Protein AF-0000000075268525 (afdb_homodimer)

Radius of gyration: 34.3 Å; Cα contacts (8 Å, |Δi|>4): 1587; chains: 2; bounding box: 147×89×98 Å

Sequence (810 aa):
MKHLATNKRILLPAIILFTLVSLFFIYNLSTTSRDATTSNAPAVIRKKANIIEDTALVDQIQLTRQEWEACLEPGSTPSEYLSIVIVTRVDNYAGGQHHRLQNFIDSAYILAEKTQEKIELLIVEWNPPANHRRVIDAFRFRGSKYLKYRIITIPNSLHEIIQNRGKSPLHEFEGKNVGIRFARGEFVVCTNQDDIWSHNFHNAIKSRVFQKDVIYVQHQDHHNIHDNLPPSIVNLEPFPSDDVIYNSCKLGEQNWGNYTLPPPITVTSRNNPDIKDRTTTMNILEVADQAGDFTMAHRDTWKIPRGYREAGGVAWMDIEFICTAAWTKKIPVVYVKPGFTCHQEHANIWESNKEAINDNKDIDMSKIERGESVYMNKENEWALLNYNIYEEGLSCMEFQGGLAWMKHLATNKRILLPAIILFTLVSLFFIYNLSTTSRDATTSNAPAVIRKKANIIEDTALVDQIQLTRQEWEACLEPGSTPSEYLSIVIVTRVDNYAGGQHHRLQNFIDSAYILAEKTQEKIELLIVEWNPPANHRRVIDAFRFRGSKYLKYRIITIPNSLHEIIQNRGKSPLHEFEGKNVGIRFARGEFVVCTNQDDIWSHNFHNAIKSRVFQKDVIYVQHQDHHNIHDNLPPSIVNLEPFPSDDVIYNSCKLGEQNWGNYTLPPPITVTSRNNPDIKDRTTTMNILEVADQAGDFTMAHRDTWKIPRGYREAGGVAWMDIEFICTAAWTKKIPVVYVKPGFTCHQEHANIWESNKEAINDNKDIDMSKIERGESVYMNKENEWALLNYNIYEEGLSCMEFQGGLAW

Structure (mmCIF, N/CA/C/O backbone):
data_AF-0000000075268525-model_v1
#
loop_
_entity.id
_entity.type
_entity.pdbx_description
1 polymer 'Glycosyltransferase 2-like domain-containing protein'
#
loop_
_atom_site.group_PDB
_atom_site.id
_atom_site.type_symbol
_atom_site.label_atom_id
_atom_site.label_alt_id
_atom_site.label_comp_id
_atom_site.label_asym_id
_atom_site.label_entity_id
_atom_site.label_seq_id
_atom_site.pdbx_PDB_ins_code
_atom_site.Cartn_x
_atom_site.Cartn_y
_atom_site.Cartn_z
_atom_site.occupancy
_atom_site.B_iso_or_equiv
_atom_site.auth_seq_id
_atom_site.auth_comp_id
_atom_site.auth_asym_id
_atom_site.auth_atom_id
_atom_site.pdbx_PDB_model_num
ATOM 1 N N . MET A 1 1 ? -78.438 51.719 -7.871 1 20.11 1 MET A N 1
ATOM 2 C CA . MET A 1 1 ? -79.25 50.781 -7.105 1 20.11 1 MET A CA 1
ATOM 3 C C . MET A 1 1 ? -78.875 49.344 -7.457 1 20.11 1 MET A C 1
ATOM 5 O O . MET A 1 1 ? -78.812 48.469 -6.578 1 20.11 1 MET A O 1
ATOM 9 N N . LYS A 1 2 ? -79 48.938 -8.633 1 19.16 2 LYS A N 1
ATOM 10 C CA . LYS A 1 2 ? -80 47.969 -9.086 1 19.16 2 LYS A CA 1
ATOM 11 C C . LYS A 1 2 ? -79.375 46.562 -9.117 1 19.16 2 LYS A C 1
ATOM 13 O O . LYS A 1 2 ? -80 45.594 -8.664 1 19.16 2 LYS A O 1
ATOM 18 N N . HIS A 1 3 ? -78.375 46.25 -9.984 1 18.45 3 HIS A N 1
ATOM 19 C CA . HIS A 1 3 ? -78.5 45.125 -10.906 1 18.45 3 HIS A CA 1
ATOM 20 C C . HIS A 1 3 ? -77.812 43.875 -10.289 1 18.45 3 HIS A C 1
ATOM 22 O O . HIS A 1 3 ? -78.125 42.75 -10.75 1 18.45 3 HIS A O 1
ATOM 28 N N . LEU A 1 4 ? -76.688 44 -9.523 1 19.31 4 LEU A N 1
ATOM 29 C CA . LEU A 1 4 ? -75.625 43.062 -9.82 1 19.31 4 LEU A CA 1
ATOM 30 C C . LEU A 1 4 ? -75.875 41.719 -9.141 1 19.31 4 LEU A C 1
ATOM 32 O O . LEU A 1 4 ? -76 41.656 -7.918 1 19.31 4 LEU A O 1
ATOM 36 N N . ALA A 1 5 ? -76.438 40.781 -9.938 1 24.97 5 ALA A N 1
ATOM 37 C CA . ALA A 1 5 ? -76.938 39.375 -9.969 1 24.97 5 ALA A CA 1
ATOM 38 C C . ALA A 1 5 ? -75.938 38.469 -9.273 1 24.97 5 ALA A C 1
ATOM 40 O O . ALA A 1 5 ? -74.812 38.281 -9.742 1 24.97 5 ALA A O 1
ATOM 41 N N . THR A 1 6 ? -75.875 38.281 -7.836 1 21.28 6 THR A N 1
ATOM 42 C CA . THR A 1 6 ? -75.25 37.688 -6.656 1 21.28 6 THR A CA 1
ATOM 43 C C . THR A 1 6 ? -75.25 36.156 -6.727 1 21.28 6 THR A C 1
ATOM 45 O O . THR A 1 6 ? -75.062 35.5 -5.715 1 21.28 6 THR A O 1
ATOM 48 N N . ASN A 1 7 ? -75.25 35.594 -8.062 1 20.14 7 ASN A N 1
ATOM 49 C CA . ASN A 1 7 ? -75.75 34.219 -8.203 1 20.14 7 ASN A CA 1
ATOM 50 C C . ASN A 1 7 ? -74.812 33.219 -7.465 1 20.14 7 ASN A C 1
ATOM 52 O O . ASN A 1 7 ? -73.625 33.094 -7.812 1 20.14 7 ASN A O 1
ATOM 56 N N . LYS A 1 8 ? -75 32.906 -6.148 1 24.84 8 LYS A N 1
ATOM 57 C CA . LYS A 1 8 ? -74.5 32.156 -5.02 1 24.84 8 LYS A CA 1
ATOM 58 C C . LYS A 1 8 ? -74.438 30.656 -5.344 1 24.84 8 LYS A C 1
ATOM 60 O O . LYS A 1 8 ? -75.375 29.938 -5.242 1 24.84 8 LYS A O 1
ATOM 65 N N . ARG A 1 9 ? -73.688 30.328 -6.469 1 20.19 9 ARG A N 1
ATOM 66 C CA . ARG A 1 9 ? -73.75 29.047 -7.168 1 20.19 9 ARG A CA 1
ATOM 67 C C . ARG A 1 9 ? -73.562 27.891 -6.199 1 20.19 9 ARG A C 1
ATOM 69 O O . ARG A 1 9 ? -73.062 28.062 -5.09 1 20.19 9 ARG A O 1
ATOM 76 N N . ILE A 1 10 ? -73.438 26.609 -6.699 1 19.67 10 ILE A N 1
ATOM 77 C CA . ILE A 1 10 ? -74.062 25.281 -6.75 1 19.67 10 ILE A CA 1
ATOM 78 C C . ILE A 1 10 ? -73.25 24.328 -5.836 1 19.67 10 ILE A C 1
ATOM 80 O O . ILE A 1 10 ? -73.875 23.5 -5.137 1 19.67 10 ILE A O 1
ATOM 84 N N . LEU A 1 11 ? -71.812 24.359 -5.793 1 21.44 11 LEU A N 1
ATOM 85 C CA . LEU A 1 11 ? -71.25 23.062 -6.086 1 21.44 11 LEU A CA 1
ATOM 86 C C . LEU A 1 11 ? -71.125 22.219 -4.82 1 21.44 11 LEU A C 1
ATOM 88 O O . LEU A 1 11 ? -70.25 22.469 -3.982 1 21.44 11 LEU A O 1
ATOM 92 N N . LEU A 1 12 ? -72.125 21.875 -4.031 1 21.66 12 LEU A N 1
ATOM 93 C CA . LEU A 1 12 ? -72.188 21.391 -2.654 1 21.66 12 LEU A CA 1
ATOM 94 C C . LEU A 1 12 ? -71.625 19.969 -2.568 1 21.66 12 LEU A C 1
ATOM 96 O O . LEU A 1 12 ? -71.125 19.562 -1.52 1 21.66 12 LEU A O 1
ATOM 100 N N . PRO A 1 13 ? -71.812 19.156 -3.73 1 20.98 13 PRO A N 1
ATOM 101 C CA . PRO A 1 13 ? -72.312 17.875 -3.275 1 20.98 13 PRO A CA 1
ATOM 102 C C . PRO A 1 13 ? -71.312 17.109 -2.396 1 20.98 13 PRO A C 1
ATOM 104 O O . PRO A 1 13 ? -71.75 16.531 -1.381 1 20.98 13 PRO A O 1
ATOM 107 N N . ALA A 1 14 ? -70.25 16.531 -3.051 1 22.72 14 ALA A N 1
ATOM 108 C CA . ALA A 1 14 ? -70 15.094 -3.189 1 22.72 14 ALA A CA 1
ATOM 109 C C . ALA A 1 14 ? -69.188 14.578 -2.033 1 22.72 14 ALA A C 1
ATOM 111 O O . ALA A 1 14 ? -67.938 14.547 -2.121 1 22.72 14 ALA A O 1
ATOM 112 N N . ILE A 1 15 ? -69.188 15.172 -0.832 1 21.45 15 ILE A N 1
ATOM 113 C CA . ILE A 1 15 ? -68.062 15.031 0.095 1 21.45 15 ILE A CA 1
ATOM 114 C C . ILE A 1 15 ? -67.938 13.586 0.582 1 21.45 15 ILE A C 1
ATOM 116 O O . ILE A 1 15 ? -66.875 13.094 0.87 1 21.45 15 ILE A O 1
ATOM 120 N N . ILE A 1 16 ? -69.188 12.914 0.808 1 21.34 16 ILE A N 1
ATOM 121 C CA . ILE A 1 16 ? -69.25 12.297 2.127 1 21.34 16 ILE A CA 1
ATOM 122 C C . ILE A 1 16 ? -68.438 11 2.15 1 21.34 16 ILE A C 1
ATOM 124 O O . ILE A 1 16 ? -67.812 10.695 3.139 1 21.34 16 ILE A O 1
ATOM 128 N N . LEU A 1 17 ? -68.75 10.148 1.131 1 21.67 17 LEU A N 1
ATOM 129 C CA . LEU A 1 17 ? -69.125 8.789 1.511 1 21.67 17 LEU A CA 1
ATOM 130 C C . LEU A 1 17 ? -67.875 8.008 1.966 1 21.67 17 LEU A C 1
ATOM 132 O O . LEU A 1 17 ? -68 7.016 2.68 1 21.67 17 LEU A O 1
ATOM 136 N N . PHE A 1 18 ? -66.688 8.273 1.335 1 24.02 18 PHE A N 1
ATOM 137 C CA . PHE A 1 18 ? -65.875 7.102 1.06 1 24.02 18 PHE A CA 1
ATOM 138 C C . PHE A 1 18 ? -65.25 6.574 2.34 1 24.02 18 PHE A C 1
ATOM 140 O O . PHE A 1 18 ? -64.062 6.75 2.561 1 24.02 18 PHE A O 1
ATOM 147 N N . THR A 1 19 ? -65.875 6.867 3.537 1 21.95 19 THR A N 1
ATOM 148 C CA . THR A 1 19 ? -65.125 6.73 4.781 1 21.95 19 THR A CA 1
ATOM 149 C C . THR A 1 19 ? -64.75 5.273 5.027 1 21.95 19 THR A C 1
ATOM 151 O O . THR A 1 19 ? -63.75 4.988 5.727 1 21.95 19 THR A O 1
ATOM 154 N N . LEU A 1 20 ? -65.75 4.402 4.746 1 23.23 20 LEU A N 1
ATOM 155 C CA . LEU A 1 20 ? -65.938 3.361 5.746 1 23.23 20 LEU A CA 1
ATOM 156 C C . LEU A 1 20 ? -64.812 2.354 5.734 1 23.23 20 LEU A C 1
ATOM 158 O O . LEU A 1 20 ? -64.5 1.748 6.762 1 23.23 20 LEU A O 1
ATOM 162 N N . VAL A 1 21 ? -64.625 1.783 4.566 1 25.09 21 VAL A N 1
ATOM 163 C CA . VAL A 1 21 ? -64.375 0.345 4.488 1 25.09 21 VAL A CA 1
ATOM 164 C C . VAL A 1 21 ? -63 0.009 5.086 1 25.09 21 VAL A C 1
ATOM 166 O O . VAL A 1 21 ? -62.625 -1.158 5.129 1 25.09 21 VAL A O 1
ATOM 169 N N . SER A 1 22 ? -62.219 1.003 5.348 1 22.47 22 SER A N 1
ATOM 170 C CA . SER A 1 22 ? -60.812 0.639 5.25 1 22.47 22 SER A CA 1
ATOM 171 C C . SER A 1 22 ? -60.375 -0.216 6.438 1 22.47 22 SER A C 1
ATOM 173 O O . SER A 1 22 ? -59.188 -0.396 6.68 1 22.47 22 SER A O 1
ATOM 175 N N . LEU A 1 23 ? -61.312 -0.509 7.348 1 24.22 23 LEU A N 1
ATOM 176 C CA . LEU A 1 23 ? -60.812 -0.885 8.656 1 24.22 23 LEU A CA 1
ATOM 177 C C . LEU A 1 23 ? -60.125 -2.256 8.609 1 24.22 23 LEU A C 1
ATOM 179 O O . LEU A 1 23 ? -59.375 -2.617 9.516 1 24.22 23 LEU A O 1
ATOM 183 N N . PHE A 1 24 ? -60.844 -3.117 7.871 1 24.95 24 PHE A N 1
ATOM 184 C CA . PHE A 1 24 ? -60.812 -4.496 8.344 1 24.95 24 PHE A CA 1
ATOM 185 C C . PHE A 1 24 ? -59.375 -5.055 8.297 1 24.95 24 PHE A C 1
ATOM 187 O O . PHE A 1 24 ? -59.062 -6 9.016 1 24.95 24 PHE A O 1
ATOM 194 N N . PHE A 1 25 ? -58.781 -4.93 7.141 1 26.62 25 PHE A N 1
ATOM 195 C CA . PHE A 1 25 ? -57.812 -5.957 6.789 1 26.62 25 PHE A CA 1
ATOM 196 C C . PHE A 1 25 ? -56.625 -5.91 7.727 1 26.62 25 PHE A C 1
ATOM 198 O O . PHE A 1 25 ? -55.5 -5.637 7.297 1 26.62 25 PHE A O 1
ATOM 205 N N . ILE A 1 26 ? -56.688 -5.203 8.805 1 26.11 26 ILE A N 1
ATOM 206 C CA . ILE A 1 26 ? -55.469 -4.922 9.523 1 26.11 26 ILE A CA 1
ATOM 207 C C . ILE A 1 26 ? -54.938 -6.191 10.195 1 26.11 26 ILE A C 1
ATOM 209 O O . ILE A 1 26 ? -53.844 -6.227 10.711 1 26.11 26 ILE A O 1
ATOM 213 N N . TYR A 1 27 ? -55.906 -7.062 10.453 1 25.5 27 TYR A N 1
ATOM 214 C CA . TYR A 1 27 ? -55.531 -7.828 11.648 1 25.5 27 TYR A CA 1
ATOM 215 C C . TYR A 1 27 ? -54.344 -8.719 11.383 1 25.5 27 TYR A C 1
ATOM 217 O O . TYR A 1 27 ? -53.531 -8.977 12.289 1 25.5 27 TYR A O 1
ATOM 225 N N . ASN A 1 28 ? -54.562 -9.539 10.375 1 25.48 28 ASN A N 1
ATOM 226 C CA . ASN A 1 28 ? -53.938 -10.852 10.523 1 25.48 28 ASN A CA 1
ATOM 227 C C . ASN A 1 28 ? -52.438 -10.758 10.414 1 25.48 28 ASN A C 1
ATOM 229 O O . ASN A 1 28 ? -51.75 -11.781 10.344 1 25.48 28 ASN A O 1
ATOM 233 N N . LEU A 1 29 ? -51.938 -9.734 9.867 1 26.58 29 LEU A N 1
ATOM 234 C CA . LEU A 1 29 ? -50.625 -10 9.352 1 26.58 29 LEU A CA 1
ATOM 235 C C . LEU A 1 29 ? -49.625 -10.234 10.484 1 26.58 29 LEU A C 1
ATOM 237 O O . LEU A 1 29 ? -48.406 -10.281 10.258 1 26.58 29 LEU A O 1
ATOM 241 N N . SER A 1 30 ? -50.094 -10.18 11.688 1 25.05 30 SER A N 1
ATOM 242 C CA . SER A 1 30 ? -49.031 -9.859 12.664 1 25.05 30 SER A CA 1
ATOM 243 C C . SER A 1 30 ? -48.062 -11.016 12.82 1 25.05 30 SER A C 1
ATOM 245 O O . SER A 1 30 ? -47 -10.852 13.406 1 25.05 30 SER A O 1
ATOM 247 N N . THR A 1 31 ? -48.531 -12.18 12.727 1 28.72 31 THR A N 1
ATOM 248 C CA . THR A 1 31 ? -47.781 -13.078 13.594 1 28.72 31 THR A CA 1
ATOM 249 C C . THR A 1 31 ? -46.438 -13.398 12.984 1 28.72 31 THR A C 1
ATOM 251 O O . THR A 1 31 ? -45.781 -14.367 13.391 1 28.72 31 THR A O 1
ATOM 254 N N . THR A 1 32 ? -45.938 -12.688 12.031 1 28.3 32 THR A N 1
ATOM 255 C CA . THR A 1 32 ? -44.75 -13.352 11.492 1 28.3 32 THR A CA 1
ATOM 256 C C . THR A 1 32 ? -43.75 -13.648 12.602 1 28.3 32 THR A C 1
ATOM 258 O O . THR A 1 32 ? -43.469 -12.797 13.445 1 28.3 32 THR A O 1
ATOM 261 N N . SER A 1 33 ? -43.469 -14.898 12.883 1 27.02 33 SER A N 1
ATOM 262 C CA . SER A 1 33 ? -42.469 -15.438 13.797 1 27.02 33 SER A CA 1
ATOM 263 C C . SER A 1 33 ? -41.125 -14.719 13.641 1 27.02 33 SER A C 1
ATOM 265 O O . SER A 1 33 ? -40.656 -14.531 12.523 1 27.02 33 SER A O 1
ATOM 267 N N . ARG A 1 34 ? -40.844 -13.781 14.539 1 28.67 34 ARG A N 1
ATOM 268 C CA . ARG A 1 34 ? -39.5 -13.219 14.711 1 28.67 34 ARG A CA 1
ATOM 269 C C . ARG A 1 34 ? -38.438 -14.305 14.656 1 28.67 34 ARG A C 1
ATOM 271 O O . ARG A 1 34 ? -38.312 -15.117 15.578 1 28.67 34 ARG A O 1
ATOM 278 N N . ASP A 1 35 ? -38.281 -14.898 13.5 1 28.34 35 ASP A N 1
ATOM 279 C CA . ASP A 1 35 ? -37.062 -15.703 13.484 1 28.34 35 ASP A CA 1
ATOM 280 C C . ASP A 1 35 ? -35.906 -14.938 14.102 1 28.34 35 ASP A C 1
ATOM 282 O O . ASP A 1 35 ? -35.656 -13.781 13.758 1 28.34 35 ASP A O 1
ATOM 286 N N . ALA A 1 36 ? -35.531 -15.305 15.352 1 30.69 36 ALA A N 1
ATOM 287 C CA . ALA A 1 36 ? -34.344 -14.891 16.094 1 30.69 36 ALA A CA 1
ATOM 288 C C . ALA A 1 36 ? -33.125 -14.797 15.18 1 30.69 36 ALA A C 1
ATOM 290 O O . ALA A 1 36 ? -32.5 -15.812 14.836 1 30.69 36 ALA A O 1
ATOM 291 N N . THR A 1 37 ? -33.312 -14.023 14.086 1 29.78 37 THR A N 1
ATOM 292 C CA . THR A 1 37 ? -31.984 -13.797 13.5 1 29.78 37 THR A CA 1
ATOM 293 C C . THR A 1 37 ? -31 -13.32 14.562 1 29.78 37 THR A C 1
ATOM 295 O O . THR A 1 37 ? -31.156 -12.227 15.102 1 29.78 37 THR A O 1
ATOM 298 N N . THR A 1 38 ? -30.562 -14.273 15.414 1 31.25 38 THR A N 1
ATOM 299 C CA . THR A 1 38 ? -29.406 -13.977 16.25 1 31.25 38 THR A CA 1
ATOM 300 C C . THR A 1 38 ? -28.422 -13.078 15.5 1 31.25 38 THR A C 1
ATOM 302 O O . THR A 1 38 ? -27.891 -13.461 14.453 1 31.25 38 THR A O 1
ATOM 305 N N . SER A 1 39 ? -28.797 -11.859 15.43 1 30.78 39 SER A N 1
ATOM 306 C CA . SER A 1 39 ? -27.766 -10.914 15 1 30.78 39 SER A CA 1
ATOM 307 C C . SER A 1 39 ? -26.406 -11.281 15.562 1 30.78 39 SER A C 1
ATOM 309 O O . SER A 1 39 ? -26.203 -11.227 16.781 1 30.78 39 SER A O 1
ATOM 311 N N . ASN A 1 40 ? -25.891 -12.398 15.195 1 31 40 ASN A N 1
ATOM 312 C CA . ASN A 1 40 ? -24.484 -12.586 15.586 1 31 40 ASN A CA 1
ATOM 313 C C . ASN A 1 40 ? -23.703 -11.289 15.477 1 31 40 ASN A C 1
ATOM 315 O O . ASN A 1 40 ? -23.312 -10.891 14.375 1 31 40 ASN A O 1
ATOM 319 N N . ALA A 1 41 ? -24.062 -10.344 16.328 1 34.94 41 ALA A N 1
ATOM 320 C CA . ALA A 1 41 ? -23.141 -9.219 16.453 1 34.94 41 ALA A CA 1
ATOM 321 C C . ALA A 1 41 ? -21.703 -9.68 16.266 1 34.94 41 ALA A C 1
ATOM 323 O O . ALA A 1 41 ? -21.281 -10.703 16.812 1 34.94 41 ALA A O 1
ATOM 324 N N . PRO A 1 42 ? -21.141 -9.234 15.242 1 37.53 42 PRO A N 1
ATOM 325 C CA . PRO A 1 42 ? -19.766 -9.711 15.102 1 37.53 42 PRO A CA 1
ATOM 326 C C . PRO A 1 42 ? -19 -9.688 16.422 1 37.53 42 PRO A C 1
ATOM 328 O O . PRO A 1 42 ? -19.281 -8.859 17.297 1 37.53 42 PRO A O 1
ATOM 331 N N . ALA A 1 43 ? -18.469 -10.828 16.875 1 37.28 43 ALA A N 1
ATOM 332 C CA . ALA A 1 43 ? -17.625 -10.992 18.047 1 37.28 43 ALA A CA 1
ATOM 333 C C . ALA A 1 43 ? -16.75 -9.766 18.266 1 37.28 43 ALA A C 1
ATOM 335 O O . ALA A 1 43 ? -16.109 -9.281 17.344 1 37.28 43 ALA A O 1
ATOM 336 N N . VAL A 1 44 ? -17.094 -8.938 19.328 1 37.44 44 VAL A N 1
ATOM 337 C CA . VAL A 1 44 ? -16.219 -7.875 19.797 1 37.44 44 VAL A CA 1
ATOM 338 C C . VAL A 1 44 ? -14.789 -8.406 19.938 1 37.44 44 VAL A C 1
ATOM 340 O O . VAL A 1 44 ? -14.547 -9.359 20.672 1 37.44 44 VAL A O 1
ATOM 343 N N . ILE A 1 45 ? -13.984 -8.391 19 1 41.09 45 ILE A N 1
ATOM 344 C CA . ILE A 1 45 ? -12.578 -8.758 19.109 1 41.09 45 ILE A CA 1
ATOM 345 C C . ILE A 1 45 ? -11.914 -7.941 20.219 1 41.09 45 ILE A C 1
ATOM 347 O O . ILE A 1 45 ? -11.836 -6.715 20.125 1 41.09 45 ILE A O 1
ATOM 351 N N . ARG A 1 46 ? -12.023 -8.484 21.484 1 39.75 46 ARG A N 1
ATOM 352 C CA . ARG A 1 46 ? -11.273 -7.902 22.594 1 39.75 46 ARG A CA 1
ATOM 353 C C . ARG A 1 46 ? -9.773 -7.926 22.312 1 39.75 46 ARG A C 1
ATOM 355 O O . ARG A 1 46 ? -9.289 -8.781 21.578 1 39.75 46 ARG A O 1
ATOM 362 N N . LYS A 1 47 ? -9.016 -6.945 22.812 1 46.59 47 LYS A N 1
ATOM 363 C CA . LYS A 1 47 ? -7.586 -6.656 22.703 1 46.59 47 LYS A CA 1
ATOM 364 C C . LYS A 1 47 ? -6.75 -7.824 23.219 1 46.59 47 LYS A C 1
ATOM 366 O O . LYS A 1 47 ? -6.199 -7.762 24.328 1 46.59 47 LYS A O 1
ATOM 371 N N . LYS A 1 48 ? -7.211 -8.977 23.312 1 45.12 48 LYS A N 1
ATOM 372 C CA . LYS A 1 48 ? -6.266 -9.844 24 1 45.12 48 LYS A CA 1
ATOM 373 C C . LYS A 1 48 ? -4.867 -9.727 23.406 1 45.12 48 LYS A C 1
ATOM 375 O O . LYS A 1 48 ? -3.869 -9.781 24.125 1 45.12 48 LYS A O 1
ATOM 380 N N . ALA A 1 49 ? -4.602 -9.844 22.062 1 60.06 49 ALA A N 1
ATOM 381 C CA . ALA A 1 49 ? -3.279 -10 21.469 1 60.06 49 ALA A CA 1
ATOM 382 C C . ALA A 1 49 ? -2.781 -8.68 20.891 1 60.06 49 ALA A C 1
ATOM 384 O O . ALA A 1 49 ? -3.582 -7.816 20.516 1 60.06 49 ALA A O 1
ATOM 385 N N . ASN A 1 50 ? -1.522 -8.125 21.219 1 81.75 50 ASN A N 1
ATOM 386 C CA . ASN A 1 50 ? -0.807 -6.922 20.812 1 81.75 50 ASN A CA 1
ATOM 387 C C . ASN A 1 50 ? -0.732 -6.809 19.281 1 81.75 50 ASN A C 1
ATOM 389 O O . ASN A 1 50 ? 0.219 -6.238 18.75 1 81.75 50 ASN A O 1
ATOM 393 N N . ILE A 1 51 ? -1.801 -7.543 18.609 1 89 51 ILE A N 1
ATOM 394 C CA . ILE A 1 51 ? -1.784 -7.516 17.141 1 89 51 ILE A CA 1
ATOM 395 C C . ILE A 1 51 ? -3.199 -7.297 16.625 1 89 51 ILE A C 1
ATOM 397 O O . ILE A 1 51 ? -4.148 -7.941 17.078 1 89 51 ILE A O 1
ATOM 401 N N . ILE A 1 52 ? -3.4 -6.363 15.781 1 92.31 52 ILE A N 1
ATOM 402 C CA . ILE A 1 52 ? -4.602 -6.281 14.961 1 92.31 52 ILE A CA 1
ATOM 403 C C . ILE A 1 52 ? -4.445 -7.172 13.727 1 92.31 52 ILE A C 1
ATOM 405 O O . ILE A 1 52 ? -3.789 -6.789 12.758 1 92.31 52 ILE A O 1
ATOM 409 N N . GLU A 1 53 ? -5.031 -8.312 13.75 1 92.94 53 GLU A N 1
ATOM 410 C CA . GLU A 1 53 ? -4.852 -9.266 12.664 1 92.94 53 GLU A CA 1
ATOM 411 C C . GLU A 1 53 ? -5.496 -8.766 11.375 1 92.94 53 GLU A C 1
ATOM 413 O O . GLU A 1 53 ? -4.852 -8.734 10.32 1 92.94 53 GLU A O 1
ATOM 418 N N . ASP A 1 54 ? -6.766 -8.375 11.469 1 95 54 ASP A N 1
ATOM 419 C CA . ASP A 1 54 ? -7.52 -7.895 10.312 1 95 54 ASP A CA 1
ATOM 420 C C . ASP A 1 54 ? -7.867 -6.414 10.453 1 95 54 ASP A C 1
ATOM 422 O O . ASP A 1 54 ? -8.875 -6.066 11.07 1 95 54 ASP A O 1
ATOM 426 N N . THR A 1 55 ? -7.125 -5.578 9.805 1 94.88 55 THR A N 1
ATOM 427 C CA . THR A 1 55 ? -7.289 -4.133 9.922 1 94.88 55 THR A CA 1
ATOM 428 C C . THR A 1 55 ? -8.57 -3.678 9.227 1 94.88 55 THR A C 1
ATOM 430 O O . THR A 1 55 ? -9.047 -2.566 9.461 1 94.88 55 THR A O 1
ATOM 433 N N . ALA A 1 56 ? -9.133 -4.473 8.344 1 94.12 56 ALA A N 1
ATOM 434 C CA . ALA A 1 56 ? -10.383 -4.117 7.676 1 94.12 56 ALA A CA 1
ATOM 435 C C . ALA A 1 56 ? -11.547 -4.074 8.672 1 94.12 56 ALA A C 1
ATOM 437 O O . ALA A 1 56 ? -12.594 -3.494 8.383 1 94.12 56 ALA A O 1
ATOM 438 N N . LEU A 1 57 ? -11.352 -4.691 9.836 1 90.5 57 LEU A N 1
ATOM 439 C CA . LEU A 1 57 ? -12.422 -4.793 10.82 1 90.5 57 LEU A CA 1
ATOM 440 C C . LEU A 1 57 ? -12.203 -3.807 11.961 1 90.5 57 LEU A C 1
ATOM 442 O O . LEU A 1 57 ? -12.727 -4 13.062 1 90.5 57 LEU A O 1
ATOM 446 N N . VAL A 1 58 ? -11.492 -2.811 11.703 1 88 58 VAL A N 1
ATOM 447 C CA . VAL A 1 58 ? -11.117 -1.849 12.734 1 88 58 VAL A CA 1
ATOM 448 C C . VAL A 1 58 ? -12.367 -1.24 13.359 1 88 58 VAL A C 1
ATOM 450 O O . VAL A 1 58 ? -12.398 -0.953 14.555 1 88 58 VAL A O 1
ATOM 453 N N . ASP A 1 59 ? -13.367 -1.061 12.547 1 87.19 59 ASP A N 1
ATOM 454 C CA . ASP A 1 59 ? -14.602 -0.455 13.039 1 87.19 59 ASP A CA 1
ATOM 455 C C . ASP A 1 59 ? -15.32 -1.381 14.016 1 87.19 59 ASP A C 1
ATOM 457 O O . ASP A 1 59 ? -16.219 -0.952 14.734 1 87.19 59 ASP A O 1
ATOM 461 N N . GLN A 1 60 ? -14.898 -2.631 14.016 1 86.88 60 GLN A N 1
ATOM 462 C CA . GLN A 1 60 ? -15.539 -3.605 14.891 1 86.88 60 GLN A CA 1
ATOM 463 C C . GLN A 1 60 ? -14.797 -3.721 16.219 1 86.88 60 GLN A C 1
ATOM 465 O O . GLN A 1 60 ? -15.266 -4.391 17.141 1 86.88 60 GLN A O 1
ATOM 470 N N . ILE A 1 61 ? -13.719 -3.059 16.281 1 85.44 61 ILE A N 1
ATOM 471 C CA . ILE A 1 61 ? -12.992 -3.037 17.531 1 85.44 61 ILE A CA 1
ATOM 472 C C . ILE A 1 61 ? -13.695 -2.117 18.531 1 85.44 61 ILE A C 1
ATOM 474 O O . ILE A 1 61 ? -13.852 -0.92 18.281 1 85.44 61 ILE A O 1
ATOM 478 N N . GLN A 1 62 ? -14.211 -2.639 19.562 1 84.25 62 GLN A N 1
ATOM 479 C CA . GLN A 1 62 ? -14.938 -1.862 20.562 1 84.25 62 GLN A CA 1
ATOM 480 C C . GLN A 1 62 ? -14.031 -1.452 21.719 1 84.25 62 GLN A C 1
ATOM 482 O O . GLN A 1 62 ? -13.477 -2.307 22.422 1 84.25 62 GLN A O 1
ATOM 487 N N . LEU A 1 63 ? -13.93 -0.172 21.828 1 89.62 63 LEU A N 1
ATOM 488 C CA . LEU A 1 63 ? -13.219 0.392 22.969 1 89.62 63 LEU A CA 1
ATOM 489 C C . LEU A 1 63 ? -14.188 0.744 24.094 1 89.62 63 LEU A C 1
ATOM 491 O O . LEU A 1 63 ? -15.312 1.172 23.828 1 89.62 63 LEU A O 1
ATOM 495 N N . THR A 1 64 ? -13.734 0.504 25.328 1 93.94 64 THR A N 1
ATOM 496 C CA . THR A 1 64 ? -14.484 1.095 26.422 1 93.94 64 THR A CA 1
ATOM 497 C C . THR A 1 64 ? -14.43 2.619 26.359 1 93.94 64 THR A C 1
ATOM 499 O O . THR A 1 64 ? -13.586 3.186 25.672 1 93.94 64 THR A O 1
ATOM 502 N N . ARG A 1 65 ? -15.367 3.211 27.031 1 95.56 65 ARG A N 1
ATOM 503 C CA . ARG A 1 65 ? -15.352 4.668 27.078 1 95.56 65 ARG A CA 1
ATOM 504 C C . ARG A 1 65 ? -14.016 5.184 27.609 1 95.56 65 ARG A C 1
ATOM 506 O O . ARG A 1 65 ? -13.477 6.168 27.094 1 95.56 65 ARG A O 1
ATOM 513 N N . GLN A 1 66 ? -13.516 4.465 28.562 1 96.44 66 GLN A N 1
ATOM 514 C CA . GLN A 1 66 ? -12.242 4.863 29.156 1 96.44 66 GLN A CA 1
ATOM 515 C C . GLN A 1 66 ? -11.102 4.746 28.141 1 96.44 66 GLN A C 1
ATOM 517 O O . GLN A 1 66 ? -10.25 5.633 28.062 1 96.44 66 GLN A O 1
ATOM 522 N N . GLU A 1 67 ? -11.078 3.666 27.391 1 95.25 67 GLU A N 1
ATOM 523 C CA . GLU A 1 67 ? -10.055 3.457 26.375 1 95.25 67 GLU A CA 1
ATOM 524 C C . GLU A 1 67 ? -10.164 4.496 25.25 1 95.25 67 GLU A C 1
ATOM 526 O O . GLU A 1 67 ? -9.156 4.984 24.75 1 95.25 67 GLU A O 1
ATOM 531 N N . TRP A 1 68 ? -11.391 4.742 24.922 1 96.88 68 TRP A N 1
ATOM 532 C CA . TRP A 1 68 ? -11.664 5.746 23.906 1 96.88 68 TRP A CA 1
ATOM 533 C C . TRP A 1 68 ? -11.18 7.121 24.344 1 96.88 68 TRP A C 1
ATOM 535 O O . TRP A 1 68 ? -10.5 7.82 23.594 1 96.88 68 TRP A O 1
ATOM 545 N N . GLU A 1 69 ? -11.445 7.492 25.578 1 97.75 69 GLU A N 1
ATOM 546 C CA . GLU A 1 69 ? -11.008 8.773 26.125 1 97.75 69 GLU A CA 1
ATOM 547 C C . GLU A 1 69 ? -9.484 8.836 26.219 1 97.75 69 GLU A C 1
ATOM 549 O O . GLU A 1 69 ? -8.883 9.867 25.922 1 97.75 69 GLU A O 1
ATOM 554 N N . ALA A 1 70 ? -8.93 7.738 26.609 1 97.25 70 ALA A N 1
ATOM 555 C CA . ALA A 1 70 ? -7.477 7.676 26.703 1 97.25 70 ALA A CA 1
ATOM 556 C C . ALA A 1 70 ? -6.832 7.836 25.328 1 97.25 70 ALA A C 1
ATOM 558 O O . ALA A 1 70 ? -5.781 8.469 25.188 1 97.25 70 ALA A O 1
ATOM 559 N N . CYS A 1 71 ? -7.461 7.254 24.328 1 97.31 71 CYS A N 1
ATOM 560 C CA . CYS A 1 71 ? -6.961 7.352 22.969 1 97.31 71 CYS A CA 1
ATOM 561 C C . CYS A 1 71 ? -6.965 8.797 22.484 1 97.31 71 CYS A C 1
ATOM 563 O O . CYS A 1 71 ? -6.039 9.227 21.797 1 97.31 71 CYS A O 1
ATOM 565 N N . LEU A 1 72 ? -7.918 9.539 22.844 1 98.44 72 LEU A N 1
ATOM 566 C CA . LEU A 1 72 ? -8.086 10.898 22.344 1 98.44 72 LEU A CA 1
ATOM 567 C C . LEU A 1 72 ? -7.297 11.891 23.203 1 98.44 72 LEU A C 1
ATOM 569 O O . LEU A 1 72 ? -7.012 13.008 22.766 1 98.44 72 LEU A O 1
ATOM 573 N N . GLU A 1 73 ? -6.879 11.523 24.375 1 97.56 73 GLU A N 1
ATOM 574 C CA . GLU A 1 73 ? -6.332 12.438 25.375 1 97.56 73 GLU A CA 1
ATOM 575 C C . GLU A 1 73 ? -4.98 12.992 24.938 1 97.56 73 GLU A C 1
ATOM 577 O O . GLU A 1 73 ? -4.035 12.234 24.719 1 97.56 73 GLU A O 1
ATOM 582 N N . PRO A 1 74 ? -4.875 14.312 24.828 1 97.38 74 PRO A N 1
ATOM 583 C CA . PRO A 1 74 ? -3.586 14.898 24.469 1 97.38 74 PRO A CA 1
ATOM 584 C C . PRO A 1 74 ? -2.588 14.914 25.625 1 97.38 74 PRO A C 1
ATOM 586 O O . PRO A 1 74 ? -1.38 15.016 25.406 1 97.38 74 PRO A O 1
ATOM 589 N N . GLY A 1 75 ? -3.107 14.867 26.875 1 95.81 75 GLY A N 1
ATOM 590 C CA . GLY A 1 75 ? -2.264 14.961 28.047 1 95.81 75 GLY A CA 1
ATOM 591 C C . GLY A 1 75 ? -1.964 16.391 28.453 1 95.81 75 GLY A C 1
ATOM 592 O O . GLY A 1 75 ? -1.936 17.281 27.609 1 95.81 75 GLY A O 1
ATOM 593 N N . SER A 1 76 ? -1.689 16.641 29.797 1 95.62 76 SER A N 1
ATOM 594 C CA . SER A 1 76 ? -1.328 17.953 30.297 1 95.62 76 SER A CA 1
ATOM 595 C C . SER A 1 76 ? 0.102 18.312 29.922 1 95.62 76 SER A C 1
ATOM 597 O O . SER A 1 76 ? 0.43 19.5 29.766 1 95.62 76 SER A O 1
ATOM 599 N N . THR A 1 77 ? 0.896 17.328 29.828 1 97.38 77 THR A N 1
ATOM 600 C CA . THR A 1 77 ? 2.26 17.484 29.328 1 97.38 77 THR A CA 1
ATOM 601 C C . THR A 1 77 ? 2.455 16.703 28.031 1 97.38 77 THR A C 1
ATOM 603 O O . THR A 1 77 ? 1.905 15.609 27.875 1 97.38 77 THR A O 1
ATOM 606 N N . PRO A 1 78 ? 3.227 17.281 27.141 1 97.88 78 PRO A N 1
ATOM 607 C CA . PRO A 1 78 ? 3.443 16.547 25.891 1 97.88 78 PRO A CA 1
ATOM 608 C C . PRO A 1 78 ? 4.207 15.234 26.109 1 97.88 78 PRO A C 1
ATOM 610 O O . PRO A 1 78 ? 5.156 15.195 26.891 1 97.88 78 PRO A O 1
ATOM 613 N N . SER A 1 79 ? 3.775 14.219 25.469 1 97.88 79 SER A N 1
ATOM 614 C CA . SER A 1 79 ? 4.473 12.938 25.5 1 97.88 79 SER A CA 1
ATOM 615 C C . SER A 1 79 ? 5.41 12.773 24.312 1 97.88 79 SER A C 1
ATOM 617 O O . SER A 1 79 ? 6.301 11.922 24.328 1 97.88 79 SER A O 1
ATOM 619 N N . GLU A 1 80 ? 5.168 13.555 23.266 1 98.62 80 GLU A N 1
ATOM 620 C CA . GLU A 1 80 ? 6 13.562 22.062 1 98.62 80 GLU A CA 1
ATOM 621 C C . GLU A 1 80 ? 6.574 14.953 21.797 1 98.62 80 GLU A C 1
ATOM 623 O O . GLU A 1 80 ? 6.07 15.945 22.328 1 98.62 80 GLU A O 1
ATOM 628 N N . TYR A 1 81 ? 7.629 14.977 21.062 1 98.81 81 TYR A N 1
ATOM 629 C CA . TYR A 1 81 ? 8.18 16.266 20.672 1 98.81 81 TYR A CA 1
ATOM 630 C C . TYR A 1 81 ? 7.355 16.906 19.562 1 98.81 81 TYR A C 1
ATOM 632 O O . TYR A 1 81 ? 7.133 18.125 19.562 1 98.81 81 TYR A O 1
ATOM 640 N N . LEU A 1 82 ? 6.898 16.031 18.656 1 98.94 82 LEU A N 1
ATOM 641 C CA . LEU A 1 82 ? 6.207 16.531 17.484 1 98.94 82 LEU A CA 1
ATOM 642 C C . LEU A 1 82 ? 4.988 15.68 17.156 1 98.94 82 LEU A C 1
ATOM 644 O O . LEU A 1 82 ? 5.066 14.445 17.172 1 98.94 82 LEU A O 1
ATOM 648 N N . SER A 1 83 ? 3.875 16.344 16.969 1 98.94 83 SER A N 1
ATOM 649 C CA . SER A 1 83 ? 2.742 15.719 16.297 1 98.94 83 SER A CA 1
ATOM 650 C C . SER A 1 83 ? 2.635 16.188 14.844 1 98.94 83 SER A C 1
ATOM 652 O O . SER A 1 83 ? 2.57 17.391 14.578 1 98.94 83 SER A O 1
ATOM 654 N N . ILE A 1 84 ? 2.635 15.242 13.945 1 98.94 84 ILE A N 1
ATOM 655 C CA . ILE A 1 84 ? 2.336 15.508 12.539 1 98.94 84 ILE A CA 1
ATOM 656 C C . ILE A 1 84 ? 0.853 15.258 12.273 1 98.94 84 ILE A C 1
ATOM 658 O O . ILE A 1 84 ? 0.362 14.141 12.445 1 98.94 84 ILE A O 1
ATOM 662 N N . VAL A 1 85 ? 0.149 16.281 11.828 1 98.94 85 VAL A N 1
ATOM 663 C CA . VAL A 1 85 ? -1.293 16.188 11.633 1 98.94 85 VAL A CA 1
ATOM 664 C C . VAL A 1 85 ? -1.618 16.281 10.141 1 98.94 85 VAL A C 1
ATOM 666 O O . VAL A 1 85 ? -1.22 17.234 9.469 1 98.94 85 VAL A O 1
ATOM 669 N N . ILE A 1 86 ? -2.318 15.289 9.68 1 98.75 86 ILE A N 1
ATOM 670 C CA . ILE A 1 86 ? -2.883 15.352 8.336 1 98.75 86 ILE A CA 1
ATOM 671 C C . ILE A 1 86 ? -4.359 14.969 8.367 1 98.75 86 ILE A C 1
ATOM 673 O O . ILE A 1 86 ? -4.809 14.305 9.305 1 98.75 86 ILE A O 1
ATOM 677 N N . VAL A 1 87 ? -5.062 15.461 7.406 1 97.69 87 VAL A N 1
ATOM 678 C CA . VAL A 1 87 ? -6.449 15.078 7.16 1 97.69 87 VAL A CA 1
ATOM 679 C C . VAL A 1 87 ? -6.559 14.375 5.812 1 97.69 87 VAL A C 1
ATOM 681 O O . VAL A 1 87 ? -6.039 14.859 4.805 1 97.69 87 VAL A O 1
ATOM 684 N N . THR A 1 88 ? -7.172 13.211 5.848 1 97.31 88 THR A N 1
ATOM 685 C CA . THR A 1 88 ? -7.266 12.484 4.59 1 97.31 88 THR A CA 1
ATOM 686 C C . THR A 1 88 ? -8.516 11.602 4.562 1 97.31 88 THR A C 1
ATOM 688 O O . THR A 1 88 ? -9.266 11.555 5.543 1 97.31 88 THR A O 1
ATOM 691 N N . ARG A 1 89 ? -8.781 11.172 3.457 1 94.62 89 ARG A N 1
ATOM 692 C CA . ARG A 1 89 ? -9.805 10.188 3.158 1 94.62 89 ARG A CA 1
ATOM 693 C C . ARG A 1 89 ? -9.414 9.328 1.957 1 94.62 89 ARG A C 1
ATOM 695 O O . ARG A 1 89 ? -8.828 9.836 0.996 1 94.62 89 ARG A O 1
ATOM 702 N N . VAL A 1 90 ? -9.508 8.07 1.932 1 94.56 90 VAL A N 1
ATOM 703 C CA . VAL A 1 90 ? -9.023 7.156 0.9 1 94.56 90 VAL A CA 1
ATOM 704 C C . VAL A 1 90 ? -10 7.141 -0.277 1 94.56 90 VAL A C 1
ATOM 706 O O . VAL A 1 90 ? -10.617 6.113 -0.564 1 94.56 90 VAL A O 1
ATOM 709 N N . ASP A 1 91 ? -10.031 8.273 -1.023 1 92.81 91 ASP A N 1
ATOM 710 C CA . ASP A 1 91 ? -10.945 8.383 -2.156 1 92.81 91 ASP A CA 1
ATOM 711 C C . ASP A 1 91 ? -10.18 8.648 -3.453 1 92.81 91 ASP A C 1
ATOM 713 O O . ASP A 1 91 ? -10.742 9.172 -4.414 1 92.81 91 ASP A O 1
ATOM 717 N N . ASN A 1 92 ? -8.914 8.32 -3.473 1 93.5 92 ASN A N 1
ATOM 718 C CA . ASN A 1 92 ? -8.016 8.461 -4.613 1 93.5 92 ASN A CA 1
ATOM 719 C C . ASN A 1 92 ? -7.918 9.906 -5.082 1 93.5 92 ASN A C 1
ATOM 721 O O . ASN A 1 92 ? -7.902 10.18 -6.285 1 93.5 92 ASN A O 1
ATOM 725 N N . TYR A 1 93 ? -7.855 10.75 -4.078 1 86 93 TYR A N 1
ATOM 726 C CA . TYR A 1 93 ? -7.738 12.188 -4.32 1 86 93 TYR A CA 1
ATOM 727 C C . TYR A 1 93 ? -6.629 12.477 -5.32 1 86 93 TYR A C 1
ATOM 729 O O . TYR A 1 93 ? -5.496 12.016 -5.156 1 86 93 TYR A O 1
ATOM 737 N N . ALA A 1 94 ? -6.977 13.227 -6.488 1 86.94 94 ALA A N 1
ATOM 738 C CA . ALA A 1 94 ? -6.078 13.742 -7.512 1 86.94 94 ALA A CA 1
ATOM 739 C C . ALA A 1 94 ? -5.309 12.617 -8.188 1 86.94 94 ALA A C 1
ATOM 741 O O . ALA A 1 94 ? -4.258 12.844 -8.797 1 86.94 94 ALA A O 1
ATOM 742 N N . GLY A 1 95 ? -5.809 11.359 -8.062 1 90.31 95 GLY A N 1
ATOM 743 C CA . GLY A 1 95 ? -5.113 10.234 -8.672 1 90.31 95 GLY A CA 1
ATOM 744 C C . GLY A 1 95 ? -3.791 9.922 -7.992 1 90.31 95 GLY A C 1
ATOM 745 O O . GLY A 1 95 ? -3.064 10.828 -7.582 1 90.31 95 GLY A O 1
ATOM 746 N N . GLY A 1 96 ? -3.451 8.68 -7.75 1 93.75 96 GLY A N 1
ATOM 747 C CA . GLY A 1 96 ? -2.168 8.289 -7.188 1 93.75 96 GLY A CA 1
ATOM 748 C C . GLY A 1 96 ? -2.066 8.555 -5.699 1 93.75 96 GLY A C 1
ATOM 749 O O . GLY A 1 96 ? -0.967 8.711 -5.164 1 93.75 96 GLY A O 1
ATOM 750 N N . GLN A 1 97 ? -3.174 8.625 -5.074 1 95.88 97 GLN A N 1
ATOM 751 C CA . GLN A 1 97 ? -3.182 8.953 -3.654 1 95.88 97 GLN A CA 1
ATOM 752 C C . GLN A 1 97 ? -2.383 7.93 -2.852 1 95.88 97 GLN A C 1
ATOM 754 O O . GLN A 1 97 ? -1.674 8.289 -1.909 1 95.88 97 GLN A O 1
ATOM 759 N N . HIS A 1 98 ? -2.543 6.641 -3.242 1 97.06 98 HIS A N 1
ATOM 760 C CA . HIS A 1 98 ? -1.826 5.617 -2.492 1 97.06 98 HIS A CA 1
ATOM 761 C C . HIS A 1 98 ? -0.324 5.879 -2.498 1 97.06 98 HIS A C 1
ATOM 763 O O . HIS A 1 98 ? 0.326 5.816 -1.453 1 97.06 98 HIS A O 1
ATOM 769 N N . HIS A 1 99 ? 0.171 6.176 -3.656 1 96.88 99 HIS A N 1
ATOM 770 C CA . HIS A 1 99 ? 1.598 6.426 -3.822 1 96.88 99 HIS A CA 1
ATOM 771 C C . HIS A 1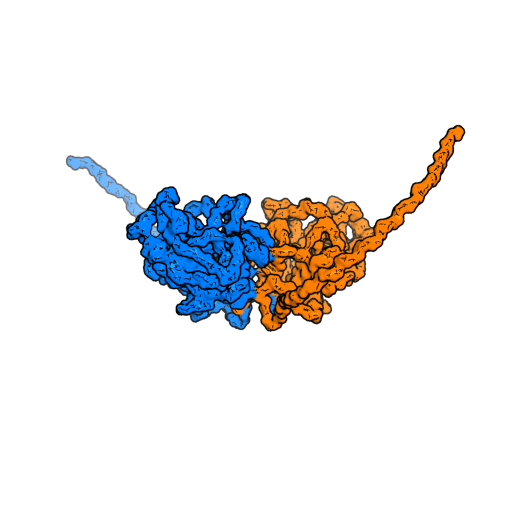 99 ? 2.057 7.59 -2.953 1 96.88 99 HIS A C 1
ATOM 773 O O . HIS A 1 99 ? 3.01 7.457 -2.182 1 96.88 99 HIS A O 1
ATOM 779 N N . ARG A 1 100 ? 1.416 8.68 -2.971 1 97.56 100 ARG A N 1
ATOM 780 C CA . ARG A 1 100 ? 1.827 9.898 -2.279 1 97.56 100 ARG A CA 1
ATOM 781 C C . ARG A 1 100 ? 1.667 9.75 -0.77 1 97.56 100 ARG A C 1
ATOM 783 O O . ARG A 1 100 ? 2.564 10.109 -0.007 1 97.56 100 ARG A O 1
ATOM 790 N N . LEU A 1 101 ? 0.558 9.203 -0.339 1 98.5 101 LEU A N 1
ATOM 791 C CA . LEU A 1 101 ? 0.307 9.094 1.094 1 98.5 101 LEU A CA 1
ATOM 792 C C . LEU A 1 101 ? 1.207 8.031 1.72 1 98.5 101 LEU A C 1
ATOM 794 O O . LEU A 1 101 ? 1.657 8.188 2.857 1 98.5 101 LEU A O 1
ATOM 798 N N . GLN A 1 102 ? 1.476 6.93 1.015 1 98.69 102 GLN A N 1
ATOM 799 C CA . GLN A 1 102 ? 2.436 5.965 1.544 1 98.69 102 GLN A CA 1
ATOM 800 C C . GLN A 1 102 ? 3.82 6.594 1.69 1 98.69 102 GLN A C 1
ATOM 802 O O . GLN A 1 102 ? 4.508 6.367 2.688 1 98.69 102 GLN A O 1
ATOM 807 N N . ASN A 1 103 ? 4.234 7.355 0.63 1 98.75 103 ASN A N 1
ATOM 808 C CA . ASN A 1 103 ? 5.5 8.07 0.738 1 98.75 103 ASN A CA 1
ATOM 809 C C . ASN A 1 103 ? 5.516 9 1.949 1 98.75 103 ASN A C 1
ATOM 811 O O . ASN A 1 103 ? 6.527 9.109 2.643 1 98.75 103 ASN A O 1
ATOM 815 N N 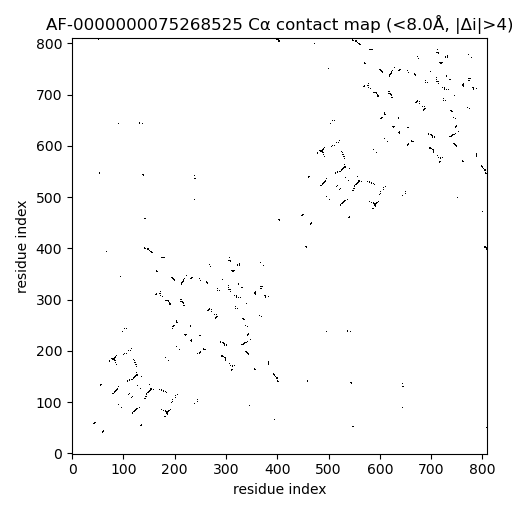. PHE A 1 104 ? 4.418 9.648 2.146 1 98.88 104 PHE A N 1
ATOM 816 C CA . PHE A 1 104 ? 4.301 10.555 3.281 1 98.88 104 PHE A CA 1
ATOM 817 C C . PHE A 1 104 ? 4.469 9.805 4.598 1 98.88 104 PHE A C 1
ATOM 819 O O . PHE A 1 104 ? 5.23 10.227 5.469 1 98.88 104 PHE A O 1
ATOM 826 N N . ILE A 1 105 ? 3.746 8.688 4.781 1 98.88 105 ILE A N 1
ATOM 827 C CA . ILE A 1 105 ? 3.832 7.859 5.984 1 98.88 105 ILE A CA 1
ATOM 828 C C . ILE A 1 105 ? 5.27 7.387 6.18 1 98.88 105 ILE A C 1
ATOM 830 O O . ILE A 1 105 ? 5.805 7.453 7.289 1 98.88 105 ILE A O 1
ATOM 834 N N . ASP A 1 106 ? 5.926 6.957 5.113 1 98.81 106 ASP A N 1
ATOM 835 C CA . ASP A 1 106 ? 7.32 6.523 5.18 1 98.81 106 ASP A CA 1
ATOM 836 C C . ASP A 1 106 ? 8.242 7.684 5.543 1 98.81 106 ASP A C 1
ATOM 838 O O . ASP A 1 106 ? 9.219 7.5 6.27 1 98.81 106 ASP A O 1
ATOM 842 N N . SER A 1 107 ? 7.949 8.844 4.992 1 98.88 107 SER A N 1
ATOM 843 C CA . SER A 1 107 ? 8.758 10.023 5.305 1 98.88 107 SER A CA 1
ATOM 844 C C . SER A 1 107 ? 8.68 10.367 6.789 1 98.88 107 SER A C 1
ATOM 846 O O . SER A 1 107 ? 9.672 10.789 7.387 1 98.88 107 SER A O 1
ATOM 848 N N . ALA A 1 108 ? 7.473 10.25 7.379 1 98.94 108 ALA A N 1
ATOM 849 C CA . ALA A 1 108 ? 7.324 10.453 8.82 1 98.94 108 ALA A CA 1
ATOM 850 C C . ALA A 1 108 ? 8.156 9.438 9.602 1 98.94 108 ALA A C 1
ATOM 852 O O . ALA A 1 108 ? 8.789 9.781 10.602 1 98.94 108 ALA A O 1
ATOM 853 N N . TYR A 1 109 ? 8.102 8.203 9.172 1 98.81 109 TYR A N 1
ATOM 854 C CA . TYR A 1 109 ? 8.914 7.148 9.773 1 98.81 109 TYR A CA 1
ATOM 855 C C . TYR A 1 109 ? 10.398 7.496 9.703 1 98.81 109 TYR A C 1
ATOM 857 O O . TYR A 1 109 ? 11.109 7.406 10.703 1 98.81 109 TYR A O 1
ATOM 865 N N . ILE A 1 110 ? 10.867 7.898 8.562 1 98.81 110 ILE A N 1
ATOM 866 C CA . ILE A 1 110 ? 12.266 8.25 8.344 1 98.81 110 ILE A CA 1
ATOM 867 C C . ILE A 1 110 ? 12.656 9.422 9.242 1 98.81 110 ILE A C 1
ATOM 869 O O . ILE A 1 110 ? 13.727 9.414 9.844 1 98.81 110 ILE A O 1
ATOM 873 N N . LEU A 1 111 ? 11.758 10.391 9.305 1 98.88 111 LEU A N 1
ATOM 874 C CA . LEU A 1 111 ? 12 11.539 10.172 1 98.88 111 LEU A CA 1
ATOM 875 C C . LEU A 1 111 ? 12.234 11.094 11.617 1 98.88 111 LEU A C 1
ATOM 877 O O . LEU A 1 111 ? 13.195 11.523 12.258 1 98.88 111 LEU A O 1
ATOM 881 N N . ALA A 1 112 ? 11.359 10.266 12.102 1 98.81 112 ALA A N 1
ATOM 882 C CA . ALA A 1 112 ? 11.461 9.781 13.477 1 98.81 112 ALA A CA 1
ATOM 883 C C . ALA A 1 112 ? 12.758 9 13.688 1 98.81 112 ALA A C 1
ATOM 885 O O . ALA A 1 112 ? 13.477 9.219 14.664 1 98.81 112 ALA A O 1
ATOM 886 N N . GLU A 1 113 ? 13.039 8.117 12.805 1 98.44 113 GLU A N 1
ATOM 887 C CA . GLU A 1 113 ? 14.203 7.246 12.938 1 98.44 113 GLU A CA 1
ATOM 888 C C . GLU A 1 113 ? 15.5 8.039 12.859 1 98.44 113 GLU A C 1
ATOM 890 O O . GLU A 1 113 ? 16.422 7.816 13.648 1 98.44 113 GLU A O 1
ATOM 895 N N . LYS A 1 114 ? 15.555 8.961 11.984 1 98.12 114 LYS A N 1
ATOM 896 C CA . LYS A 1 114 ? 16.812 9.68 11.758 1 98.12 114 LYS A CA 1
ATOM 897 C C . LYS A 1 114 ? 17.047 10.734 12.844 1 98.12 114 LYS A C 1
ATOM 899 O O . LYS A 1 114 ? 18.188 11 13.211 1 98.12 114 LYS A O 1
ATOM 904 N N . THR A 1 115 ? 16.031 11.344 13.289 1 98.56 115 THR A N 1
ATOM 905 C CA . THR A 1 115 ? 16.188 12.375 14.305 1 98.56 115 THR A CA 1
ATOM 906 C C . THR A 1 115 ? 16.234 11.758 15.695 1 98.56 115 THR A C 1
ATOM 908 O O . THR A 1 115 ? 16.719 12.391 16.641 1 98.56 115 THR A O 1
ATOM 911 N N . GLN A 1 116 ? 15.609 10.602 15.875 1 98.12 116 GLN A N 1
ATOM 912 C CA . GLN A 1 116 ? 15.477 9.898 17.141 1 98.12 116 GLN A CA 1
ATOM 913 C C . GLN A 1 116 ? 14.695 10.727 18.156 1 98.12 116 GLN A C 1
ATOM 915 O O . GLN A 1 116 ? 14.977 10.672 19.359 1 98.12 116 GLN A O 1
ATOM 920 N N . GLU A 1 117 ? 13.867 11.57 17.656 1 98.56 117 GLU A N 1
ATOM 921 C CA . GLU A 1 117 ? 12.898 12.281 18.5 1 98.56 117 GLU A CA 1
ATOM 922 C C . GLU A 1 117 ? 11.562 11.539 18.547 1 98.56 117 GLU A C 1
ATOM 924 O O . GLU A 1 117 ? 11.203 10.836 17.594 1 98.56 117 GLU A O 1
ATOM 929 N N . LYS A 1 118 ? 10.859 11.672 19.609 1 98.69 118 LYS A N 1
ATOM 930 C CA . LYS A 1 118 ? 9.539 11.062 19.719 1 98.69 118 LYS A CA 1
ATOM 931 C C . LYS A 1 118 ? 8.508 11.836 18.891 1 98.69 118 LYS A C 1
ATOM 933 O O . LYS A 1 118 ? 8.289 13.031 19.125 1 98.69 118 LYS A O 1
ATOM 938 N N . ILE A 1 119 ? 7.891 11.148 17.984 1 98.81 119 ILE A N 1
ATOM 939 C CA . ILE A 1 119 ? 6.961 11.773 17.062 1 98.81 119 ILE A CA 1
ATOM 940 C C . ILE A 1 119 ? 5.66 10.977 17 1 98.81 119 ILE A C 1
ATOM 942 O O . ILE A 1 119 ? 5.672 9.758 17.172 1 98.81 119 ILE A O 1
ATOM 946 N N . GLU A 1 120 ? 4.605 11.711 16.844 1 98.5 120 GLU A N 1
ATOM 947 C CA . GLU A 1 120 ? 3.324 11.078 16.547 1 98.5 120 GLU A CA 1
ATOM 948 C C . GLU A 1 120 ? 2.814 11.492 15.172 1 98.5 120 GLU A C 1
ATOM 950 O O . GLU A 1 120 ? 2.891 12.664 14.797 1 98.5 120 GLU A O 1
ATOM 955 N N . LEU A 1 121 ? 2.498 10.5 14.398 1 98.94 121 LEU A N 1
ATOM 956 C CA . LEU A 1 121 ? 1.713 10.766 13.195 1 98.94 121 LEU A CA 1
ATOM 957 C C . LEU A 1 121 ? 0.221 10.633 13.484 1 98.94 121 LEU A C 1
ATOM 959 O O . LEU A 1 121 ? -0.276 9.523 13.695 1 98.94 121 LEU A O 1
ATOM 963 N N . LEU A 1 122 ? -0.457 11.734 13.547 1 98.94 122 LEU A N 1
ATOM 964 C CA . LEU A 1 122 ? -1.889 11.805 13.82 1 98.94 122 LEU A CA 1
ATOM 965 C C . LEU A 1 122 ? -2.676 12.023 12.531 1 98.94 122 LEU A C 1
ATOM 967 O O . LEU A 1 122 ? -2.68 13.133 11.992 1 98.94 122 LEU A O 1
ATOM 971 N N . ILE A 1 123 ? -3.34 10.984 12.109 1 98.94 123 ILE A N 1
ATOM 972 C CA . ILE A 1 123 ? -4.133 11.039 10.891 1 98.94 123 ILE A CA 1
ATOM 973 C C . ILE A 1 123 ? -5.609 11.219 11.234 1 98.94 123 ILE A C 1
ATOM 975 O O . ILE A 1 123 ? -6.188 10.398 11.953 1 98.94 123 ILE A O 1
ATOM 979 N N . VAL A 1 124 ? -6.156 12.289 10.812 1 98.88 124 VAL A N 1
ATOM 980 C CA . VAL A 1 124 ? -7.602 12.484 10.891 1 98.88 124 VAL A CA 1
ATOM 981 C C . VAL A 1 124 ? -8.266 11.961 9.625 1 98.88 124 VAL A C 1
ATOM 983 O O . VAL A 1 124 ? -8.141 12.562 8.555 1 98.88 124 VAL A O 1
ATOM 986 N N . GLU A 1 125 ? -8.859 10.844 9.703 1 98.5 125 GLU A N 1
ATOM 987 C CA . GLU A 1 125 ? -9.625 10.266 8.609 1 98.5 125 GLU A CA 1
ATOM 988 C C . GLU A 1 125 ? -11.047 10.82 8.562 1 98.5 125 GLU A C 1
ATOM 990 O O . GLU A 1 125 ? -11.859 10.531 9.438 1 98.5 125 GLU A O 1
ATOM 995 N N . TRP A 1 126 ? -11.328 11.602 7.52 1 97.12 126 TRP A N 1
ATOM 996 C CA . TRP A 1 126 ? -12.57 12.359 7.465 1 97.12 126 TRP A CA 1
ATOM 997 C C . TRP A 1 126 ? -13.586 11.672 6.562 1 97.12 126 TRP A C 1
ATOM 999 O O . TRP A 1 126 ? -13.328 11.461 5.375 1 97.12 126 TRP A O 1
ATOM 1009 N N . ASN A 1 127 ? -14.727 11.266 7.105 1 96.88 127 ASN A N 1
ATOM 1010 C CA . ASN A 1 127 ? -15.875 10.797 6.34 1 96.88 127 ASN A CA 1
ATOM 1011 C C . ASN A 1 127 ? -15.477 9.703 5.355 1 96.88 127 ASN A C 1
ATOM 1013 O O . ASN A 1 127 ? -15.68 9.844 4.148 1 96.88 127 ASN A O 1
ATOM 1017 N N . PRO A 1 128 ? -14.898 8.625 5.887 1 96.56 128 PRO A N 1
ATOM 1018 C CA . PRO A 1 128 ? -14.477 7.559 4.984 1 96.56 128 PRO A CA 1
ATOM 1019 C C . PRO A 1 128 ? -15.586 7.098 4.047 1 96.56 128 PRO A C 1
ATOM 1021 O O . PRO A 1 128 ? -16.734 6.961 4.469 1 96.56 128 PRO A O 1
ATOM 1024 N N . PRO A 1 129 ? -15.266 6.984 2.732 1 94.88 129 PRO A N 1
ATOM 1025 C CA . PRO A 1 129 ? -16.297 6.523 1.796 1 94.88 129 PRO A CA 1
ATOM 1026 C C . PRO A 1 129 ? -16.719 5.074 2.043 1 94.88 129 PRO A C 1
ATOM 1028 O O . PRO A 1 129 ? -15.906 4.262 2.49 1 94.88 129 PRO A O 1
ATOM 1031 N N . ALA A 1 130 ? -17.891 4.883 1.545 1 90.5 130 ALA A N 1
ATOM 1032 C CA . ALA A 1 130 ? -18.391 3.516 1.625 1 90.5 130 ALA A CA 1
ATOM 1033 C C . ALA A 1 130 ? -17.688 2.607 0.629 1 90.5 130 ALA A C 1
ATOM 1035 O O . ALA A 1 130 ? -17.219 3.066 -0.418 1 90.5 130 ALA A O 1
ATOM 1036 N N . ASN A 1 131 ? -17.484 1.407 0.846 1 92.44 131 ASN A N 1
ATOM 1037 C CA . ASN A 1 131 ? -16.969 0.368 -0.046 1 92.44 131 ASN A CA 1
ATOM 1038 C C . ASN A 1 131 ? -15.477 0.511 -0.281 1 92.44 131 ASN A C 1
ATOM 1040 O O . ASN A 1 131 ? -14.906 -0.164 -1.144 1 92.44 131 ASN A O 1
ATOM 1044 N N . HIS A 1 132 ? -14.789 1.544 0.388 1 95.81 132 HIS A N 1
ATOM 1045 C CA . HIS A 1 132 ? -13.336 1.684 0.346 1 95.81 132 HIS A CA 1
ATOM 1046 C C . HIS A 1 132 ? -12.703 1.197 1.644 1 95.81 132 HIS A C 1
ATOM 1048 O O . HIS A 1 132 ? -13.367 1.111 2.676 1 95.81 132 HIS A O 1
ATOM 1054 N N . ARG A 1 133 ? -11.539 0.884 1.551 1 97.06 133 ARG A N 1
ATOM 1055 C CA . ARG A 1 133 ? -10.758 0.56 2.74 1 97.06 133 ARG A CA 1
ATOM 1056 C C . ARG A 1 133 ? -10.555 1.792 3.615 1 97.06 133 ARG A C 1
ATOM 1058 O O . ARG A 1 133 ? -10.523 2.918 3.113 1 97.06 133 ARG A O 1
ATOM 1065 N N . ARG A 1 134 ? -10.469 1.527 4.926 1 97.19 134 ARG A N 1
ATOM 1066 C CA . ARG A 1 134 ? -10.055 2.576 5.848 1 97.19 134 ARG A CA 1
ATOM 1067 C C . ARG A 1 134 ? -8.562 2.867 5.715 1 97.19 134 ARG A C 1
ATOM 1069 O O . ARG A 1 134 ? -7.812 2.053 5.176 1 97.19 134 ARG A O 1
ATOM 1076 N N . VAL A 1 135 ? -8.094 3.986 6.219 1 98.19 135 VAL A N 1
ATOM 1077 C CA . VAL A 1 135 ? -6.691 4.379 6.133 1 98.19 135 VAL A CA 1
ATOM 1078 C C . VAL A 1 135 ? -5.812 3.289 6.742 1 98.19 135 VAL A C 1
ATOM 1080 O O . VAL A 1 135 ? -4.82 2.873 6.137 1 98.19 135 VAL A O 1
ATOM 1083 N N . ILE A 1 136 ? -6.164 2.734 7.883 1 97.69 136 ILE A N 1
ATOM 1084 C CA . ILE A 1 136 ? -5.348 1.774 8.617 1 97.69 136 ILE A CA 1
ATOM 1085 C C . ILE A 1 136 ? -5.207 0.488 7.805 1 97.69 136 ILE A C 1
ATOM 1087 O O . ILE A 1 136 ? -4.254 -0.271 7.992 1 97.69 136 ILE A O 1
ATOM 1091 N N . ASP A 1 137 ? -6.145 0.243 6.859 1 97.5 137 ASP A N 1
ATOM 1092 C CA . ASP A 1 137 ? -6.188 -0.989 6.078 1 97.5 137 ASP A CA 1
ATOM 1093 C C . ASP A 1 137 ? -5.707 -0.751 4.648 1 97.5 137 ASP A C 1
ATOM 1095 O O . ASP A 1 137 ? -5.629 -1.688 3.852 1 97.5 137 ASP A O 1
ATOM 1099 N N . ALA A 1 138 ? -5.449 0.483 4.328 1 97.81 138 ALA A N 1
ATOM 1100 C CA . ALA A 1 138 ? -5.035 0.816 2.965 1 97.81 138 ALA A CA 1
ATOM 1101 C C . ALA A 1 138 ? -3.521 0.97 2.873 1 97.81 138 ALA A C 1
ATOM 1103 O O . ALA A 1 138 ? -2.943 0.845 1.791 1 97.81 138 ALA A O 1
ATOM 1104 N N . PHE A 1 139 ? -2.846 1.208 3.998 1 98 139 PHE A N 1
ATOM 1105 C CA . PHE A 1 139 ? -1.435 1.572 3.965 1 98 139 PHE A CA 1
ATOM 1106 C C . PHE A 1 139 ? -0.625 0.684 4.898 1 98 139 PHE A C 1
ATOM 1108 O O . PHE A 1 139 ? -1.18 0.058 5.805 1 98 139 PHE A O 1
ATOM 1115 N N . ARG A 1 140 ? 0.632 0.567 4.594 1 97.12 140 ARG A N 1
ATOM 1116 C CA . ARG A 1 140 ? 1.595 -0.121 5.449 1 97.12 140 ARG A CA 1
ATOM 1117 C C . ARG A 1 140 ? 2.201 0.834 6.473 1 97.12 140 ARG A C 1
ATOM 1119 O O . ARG A 1 140 ? 2.555 1.967 6.137 1 97.12 140 ARG A O 1
ATOM 1126 N N . PHE A 1 141 ? 2.238 0.432 7.738 1 98.06 141 PHE A N 1
ATOM 1127 C CA . PHE A 1 141 ? 2.82 1.193 8.836 1 98.06 141 PHE A CA 1
ATOM 1128 C C . PHE A 1 141 ? 3.941 0.406 9.508 1 98.06 141 PHE A C 1
ATOM 1130 O O . PHE A 1 141 ? 3.703 -0.658 10.078 1 98.06 141 PHE A O 1
ATOM 1137 N N . ARG A 1 142 ? 5.129 0.899 9.484 1 97.69 142 ARG A N 1
ATOM 1138 C CA . ARG A 1 142 ? 6.258 0.235 10.125 1 97.69 142 ARG A CA 1
ATOM 1139 C C . ARG A 1 142 ? 6.348 0.62 11.602 1 97.69 142 ARG A C 1
ATOM 1141 O O . ARG A 1 142 ? 5.859 1.677 12 1 97.69 142 ARG A O 1
ATOM 1148 N N . GLY A 1 143 ? 6.949 -0.245 12.344 1 96.19 143 GLY A N 1
ATOM 1149 C CA . GLY A 1 143 ? 7.133 0.024 13.766 1 96.19 143 GLY A CA 1
ATOM 1150 C C . GLY A 1 143 ? 8.422 0.767 14.07 1 96.19 143 GLY A C 1
ATOM 1151 O O . GLY A 1 143 ? 9.438 0.548 13.414 1 96.19 143 GLY A O 1
ATOM 1152 N N . SER A 1 144 ? 8.336 1.64 15.016 1 96.75 144 SER A N 1
ATOM 1153 C CA . SER A 1 144 ? 9.484 2.422 15.477 1 96.75 144 SER A CA 1
ATOM 1154 C C . SER A 1 144 ? 9.344 2.787 16.953 1 96.75 144 SER A C 1
ATOM 1156 O O . SER A 1 144 ? 8.242 3.07 17.422 1 96.75 144 SER A O 1
ATOM 1158 N N . LYS A 1 145 ? 10.422 2.795 17.625 1 96 145 LYS A N 1
ATOM 1159 C CA . LYS A 1 145 ? 10.391 3.254 19.016 1 96 145 LYS A CA 1
ATOM 1160 C C . LYS A 1 145 ? 10.203 4.766 19.078 1 96 145 LYS A C 1
ATOM 1162 O O . LYS A 1 145 ? 9.898 5.309 20.141 1 96 145 LYS A O 1
ATOM 1167 N N . TYR A 1 146 ? 10.344 5.461 17.938 1 98.25 146 TYR A N 1
ATOM 1168 C CA . TYR A 1 146 ? 10.312 6.918 17.938 1 98.25 146 TYR A CA 1
ATOM 1169 C C . TYR A 1 146 ? 9.039 7.43 17.281 1 98.25 146 TYR A C 1
ATOM 1171 O O . TYR A 1 146 ? 8.805 8.641 17.219 1 98.25 146 TYR A O 1
ATOM 1179 N N . LEU A 1 147 ? 8.203 6.5 16.766 1 98.5 147 LEU A N 1
ATOM 1180 C CA . LEU A 1 147 ? 7.012 6.934 16.047 1 98.5 147 LEU A CA 1
ATOM 1181 C C . LEU A 1 147 ? 5.777 6.188 16.547 1 98.5 147 LEU A C 1
ATOM 1183 O O . LEU A 1 147 ? 5.754 4.957 16.547 1 98.5 147 LEU A O 1
ATOM 1187 N N . LYS A 1 148 ? 4.793 6.922 16.922 1 97.94 148 LYS A N 1
ATOM 1188 C CA . LYS A 1 148 ? 3.479 6.379 17.25 1 97.94 148 LYS A CA 1
ATOM 1189 C C . LYS A 1 148 ? 2.436 6.805 16.219 1 97.94 148 LYS A C 1
ATOM 1191 O O . LYS A 1 148 ? 2.455 7.938 15.742 1 97.94 148 LYS A O 1
ATOM 1196 N N . TYR A 1 149 ? 1.593 5.875 15.938 1 98.56 149 TYR A N 1
ATOM 1197 C CA . TYR A 1 149 ? 0.516 6.168 14.992 1 98.56 149 TYR A CA 1
ATOM 1198 C C . TYR A 1 149 ? -0.819 6.297 15.719 1 98.56 149 TYR A C 1
ATOM 1200 O O . TYR A 1 149 ? -1.122 5.512 16.625 1 98.56 149 TYR A O 1
ATOM 1208 N N . ARG A 1 150 ? -1.557 7.258 15.344 1 98.56 150 ARG A N 1
ATOM 1209 C CA . ARG A 1 150 ? -2.928 7.414 15.82 1 98.56 150 ARG A CA 1
ATOM 1210 C C . ARG A 1 150 ? -3.84 7.906 14.695 1 98.56 150 ARG A C 1
ATOM 1212 O O . ARG A 1 150 ? -3.465 8.797 13.93 1 98.56 150 ARG A O 1
ATOM 1219 N N . ILE A 1 151 ? -5 7.316 14.578 1 98.62 151 ILE A N 1
ATOM 1220 C CA . ILE A 1 151 ? -6 7.723 13.594 1 98.62 151 ILE A CA 1
ATOM 1221 C C . ILE A 1 151 ? -7.293 8.109 14.312 1 98.62 151 ILE A C 1
ATOM 1223 O O . ILE A 1 151 ? -7.82 7.336 15.109 1 98.62 151 ILE A O 1
ATOM 1227 N N . ILE A 1 152 ? -7.734 9.273 14.109 1 98.75 152 ILE A N 1
ATOM 1228 C CA . ILE A 1 152 ? -9.055 9.727 14.547 1 98.75 152 ILE A CA 1
ATOM 1229 C C . ILE A 1 152 ? -10 9.781 13.344 1 98.75 152 ILE A C 1
ATOM 1231 O O . ILE A 1 152 ? -9.727 10.469 12.359 1 98.75 152 ILE A O 1
ATOM 1235 N N . THR A 1 153 ? -11.078 9.102 13.438 1 98.31 153 THR A N 1
ATOM 1236 C CA . THR A 1 153 ? -12 9.016 12.312 1 98.31 153 THR A CA 1
ATOM 1237 C C . THR A 1 153 ? -13.25 9.852 12.57 1 98.31 153 THR A C 1
ATOM 1239 O O . THR A 1 153 ? -13.945 9.648 13.57 1 98.31 153 THR A O 1
ATOM 1242 N N . ILE A 1 154 ? -13.461 10.797 11.734 1 98.25 154 ILE A N 1
ATOM 1243 C CA . ILE A 1 154 ? -14.711 11.562 11.719 1 98.25 154 ILE A CA 1
ATOM 1244 C C . ILE A 1 154 ? -15.758 10.82 10.883 1 98.25 154 ILE A C 1
ATOM 1246 O O . ILE A 1 154 ? -15.648 10.75 9.656 1 98.25 154 ILE A O 1
ATOM 1250 N N . PRO A 1 155 ? -16.734 10.289 11.484 1 97.12 155 PRO A N 1
ATOM 1251 C CA . PRO A 1 155 ? -17.734 9.5 10.742 1 97.12 155 PRO A CA 1
ATOM 1252 C C . PRO A 1 155 ? -18.656 10.367 9.898 1 97.12 155 PRO A C 1
ATOM 1254 O O . PRO A 1 155 ? -18.656 11.594 10.039 1 97.12 155 PRO A O 1
ATOM 1257 N N . ASN A 1 156 ? -19.422 9.695 9.039 1 96.19 156 ASN A N 1
ATOM 1258 C CA . ASN A 1 156 ? -20.391 10.383 8.203 1 96.19 156 ASN A CA 1
ATOM 1259 C C . ASN A 1 156 ? -21.391 11.172 9.047 1 96.19 156 ASN A C 1
ATOM 1261 O O . ASN A 1 156 ? -21.828 12.258 8.648 1 96.19 156 ASN A O 1
ATOM 1265 N N . SER A 1 157 ? -21.766 10.703 10.211 1 96.12 157 SER A N 1
ATOM 1266 C CA . SER A 1 157 ? -22.734 11.359 11.078 1 96.12 157 SER A CA 1
ATOM 1267 C C . SER A 1 157 ? -22.266 12.758 11.484 1 96.12 157 SER A C 1
ATOM 1269 O O . SER A 1 157 ? -23.031 13.711 11.453 1 96.12 157 SER A O 1
ATOM 1271 N N . LEU A 1 158 ? -21 12.875 11.797 1 96.19 158 LEU A N 1
ATOM 1272 C CA . LEU A 1 158 ? -20.438 14.172 12.148 1 96.19 158 LEU A CA 1
ATOM 1273 C C . LEU A 1 158 ? -20.281 15.047 10.906 1 96.19 158 LEU A C 1
ATOM 1275 O O . LEU A 1 158 ? -20.594 16.25 10.945 1 96.19 158 LEU A O 1
ATOM 1279 N N . HIS A 1 159 ? -19.844 14.445 9.828 1 95.44 159 HIS A N 1
ATOM 1280 C CA . HIS A 1 159 ? -19.688 15.18 8.578 1 95.44 159 HIS A CA 1
ATOM 1281 C C . HIS A 1 159 ? -21 15.859 8.164 1 95.44 159 HIS A C 1
ATOM 1283 O O . HIS A 1 159 ? -20.984 17 7.703 1 95.44 159 HIS A O 1
ATOM 1289 N N . GLU A 1 160 ? -22.094 15.219 8.406 1 94.25 160 GLU A N 1
ATOM 1290 C CA . GLU A 1 160 ? -23.391 15.68 7.941 1 94.25 160 GLU A CA 1
ATOM 1291 C C . GLU A 1 160 ? -23.891 16.859 8.766 1 94.25 160 GLU A C 1
ATOM 1293 O O . GLU A 1 160 ? -24.672 17.672 8.281 1 94.25 160 GLU A O 1
ATOM 1298 N N . ILE A 1 161 ? -23.438 16.969 9.984 1 93.94 161 ILE A N 1
ATOM 1299 C CA . ILE A 1 161 ? -23.984 18 10.844 1 93.94 161 ILE A CA 1
ATOM 1300 C C . ILE A 1 161 ? -23.016 19.172 10.938 1 93.94 161 ILE A C 1
ATOM 1302 O O . ILE A 1 161 ? -23.344 20.219 11.492 1 93.94 161 ILE A O 1
ATOM 1306 N N . ILE A 1 162 ? -21.797 19.016 10.438 1 92.62 162 ILE A N 1
ATOM 1307 C CA . ILE A 1 162 ? -20.828 20.109 10.359 1 92.62 162 ILE A CA 1
ATOM 1308 C C . ILE A 1 162 ? -21.062 20.938 9.102 1 92.62 162 ILE A C 1
ATOM 1310 O O . ILE A 1 162 ? -21.391 20.375 8.047 1 92.62 162 ILE A O 1
ATOM 1314 N N . GLN A 1 163 ? -20.938 22.219 9.266 1 86.56 163 GLN A N 1
ATOM 1315 C CA . GLN A 1 163 ? -21.141 23.109 8.125 1 86.56 163 GLN A CA 1
ATOM 1316 C C . GLN A 1 163 ? -20.234 22.703 6.953 1 86.56 163 GLN A C 1
ATOM 1318 O O . GLN A 1 163 ? -19.047 22.453 7.137 1 86.56 163 GLN A O 1
ATOM 1323 N N . ASN A 1 164 ? -20.828 22.547 5.758 1 84.5 164 ASN A N 1
ATOM 1324 C CA . ASN A 1 164 ? -20.125 22.109 4.562 1 84.5 164 ASN A CA 1
ATOM 1325 C C . ASN A 1 164 ? -20.344 23.062 3.393 1 84.5 164 ASN A C 1
ATOM 1327 O O . ASN A 1 164 ? -21.484 23.234 2.93 1 84.5 164 ASN A O 1
ATOM 1331 N N . ARG A 1 165 ? -19.359 23.672 3.043 1 77.5 165 ARG A N 1
ATOM 1332 C CA . ARG A 1 165 ? -19.422 24.516 1.854 1 77.5 165 ARG A CA 1
ATOM 1333 C C . ARG A 1 165 ? -19.094 23.719 0.596 1 77.5 165 ARG A C 1
ATOM 1335 O O . ARG A 1 165 ? -18.109 22.984 0.565 1 77.5 165 ARG A O 1
ATOM 1342 N N . GLY A 1 166 ? -19.938 23.781 -0.476 1 73.69 166 GLY A N 1
ATOM 1343 C CA . GLY A 1 166 ? -19.656 23.203 -1.783 1 73.69 166 GLY A CA 1
ATOM 1344 C C . GLY A 1 166 ? -19.703 21.688 -1.792 1 73.69 166 GLY A C 1
ATOM 1345 O O . GLY A 1 166 ? -19.062 21.047 -2.625 1 73.69 166 GLY A O 1
ATOM 1346 N N . LYS A 1 167 ? -20.25 21.094 -0.828 1 81.25 167 LYS A N 1
ATOM 1347 C CA . LYS A 1 167 ? -20.406 19.656 -0.738 1 81.25 167 LYS A CA 1
ATOM 1348 C C . LYS A 1 167 ? -19.047 18.953 -0.764 1 81.25 167 LYS A C 1
ATOM 1350 O O . LYS A 1 167 ? -18.875 17.969 -1.475 1 81.25 167 LYS A O 1
ATOM 1355 N N . SER A 1 168 ? -18.109 19.547 -0.078 1 85.38 168 SER A N 1
ATOM 1356 C CA . SER A 1 168 ? -16.781 18.938 0.013 1 85.38 168 SER A CA 1
ATOM 1357 C C . SER A 1 168 ? -16.844 17.594 0.75 1 85.38 168 SER A C 1
ATOM 1359 O O . SER A 1 168 ? -17.5 17.484 1.781 1 85.38 168 SER A O 1
ATOM 1361 N N . PRO A 1 169 ? -16.219 16.594 0.194 1 89.62 169 PRO A N 1
ATOM 1362 C CA . PRO A 1 169 ? -16.25 15.297 0.871 1 89.62 169 PRO A CA 1
ATOM 1363 C C . PRO A 1 169 ? -15.406 15.266 2.145 1 89.62 169 PRO A C 1
ATOM 1365 O O . PRO A 1 169 ? -15.539 14.352 2.957 1 89.62 169 PRO A O 1
ATOM 1368 N N . LEU A 1 170 ? -14.586 16.234 2.273 1 91.31 170 LEU A N 1
ATOM 1369 C CA . LEU A 1 170 ? -13.703 16.344 3.428 1 91.31 170 LEU A CA 1
ATOM 1370 C C . LEU A 1 170 ? -13.516 17.812 3.824 1 91.31 170 LEU A C 1
ATOM 1372 O O . LEU A 1 170 ? -13.469 18.688 2.963 1 91.31 170 LEU A O 1
ATOM 1376 N N . HIS A 1 171 ? -13.438 18.078 5.098 1 92.44 171 HIS A N 1
ATOM 1377 C CA . HIS A 1 171 ? -13.141 19.406 5.629 1 92.44 171 HIS A CA 1
ATOM 1378 C C . HIS A 1 171 ? -11.719 19.484 6.16 1 92.44 171 HIS A C 1
ATOM 1380 O O . HIS A 1 171 ? -11.469 19.156 7.328 1 92.44 171 HIS A O 1
ATOM 1386 N N . GLU A 1 172 ? -10.898 20.016 5.363 1 92.38 172 GLU A N 1
ATOM 1387 C CA . GLU A 1 172 ? -9.469 19.953 5.645 1 92.38 172 GLU A CA 1
ATOM 1388 C C . GLU A 1 172 ? -9.117 20.703 6.926 1 92.38 172 GLU A C 1
ATOM 1390 O O . GLU A 1 172 ? -8.469 20.156 7.82 1 92.38 172 GLU A O 1
ATOM 1395 N N . PHE A 1 173 ? -9.602 21.891 7.051 1 95.25 173 PHE A N 1
ATOM 1396 C CA . PHE A 1 173 ? -9.141 22.75 8.141 1 95.25 173 PHE A CA 1
ATOM 1397 C C . PHE A 1 173 ? -9.859 22.406 9.438 1 95.25 173 PHE A C 1
ATOM 1399 O O . PHE A 1 173 ? -9.273 22.5 10.523 1 95.25 173 PHE A O 1
ATOM 1406 N N . GLU A 1 174 ? -11.141 22.016 9.375 1 96.31 174 GLU A N 1
ATOM 1407 C CA . GLU A 1 174 ? -11.805 21.484 10.555 1 96.31 174 GLU A CA 1
ATOM 1408 C C . GLU A 1 174 ? -11.102 20.219 11.055 1 96.31 174 GLU A C 1
ATOM 1410 O O . GLU A 1 174 ? -10.953 20.031 12.266 1 96.31 174 GLU A O 1
ATOM 1415 N N . GLY A 1 175 ? -10.703 19.391 10.086 1 97.5 175 GLY A N 1
ATOM 1416 C CA . GLY A 1 175 ? -9.953 18.203 10.453 1 97.5 175 GLY A CA 1
ATOM 1417 C C . GLY A 1 175 ? -8.617 18.516 11.102 1 97.5 175 GLY A C 1
ATOM 1418 O O . GLY A 1 175 ? -8.227 17.859 12.07 1 97.5 175 GLY A O 1
ATOM 1419 N N . LYS A 1 176 ? -7.898 19.453 10.562 1 98.5 176 LYS A N 1
ATOM 1420 C CA . LYS A 1 176 ? -6.637 19.875 11.164 1 98.5 176 LYS A CA 1
ATOM 1421 C C . LYS A 1 176 ? -6.852 20.406 12.586 1 98.5 176 LYS A C 1
ATOM 1423 O O . LYS A 1 176 ? -6.062 20.109 13.484 1 98.5 176 LYS A O 1
ATOM 1428 N N . ASN A 1 177 ? -7.945 21.156 12.789 1 98.5 177 ASN A N 1
ATOM 1429 C CA . ASN A 1 177 ? -8.266 21.625 14.125 1 98.5 177 ASN A CA 1
ATOM 1430 C C . ASN A 1 177 ? -8.484 20.469 15.094 1 98.5 177 ASN A C 1
ATOM 1432 O O . ASN A 1 177 ? -8.078 20.531 16.25 1 98.5 177 ASN A O 1
ATOM 1436 N N . VAL A 1 178 ? -9.133 19.391 14.617 1 98.75 178 VAL A N 1
ATOM 1437 C CA . VAL A 1 178 ? -9.312 18.203 15.438 1 98.75 178 VAL A CA 1
ATOM 1438 C C . VAL A 1 178 ? -7.945 17.625 15.812 1 98.75 178 VAL A C 1
ATOM 1440 O O . VAL A 1 178 ? -7.715 17.266 16.969 1 98.75 178 VAL A O 1
ATOM 1443 N N . GLY A 1 179 ? -7.055 17.547 14.828 1 98.88 179 GLY A N 1
ATOM 1444 C CA . GLY A 1 179 ? -5.695 17.109 15.102 1 98.88 179 GLY A CA 1
ATOM 1445 C C . GLY A 1 179 ? -4.988 17.969 16.141 1 98.88 179 GLY A C 1
ATOM 1446 O O . GLY A 1 179 ? -4.336 17.438 17.047 1 98.88 179 GLY A O 1
ATOM 1447 N N . ILE A 1 180 ? -5.121 19.25 16.016 1 98.88 180 ILE A N 1
ATOM 1448 C CA . ILE A 1 180 ? -4.504 20.188 16.953 1 98.88 180 ILE A CA 1
ATOM 1449 C C . ILE A 1 180 ? -5.043 19.938 18.359 1 98.88 180 ILE A C 1
ATOM 1451 O O . ILE A 1 180 ? -4.273 19.859 19.312 1 98.88 180 ILE A O 1
ATOM 1455 N N . ARG A 1 181 ? -6.312 19.734 18.453 1 98.69 181 ARG A N 1
ATOM 1456 C CA . ARG A 1 181 ? -6.969 19.516 19.75 1 98.69 181 ARG A CA 1
ATOM 1457 C C . ARG A 1 181 ? -6.406 18.297 20.453 1 98.69 181 ARG A C 1
ATOM 1459 O O . ARG A 1 181 ? -6.184 18.328 21.672 1 98.69 181 ARG A O 1
ATOM 1466 N N . PHE A 1 182 ? -6.156 17.266 19.719 1 98.81 182 PHE A N 1
ATOM 1467 C CA . PHE A 1 182 ? -5.875 15.977 20.359 1 98.81 182 PHE A CA 1
ATOM 1468 C C . PHE A 1 182 ? -4.395 15.633 20.25 1 98.81 182 PHE A C 1
ATOM 1470 O O . PHE A 1 182 ? -3.969 14.562 20.688 1 98.81 182 PHE A O 1
ATOM 1477 N N . ALA A 1 183 ? -3.578 16.547 19.672 1 98.81 183 ALA A N 1
ATOM 1478 C CA . ALA A 1 183 ? -2.154 16.281 19.484 1 98.81 183 ALA A CA 1
ATOM 1479 C C . ALA A 1 183 ? -1.444 16.094 20.828 1 98.81 183 ALA A C 1
ATOM 1481 O O . ALA A 1 183 ? -1.739 16.812 21.797 1 98.81 183 ALA A O 1
ATOM 1482 N N . ARG A 1 184 ? -0.504 15.227 20.859 1 98.81 184 ARG A N 1
ATOM 1483 C CA . ARG A 1 184 ? 0.247 14.914 22.078 1 98.81 184 ARG A CA 1
ATOM 1484 C C . ARG A 1 184 ? 1.652 15.508 22.016 1 98.81 184 ARG A C 1
ATOM 1486 O O . ARG A 1 184 ? 2.41 15.422 22.984 1 98.81 184 ARG A O 1
ATOM 1493 N N . GLY A 1 185 ? 2.029 16.094 20.875 1 98.88 185 GLY A N 1
ATOM 1494 C CA . GLY A 1 185 ? 3.344 16.672 20.688 1 98.88 185 GLY A CA 1
ATOM 1495 C C . GLY A 1 185 ? 3.49 18.031 21.344 1 98.88 185 GLY A C 1
ATOM 1496 O O . GLY A 1 185 ? 2.518 18.797 21.453 1 98.88 185 GLY A O 1
ATOM 1497 N N . GLU A 1 186 ? 4.703 18.328 21.75 1 98.88 186 GLU A N 1
ATOM 1498 C CA . GLU A 1 186 ? 5.027 19.672 22.188 1 98.88 186 GLU A CA 1
ATOM 1499 C C . GLU A 1 186 ? 4.781 20.688 21.078 1 98.88 186 GLU A C 1
ATOM 1501 O O . GLU A 1 186 ? 4.246 21.766 21.312 1 98.88 186 GLU A O 1
ATOM 1506 N N . PHE A 1 187 ? 5.172 20.281 19.953 1 98.94 187 PHE A N 1
ATOM 1507 C CA . PHE A 1 187 ? 4.883 21.031 18.734 1 98.94 187 PHE A CA 1
ATOM 1508 C C . PHE A 1 187 ? 3.936 20.266 17.828 1 98.94 187 PHE A C 1
ATOM 1510 O O . PHE A 1 187 ? 3.924 19.031 17.844 1 98.94 187 PHE A O 1
ATOM 1517 N N . VAL A 1 188 ? 3.123 21 17.094 1 98.94 188 VAL A N 1
ATOM 1518 C CA . VAL A 1 188 ? 2.174 20.422 16.156 1 98.94 188 VAL A CA 1
ATOM 1519 C C . VAL A 1 188 ? 2.381 21.016 14.766 1 98.94 188 VAL A C 1
ATOM 1521 O O . VAL A 1 188 ? 2.377 22.234 14.602 1 98.94 188 VAL A O 1
ATOM 1524 N N . VAL A 1 189 ? 2.645 20.188 13.82 1 98.94 189 VAL A N 1
ATOM 1525 C CA . VAL A 1 189 ? 2.711 20.641 12.438 1 98.94 189 VAL A CA 1
ATOM 1526 C C . VAL A 1 189 ? 1.496 20.125 11.664 1 98.94 189 VAL A C 1
ATOM 1528 O O . VAL A 1 189 ? 1.174 18.938 11.727 1 98.94 189 VAL A O 1
ATOM 1531 N N . CYS A 1 190 ? 0.762 21.031 11.055 1 98.81 190 CYS A N 1
ATOM 1532 C CA . CYS A 1 190 ? -0.306 20.703 10.117 1 98.81 190 CYS A CA 1
ATOM 1533 C C . CYS A 1 190 ? 0.206 20.719 8.68 1 98.81 190 CYS A C 1
ATOM 1535 O O . CYS A 1 190 ? 0.784 21.703 8.234 1 98.81 190 CYS A O 1
ATOM 1537 N N . THR A 1 191 ? 0.027 19.594 8.016 1 98.44 191 THR A N 1
ATOM 1538 C CA . THR A 1 191 ? 0.521 19.422 6.652 1 98.44 191 THR A CA 1
ATOM 1539 C C . THR A 1 191 ? -0.456 18.609 5.816 1 98.44 191 THR A C 1
ATOM 1541 O O . THR A 1 191 ? -1.626 18.469 6.18 1 98.44 191 THR A O 1
ATOM 1544 N N . ASN A 1 192 ? -0.025 18.297 4.578 1 96.38 192 ASN A N 1
ATOM 1545 C CA . ASN A 1 192 ? -0.854 17.516 3.67 1 96.38 192 ASN A CA 1
ATOM 1546 C C . ASN A 1 192 ? -0.18 16.203 3.293 1 96.38 192 ASN A C 1
ATOM 1548 O O . ASN A 1 192 ? 1.038 16.062 3.416 1 96.38 192 ASN A O 1
ATOM 1552 N N . GLN A 1 193 ? -0.966 15.266 2.857 1 96.56 193 GLN A N 1
ATOM 1553 C CA . GLN A 1 193 ? -0.534 13.898 2.564 1 96.56 193 GLN A CA 1
ATOM 1554 C C . GLN A 1 193 ? 0.414 13.867 1.368 1 96.56 193 GLN A C 1
ATOM 1556 O O . GLN A 1 193 ? 1.066 12.852 1.112 1 96.56 193 GLN A O 1
ATOM 1561 N N . ASP A 1 194 ? 0.507 14.953 0.628 1 96.06 194 ASP A N 1
ATOM 1562 C CA . ASP A 1 194 ? 1.343 14.977 -0.568 1 96.06 194 ASP A CA 1
ATOM 1563 C C . ASP A 1 194 ? 2.656 15.711 -0.307 1 96.06 194 ASP A C 1
ATOM 1565 O O . ASP A 1 194 ? 3.41 16 -1.239 1 96.06 194 ASP A O 1
ATOM 1569 N N . ASP A 1 195 ? 2.99 16 0.95 1 98 195 ASP A N 1
ATOM 1570 C CA . ASP A 1 195 ? 4.238 16.656 1.314 1 98 195 ASP A CA 1
ATOM 1571 C C . ASP A 1 195 ? 5.16 15.711 2.076 1 98 195 ASP A C 1
ATOM 1573 O O . ASP A 1 195 ? 4.73 15.039 3.016 1 98 195 ASP A O 1
ATOM 1577 N N . ILE A 1 196 ? 6.41 15.648 1.683 1 98.69 196 ILE A N 1
ATOM 1578 C CA . ILE A 1 196 ? 7.398 14.867 2.418 1 98.69 196 ILE A CA 1
ATOM 1579 C C . ILE A 1 196 ? 8.438 15.797 3.041 1 98.69 196 ILE A C 1
ATOM 1581 O O . ILE A 1 196 ? 8.555 16.953 2.646 1 98.69 196 ILE A O 1
ATOM 1585 N N . TRP A 1 197 ? 9.227 15.375 3.986 1 98.88 197 TRP A N 1
ATOM 1586 C CA . TRP A 1 197 ? 10.047 16.219 4.84 1 98.88 197 TRP A CA 1
ATOM 1587 C C . TRP A 1 197 ? 11.422 16.453 4.215 1 98.88 197 TRP A C 1
ATOM 1589 O O . TRP A 1 197 ? 12.023 15.531 3.658 1 98.88 197 TRP A O 1
ATOM 1599 N N . SER A 1 198 ? 11.945 17.625 4.355 1 98.75 198 SER A N 1
ATOM 1600 C CA . SER A 1 198 ? 13.258 18 3.818 1 98.75 198 SER A CA 1
ATOM 1601 C C . SER A 1 198 ? 14.367 17.719 4.824 1 98.75 198 SER A C 1
ATOM 1603 O O . SER A 1 198 ? 14.102 17.516 6.012 1 98.75 198 SER A O 1
ATOM 1605 N N . HIS A 1 199 ? 15.594 17.797 4.32 1 98.69 199 HIS A N 1
ATOM 1606 C CA . HIS A 1 199 ? 16.75 17.719 5.211 1 98.69 199 HIS A CA 1
ATOM 1607 C C . HIS A 1 199 ? 16.719 18.859 6.23 1 98.69 199 HIS A C 1
ATOM 1609 O O . HIS A 1 199 ? 17.156 18.688 7.371 1 98.69 199 HIS A O 1
ATOM 1615 N N . ASN A 1 200 ? 16.234 20 5.797 1 98.62 200 ASN A N 1
ATOM 1616 C CA . ASN A 1 200 ? 16.125 21.141 6.715 1 98.62 200 ASN A CA 1
ATOM 1617 C C . ASN A 1 200 ? 15.242 20.812 7.914 1 98.62 200 ASN A C 1
ATOM 1619 O O . ASN A 1 200 ? 15.586 21.125 9.055 1 98.62 200 ASN A O 1
ATOM 1623 N N . PHE A 1 201 ? 14.125 20.188 7.684 1 98.81 201 PHE A N 1
ATOM 1624 C CA . PHE A 1 201 ? 13.219 19.859 8.781 1 98.81 201 PHE A CA 1
ATOM 1625 C C . PHE A 1 201 ? 13.836 18.797 9.68 1 98.81 201 PHE A C 1
ATOM 1627 O O . PHE A 1 201 ? 13.742 18.891 10.906 1 98.81 201 PHE A O 1
ATOM 1634 N N . HIS A 1 202 ? 14.375 17.75 9.07 1 98.88 202 HIS A N 1
ATOM 1635 C CA . HIS A 1 202 ? 15.109 16.766 9.852 1 98.88 202 HIS A CA 1
ATOM 1636 C C . HIS A 1 202 ? 16.094 17.438 10.805 1 98.88 202 HIS A C 1
ATOM 1638 O O . HIS A 1 202 ? 16.125 17.125 11.992 1 98.88 202 HIS A O 1
ATOM 1644 N N . ASN A 1 203 ? 16.844 18.344 10.258 1 98.75 203 ASN A N 1
ATOM 1645 C CA . ASN A 1 203 ? 17.875 19.016 11.047 1 98.75 203 ASN A CA 1
ATOM 1646 C C . ASN A 1 203 ? 17.25 19.922 12.117 1 98.75 203 ASN A C 1
ATOM 1648 O O . ASN A 1 203 ? 17.75 19.969 13.242 1 98.75 203 ASN A O 1
ATOM 1652 N N . ALA A 1 204 ? 16.266 20.594 11.773 1 98.75 204 ALA A N 1
ATOM 1653 C CA . ALA A 1 204 ? 15.586 21.484 12.727 1 98.75 204 ALA A CA 1
ATOM 1654 C C . ALA A 1 204 ? 15.016 20.688 13.898 1 98.75 204 ALA A C 1
ATOM 1656 O O . ALA A 1 204 ? 15.117 21.109 15.047 1 98.75 204 ALA A O 1
ATOM 1657 N N . ILE A 1 205 ? 14.383 19.547 13.586 1 98.81 205 ILE A N 1
ATOM 1658 C CA . ILE A 1 205 ? 13.836 18.672 14.617 1 98.81 205 ILE A CA 1
ATOM 1659 C C . ILE A 1 205 ? 14.961 18.141 15.5 1 98.81 205 ILE A C 1
ATOM 1661 O O . ILE A 1 205 ? 14.875 18.203 16.734 1 98.81 205 ILE A O 1
ATOM 1665 N N . LYS A 1 206 ? 15.969 17.688 14.875 1 97.94 206 LYS A N 1
ATOM 1666 C CA . LYS A 1 206 ? 17.109 17.156 15.609 1 97.94 206 LYS A CA 1
ATOM 1667 C C . LYS A 1 206 ? 17.734 18.219 16.516 1 97.94 206 LYS A C 1
ATOM 1669 O O . LYS A 1 206 ? 18.156 17.906 17.625 1 97.94 206 LYS A O 1
ATOM 1674 N N . SER A 1 207 ? 17.766 19.453 16.047 1 98.25 207 SER A N 1
ATOM 1675 C CA . SER A 1 207 ? 18.406 20.562 16.766 1 98.25 207 SER A CA 1
ATOM 1676 C C . SER A 1 207 ? 17.453 21.172 17.797 1 98.25 207 SER A C 1
ATOM 1678 O O . SER A 1 207 ? 17.875 22.016 18.594 1 98.25 207 SER A O 1
ATOM 1680 N N . ARG A 1 208 ? 16.203 20.797 17.75 1 97.94 208 ARG A N 1
ATOM 1681 C CA . ARG A 1 208 ? 15.188 21.297 18.656 1 97.94 208 ARG A CA 1
ATOM 1682 C C . ARG A 1 208 ? 15.203 22.828 18.719 1 97.94 208 ARG A C 1
ATOM 1684 O O . ARG A 1 208 ? 15.273 23.422 19.797 1 97.94 208 ARG A O 1
ATOM 1691 N N . VAL A 1 209 ? 14.984 23.422 17.609 1 98.5 209 VAL A N 1
ATOM 1692 C CA . VAL A 1 209 ? 15.234 24.844 17.484 1 98.5 209 VAL A CA 1
ATOM 1693 C C . VAL A 1 209 ? 13.922 25.609 17.656 1 98.5 209 VAL A C 1
ATOM 1695 O O . VAL A 1 209 ? 13.922 26.844 17.75 1 98.5 209 VAL A O 1
ATOM 1698 N N . PHE A 1 210 ? 12.836 24.922 17.734 1 98.69 210 PHE A N 1
ATOM 1699 C CA . PHE A 1 210 ? 11.539 25.594 17.719 1 98.69 210 PHE A CA 1
ATOM 1700 C C . PHE A 1 210 ? 11.195 26.141 19.109 1 98.69 210 PHE A C 1
ATOM 1702 O O . PHE A 1 210 ? 11.625 25.578 20.125 1 98.69 210 PHE A O 1
ATOM 1709 N N . GLN A 1 211 ? 10.383 27.219 19.078 1 98.5 211 GLN A N 1
ATOM 1710 C CA . GLN A 1 211 ? 10.047 27.891 20.328 1 98.5 211 GLN A CA 1
ATOM 1711 C C . GLN A 1 211 ? 8.539 28.094 20.469 1 98.5 211 GLN A C 1
ATOM 1713 O O . GLN A 1 211 ? 7.828 28.188 19.469 1 98.5 211 GLN A O 1
ATOM 1718 N N . LYS A 1 212 ? 8.109 28.109 21.688 1 98.5 212 LYS A N 1
ATOM 1719 C CA . LYS A 1 212 ? 6.723 28.469 21.984 1 98.5 212 LYS A CA 1
ATOM 1720 C C . LYS A 1 212 ? 6.441 29.922 21.609 1 98.5 212 LYS A C 1
ATOM 1722 O O . LYS A 1 212 ? 7.355 30.75 21.594 1 98.5 212 LYS A O 1
ATOM 1727 N N . ASP A 1 213 ? 5.145 30.219 21.188 1 98.62 213 ASP A N 1
ATOM 1728 C CA . ASP A 1 213 ? 4.645 31.547 20.891 1 98.62 213 ASP A CA 1
ATOM 1729 C C . ASP A 1 213 ? 5.215 32.062 19.562 1 98.62 213 ASP A C 1
ATOM 1731 O O . ASP A 1 213 ? 5.5 33.25 19.422 1 98.62 213 ASP A O 1
ATOM 1735 N N . VAL A 1 214 ? 5.52 31.203 18.703 1 98.81 214 VAL A N 1
ATOM 1736 C CA . VAL A 1 214 ? 5.949 31.5 17.344 1 98.81 214 VAL A CA 1
ATOM 1737 C C . VAL A 1 214 ? 5.176 30.625 16.359 1 98.81 214 VAL A C 1
ATOM 1739 O O . VAL A 1 214 ? 4.895 29.453 16.641 1 98.81 214 VAL A O 1
ATOM 1742 N N . ILE A 1 215 ? 4.801 31.203 15.211 1 98.75 215 ILE A N 1
ATOM 1743 C CA . ILE A 1 215 ? 4.254 30.438 14.094 1 98.75 215 ILE A CA 1
ATOM 1744 C C . ILE A 1 215 ? 5.336 30.234 13.031 1 98.75 215 ILE A C 1
ATOM 1746 O O . ILE A 1 215 ? 6.027 31.188 12.648 1 98.75 215 ILE A O 1
ATOM 1750 N N . TYR A 1 216 ? 5.496 29.016 12.609 1 98.69 216 TYR A N 1
ATOM 1751 C CA . TYR A 1 216 ? 6.477 28.688 11.578 1 98.69 216 TYR A CA 1
ATOM 1752 C C . TYR A 1 216 ? 5.789 28.328 10.266 1 98.69 216 TYR A C 1
ATOM 1754 O O . TYR A 1 216 ? 4.895 27.484 10.234 1 98.69 216 TYR A O 1
ATOM 1762 N N . VAL A 1 217 ? 6.16 29.016 9.195 1 98.38 217 VAL A N 1
ATOM 1763 C CA . VAL A 1 217 ? 5.738 28.719 7.828 1 98.38 217 VAL A CA 1
ATOM 1764 C C . VAL A 1 217 ? 6.961 28.594 6.922 1 98.38 217 VAL A C 1
ATOM 1766 O O . VAL A 1 217 ? 8.094 28.781 7.371 1 98.38 217 VAL A O 1
ATOM 1769 N N . GLN A 1 218 ? 6.691 28.156 5.664 1 97.25 218 GLN A N 1
ATOM 1770 C CA . GLN A 1 218 ? 7.812 27.875 4.777 1 97.25 218 GLN A CA 1
ATOM 1771 C C . GLN A 1 218 ? 7.543 28.391 3.367 1 97.25 218 GLN A C 1
ATOM 1773 O O . GLN A 1 218 ? 6.402 28.719 3.031 1 97.25 218 GLN A O 1
ATOM 1778 N N . HIS A 1 219 ? 8.633 28.438 2.689 1 94.12 219 HIS A N 1
ATOM 1779 C CA . HIS A 1 219 ? 8.516 28.578 1.243 1 94.12 219 HIS A CA 1
ATOM 1780 C C . HIS A 1 219 ? 8.281 27.219 0.583 1 94.12 219 HIS A C 1
ATOM 1782 O O . HIS A 1 219 ? 8.898 26.219 0.963 1 94.12 219 HIS A O 1
ATOM 1788 N N . GLN A 1 220 ? 7.492 27.172 -0.381 1 92.31 220 GLN A N 1
ATOM 1789 C CA . GLN A 1 220 ? 7.312 26.078 -1.316 1 92.31 220 GLN A CA 1
ATOM 1790 C C . GLN A 1 220 ? 6.852 26.578 -2.68 1 92.31 220 GLN A C 1
ATOM 1792 O O . GLN A 1 220 ? 6.012 27.469 -2.764 1 92.31 220 GLN A O 1
ATOM 1797 N N . ASP A 1 221 ? 7.387 26 -3.693 1 91.25 221 ASP A N 1
ATOM 1798 C CA . ASP A 1 221 ? 7.027 26.438 -5.039 1 91.25 221 ASP A CA 1
ATOM 1799 C C . ASP A 1 221 ? 5.582 26.062 -5.367 1 91.25 221 ASP A C 1
ATOM 1801 O O . ASP A 1 221 ? 5.012 25.156 -4.75 1 91.25 221 ASP A O 1
ATOM 1805 N N . HIS A 1 222 ? 5.141 26.781 -6.328 1 86.5 222 HIS A N 1
ATOM 1806 C CA . HIS A 1 222 ? 3.752 26.562 -6.719 1 86.5 222 HIS A CA 1
ATOM 1807 C C . HIS A 1 222 ? 3.561 25.172 -7.324 1 86.5 222 HIS A C 1
ATOM 1809 O O . HIS A 1 222 ? 4.418 24.688 -8.07 1 86.5 222 HIS A O 1
ATOM 1815 N N . HIS A 1 223 ? 2.396 24.625 -7.086 1 83 223 HIS A N 1
ATOM 1816 C CA . HIS A 1 223 ? 2.117 23.234 -7.438 1 83 223 HIS A CA 1
ATOM 1817 C C . HIS A 1 223 ? 1.726 23.109 -8.906 1 83 223 HIS A C 1
ATOM 1819 O O . HIS A 1 223 ? 1.569 22 -9.414 1 83 223 HIS A O 1
ATOM 1825 N N . ASN A 1 224 ? 1.564 24.172 -9.602 1 79.81 224 ASN A N 1
ATOM 1826 C CA . ASN A 1 224 ? 1.1 24.125 -10.984 1 79.81 224 ASN A CA 1
ATOM 1827 C C . ASN A 1 224 ? 2.264 24.016 -11.961 1 79.81 224 ASN A C 1
ATOM 1829 O O . ASN A 1 224 ? 2.074 24.125 -13.172 1 79.81 224 ASN A O 1
ATOM 1833 N N . ILE A 1 225 ? 3.428 23.797 -11.445 1 80.31 225 ILE A N 1
ATOM 1834 C CA . ILE A 1 225 ? 4.605 23.547 -12.273 1 80.31 225 ILE A CA 1
ATOM 1835 C C . ILE A 1 225 ? 4.77 22.047 -12.492 1 80.31 225 ILE A C 1
ATOM 1837 O O . ILE A 1 225 ? 5.012 21.297 -11.547 1 80.31 225 ILE A O 1
ATOM 1841 N N . HIS A 1 226 ? 4.664 21.656 -13.75 1 83.06 226 HIS A N 1
ATOM 1842 C CA . HIS A 1 226 ? 4.633 20.219 -13.992 1 83.06 226 HIS A CA 1
ATOM 1843 C C . HIS A 1 226 ? 5.84 19.781 -14.82 1 83.06 226 HIS A C 1
ATOM 1845 O O . HIS A 1 226 ? 6.035 18.578 -15.039 1 83.06 226 HIS A O 1
ATOM 1851 N N . ASP A 1 227 ? 6.574 20.75 -15.211 1 85.94 227 ASP A N 1
ATOM 1852 C CA . ASP A 1 227 ? 7.809 20.469 -15.938 1 85.94 227 ASP A CA 1
ATOM 1853 C C . ASP A 1 227 ? 8.984 21.25 -15.352 1 85.94 227 ASP A C 1
ATOM 1855 O O . ASP A 1 227 ? 8.805 22.359 -14.828 1 85.94 227 ASP A O 1
ATOM 1859 N N . ASN A 1 228 ? 10.195 20.656 -15.492 1 90.75 228 ASN A N 1
ATOM 1860 C CA . ASN A 1 228 ? 11.352 21.297 -14.898 1 90.75 228 ASN A CA 1
ATOM 1861 C C . ASN A 1 228 ? 11.086 21.703 -13.453 1 90.75 228 ASN A C 1
ATOM 1863 O O . ASN A 1 228 ? 11.195 22.891 -13.102 1 90.75 228 ASN A O 1
ATOM 1867 N N . LEU A 1 229 ? 10.82 20.734 -12.719 1 93.38 229 LEU A N 1
ATOM 1868 C CA . LEU A 1 229 ? 10.312 20.938 -11.367 1 93.38 229 LEU A CA 1
ATOM 1869 C C . LEU A 1 229 ? 11.328 21.688 -10.516 1 93.38 229 LEU A C 1
ATOM 1871 O O . LEU A 1 229 ? 12.508 21.344 -10.508 1 93.38 229 LEU A O 1
ATOM 1875 N N . PRO A 1 230 ? 10.836 22.688 -9.898 1 94.38 230 PRO A N 1
ATOM 1876 C CA . PRO A 1 230 ? 11.719 23.359 -8.93 1 94.38 230 PRO A CA 1
ATOM 1877 C C . PRO A 1 230 ? 12.094 22.453 -7.758 1 94.38 230 PRO A C 1
ATOM 1879 O O . PRO A 1 230 ? 11.5 21.375 -7.586 1 94.38 230 PRO A O 1
ATOM 1882 N N . PRO A 1 231 ? 13.016 22.828 -6.941 1 93.69 231 PRO A N 1
ATOM 1883 C CA . PRO A 1 231 ? 13.578 21.953 -5.914 1 93.69 231 PRO A CA 1
ATOM 1884 C C . PRO A 1 231 ? 12.547 21.5 -4.887 1 93.69 231 PRO A C 1
ATOM 1886 O O . PRO A 1 231 ? 12.656 20.406 -4.328 1 93.69 231 PRO A O 1
ATOM 1889 N N . SER A 1 232 ? 11.562 22.312 -4.621 1 96.38 232 SER A N 1
ATOM 1890 C CA . SER A 1 232 ? 10.625 21.984 -3.555 1 96.38 232 SER A CA 1
ATOM 1891 C C . SER A 1 232 ? 9.469 21.141 -4.078 1 96.38 232 SER A C 1
ATOM 1893 O O . SER A 1 232 ? 8.516 20.844 -3.346 1 96.38 232 SER A O 1
ATOM 1895 N N . ILE A 1 233 ? 9.469 20.797 -5.367 1 96.56 233 ILE A N 1
ATOM 1896 C CA . ILE A 1 233 ? 8.516 19.875 -5.977 1 96.56 233 ILE A CA 1
ATOM 1897 C C . ILE A 1 233 ? 9.242 18.609 -6.438 1 96.56 233 ILE A C 1
ATOM 1899 O O . ILE A 1 233 ? 10.211 18.688 -7.195 1 96.56 233 ILE A O 1
ATOM 1903 N N . VAL A 1 234 ? 8.742 17.469 -6.02 1 97.44 234 VAL A N 1
ATOM 1904 C CA . VAL A 1 234 ? 9.461 16.234 -6.328 1 97.44 234 VAL A CA 1
ATOM 1905 C C . VAL A 1 234 ? 8.523 15.258 -7.039 1 97.44 234 VAL A C 1
ATOM 1907 O O . VAL A 1 234 ? 7.305 15.32 -6.863 1 97.44 234 VAL A O 1
ATOM 1910 N N . ASN A 1 235 ? 9.023 14.445 -7.84 1 96.25 235 ASN A N 1
ATOM 1911 C CA . ASN A 1 235 ? 8.352 13.344 -8.523 1 96.25 235 ASN A CA 1
ATOM 1912 C C . ASN A 1 235 ? 9.07 12.016 -8.281 1 96.25 235 ASN A C 1
ATOM 1914 O O . ASN A 1 235 ? 10.07 11.719 -8.93 1 96.25 235 ASN A O 1
ATOM 1918 N N . LEU A 1 236 ? 8.523 11.227 -7.387 1 96.5 236 LEU A N 1
ATOM 1919 C CA . LEU A 1 236 ? 9.133 9.953 -7.02 1 96.5 236 LEU A CA 1
ATOM 1920 C C . LEU A 1 236 ? 8.547 8.812 -7.84 1 96.5 236 LEU A C 1
ATOM 1922 O O . LEU A 1 236 ? 7.336 8.758 -8.055 1 96.5 236 LEU A O 1
ATOM 1926 N N . GLU A 1 237 ? 9.391 7.93 -8.281 1 95 237 GLU A N 1
ATOM 1927 C CA . GLU A 1 237 ? 8.914 6.703 -8.906 1 95 237 GLU A CA 1
ATOM 1928 C C . GLU A 1 237 ? 8.242 5.789 -7.887 1 95 237 GLU A C 1
ATOM 1930 O O . GLU A 1 237 ? 8.484 5.906 -6.684 1 95 237 GLU A O 1
ATOM 1935 N N . PRO A 1 238 ? 7.422 4.887 -8.422 1 95.56 238 PRO A N 1
ATOM 1936 C CA . PRO A 1 238 ? 6.77 3.949 -7.504 1 95.56 238 PRO A CA 1
ATOM 1937 C C . PRO A 1 238 ? 7.77 3.104 -6.719 1 95.56 238 PRO A C 1
ATOM 1939 O O . PRO A 1 238 ? 8.844 2.787 -7.227 1 95.56 238 PRO A O 1
ATOM 1942 N N . PHE A 1 239 ? 7.488 2.848 -5.453 1 97.44 239 PHE A N 1
ATOM 1943 C CA . PHE A 1 239 ? 8.188 1.958 -4.531 1 97.44 239 PHE A CA 1
ATOM 1944 C C . PHE A 1 239 ? 9.547 2.529 -4.152 1 97.44 239 PHE A C 1
ATOM 1946 O O . PHE A 1 239 ? 10.539 1.803 -4.105 1 97.44 239 PHE A O 1
ATOM 1953 N N . PRO A 1 240 ? 9.648 3.789 -3.934 1 97.94 240 PRO A N 1
ATOM 1954 C CA . PRO A 1 240 ? 10.961 4.32 -3.551 1 97.94 240 PRO A CA 1
ATOM 1955 C C . PRO A 1 240 ? 11.453 3.766 -2.217 1 97.94 240 PRO A C 1
ATOM 1957 O O . PRO A 1 240 ? 10.664 3.582 -1.289 1 97.94 240 PRO A O 1
ATOM 1960 N N . SER A 1 241 ? 12.695 3.469 -2.086 1 97.44 241 SER A N 1
ATOM 1961 C CA . SER A 1 241 ? 13.312 3.105 -0.813 1 97.44 241 SER A CA 1
ATOM 1962 C C . SER A 1 241 ? 13.367 4.301 0.133 1 97.44 241 SER A C 1
ATOM 1964 O O . SER A 1 241 ? 13.094 5.434 -0.271 1 97.44 241 SER A O 1
ATOM 1966 N N . ASP A 1 242 ? 13.734 4.047 1.392 1 98.12 242 ASP A N 1
ATOM 1967 C CA . ASP A 1 242 ? 13.875 5.117 2.373 1 98.12 242 ASP A CA 1
ATOM 1968 C C . ASP A 1 242 ? 14.93 6.133 1.932 1 98.12 242 ASP A C 1
ATOM 1970 O O . ASP A 1 242 ? 14.734 7.34 2.076 1 98.12 242 ASP A O 1
ATOM 1974 N N . ASP A 1 243 ? 16.016 5.645 1.374 1 97.88 243 ASP A N 1
ATOM 1975 C CA . ASP A 1 243 ? 17.094 6.523 0.927 1 97.88 243 ASP A CA 1
ATOM 1976 C C . ASP A 1 243 ? 16.625 7.434 -0.207 1 97.88 243 ASP A C 1
ATOM 1978 O O . ASP A 1 243 ? 16.984 8.609 -0.248 1 97.88 243 ASP A O 1
ATOM 1982 N N . VAL A 1 244 ? 15.875 6.855 -1.103 1 98.31 244 VAL A N 1
ATOM 1983 C CA . VAL A 1 244 ? 15.367 7.637 -2.227 1 98.31 244 VAL A CA 1
ATOM 1984 C C . VAL A 1 244 ? 14.438 8.734 -1.716 1 98.31 244 VAL A C 1
ATOM 1986 O O . VAL A 1 244 ? 14.555 9.891 -2.115 1 98.31 244 VAL A O 1
ATOM 1989 N N . ILE A 1 245 ? 13.516 8.406 -0.778 1 98.62 245 ILE A N 1
ATOM 1990 C CA . ILE A 1 245 ? 12.586 9.383 -0.224 1 98.62 245 ILE A CA 1
ATOM 1991 C C . ILE A 1 245 ? 13.359 10.477 0.517 1 98.62 245 ILE A C 1
ATOM 1993 O O . ILE A 1 245 ? 13.148 11.664 0.272 1 98.62 245 ILE A O 1
ATOM 1997 N N . TYR A 1 246 ? 14.273 10.078 1.368 1 98.56 246 TYR A N 1
ATOM 1998 C CA . TYR A 1 246 ? 15.039 10.992 2.209 1 98.56 246 TYR A CA 1
ATOM 1999 C C . TYR A 1 246 ? 15.844 11.969 1.362 1 98.56 246 TYR A C 1
ATOM 2001 O O . TYR A 1 246 ? 15.867 13.172 1.644 1 98.56 246 TYR A O 1
ATOM 2009 N N . ASN A 1 247 ? 16.391 11.508 0.273 1 98.25 247 ASN A N 1
ATOM 2010 C CA . ASN A 1 247 ? 17.312 12.32 -0.513 1 98.25 247 ASN A CA 1
ATOM 2011 C C . ASN A 1 247 ? 16.578 13.078 -1.623 1 98.25 247 ASN A C 1
ATOM 2013 O O . ASN A 1 247 ? 17.188 13.898 -2.312 1 98.25 247 ASN A O 1
ATOM 2017 N N . SER A 1 248 ? 15.344 12.797 -1.795 1 98 248 SER A N 1
ATOM 2018 C CA . SER A 1 248 ? 14.594 13.484 -2.842 1 98 248 SER A CA 1
ATOM 2019 C C . SER A 1 248 ? 14.281 14.922 -2.445 1 98 248 SER A C 1
ATOM 2021 O O . SER A 1 248 ? 13.992 15.766 -3.303 1 98 248 SER A O 1
ATOM 2023 N N . CYS A 1 249 ? 14.289 15.227 -1.132 1 98 249 CYS A N 1
ATOM 2024 C CA . CYS A 1 249 ? 13.953 16.547 -0.617 1 98 249 CYS A CA 1
ATOM 2025 C C . CYS A 1 249 ? 15.094 17.109 0.218 1 98 249 CYS A C 1
ATOM 2027 O O . CYS A 1 249 ? 14.977 17.234 1.438 1 98 249 CYS A O 1
ATOM 2029 N N . LYS A 1 250 ? 16.141 17.547 -0.356 1 97.31 250 LYS A N 1
ATOM 2030 C CA . LYS A 1 250 ? 17.328 18.016 0.353 1 97.31 250 LYS A CA 1
ATOM 2031 C C . LYS A 1 250 ? 17.203 19.5 0.698 1 97.31 250 LYS A C 1
ATOM 2033 O O . LYS A 1 250 ? 17.344 19.891 1.86 1 97.31 250 LYS A O 1
ATOM 2038 N N . LEU A 1 251 ? 16.859 20.344 -0.191 1 96.62 251 LEU A N 1
ATOM 2039 C CA . LEU A 1 251 ? 16.641 21.781 -0.132 1 96.62 251 LEU A CA 1
ATOM 2040 C C . LEU A 1 251 ? 17.812 22.5 0.527 1 96.62 251 LEU A C 1
ATOM 2042 O O . LEU A 1 251 ? 17.625 23.297 1.44 1 96.62 251 LEU A O 1
ATOM 2046 N N . GLY A 1 252 ? 19.062 22.109 0.224 1 94.88 252 GLY A N 1
ATOM 2047 C CA . GLY A 1 252 ? 20.25 22.812 0.662 1 94.88 252 GLY A CA 1
ATOM 2048 C C . GLY A 1 252 ? 21.188 21.938 1.473 1 94.88 252 GLY A C 1
ATOM 2049 O O . GLY A 1 252 ? 20.844 20.812 1.829 1 94.88 252 GLY A O 1
ATOM 2050 N N . GLU A 1 253 ? 22.328 22.469 1.768 1 95.56 253 GLU A N 1
ATOM 2051 C CA . GLU A 1 253 ? 23.312 21.781 2.58 1 95.56 253 GLU A CA 1
ATOM 2052 C C . GLU A 1 253 ? 23 21.891 4.066 1 95.56 253 GLU A C 1
ATOM 2054 O O . GLU A 1 253 ? 22.312 22.828 4.484 1 95.56 253 GLU A O 1
ATOM 2059 N N . GLN A 1 254 ? 23.531 20.938 4.848 1 96.81 254 GLN A N 1
ATOM 2060 C CA . GLN A 1 254 ? 23.172 20.906 6.262 1 96.81 254 GLN A CA 1
ATOM 2061 C C . GLN A 1 254 ? 24.422 20.969 7.141 1 96.81 254 GLN A C 1
ATOM 2063 O O . GLN A 1 254 ? 25.453 20.359 6.82 1 96.81 254 GLN A O 1
ATOM 2068 N N . ASN A 1 255 ? 24.359 21.797 8.141 1 96.44 255 ASN A N 1
ATOM 2069 C CA . ASN A 1 255 ? 25.203 21.656 9.328 1 96.44 255 ASN A CA 1
ATOM 2070 C C . ASN A 1 255 ? 24.484 20.891 10.438 1 96.44 255 ASN A C 1
ATOM 2072 O O . ASN A 1 255 ? 23.969 21.484 11.383 1 96.44 255 ASN A O 1
ATOM 2076 N N . TRP A 1 256 ? 24.484 19.578 10.328 1 96.12 256 TRP A N 1
ATOM 2077 C CA . TRP A 1 256 ? 23.625 18.703 11.117 1 96.12 256 TRP A CA 1
ATOM 2078 C C . TRP A 1 256 ? 23.844 18.938 12.609 1 96.12 256 TRP A C 1
ATOM 2080 O O . TRP A 1 256 ? 24.969 18.984 13.086 1 96.12 256 TRP A O 1
ATOM 2090 N N . GLY A 1 257 ? 22.781 19.109 13.242 1 95.44 257 GLY A N 1
ATOM 2091 C CA . GLY A 1 257 ? 22.797 19.312 14.68 1 95.44 257 GLY A CA 1
ATOM 2092 C C . GLY A 1 257 ? 22.891 20.781 15.078 1 95.44 257 GLY A C 1
ATOM 2093 O O . GLY A 1 257 ? 22.812 21.109 16.266 1 95.44 257 GLY A O 1
ATOM 2094 N N . ASN A 1 258 ? 22.984 21.656 14.125 1 97.12 258 ASN A N 1
ATOM 2095 C CA . ASN A 1 258 ? 23.141 23.078 14.383 1 97.12 258 ASN A CA 1
ATOM 2096 C C . ASN A 1 258 ? 22.266 23.922 13.461 1 97.12 258 ASN A C 1
ATOM 2098 O O . ASN A 1 258 ? 22.75 24.875 12.844 1 97.12 258 ASN A O 1
ATOM 2102 N N . TYR A 1 259 ? 21.062 23.484 13.352 1 97.56 259 TYR A N 1
ATOM 2103 C CA . TYR A 1 259 ? 20.156 24.234 12.484 1 97.56 259 TYR A CA 1
ATOM 2104 C C . TYR A 1 259 ? 19.844 25.594 13.078 1 97.56 259 TYR A C 1
ATOM 2106 O O . TYR A 1 259 ? 19.641 25.719 14.281 1 97.56 259 TYR A O 1
ATOM 2114 N N . THR A 1 260 ? 19.797 26.609 12.234 1 96.81 260 THR A N 1
ATOM 2115 C CA . THR A 1 260 ? 19.453 27.953 12.68 1 96.81 260 THR A CA 1
ATOM 2116 C C . THR A 1 260 ? 18.219 28.469 11.945 1 96.81 260 THR A C 1
ATOM 2118 O O . THR A 1 260 ? 18.156 28.422 10.719 1 96.81 260 THR A O 1
ATOM 2121 N N . LEU A 1 261 ? 17.297 28.953 12.734 1 97.38 261 LEU A N 1
ATOM 2122 C CA . LEU A 1 261 ? 16.109 29.578 12.18 1 97.38 261 LEU A CA 1
ATOM 2123 C C . LEU A 1 261 ? 16.359 31.047 11.875 1 97.38 261 LEU A C 1
ATOM 2125 O O . LEU A 1 261 ? 17.094 31.719 12.594 1 97.38 261 LEU A O 1
ATOM 2129 N N . PRO A 1 262 ? 15.742 31.547 10.812 1 96.75 262 PRO A N 1
ATOM 2130 C CA . PRO A 1 262 ? 15.758 33 10.625 1 96.75 262 PRO A CA 1
ATOM 2131 C C . PRO A 1 262 ? 14.93 33.75 11.672 1 96.75 262 PRO A C 1
ATOM 2133 O O . PRO A 1 262 ? 14.117 33.125 12.367 1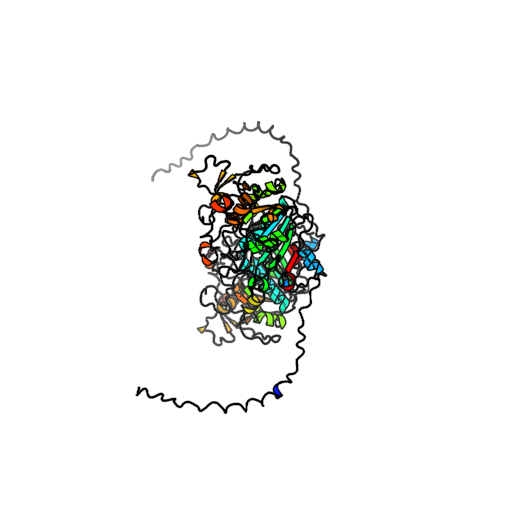 96.75 262 PRO A O 1
ATOM 2136 N N . PRO A 1 263 ? 15.219 35 11.844 1 96.88 263 PRO A N 1
ATOM 2137 C CA . PRO A 1 263 ? 14.375 35.781 12.766 1 96.88 263 PRO A CA 1
ATOM 2138 C C . PRO A 1 263 ? 12.938 35.938 12.258 1 96.88 263 PRO A C 1
ATOM 2140 O O . PRO A 1 263 ? 12.688 35.781 11.055 1 96.88 263 PRO A O 1
ATOM 2143 N N . PRO A 1 264 ? 11.977 36.219 13.18 1 98 264 PRO A N 1
ATOM 2144 C CA . PRO A 1 264 ? 10.617 36.5 12.719 1 98 264 PRO A CA 1
ATOM 2145 C C . PRO A 1 264 ? 10.555 37.656 11.719 1 98 264 PRO A C 1
ATOM 2147 O O . PRO A 1 264 ? 11.367 38.562 11.781 1 98 264 PRO A O 1
ATOM 2150 N N . ILE A 1 265 ? 9.617 37.594 10.906 1 97.62 265 ILE A N 1
ATOM 2151 C CA . ILE A 1 265 ? 9.422 38.656 9.906 1 97.62 265 ILE A CA 1
ATOM 2152 C C . ILE A 1 265 ? 8.211 39.5 10.289 1 97.62 265 ILE A C 1
ATOM 2154 O O . ILE A 1 265 ? 7.383 39.094 11.102 1 97.62 265 ILE A O 1
ATOM 2158 N N . THR A 1 266 ? 8.234 40.688 9.656 1 97.12 266 THR A N 1
ATOM 2159 C CA . THR A 1 266 ? 7.02 41.5 9.672 1 97.12 266 THR A CA 1
ATOM 2160 C C . THR A 1 266 ? 6.113 41.156 8.5 1 97.12 266 THR A C 1
ATOM 2162 O O . THR A 1 266 ? 6.527 41.219 7.34 1 97.12 266 THR A O 1
ATOM 2165 N N . VAL A 1 267 ? 4.906 40.75 8.82 1 97.5 267 VAL A N 1
ATOM 2166 C CA . VAL A 1 267 ? 3.928 40.406 7.793 1 97.5 267 VAL A CA 1
ATOM 2167 C C . VAL A 1 267 ? 3.074 41.656 7.469 1 97.5 267 VAL A C 1
ATOM 2169 O O . VAL A 1 267 ? 2.609 42.344 8.375 1 97.5 267 VAL A O 1
ATOM 2172 N N . THR A 1 268 ? 2.896 41.875 6.156 1 97.12 268 THR A N 1
ATOM 2173 C CA . THR A 1 268 ? 2.121 43.062 5.789 1 97.12 268 THR A CA 1
ATOM 2174 C C . THR A 1 268 ? 1.163 42.719 4.645 1 97.12 268 THR A C 1
ATOM 2176 O O . THR A 1 268 ? 1.344 41.75 3.934 1 97.12 268 THR A O 1
ATOM 2179 N N . SER A 1 269 ? 0.083 43.5 4.582 1 95.19 269 SER A N 1
ATOM 2180 C CA . SER A 1 269 ? -0.857 43.406 3.469 1 95.19 269 SER A CA 1
ATOM 2181 C C . SER A 1 269 ? -0.409 44.25 2.283 1 95.19 269 SER A C 1
ATOM 2183 O O . SER A 1 269 ? -1.009 44.188 1.209 1 95.19 269 SER A O 1
ATOM 2185 N N . ARG A 1 270 ? 0.608 45 2.475 1 91.56 270 ARG A N 1
ATOM 2186 C CA . ARG A 1 270 ? 1.1 45.875 1.426 1 91.56 270 ARG A CA 1
ATOM 2187 C C . ARG A 1 270 ? 1.687 45.062 0.265 1 91.56 270 ARG A C 1
ATOM 2189 O O . ARG A 1 270 ? 2.273 44 0.47 1 91.56 270 ARG A O 1
ATOM 2196 N N . ASN A 1 271 ? 1.631 45.812 -0.904 1 91.44 271 ASN A N 1
ATOM 2197 C CA . ASN A 1 271 ? 2.234 45.188 -2.084 1 91.44 271 ASN A CA 1
ATOM 2198 C C . ASN A 1 271 ? 3.756 45.312 -2.059 1 91.44 271 ASN A C 1
ATOM 2200 O O . ASN A 1 271 ? 4.301 46.25 -1.479 1 91.44 271 ASN A O 1
ATOM 2204 N N . ASN A 1 272 ? 4.316 44.406 -2.729 1 88.38 272 ASN A N 1
ATOM 2205 C CA . ASN A 1 272 ? 5.77 44.25 -2.684 1 88.38 272 ASN A CA 1
ATOM 2206 C C . ASN A 1 272 ? 6.465 45.562 -3.053 1 88.38 272 ASN A C 1
ATOM 2208 O O . ASN A 1 272 ? 7.406 45.969 -2.375 1 88.38 272 ASN A O 1
ATOM 2212 N N . PRO A 1 273 ? 6.008 46.219 -4.094 1 90.94 273 PRO A N 1
ATOM 2213 C CA . PRO A 1 273 ? 6.691 47.469 -4.445 1 90.94 273 PRO A CA 1
ATOM 2214 C C . PRO A 1 273 ? 6.633 48.531 -3.33 1 90.94 273 PRO A C 1
ATOM 2216 O O . PRO A 1 273 ? 7.453 49.438 -3.295 1 90.94 273 PRO A O 1
ATOM 2219 N N . ASP A 1 274 ? 5.719 48.406 -2.471 1 92.19 274 ASP A N 1
ATOM 2220 C CA . ASP A 1 274 ? 5.512 49.375 -1.413 1 92.19 274 ASP A CA 1
ATOM 2221 C C . ASP A 1 274 ? 6.277 49 -0.148 1 92.19 274 ASP A C 1
ATOM 2223 O O . ASP A 1 274 ? 6.285 49.75 0.83 1 92.19 274 ASP A O 1
ATOM 2227 N N . ILE A 1 275 ? 6.883 47.844 -0.121 1 93.19 275 ILE A N 1
ATOM 2228 C CA . ILE A 1 275 ? 7.633 47.406 1.041 1 93.19 275 ILE A CA 1
ATOM 2229 C C . ILE A 1 275 ? 9.07 47.906 0.966 1 93.19 275 ILE A C 1
ATOM 2231 O O . ILE A 1 275 ? 9.805 47.562 0.032 1 93.19 275 ILE A O 1
ATOM 2235 N N . LYS A 1 276 ? 9.477 48.594 1.897 1 91 276 LYS A N 1
ATOM 2236 C CA . LYS A 1 276 ? 10.781 49.25 1.902 1 91 276 LYS A CA 1
ATOM 2237 C C . LYS A 1 276 ? 11.906 48.25 2.084 1 91 276 LYS A C 1
ATOM 2239 O O . LYS A 1 276 ? 12.898 48.281 1.353 1 91 276 LYS A O 1
ATOM 2244 N N . ASP A 1 277 ? 11.805 47.375 3.104 1 92 277 ASP A N 1
ATOM 2245 C CA . ASP A 1 277 ? 12.797 46.344 3.381 1 92 277 ASP A CA 1
ATOM 2246 C C . ASP A 1 277 ? 12.195 44.938 3.256 1 92 277 ASP A C 1
ATOM 2248 O O . ASP A 1 277 ? 11.633 44.406 4.219 1 92 277 ASP A O 1
ATOM 2252 N N . ARG A 1 278 ? 12.484 44.312 2.24 1 89.56 278 ARG A N 1
ATOM 2253 C CA . ARG A 1 278 ? 11.875 43.031 1.943 1 89.56 278 ARG A CA 1
ATOM 2254 C C . ARG A 1 278 ? 12.625 41.906 2.631 1 89.56 278 ARG A C 1
ATOM 2256 O O . ARG A 1 278 ? 12.227 40.719 2.541 1 89.56 278 ARG A O 1
ATOM 2263 N N . THR A 1 279 ? 13.672 42.281 3.27 1 87.38 279 THR A N 1
ATOM 2264 C CA . THR A 1 279 ? 14.414 41.25 3.99 1 87.38 279 THR A CA 1
ATOM 2265 C C . THR A 1 279 ? 13.766 40.938 5.34 1 87.38 279 THR A C 1
ATOM 2267 O O . THR A 1 279 ? 13.93 39.875 5.891 1 87.38 279 THR A O 1
ATOM 2270 N N . THR A 1 280 ? 13.031 41.875 5.812 1 93.12 280 THR A N 1
ATOM 2271 C CA . THR A 1 280 ? 12.445 41.719 7.141 1 93.12 280 THR A CA 1
ATOM 2272 C C . THR A 1 280 ? 10.922 41.75 7.07 1 93.12 280 THR A C 1
ATOM 2274 O O . THR A 1 280 ? 10.242 41.375 8.023 1 93.12 280 THR A O 1
ATOM 2277 N N . THR A 1 281 ? 10.453 42.312 5.984 1 96.5 281 THR A N 1
ATOM 2278 C CA . THR A 1 281 ? 9.016 42.469 5.809 1 96.5 281 THR A CA 1
ATOM 2279 C C . THR A 1 281 ? 8.547 41.75 4.539 1 96.5 281 THR A C 1
ATOM 2281 O O . THR A 1 281 ? 9.156 41.906 3.48 1 96.5 281 THR A O 1
ATOM 2284 N N . MET A 1 282 ? 7.496 41 4.727 1 96.69 282 MET A N 1
ATOM 2285 C CA . MET A 1 282 ? 6.984 40.25 3.584 1 96.69 282 MET A CA 1
ATOM 2286 C C . MET A 1 282 ? 5.473 40.375 3.473 1 96.69 282 MET A C 1
ATOM 2288 O O . MET A 1 282 ? 4.781 40.5 4.484 1 96.69 282 MET A O 1
ATOM 2292 N N . ASN A 1 283 ? 5.031 40.312 2.215 1 96.31 283 ASN A N 1
ATOM 2293 C CA . ASN A 1 283 ? 3.598 40.312 1.946 1 96.31 283 ASN A CA 1
ATOM 2294 C C . ASN A 1 283 ? 2.924 39.031 2.434 1 96.31 283 ASN A C 1
ATOM 2296 O O . ASN A 1 283 ? 3.465 37.938 2.264 1 96.31 283 ASN A O 1
ATOM 2300 N N . ILE A 1 284 ? 1.695 39.188 2.926 1 96.38 284 ILE A N 1
ATOM 2301 C CA . ILE A 1 284 ? 0.94 38.094 3.531 1 96.38 284 ILE A CA 1
ATOM 2302 C C . ILE A 1 284 ? 0.681 37.031 2.49 1 96.38 284 ILE A C 1
ATOM 2304 O O . ILE A 1 284 ? 0.697 35.844 2.812 1 96.38 284 ILE A O 1
ATOM 2308 N N . LEU A 1 285 ? 0.454 37.312 1.286 1 93.25 285 LEU A N 1
ATOM 2309 C CA . LEU A 1 285 ? 0.131 36.344 0.245 1 93.25 285 LEU A CA 1
ATOM 2310 C C . LEU A 1 285 ? 1.36 35.531 -0.139 1 93.25 285 LEU A C 1
ATOM 2312 O O . LEU A 1 285 ? 1.236 34.406 -0.633 1 93.25 285 LEU A O 1
ATOM 2316 N N . GLU A 1 286 ? 2.496 36.062 0.056 1 93.94 286 GLU A N 1
ATOM 2317 C CA . GLU A 1 286 ? 3.74 35.344 -0.137 1 93.94 286 GLU A CA 1
ATOM 2318 C C . GLU A 1 286 ? 4.031 34.406 1.052 1 93.94 286 GLU A C 1
ATOM 2320 O O . GLU A 1 286 ? 4.363 33.25 0.874 1 93.94 286 GLU A O 1
ATOM 2325 N N . VAL A 1 287 ? 3.822 34.938 2.174 1 95.31 287 VAL A N 1
ATOM 2326 C CA . VAL A 1 287 ? 4.145 34.25 3.418 1 95.31 287 VAL A CA 1
ATOM 2327 C C . VAL A 1 287 ? 3.225 33.062 3.594 1 95.31 287 VAL A C 1
ATOM 2329 O O . VAL A 1 287 ? 3.666 31.984 4.016 1 95.31 287 VAL A O 1
ATOM 2332 N N . ALA A 1 288 ? 1.97 33.25 3.205 1 94.94 288 ALA A N 1
ATOM 2333 C CA . ALA A 1 288 ? 0.958 32.25 3.525 1 94.94 288 ALA A CA 1
ATOM 2334 C C . ALA A 1 288 ? 0.562 31.469 2.285 1 94.94 288 ALA A C 1
ATOM 2336 O O . ALA A 1 288 ? -0.421 30.719 2.303 1 94.94 288 ALA A O 1
ATOM 2337 N N . ASP A 1 289 ? 1.253 31.594 1.196 1 90.38 289 ASP A N 1
ATOM 2338 C CA . ASP A 1 289 ? 0.901 30.969 -0.075 1 90.38 289 ASP A CA 1
ATOM 2339 C C . ASP A 1 289 ? 0.757 29.453 0.08 1 90.38 289 ASP A C 1
ATOM 2341 O O . ASP A 1 289 ? -0.154 28.844 -0.491 1 90.38 289 ASP A O 1
ATOM 2345 N N . GLN A 1 290 ? 1.604 28.797 0.795 1 90.12 290 GLN A N 1
ATOM 2346 C CA . GLN A 1 290 ? 1.564 27.359 0.987 1 90.12 290 GLN A CA 1
ATOM 2347 C C . GLN A 1 290 ? 1.418 27 2.465 1 90.12 290 GLN A C 1
ATOM 2349 O O . GLN A 1 290 ? 1.994 26.016 2.932 1 90.12 290 GLN A O 1
ATOM 2354 N N . ALA A 1 291 ? 0.642 27.812 3.129 1 89.75 291 ALA A N 1
ATOM 2355 C CA . ALA A 1 291 ? 0.477 27.609 4.566 1 89.75 291 ALA A CA 1
ATOM 2356 C C . ALA A 1 291 ? -0.39 26.391 4.855 1 89.75 291 ALA A C 1
ATOM 2358 O O . ALA A 1 291 ? -0.382 25.875 5.973 1 89.75 291 ALA A O 1
ATOM 2359 N N . GLY A 1 292 ? -1.136 25.953 3.887 1 92.06 292 GLY A N 1
ATOM 2360 C CA . GLY A 1 292 ? -1.873 24.703 4.031 1 92.06 292 GLY A CA 1
ATOM 2361 C C . GLY A 1 292 ? -0.979 23.484 4.023 1 92.06 292 GLY A C 1
ATOM 2362 O O . GLY A 1 292 ? -1.312 22.469 4.633 1 92.06 292 GLY A O 1
ATOM 2363 N N . ASP A 1 293 ? 0.138 23.641 3.418 1 95 293 ASP A N 1
ATOM 2364 C CA . ASP A 1 293 ? 1.078 22.531 3.27 1 95 293 ASP A CA 1
ATOM 2365 C C . ASP A 1 293 ? 1.999 22.438 4.484 1 95 293 ASP A C 1
ATOM 2367 O O . ASP A 1 293 ? 2.539 21.359 4.77 1 95 293 ASP A O 1
ATOM 2371 N N . PHE A 1 294 ? 2.146 23.578 5.09 1 98.06 294 PHE A N 1
ATOM 2372 C CA . PHE A 1 294 ? 2.994 23.531 6.277 1 98.06 294 PHE A CA 1
ATOM 2373 C C . PHE A 1 294 ? 2.709 24.719 7.191 1 98.06 294 PHE A C 1
ATOM 2375 O O . PHE A 1 294 ? 2.939 25.875 6.812 1 98.06 294 PHE A O 1
ATOM 2382 N N . THR A 1 295 ? 2.295 24.531 8.336 1 98.75 295 THR A N 1
ATOM 2383 C CA . THR A 1 295 ? 2.213 25.453 9.461 1 98.75 295 THR A CA 1
ATOM 2384 C C . THR A 1 295 ? 2.49 24.734 10.773 1 98.75 295 THR A C 1
ATOM 2386 O O . THR A 1 295 ? 1.929 23.672 11.039 1 98.75 295 THR A O 1
ATOM 2389 N N . MET A 1 296 ? 3.387 25.25 11.516 1 98.88 296 MET A N 1
ATOM 2390 C CA . MET A 1 296 ? 3.76 24.594 12.766 1 98.88 296 MET A CA 1
ATOM 2391 C C . MET A 1 296 ? 3.799 25.609 13.914 1 98.88 296 MET A C 1
ATOM 2393 O O . MET A 1 296 ? 4.129 26.766 13.703 1 98.88 296 MET A O 1
ATOM 2397 N N . ALA A 1 297 ? 3.48 25.156 15.078 1 98.94 297 ALA A N 1
ATOM 2398 C CA . ALA A 1 297 ? 3.564 25.922 16.312 1 98.94 297 ALA A CA 1
ATOM 2399 C C . ALA A 1 297 ? 3.535 25.016 17.531 1 98.94 297 ALA A C 1
ATOM 2401 O O . ALA A 1 297 ? 3.236 23.828 17.422 1 98.94 297 ALA A O 1
ATOM 2402 N N . HIS A 1 298 ? 3.904 25.578 18.609 1 98.88 298 HIS A N 1
ATOM 2403 C CA . HIS A 1 298 ? 3.678 24.891 19.859 1 98.88 298 HIS A CA 1
ATOM 2404 C C . HIS A 1 298 ? 2.197 24.578 20.062 1 98.88 298 HIS A C 1
ATOM 2406 O O . HIS A 1 298 ? 1.336 25.375 19.672 1 98.88 298 HIS A O 1
ATOM 2412 N N . ARG A 1 299 ? 1.919 23.469 20.719 1 98.69 299 ARG A N 1
ATOM 2413 C CA . ARG A 1 299 ? 0.543 23.016 20.891 1 98.69 299 ARG A CA 1
ATOM 2414 C C . ARG A 1 299 ? -0.309 24.078 21.578 1 98.69 299 ARG A C 1
ATOM 2416 O O . ARG A 1 299 ? -1.49 24.234 21.266 1 98.69 299 ARG A O 1
ATOM 2423 N N . ASP A 1 300 ? 0.212 24.828 22.531 1 98.44 300 ASP A N 1
ATOM 2424 C CA . ASP A 1 300 ? -0.524 25.891 23.234 1 98.44 300 ASP A CA 1
ATOM 2425 C C . ASP A 1 300 ? -0.67 27.125 22.359 1 98.44 300 ASP A C 1
ATOM 2427 O O . ASP A 1 300 ? -1.667 27.844 22.453 1 98.44 300 ASP A O 1
ATOM 2431 N N . THR A 1 301 ? 0.361 27.406 21.531 1 98.81 301 THR A N 1
ATOM 2432 C CA . THR A 1 301 ? 0.319 28.562 20.641 1 98.81 301 THR A CA 1
ATOM 2433 C C . THR A 1 301 ? -0.811 28.422 19.625 1 98.81 301 THR A C 1
ATOM 2435 O O . THR A 1 301 ? -1.466 29.406 19.281 1 98.81 301 THR A O 1
ATOM 2438 N N . TRP A 1 302 ? -1.115 27.219 19.141 1 98.69 302 TRP A N 1
ATOM 2439 C CA . TRP A 1 302 ? -2.205 26.953 18.203 1 98.69 302 TRP A CA 1
ATOM 2440 C C . TRP A 1 302 ? -3.541 27.406 18.781 1 98.69 302 TRP A C 1
ATOM 2442 O O . TRP A 1 302 ? -4.445 27.797 18.047 1 98.69 302 TRP A O 1
ATOM 2452 N N . LYS A 1 303 ? -3.627 27.375 20.047 1 97.56 303 LYS A N 1
ATOM 2453 C CA . LYS A 1 303 ? -4.906 27.594 20.719 1 97.56 303 LYS A CA 1
ATOM 2454 C C . LYS A 1 303 ? -5.203 29.094 20.859 1 97.56 303 LYS A C 1
ATOM 2456 O O . LYS A 1 303 ? -6.352 29.484 21.062 1 97.56 303 LYS A O 1
ATOM 2461 N N . ILE A 1 304 ? -4.195 29.891 20.797 1 98.12 304 ILE A N 1
ATOM 2462 C CA . ILE A 1 304 ? -4.359 31.328 20.969 1 98.12 304 ILE A CA 1
ATOM 2463 C C . ILE A 1 304 ? -5.27 31.875 19.875 1 98.12 304 ILE A C 1
ATOM 2465 O O . ILE A 1 304 ? -6.301 32.469 20.156 1 98.12 304 ILE A O 1
ATOM 2469 N N . PRO A 1 305 ? -4.988 31.578 18.609 1 97.81 305 PRO A N 1
ATOM 2470 C CA . PRO A 1 305 ? -5.934 31.984 17.578 1 97.81 305 PRO A CA 1
ATOM 2471 C C . PRO A 1 305 ? -7.113 31.016 17.438 1 97.81 305 PRO A C 1
ATOM 2473 O O . PRO A 1 305 ? -7.965 31.203 16.562 1 97.81 305 PRO A O 1
ATOM 2476 N N . ARG A 1 306 ? -7.102 29.938 18.156 1 97.94 306 ARG A N 1
ATOM 2477 C CA . ARG A 1 306 ? -8.156 28.938 18.203 1 97.94 306 ARG A CA 1
ATOM 2478 C C . ARG A 1 306 ? -8.219 28.156 16.891 1 97.94 306 ARG A C 1
ATOM 2480 O O . ARG A 1 306 ? -9.305 27.969 16.328 1 97.94 306 ARG A O 1
ATOM 2487 N N . GLY A 1 307 ? -7.098 27.812 16.359 1 97.69 307 GLY A N 1
ATOM 2488 C CA . GLY A 1 307 ? -6.988 27.031 15.141 1 97.69 307 GLY A CA 1
ATOM 2489 C C . GLY A 1 307 ? -7.449 27.781 13.906 1 97.69 307 GLY A C 1
ATOM 2490 O O . GLY A 1 307 ? -7.5 29 13.898 1 97.69 307 GLY A O 1
ATOM 2491 N N . TYR A 1 308 ? -7.645 27.016 12.82 1 96.81 308 TYR A N 1
ATOM 2492 C CA . TYR A 1 308 ? -8.203 27.562 11.586 1 96.81 308 TYR A CA 1
ATOM 2493 C C . TYR A 1 308 ? -9.68 27.891 11.758 1 96.81 308 TYR A C 1
ATOM 2495 O O . TYR A 1 308 ? -10.422 27.141 12.398 1 96.81 308 TYR A O 1
ATOM 2503 N N . ARG A 1 309 ? -10.047 28.984 11.148 1 94.25 309 ARG A N 1
ATOM 2504 C CA . ARG A 1 309 ? -11.469 29.281 11.203 1 94.25 309 ARG A CA 1
ATOM 2505 C C . ARG A 1 309 ? -12.289 28.203 10.484 1 94.25 309 ARG A C 1
ATOM 2507 O O . ARG A 1 309 ? -11.961 27.812 9.359 1 94.25 309 ARG A O 1
ATOM 2514 N N . GLU A 1 310 ? -13.25 27.734 11.133 1 93.31 310 GLU A N 1
ATOM 2515 C CA . GLU A 1 310 ? -14.086 26.656 10.586 1 93.31 310 GLU A CA 1
ATOM 2516 C C . GLU A 1 310 ? -15.281 27.234 9.836 1 93.31 310 GLU A C 1
ATOM 2518 O O . GLU A 1 310 ? -16.188 27.828 10.438 1 93.31 310 GLU A O 1
ATOM 2523 N N . ALA A 1 311 ? -15.234 27.203 8.555 1 85.12 311 ALA A N 1
ATOM 2524 C CA . ALA A 1 311 ? -16.281 27.781 7.711 1 85.12 311 ALA A CA 1
ATOM 2525 C C . ALA A 1 311 ? -16.688 26.812 6.598 1 85.12 311 ALA A C 1
ATOM 2527 O O . ALA A 1 311 ? -17.359 27.203 5.648 1 85.12 311 ALA A O 1
ATOM 2528 N N . GLY A 1 312 ? -16.203 25.562 6.68 1 77.69 312 GLY A N 1
ATOM 2529 C CA . GLY A 1 312 ? -16.672 24.469 5.832 1 77.69 312 GLY A CA 1
ATOM 2530 C C . GLY A 1 312 ? -15.977 24.422 4.488 1 77.69 312 GLY A C 1
ATOM 2531 O O . GLY A 1 312 ? -16.312 23.578 3.643 1 77.69 312 GLY A O 1
ATOM 2532 N N . GLY A 1 313 ? -15.008 25.312 4.199 1 71.44 313 GLY A N 1
ATOM 2533 C CA . GLY A 1 313 ? -14.344 25.312 2.906 1 71.44 313 GLY A CA 1
ATOM 2534 C C . GLY A 1 313 ? -12.977 24.656 2.941 1 71.44 313 GLY A C 1
ATOM 2535 O O . GLY A 1 313 ? -12.578 24.078 3.961 1 71.44 313 GLY A O 1
ATOM 2536 N N . VAL A 1 314 ? -12.289 24.625 1.653 1 66.44 314 VAL A N 1
ATOM 2537 C CA . VAL A 1 314 ? -11.07 23.844 1.533 1 66.44 314 VAL A CA 1
ATOM 2538 C C . VAL A 1 314 ? -9.891 24.75 1.222 1 66.44 314 VAL A C 1
ATOM 2540 O O . VAL A 1 314 ? -8.75 24.297 1.098 1 66.44 314 VAL A O 1
ATOM 2543 N N . ALA A 1 315 ? -10.195 26.031 1.109 1 73.5 315 ALA A N 1
ATOM 2544 C CA . ALA A 1 315 ? -9.078 26.906 0.738 1 73.5 315 ALA A CA 1
ATOM 2545 C C . ALA A 1 315 ? -9.195 28.266 1.425 1 73.5 315 ALA A C 1
ATOM 2547 O O . ALA A 1 315 ? -10.25 28.609 1.968 1 73.5 315 ALA A O 1
ATOM 2548 N N . TRP A 1 316 ? -8.094 28.922 1.557 1 85.38 316 TRP A N 1
ATOM 2549 C CA . TRP A 1 316 ? -8.031 30.297 2.041 1 85.38 316 TRP A CA 1
ATOM 2550 C C . TRP A 1 316 ? -7.902 30.344 3.561 1 85.38 316 TRP A C 1
ATOM 2552 O O . TRP A 1 316 ? -7.383 31.297 4.125 1 85.38 316 TRP A O 1
ATOM 2562 N N . MET A 1 317 ? -8.359 29.281 4.211 1 90.62 317 MET A N 1
ATOM 2563 C CA . MET A 1 317 ? -8.406 29.312 5.668 1 90.62 317 MET A CA 1
ATOM 2564 C C . MET A 1 317 ? -7.004 29.328 6.266 1 90.62 317 MET A C 1
ATOM 2566 O O . MET A 1 317 ? -6.801 29.859 7.359 1 90.62 317 MET A O 1
ATOM 2570 N N . ASP A 1 318 ? -6.125 28.797 5.484 1 93.31 318 ASP A N 1
ATOM 2571 C CA . ASP A 1 318 ? -4.738 28.812 5.938 1 93.31 318 ASP A CA 1
ATOM 2572 C C . ASP A 1 318 ? -4.184 30.234 5.938 1 93.31 318 ASP A C 1
ATOM 2574 O O . ASP A 1 318 ? -3.51 30.641 6.887 1 93.31 318 ASP A O 1
ATOM 2578 N N . ILE A 1 319 ? -4.5 31.016 4.922 1 93.69 319 ILE A N 1
ATOM 2579 C CA . ILE A 1 319 ? -4.07 32.406 4.852 1 93.69 319 ILE A CA 1
ATOM 2580 C C . ILE A 1 319 ? -4.734 33.219 5.969 1 93.69 319 ILE A C 1
ATOM 2582 O O . ILE A 1 319 ? -4.074 34 6.652 1 93.69 319 ILE A O 1
ATOM 2586 N N . GLU A 1 320 ? -5.98 32.969 6.156 1 93.19 320 GLU A N 1
ATOM 2587 C CA . GLU A 1 320 ? -6.719 33.656 7.219 1 93.19 320 GLU A CA 1
ATOM 2588 C C . GLU A 1 320 ? -6.109 33.375 8.586 1 93.19 320 GLU A C 1
ATOM 2590 O O . GLU A 1 320 ? -6.031 34.25 9.438 1 93.19 320 GLU A O 1
ATOM 2595 N N . PHE A 1 321 ? -5.734 32.156 8.789 1 96.06 321 PHE A N 1
ATOM 2596 C CA . PHE A 1 321 ? -5.117 31.797 10.055 1 96.06 321 PHE A CA 1
ATOM 2597 C C . PHE A 1 321 ? -3.865 32.625 10.312 1 96.06 321 PHE A C 1
ATOM 2599 O O . PHE A 1 321 ? -3.656 33.125 11.422 1 96.06 321 PHE A O 1
ATOM 2606 N N . ILE A 1 322 ? -3.014 32.719 9.289 1 97.19 322 ILE A N 1
ATOM 2607 C CA . ILE A 1 322 ? -1.774 33.469 9.453 1 97.19 322 ILE A CA 1
ATOM 2608 C C . ILE A 1 322 ? -2.094 34.938 9.727 1 97.19 322 ILE A C 1
ATOM 2610 O O . ILE A 1 322 ? -1.434 35.594 10.555 1 97.19 322 ILE A O 1
ATOM 2614 N N . CYS A 1 323 ? -3.098 35.531 9.078 1 95.94 323 CYS A N 1
ATOM 2615 C CA . CYS A 1 323 ? -3.539 36.906 9.367 1 95.94 323 CYS A CA 1
ATOM 2616 C C . CYS A 1 323 ? -3.932 37.031 10.836 1 95.94 323 CYS A C 1
ATOM 2618 O O . CYS A 1 323 ? -3.475 37.969 11.516 1 95.94 323 CYS A O 1
ATOM 2620 N N . THR A 1 324 ? -4.746 36.125 11.242 1 95.88 324 THR A N 1
ATOM 2621 C CA . THR A 1 324 ? -5.23 36.188 12.617 1 95.88 324 THR A CA 1
ATOM 2622 C C . THR A 1 324 ? -4.074 36.062 13.602 1 95.88 324 THR A C 1
ATOM 2624 O O . THR A 1 324 ? -3.986 36.844 14.562 1 95.88 324 THR A O 1
ATOM 2627 N N . ALA A 1 325 ? -3.215 35.156 13.352 1 97.38 325 ALA A N 1
ATOM 2628 C CA . ALA A 1 325 ? -2.078 34.938 14.242 1 97.38 325 ALA A CA 1
ATOM 2629 C C . ALA A 1 325 ? -1.16 36.156 14.281 1 97.38 325 ALA A C 1
ATOM 2631 O O . ALA A 1 325 ? -0.844 36.656 15.359 1 97.38 325 ALA A O 1
ATOM 2632 N N . ALA A 1 326 ? -0.783 36.625 13.164 1 97.62 326 ALA A N 1
ATOM 2633 C CA . ALA A 1 326 ? 0.208 37.719 13.047 1 97.62 326 ALA A CA 1
ATOM 2634 C C . ALA A 1 326 ? -0.381 39.062 13.477 1 97.62 326 ALA A C 1
ATOM 2636 O O . ALA A 1 326 ? 0.267 39.812 14.188 1 97.62 326 ALA A O 1
ATOM 2637 N N . TRP A 1 327 ? -1.588 39.312 13.039 1 97.81 327 TRP A N 1
ATOM 2638 C CA . TRP A 1 327 ? -2.105 40.688 13.164 1 97.81 327 TRP A CA 1
ATOM 2639 C C . TRP A 1 327 ? -3.043 40.812 14.359 1 97.81 327 TRP A C 1
ATOM 2641 O O . TRP A 1 327 ? -2.955 41.781 15.125 1 97.81 327 TRP A O 1
ATOM 2651 N N . THR A 1 328 ? -3.934 39.875 14.5 1 96.88 328 THR A N 1
ATOM 2652 C CA . THR A 1 328 ? -4.918 39.938 15.57 1 96.88 328 THR A CA 1
ATOM 2653 C C . THR A 1 328 ? -4.289 39.562 16.906 1 96.88 328 THR A C 1
ATOM 2655 O O . THR A 1 328 ? -4.527 40.188 17.922 1 96.88 328 THR A O 1
ATOM 2658 N N . LYS A 1 329 ? -3.531 38.5 16.938 1 97.75 329 LYS A N 1
ATOM 2659 C CA . LYS A 1 329 ? -3.002 37.969 18.188 1 97.75 329 LYS A CA 1
ATOM 2660 C C . LYS A 1 329 ? -1.524 38.312 18.359 1 97.75 329 LYS A C 1
ATOM 2662 O O . LYS A 1 329 ? -0.917 38 19.375 1 97.75 329 LYS A O 1
ATOM 2667 N N . LYS A 1 330 ? -0.883 38.938 17.375 1 97.75 330 LYS A N 1
ATOM 2668 C CA . LYS A 1 330 ? 0.472 39.469 17.422 1 97.75 330 LYS A CA 1
ATOM 2669 C C . LYS A 1 330 ? 1.491 38.375 17.734 1 97.75 330 LYS A C 1
ATOM 2671 O O . LYS A 1 330 ? 2.406 38.594 18.531 1 97.75 330 LYS A O 1
ATOM 2676 N N . ILE A 1 331 ? 1.267 37.219 17.234 1 98.62 331 ILE A N 1
ATOM 2677 C CA . ILE A 1 331 ? 2.236 36.156 17.359 1 98.62 331 ILE A CA 1
ATOM 2678 C C . ILE A 1 331 ? 3.305 36.281 16.266 1 98.62 331 ILE A C 1
ATOM 2680 O O . ILE A 1 331 ? 2.984 36.406 15.086 1 98.62 331 ILE A O 1
ATOM 2684 N N . PRO A 1 332 ? 4.582 36.281 16.641 1 98.62 332 PRO A N 1
ATOM 2685 C CA . PRO A 1 332 ? 5.648 36.312 15.633 1 98.62 332 PRO A CA 1
ATOM 2686 C C . PRO A 1 332 ? 5.562 35.188 14.625 1 98.62 332 PRO A C 1
ATOM 2688 O O . PRO A 1 332 ? 5.215 34.062 14.992 1 98.62 332 PRO A O 1
ATOM 2691 N N . VAL A 1 333 ? 5.902 35.5 13.344 1 98.56 333 VAL A N 1
ATOM 2692 C CA . VAL A 1 333 ? 5.902 34.531 12.266 1 98.56 333 VAL A CA 1
ATOM 2693 C C . VAL A 1 333 ? 7.32 34.344 11.734 1 98.56 333 VAL A C 1
ATOM 2695 O O . VAL A 1 333 ? 8 35.344 11.406 1 98.56 333 VAL A O 1
ATOM 2698 N N . VAL A 1 334 ? 7.773 33.125 11.75 1 98.38 334 VAL A N 1
ATOM 2699 C CA . VAL A 1 334 ? 9.055 32.781 11.141 1 98.38 334 VAL A CA 1
ATOM 2700 C C . VAL A 1 334 ? 8.82 32.125 9.781 1 98.38 334 VAL A C 1
ATOM 2702 O O . VAL A 1 334 ? 8.062 31.172 9.672 1 98.38 334 VAL A O 1
ATOM 2705 N N . TYR A 1 335 ? 9.391 32.688 8.766 1 97.69 335 TYR A N 1
ATOM 2706 C CA . TYR A 1 335 ? 9.297 32.188 7.395 1 97.69 335 TYR A CA 1
ATOM 2707 C C . TYR A 1 335 ? 10.602 31.531 6.965 1 97.69 335 TYR A C 1
ATOM 2709 O O . TYR A 1 335 ? 11.641 32.188 6.867 1 97.69 335 TYR A O 1
ATOM 2717 N N . VAL A 1 336 ? 10.531 30.266 6.688 1 96.25 336 VAL A N 1
ATOM 2718 C CA . VAL A 1 336 ? 11.734 29.5 6.332 1 96.25 336 VAL A CA 1
ATOM 2719 C C . VAL A 1 336 ? 11.82 29.359 4.816 1 96.25 336 VAL A C 1
ATOM 2721 O O . VAL A 1 336 ? 11.055 28.594 4.215 1 96.25 336 VAL A O 1
ATOM 2724 N N . LYS A 1 337 ? 12.797 29.891 4.148 1 92 337 LYS A N 1
ATOM 2725 C CA . LYS A 1 337 ? 12.883 30.016 2.695 1 92 337 LYS A CA 1
ATOM 2726 C C . LYS A 1 337 ? 13.383 28.719 2.07 1 92 337 LYS A C 1
ATOM 2728 O O . LYS A 1 337 ? 12.891 28.297 1.019 1 92 337 LYS A O 1
ATOM 2733 N N . PRO A 1 338 ? 14.406 28.016 2.646 1 91.12 338 PRO A N 1
ATOM 2734 C CA . PRO A 1 338 ? 14.781 26.766 1.979 1 91.12 338 PRO A CA 1
ATOM 2735 C C . PRO A 1 338 ? 13.641 25.75 1.958 1 91.12 338 PRO A C 1
ATOM 2737 O O . PRO A 1 338 ? 13.555 24.938 1.04 1 91.12 338 PRO A O 1
ATOM 2740 N N . GLY A 1 339 ? 12.812 25.859 3.02 1 96.19 339 GLY A N 1
ATOM 2741 C CA . GLY A 1 339 ? 11.633 25.016 3.078 1 96.19 339 GLY A CA 1
ATOM 2742 C C . GLY A 1 339 ? 11.82 23.781 3.941 1 96.19 339 GLY A C 1
ATOM 2743 O O . GLY A 1 339 ? 12.922 23.234 4.039 1 96.19 339 GLY A O 1
ATOM 2744 N N . PHE A 1 340 ? 10.75 23.312 4.5 1 98.5 340 PHE A N 1
ATOM 2745 C CA . PHE A 1 340 ? 10.758 22.172 5.41 1 98.5 340 PHE A CA 1
ATOM 2746 C C . PHE A 1 340 ? 10.117 20.953 4.754 1 98.5 340 PHE A C 1
ATOM 2748 O O . PHE A 1 340 ? 10.242 19.844 5.258 1 98.5 340 PHE A O 1
ATOM 2755 N N . THR A 1 341 ? 9.43 21.141 3.633 1 98.38 341 THR A N 1
ATOM 2756 C CA . THR A 1 341 ? 8.781 20.031 2.938 1 98.38 341 THR A CA 1
ATOM 2757 C C . THR A 1 341 ? 8.938 20.188 1.426 1 98.38 341 THR A C 1
ATOM 2759 O O . THR A 1 341 ? 9.227 21.281 0.928 1 98.38 341 THR A O 1
ATOM 2762 N N . CYS A 1 342 ? 8.852 19.141 0.744 1 98.06 342 CYS A N 1
ATOM 2763 C CA . CYS A 1 342 ? 8.688 19.094 -0.705 1 98.06 342 CYS A CA 1
ATOM 2764 C C . CYS A 1 342 ? 7.34 18.5 -1.086 1 98.06 342 CYS A C 1
ATOM 2766 O O . CYS A 1 342 ? 6.898 17.516 -0.49 1 98.06 342 CYS A O 1
ATOM 2768 N N . HIS A 1 343 ? 6.719 19.156 -1.99 1 97.25 343 HIS A N 1
ATOM 2769 C CA . HIS A 1 343 ? 5.434 18.703 -2.504 1 97.25 343 HIS A CA 1
ATOM 2770 C C . HIS A 1 343 ? 5.621 17.625 -3.576 1 97.25 343 HIS A C 1
ATOM 2772 O O . HIS A 1 343 ? 6.422 17.797 -4.5 1 97.25 343 HIS A O 1
ATOM 2778 N N . GLN A 1 344 ? 4.93 16.5 -3.453 1 97.19 344 GLN A N 1
ATOM 2779 C CA . GLN A 1 344 ? 4.953 15.477 -4.488 1 97.19 344 GLN A CA 1
ATOM 2780 C C . GLN A 1 344 ? 4.078 15.867 -5.676 1 97.19 344 GLN A C 1
ATOM 2782 O O . GLN A 1 344 ? 2.889 16.141 -5.512 1 97.19 344 GLN A O 1
ATOM 2787 N N . GLU A 1 345 ? 4.645 15.859 -6.781 1 94.38 345 GLU A N 1
ATOM 2788 C CA . GLU A 1 345 ? 3.99 16.297 -8.008 1 94.38 345 GLU A CA 1
ATOM 2789 C C . GLU A 1 345 ? 2.756 15.461 -8.312 1 94.38 345 GLU A C 1
ATOM 2791 O O . GLU A 1 345 ? 2.791 14.234 -8.188 1 94.38 345 GLU A O 1
ATOM 2796 N N . HIS A 1 346 ? 1.688 16.047 -8.68 1 91.44 346 HIS A N 1
ATOM 2797 C CA . HIS A 1 346 ? 0.468 15.398 -9.156 1 91.44 346 HIS A CA 1
ATOM 2798 C C . HIS A 1 346 ? -0.449 16.391 -9.852 1 91.44 346 HIS A C 1
ATOM 2800 O O . HIS A 1 346 ? -0.189 17.594 -9.836 1 91.44 346 HIS A O 1
ATOM 2806 N N . ALA A 1 347 ? -1.439 15.867 -10.484 1 82.94 347 ALA A N 1
ATOM 2807 C CA . ALA A 1 347 ? -2.412 16.734 -11.141 1 82.94 347 ALA A CA 1
ATOM 2808 C C . ALA A 1 347 ? -3.129 17.625 -10.125 1 82.94 347 ALA A C 1
ATOM 2810 O O . ALA A 1 347 ? -3.428 17.188 -9.008 1 82.94 347 ALA A O 1
ATOM 2811 N N . ASN A 1 348 ? -3.281 18.844 -10.445 1 73 348 ASN A N 1
ATOM 2812 C CA . ASN A 1 348 ? -3.963 19.797 -9.57 1 73 348 ASN A CA 1
ATOM 2813 C C . ASN A 1 348 ? -5.477 19.766 -9.773 1 73 348 ASN A C 1
ATOM 2815 O O . ASN A 1 348 ? -5.98 20.281 -10.773 1 73 348 ASN A O 1
ATOM 2819 N N . ILE A 1 349 ? -6.176 19.125 -8.914 1 67.06 349 ILE A N 1
ATOM 2820 C CA . ILE A 1 349 ? -7.609 18.938 -9.125 1 67.06 349 ILE A CA 1
ATOM 2821 C C . ILE A 1 349 ? -8.375 20.109 -8.539 1 67.06 349 ILE A C 1
ATOM 2823 O O . ILE A 1 349 ? -9.477 20.438 -8.984 1 67.06 349 ILE A O 1
ATOM 2827 N N . TRP A 1 350 ? -7.852 20.734 -7.559 1 59.94 350 TRP A N 1
ATOM 2828 C CA . TRP A 1 350 ? -8.578 21.828 -6.914 1 59.94 350 TRP A CA 1
ATOM 2829 C C . TRP A 1 350 ? -8.875 22.938 -7.91 1 59.94 350 TRP A C 1
ATOM 2831 O O . TRP A 1 350 ? -9.898 23.625 -7.797 1 59.94 350 TRP A O 1
ATOM 2841 N N . GLU A 1 351 ? -8.031 22.938 -8.836 1 59.81 351 GLU A N 1
ATOM 2842 C CA . GLU A 1 351 ? -8.219 24 -9.828 1 59.81 351 GLU A CA 1
ATOM 2843 C C . GLU A 1 351 ? -9.5 23.781 -10.633 1 59.81 351 GLU A C 1
ATOM 2845 O O . GLU A 1 351 ? -10.078 24.734 -11.156 1 59.81 351 GLU A O 1
ATOM 2850 N N . SER A 1 352 ? -9.836 22.469 -10.453 1 61.84 352 SER A N 1
ATOM 2851 C CA . SER A 1 352 ? -11.008 22.172 -11.266 1 61.84 352 SER A CA 1
ATOM 2852 C C . SER A 1 352 ? -12.289 22.25 -10.445 1 61.84 352 SER A C 1
ATOM 2854 O O . SER A 1 352 ? -13.383 22.344 -11 1 61.84 352 SER A O 1
ATOM 2856 N N . ASN A 1 353 ? -12.133 22.234 -9.078 1 64.75 353 ASN A N 1
ATOM 2857 C CA . ASN A 1 353 ? -13.328 22.312 -8.234 1 64.75 353 ASN A CA 1
ATOM 2858 C C . ASN A 1 353 ? -13.445 23.672 -7.551 1 64.75 353 ASN A C 1
ATOM 2860 O O . ASN A 1 353 ? -13.336 23.766 -6.328 1 64.75 353 ASN A O 1
ATOM 2864 N N . LYS A 1 354 ? -13.867 24.656 -8.188 1 66 354 LYS A N 1
ATOM 2865 C CA . LYS A 1 354 ? -13.914 26.031 -7.715 1 66 354 LYS A CA 1
ATOM 2866 C C . LYS A 1 354 ? -15 26.219 -6.664 1 66 354 LYS A C 1
ATOM 2868 O O . LYS A 1 354 ? -14.867 27.047 -5.762 1 66 354 LYS A O 1
ATOM 2873 N N . GLU A 1 355 ? -15.969 25.391 -6.648 1 66.5 355 GLU A N 1
ATOM 2874 C CA . GLU A 1 355 ? -17.094 25.531 -5.738 1 66.5 355 GLU A CA 1
ATOM 2875 C C . GLU A 1 355 ? -16.719 25.141 -4.316 1 66.5 355 GLU A C 1
ATOM 2877 O O . GLU A 1 355 ? -17.359 25.562 -3.354 1 66.5 355 GLU A O 1
ATOM 2882 N N . ALA A 1 356 ? -15.664 24.438 -4.176 1 63.53 356 ALA A N 1
ATOM 2883 C CA . ALA A 1 356 ? -15.242 23.969 -2.857 1 63.53 356 ALA A CA 1
ATOM 2884 C C . ALA A 1 356 ? -14.305 24.969 -2.188 1 63.53 356 ALA A C 1
ATOM 2886 O O . ALA A 1 356 ? -13.977 24.828 -1.007 1 63.53 356 ALA A O 1
ATOM 2887 N N . ILE A 1 357 ? -14.031 25.984 -2.875 1 66.44 357 ILE A N 1
ATOM 2888 C CA . ILE A 1 357 ? -13.117 26.984 -2.346 1 66.44 357 ILE A CA 1
ATOM 2889 C C . ILE A 1 357 ? -13.898 28 -1.506 1 66.44 357 ILE A C 1
ATOM 2891 O O . ILE A 1 357 ? -14.984 28.438 -1.895 1 66.44 357 ILE A O 1
ATOM 2895 N N . ASN A 1 358 ? -13.367 28.266 -0.344 1 70.75 358 ASN A N 1
ATOM 2896 C CA . ASN A 1 358 ? -14.016 29.266 0.497 1 70.75 358 ASN A CA 1
ATOM 2897 C C . ASN A 1 358 ? -14.094 30.625 -0.203 1 70.75 358 ASN A C 1
ATOM 2899 O O . ASN A 1 358 ? -13.18 31 -0.938 1 70.75 358 ASN A O 1
ATOM 2903 N N . ASP A 1 359 ? -15.289 31.156 0.039 1 66.06 359 ASP A N 1
ATOM 2904 C CA . ASP A 1 359 ? -15.547 32.469 -0.526 1 66.06 359 ASP A CA 1
ATOM 2905 C C . ASP A 1 359 ? -14.758 33.562 0.22 1 66.06 359 ASP A C 1
ATOM 2907 O O . ASP A 1 359 ? -14.984 33.781 1.412 1 66.06 359 ASP A O 1
ATOM 2911 N N . ASN A 1 360 ? -13.766 34.062 -0.455 1 68.5 360 ASN A N 1
ATOM 2912 C CA . ASN A 1 360 ? -12.977 35.125 0.181 1 68.5 360 ASN A CA 1
ATOM 2913 C C . ASN A 1 360 ? -13.18 36.469 -0.504 1 68.5 360 ASN A C 1
ATOM 2915 O O . ASN A 1 360 ? -12.375 37.375 -0.337 1 68.5 360 ASN A O 1
ATOM 2919 N N . LYS A 1 361 ? -14.266 36.562 -1.218 1 74.38 361 LYS A N 1
ATOM 2920 C CA . LYS A 1 361 ? -14.477 37.781 -2.008 1 74.38 361 LYS A CA 1
ATOM 2921 C C . LYS A 1 361 ? -14.688 39 -1.107 1 74.38 361 LYS A C 1
ATOM 2923 O O . LYS A 1 361 ? -14.305 40.125 -1.463 1 74.38 361 LYS A O 1
ATOM 2928 N N . ASP A 1 362 ? -15.141 38.75 0.04 1 76.19 362 ASP A N 1
ATOM 2929 C CA . ASP A 1 362 ? -15.469 39.875 0.902 1 76.19 362 ASP A CA 1
ATOM 2930 C C . ASP A 1 362 ? -14.422 40.031 1.999 1 76.19 362 ASP A C 1
ATOM 2932 O O . ASP A 1 362 ? -14.617 40.812 2.938 1 76.19 362 ASP A O 1
ATOM 2936 N N . ILE A 1 363 ? -13.375 39.375 1.88 1 80.38 363 ILE A N 1
ATOM 2937 C CA . ILE A 1 363 ? -12.344 39.469 2.914 1 80.38 363 ILE A CA 1
ATOM 2938 C C . ILE A 1 363 ? -11.297 40.5 2.498 1 80.38 363 ILE A C 1
ATOM 2940 O O . ILE A 1 363 ? -10.656 40.344 1.455 1 80.38 363 ILE A O 1
ATOM 2944 N N . ASP A 1 364 ? -11.203 41.562 3.289 1 86.44 364 ASP A N 1
ATOM 2945 C CA . ASP A 1 364 ? -10.18 42.625 3.117 1 86.44 364 ASP A CA 1
ATOM 2946 C C . ASP A 1 364 ? -9.047 42.438 4.125 1 86.44 364 ASP A C 1
ATOM 2948 O O . ASP A 1 364 ? -9.188 42.812 5.293 1 86.44 364 ASP A O 1
ATOM 2952 N N . MET A 1 365 ? -7.961 42.062 3.703 1 90.25 365 MET A N 1
ATOM 2953 C CA . MET A 1 365 ? -6.84 41.75 4.578 1 90.25 365 MET A CA 1
ATOM 2954 C C . MET A 1 365 ? -6.293 43 5.262 1 90.25 365 MET A C 1
ATOM 2956 O O . MET A 1 365 ? -5.82 42.906 6.398 1 90.25 365 MET A O 1
ATOM 2960 N N . SER A 1 366 ? -6.379 44.094 4.562 1 92.5 366 SER A N 1
ATOM 2961 C CA . SER A 1 366 ? -5.891 45.312 5.164 1 92.5 366 SER A CA 1
ATOM 2962 C C . SER A 1 366 ? -6.703 45.688 6.402 1 92.5 366 SER A C 1
ATOM 2964 O O . SER A 1 366 ? -6.172 46.25 7.352 1 92.5 366 SER A O 1
ATOM 2966 N N . LYS A 1 367 ? -7.898 45.375 6.41 1 93.75 367 LYS A N 1
ATOM 2967 C CA . LYS A 1 367 ? -8.75 45.656 7.57 1 93.75 367 LYS A CA 1
ATOM 2968 C C . LYS A 1 367 ? -8.383 44.75 8.734 1 93.75 367 LYS A C 1
ATOM 2970 O O . LYS A 1 367 ? -8.484 45.156 9.898 1 93.75 367 LYS A O 1
ATOM 2975 N N . ILE A 1 368 ? -8 43.531 8.43 1 93.12 368 ILE A N 1
ATOM 2976 C CA . ILE A 1 368 ? -7.547 42.625 9.469 1 93.12 368 ILE A CA 1
ATOM 2977 C C . ILE A 1 368 ? -6.254 43.156 10.086 1 93.12 368 ILE A C 1
ATOM 2979 O O . ILE A 1 368 ? -6.117 43.219 11.312 1 93.12 368 ILE A O 1
ATOM 2983 N N . GLU A 1 369 ? -5.391 43.562 9.219 1 95.81 369 GLU A N 1
ATOM 2984 C CA . GLU A 1 369 ? -4.094 44.062 9.656 1 95.81 369 GLU A CA 1
ATOM 2985 C C . GLU A 1 369 ? -4.262 45.281 10.57 1 95.81 369 GLU A C 1
ATOM 2987 O O . GLU A 1 369 ? -3.52 45.438 11.539 1 95.81 369 GLU A O 1
ATOM 2992 N N . ARG A 1 370 ? -5.238 46.125 10.258 1 94.81 370 ARG A N 1
ATOM 2993 C CA . ARG A 1 370 ? -5.469 47.312 11.039 1 94.81 370 ARG A CA 1
ATOM 2994 C C . ARG A 1 370 ? -6.312 47.031 12.273 1 94.81 370 ARG A C 1
ATOM 2996 O O . ARG A 1 370 ? -6.617 47.938 13.047 1 94.81 370 ARG A O 1
ATOM 3003 N N . GLY A 1 371 ? -6.746 45.812 12.375 1 92.81 371 GLY A N 1
ATOM 3004 C CA . GLY A 1 371 ? -7.516 45.406 13.555 1 92.81 371 GLY A CA 1
ATOM 3005 C C . GLY A 1 371 ? -8.992 45.75 13.438 1 92.81 371 GLY A C 1
ATOM 3006 O O . GLY A 1 371 ? -9.719 45.719 14.438 1 92.81 371 GLY A O 1
ATOM 3007 N N . GLU A 1 372 ? -9.492 46 12.266 1 93.69 372 GLU A N 1
ATOM 3008 C CA . GLU A 1 372 ? -10.875 46.406 12.039 1 93.69 372 GLU A CA 1
ATOM 3009 C C . GLU A 1 372 ? -11.773 45.188 11.852 1 93.69 372 GLU A C 1
ATOM 3011 O O . GLU A 1 372 ? -12.984 45.25 12.055 1 93.69 372 GLU A O 1
ATOM 3016 N N . SER A 1 373 ? -11.172 44.125 11.391 1 92.31 373 SER A N 1
ATOM 3017 C CA . SER A 1 373 ? -11.883 42.875 11.195 1 92.31 373 SER A CA 1
ATOM 3018 C C . SER A 1 373 ? -11.164 41.719 11.883 1 92.31 373 SER A C 1
ATOM 3020 O O . SER A 1 373 ? -9.938 41.656 11.875 1 92.31 373 SER A O 1
ATOM 3022 N N . VAL A 1 374 ? -11.984 40.875 12.523 1 91.5 374 VAL A N 1
ATOM 3023 C CA . VAL A 1 374 ? -11.445 39.688 13.219 1 91.5 374 VAL A CA 1
ATOM 3024 C C . VAL A 1 374 ? -12.148 38.438 12.727 1 91.5 374 VAL A C 1
ATOM 3026 O O . VAL A 1 374 ? -13.383 38.375 12.695 1 91.5 374 VAL A O 1
ATOM 3029 N N . TYR A 1 375 ? -11.383 37.531 12.266 1 89.12 375 TYR A N 1
ATOM 3030 C CA . TYR A 1 375 ? -11.898 36.219 11.82 1 89.12 375 TYR A CA 1
ATOM 3031 C C . TYR A 1 375 ? -11.352 35.094 12.688 1 89.12 375 TYR A C 1
ATOM 3033 O O . TYR A 1 375 ? -10.234 34.625 12.461 1 89.12 375 TYR A O 1
ATOM 3041 N N . MET A 1 376 ? -12.102 34.719 13.664 1 92.88 376 MET A N 1
ATOM 3042 C CA . MET A 1 376 ? -11.703 33.656 14.594 1 92.88 376 MET A CA 1
ATOM 3043 C C . MET A 1 376 ? -12.898 32.812 15.023 1 92.88 376 MET A C 1
ATOM 3045 O O . MET A 1 376 ? -14.023 33.312 15.062 1 92.88 376 MET A O 1
ATOM 3049 N N . ASN A 1 377 ? -12.617 31.625 15.344 1 95.94 377 ASN A N 1
ATOM 3050 C CA . ASN A 1 377 ? -13.656 30.781 15.938 1 95.94 377 ASN A CA 1
ATOM 3051 C C . ASN A 1 377 ? -14.094 31.312 17.297 1 95.94 377 ASN A C 1
ATOM 3053 O O . ASN A 1 377 ? -13.312 31.938 18 1 95.94 377 ASN A O 1
ATOM 3057 N N . LYS A 1 378 ? -15.367 31.047 17.656 1 95.62 378 LYS A N 1
ATOM 3058 C CA . LYS A 1 378 ? -15.828 31.312 19.016 1 95.62 378 LYS A CA 1
ATOM 3059 C C . LYS A 1 378 ? -15.18 30.359 20.016 1 95.62 378 LYS A C 1
ATOM 3061 O O . LYS A 1 378 ? -14.797 29.25 19.656 1 95.62 378 LYS A O 1
ATOM 3066 N N . GLU A 1 379 ? -15.102 30.906 21.203 1 95.5 379 GLU A N 1
ATOM 3067 C CA . GLU A 1 379 ? -14.562 30.062 22.266 1 95.5 379 GLU A CA 1
ATOM 3068 C C . GLU A 1 379 ? -15.359 28.766 22.406 1 95.5 379 GLU A C 1
ATOM 3070 O O . GLU A 1 379 ? -16.594 28.781 22.391 1 95.5 379 GLU A O 1
ATOM 3075 N N . ASN A 1 380 ? -14.758 27.656 22.438 1 95.31 380 ASN A N 1
ATOM 3076 C CA . ASN A 1 380 ? -15.312 26.328 22.656 1 95.31 380 ASN A CA 1
ATOM 3077 C C . ASN A 1 380 ? -16.172 25.891 21.469 1 95.31 380 ASN A C 1
ATOM 3079 O O . ASN A 1 380 ? -17.016 24.984 21.609 1 95.31 380 ASN A O 1
ATOM 3083 N N . GLU A 1 381 ? -16.016 26.516 20.297 1 96.44 381 GLU A N 1
ATOM 3084 C CA . GLU A 1 381 ? -16.781 26.141 19.125 1 96.44 381 GLU A CA 1
ATOM 3085 C C . GLU A 1 381 ? -15.875 25.828 17.938 1 96.44 381 GLU A C 1
ATOM 3087 O O . GLU A 1 381 ? -16.141 26.281 16.812 1 96.44 381 GLU A O 1
ATOM 3092 N N . TRP A 1 382 ? -14.828 25.219 18.156 1 96.19 382 TRP A N 1
ATOM 3093 C CA . TRP A 1 382 ? -13.914 24.734 17.125 1 96.19 382 TRP A CA 1
ATOM 3094 C C . TRP A 1 382 ? -13.32 23.391 17.5 1 96.19 382 TRP A C 1
ATOM 3096 O O . TRP A 1 382 ? -13.406 22.969 18.672 1 96.19 382 TRP A O 1
ATOM 3106 N N . ALA A 1 383 ? -12.859 22.672 16.562 1 97.88 383 ALA A N 1
ATOM 3107 C CA . ALA A 1 383 ? -12.227 21.375 16.781 1 97.88 383 ALA A CA 1
ATOM 3108 C C . ALA A 1 383 ? -13.203 20.391 17.438 1 97.88 383 ALA A C 1
ATOM 3110 O O . ALA A 1 383 ? -12.805 19.594 18.297 1 97.88 383 ALA A O 1
ATOM 3111 N N . LEU A 1 384 ? -14.5 20.547 17.172 1 97.44 384 LEU A N 1
ATOM 3112 C CA . LEU A 1 384 ? -15.594 19.672 17.594 1 97.44 384 LEU A CA 1
ATOM 3113 C C . LEU A 1 384 ? -15.914 19.891 19.078 1 97.44 384 LEU A C 1
ATOM 3115 O O . LEU A 1 384 ? -16.562 19.062 19.703 1 97.44 384 LEU A O 1
ATOM 3119 N N . LEU A 1 385 ? -15.5 20.953 19.625 1 97.38 385 LEU A N 1
ATOM 3120 C CA . LEU A 1 385 ? -15.742 21.219 21.047 1 97.38 385 LEU A CA 1
ATOM 3121 C C . LEU A 1 385 ? -17.234 21.406 21.312 1 97.38 385 LEU A C 1
ATOM 3123 O O . LEU A 1 385 ? -17.688 21.203 22.438 1 97.38 385 LEU A O 1
ATOM 3127 N N . ASN A 1 386 ? -17.969 21.781 20.359 1 95.88 386 ASN A N 1
ATOM 3128 C CA . ASN A 1 386 ? -19.391 22.062 20.531 1 95.88 386 ASN A CA 1
ATOM 3129 C C . ASN A 1 386 ? -20.25 20.844 20.156 1 95.88 386 ASN A C 1
ATOM 3131 O O . ASN A 1 386 ? -21.469 20.953 20.031 1 95.88 386 ASN A O 1
ATOM 3135 N N . TYR A 1 387 ? -19.656 19.75 19.875 1 96.94 387 TYR A N 1
ATOM 3136 C CA . TYR A 1 387 ? -20.375 18.531 19.5 1 96.94 387 TYR A CA 1
ATOM 3137 C C . TYR A 1 387 ? -20.172 17.453 20.562 1 96.94 387 TYR A C 1
ATOM 3139 O O . TYR A 1 387 ? -19.141 17.406 21.234 1 96.94 387 TYR A O 1
ATOM 3147 N N . ASN A 1 388 ? -21.172 16.594 20.719 1 97 388 ASN A N 1
ATOM 3148 C CA . ASN A 1 388 ? -21.016 15.367 21.5 1 97 388 ASN A CA 1
ATOM 3149 C C . ASN A 1 388 ? -20.312 14.281 20.688 1 97 388 ASN A C 1
ATOM 3151 O O . ASN A 1 388 ? -20.969 13.422 20.109 1 97 388 ASN A O 1
ATOM 3155 N N . ILE A 1 389 ? -19 14.273 20.719 1 97.31 389 ILE A N 1
ATOM 3156 C CA . ILE A 1 389 ? -18.203 13.516 19.766 1 97.31 389 ILE A CA 1
ATOM 3157 C C . ILE A 1 389 ? -18.328 12.023 20.062 1 97.31 389 ILE A C 1
ATOM 3159 O O . ILE A 1 389 ? -18.203 11.195 19.156 1 97.31 389 ILE A O 1
ATOM 3163 N N . TYR A 1 390 ? -18.547 11.633 21.312 1 96.75 390 TYR A N 1
ATOM 3164 C CA . TYR A 1 390 ? -18.75 10.219 21.625 1 96.75 390 TYR A CA 1
ATOM 3165 C C . TYR A 1 390 ? -20.047 9.703 21.016 1 96.75 390 TYR A C 1
ATOM 3167 O O . TYR A 1 390 ? -20.062 8.672 20.344 1 96.75 390 TYR A O 1
ATOM 3175 N N . GLU A 1 391 ? -21.125 10.414 21.188 1 96.5 391 GLU A N 1
ATOM 3176 C CA . GLU A 1 391 ? -22.438 10.008 20.688 1 96.5 391 GLU A CA 1
ATOM 3177 C C . GLU A 1 391 ? -22.484 10.055 19.172 1 96.5 391 GLU A C 1
ATOM 3179 O O . GLU A 1 391 ? -23.219 9.281 18.547 1 96.5 391 GLU A O 1
ATOM 3184 N N . GLU A 1 392 ? -21.672 10.938 18.656 1 96.81 392 GLU A N 1
ATOM 3185 C CA . GLU A 1 392 ? -21.688 11.102 17.203 1 96.81 392 GLU A CA 1
ATOM 3186 C C . GLU A 1 392 ? -20.766 10.086 16.531 1 96.81 392 GLU A C 1
ATOM 3188 O O . GLU A 1 392 ? -20.688 10.031 15.305 1 96.81 392 GLU A O 1
ATOM 3193 N N . GLY A 1 393 ? -20.031 9.328 17.25 1 95.56 393 GLY A N 1
ATOM 3194 C CA . GLY A 1 393 ? -19.344 8.172 16.703 1 95.56 393 GLY A CA 1
ATOM 3195 C C . GLY A 1 393 ? -17.906 8.461 16.312 1 95.56 393 GLY A C 1
ATOM 3196 O O . GLY A 1 393 ? -17.312 7.738 15.516 1 95.56 393 GLY A O 1
ATOM 3197 N N . LEU A 1 394 ? -17.328 9.578 16.875 1 97.69 394 LEU A N 1
ATOM 3198 C CA . LEU A 1 394 ? -15.898 9.789 16.672 1 97.69 394 LEU A CA 1
ATOM 3199 C C . LEU A 1 394 ? -15.102 8.578 17.141 1 97.69 394 LEU A C 1
ATOM 3201 O O . LEU A 1 394 ? -15.328 8.07 18.25 1 97.69 394 LEU A O 1
ATOM 3205 N N . SER A 1 395 ? -14.211 8.055 16.297 1 96.75 395 SER A N 1
ATOM 3206 C CA . SER A 1 395 ? -13.422 6.891 16.703 1 96.75 395 SER A CA 1
ATOM 3207 C C . SER A 1 395 ? -11.938 7.23 16.766 1 96.75 395 SER A C 1
ATOM 3209 O O . SER A 1 395 ? -11.492 8.219 16.172 1 96.75 395 SER A O 1
ATOM 3211 N N . CYS A 1 396 ? -11.219 6.469 17.562 1 97.5 396 CYS A N 1
ATOM 3212 C CA . CYS A 1 396 ? -9.781 6.652 17.75 1 97.5 396 CYS A CA 1
ATOM 3213 C C . CYS A 1 396 ? -9.07 5.309 17.828 1 97.5 396 CYS A C 1
ATOM 3215 O O . CYS A 1 396 ? -9.516 4.402 18.531 1 97.5 396 CYS A O 1
ATOM 3217 N N . MET A 1 397 ? -8.039 5.168 17.031 1 96.69 397 MET A N 1
ATOM 3218 C CA . MET A 1 397 ? -7.207 3.967 17.047 1 96.69 397 MET A CA 1
ATOM 3219 C C . MET A 1 397 ? -5.73 4.328 17.156 1 96.69 397 MET A C 1
ATOM 3221 O O . MET A 1 397 ? -5.207 5.066 16.312 1 96.69 397 MET A O 1
ATOM 3225 N N . GLU A 1 398 ? -5.09 3.867 18.156 1 96.25 398 GLU A N 1
ATOM 3226 C CA . GLU A 1 398 ? -3.648 3.996 18.344 1 96.25 398 GLU A CA 1
ATOM 3227 C C . GLU A 1 398 ? -2.943 2.662 18.109 1 96.25 398 GLU A C 1
ATOM 3229 O O . GLU A 1 398 ? -3.439 1.612 18.516 1 96.25 398 GLU A O 1
ATOM 3234 N N . PHE A 1 399 ? -1.814 2.705 17.406 1 95.12 399 PHE A N 1
ATOM 3235 C CA . PHE A 1 399 ? -1.08 1.471 17.156 1 95.12 399 PHE A CA 1
ATOM 3236 C C . PHE A 1 399 ? 0.398 1.759 16.922 1 95.12 399 PHE A C 1
ATOM 3238 O O . PHE A 1 399 ? 0.794 2.916 16.766 1 95.12 399 PHE A O 1
ATOM 3245 N N . GLN A 1 400 ? 1.245 0.772 16.922 1 93.56 400 GLN A N 1
ATOM 3246 C CA . GLN A 1 400 ? 2.695 0.926 16.859 1 93.56 400 GLN A CA 1
ATOM 3247 C C . GLN A 1 400 ? 3.217 0.666 15.445 1 93.56 400 GLN A C 1
ATOM 3249 O O . GLN A 1 400 ? 4.27 1.18 15.062 1 93.56 400 GLN A O 1
ATOM 3254 N N . GLY A 1 401 ? 2.49 -0.091 14.727 1 93.5 401 GLY A N 1
ATOM 3255 C CA . GLY A 1 401 ? 2.977 -0.508 13.422 1 93.5 401 GLY A CA 1
ATOM 3256 C C . GLY A 1 401 ? 3.834 -1.758 13.477 1 93.5 401 GLY A C 1
ATOM 3257 O O . GLY A 1 401 ? 4.102 -2.287 14.555 1 93.5 401 GLY A O 1
ATOM 3258 N N . GLY A 1 402 ? 4.27 -2.232 12.289 1 93.75 402 GLY A N 1
ATOM 3259 C CA . GLY A 1 402 ? 5.043 -3.463 12.188 1 93.75 402 GLY A CA 1
ATOM 3260 C C . GLY A 1 402 ? 4.223 -4.645 11.703 1 93.75 402 GLY A C 1
ATOM 3261 O O . GLY A 1 402 ? 3 -4.543 11.57 1 93.75 402 GLY A O 1
ATOM 3262 N N . LEU A 1 403 ? 4.953 -5.688 11.406 1 92.12 403 LEU A N 1
ATOM 3263 C CA . LEU A 1 403 ? 4.375 -6.902 10.844 1 92.12 403 LEU A CA 1
ATOM 3264 C C . LEU A 1 403 ? 4.574 -8.086 11.789 1 92.12 403 LEU A C 1
ATOM 3266 O O . LEU A 1 403 ? 5.688 -8.336 12.258 1 92.12 403 LEU A O 1
ATOM 3270 N N . ALA A 1 404 ? 3.482 -8.789 12.078 1 88.69 404 ALA A N 1
ATOM 3271 C CA . ALA A 1 404 ? 3.588 -9.945 12.953 1 88.69 404 ALA A CA 1
ATOM 3272 C C . ALA A 1 404 ? 4.246 -11.125 12.234 1 88.69 404 ALA A C 1
ATOM 3274 O O . ALA A 1 404 ? 3.975 -11.367 11.062 1 88.69 404 ALA A O 1
ATOM 3275 N N . TRP A 1 405 ? 5.117 -11.664 12.938 1 82.38 405 TRP A N 1
ATOM 3276 C CA . TRP A 1 405 ? 5.824 -12.805 12.352 1 82.38 405 TRP A CA 1
ATOM 3277 C C . TRP A 1 405 ? 5.695 -14.039 13.242 1 82.38 405 TRP A C 1
ATOM 3279 O O . TRP A 1 405 ? 5.531 -13.914 14.461 1 82.38 405 TRP A O 1
ATOM 3289 N N . MET B 1 1 ? 56.75 -17.328 -68.438 1 19.17 1 MET B N 1
ATOM 3290 C CA . MET B 1 1 ? 58 -17.531 -67.75 1 19.17 1 MET B CA 1
ATOM 3291 C C . MET B 1 1 ? 58.031 -16.797 -66.438 1 19.17 1 MET B C 1
ATOM 3293 O O . MET B 1 1 ? 58.875 -17.094 -65.562 1 19.17 1 MET B O 1
ATOM 3297 N N . LYS B 1 2 ? 57.375 -15.594 -66.375 1 18.88 2 LYS B N 1
ATOM 3298 C CA . LYS B 1 2 ? 58.25 -14.586 -65.75 1 18.88 2 LYS B CA 1
ATOM 3299 C C . LYS B 1 2 ? 58.438 -14.82 -64.25 1 18.88 2 LYS B C 1
ATOM 3301 O O . LYS B 1 2 ? 57.594 -15.453 -63.625 1 18.88 2 LYS B O 1
ATOM 3306 N N . HIS B 1 3 ? 59.156 -13.898 -63.594 1 19.25 3 HIS B N 1
ATOM 3307 C CA . HIS B 1 3 ? 60.156 -13.75 -62.531 1 19.25 3 HIS B CA 1
ATOM 3308 C C . HIS B 1 3 ? 59.5 -13.789 -61.156 1 19.25 3 HIS B C 1
ATOM 3310 O O . HIS B 1 3 ? 58.438 -13.188 -60.938 1 19.25 3 HIS B O 1
ATOM 3316 N N . LEU B 1 4 ? 59.875 -14.703 -60.125 1 17.81 4 LEU B N 1
ATOM 3317 C CA . LEU B 1 4 ? 59.75 -15.508 -58.906 1 17.81 4 LEU B CA 1
ATOM 3318 C C . LEU B 1 4 ? 59.906 -14.648 -57.688 1 17.81 4 LEU B C 1
ATOM 3320 O O . LEU B 1 4 ? 59.875 -15.156 -56.562 1 17.81 4 LEU B O 1
ATOM 3324 N N . ALA B 1 5 ? 60.281 -13.18 -57.969 1 22.86 5 ALA B N 1
ATOM 3325 C CA . ALA B 1 5 ? 61.281 -12.758 -56.969 1 22.86 5 ALA B CA 1
ATOM 3326 C C . ALA B 1 5 ? 60.688 -12.844 -55.562 1 22.86 5 ALA B C 1
ATOM 3328 O O . ALA B 1 5 ? 59.656 -12.219 -55.25 1 22.86 5 ALA B O 1
ATOM 3329 N N . THR B 1 6 ? 60.938 -13.867 -54.531 1 19.8 6 THR B N 1
ATOM 3330 C CA . THR B 1 6 ? 60.812 -14.656 -53.312 1 19.8 6 THR B CA 1
ATOM 3331 C C . THR B 1 6 ? 61.25 -13.836 -52.094 1 19.8 6 THR B C 1
ATOM 3333 O O . THR B 1 6 ? 61.281 -14.344 -51 1 19.8 6 THR B O 1
ATOM 3336 N N . ASN B 1 7 ? 61.719 -12.469 -52.312 1 18.94 7 ASN B N 1
ATOM 3337 C CA . ASN B 1 7 ? 62.781 -12.086 -51.406 1 18.94 7 ASN B CA 1
ATOM 3338 C C . ASN B 1 7 ? 62.281 -12.008 -49.969 1 18.94 7 ASN B C 1
ATOM 3340 O O . ASN B 1 7 ? 61.312 -11.336 -49.688 1 18.94 7 ASN B O 1
ATOM 3344 N N . LYS B 1 8 ? 62.688 -12.891 -48.906 1 22.8 8 LYS B N 1
ATOM 3345 C CA . LYS B 1 8 ? 62.594 -13.43 -47.562 1 22.8 8 LYS B CA 1
ATOM 3346 C C . LYS B 1 8 ? 63 -12.383 -46.5 1 22.8 8 LYS B C 1
ATOM 3348 O O . LYS B 1 8 ? 63.188 -12.711 -45.344 1 22.8 8 LYS B O 1
ATOM 3353 N N . ARG B 1 9 ? 63.312 -11.07 -46.938 1 19.72 9 ARG B N 1
ATOM 3354 C CA . ARG B 1 9 ? 64.438 -10.453 -46.219 1 19.72 9 ARG B CA 1
ATOM 3355 C C . ARG B 1 9 ? 64.125 -10.398 -44.719 1 19.72 9 ARG B C 1
ATOM 3357 O O . ARG B 1 9 ? 63 -10.523 -44.312 1 19.72 9 ARG B O 1
ATOM 3364 N N . ILE B 1 10 ? 64.875 -9.445 -43.875 1 20.41 10 ILE B N 1
ATOM 3365 C CA . ILE B 1 10 ? 65.875 -9.25 -42.875 1 20.41 10 ILE B CA 1
ATOM 3366 C C . ILE B 1 10 ? 65.25 -8.828 -41.562 1 20.41 10 ILE B C 1
ATOM 3368 O O . ILE B 1 10 ? 65.938 -8.766 -40.531 1 20.41 10 ILE B O 1
ATOM 3372 N N . LEU B 1 11 ? 63.844 -8.453 -41.469 1 20.91 11 LEU B N 1
ATOM 3373 C CA . LEU B 1 11 ? 63.656 -7.285 -40.625 1 20.91 11 LEU B CA 1
ATOM 3374 C C . LEU B 1 11 ? 63.812 -7.668 -39.156 1 20.91 11 LEU B C 1
ATOM 3376 O O . LEU B 1 11 ? 62.906 -8.258 -38.562 1 20.91 11 LEU B O 1
ATOM 3380 N N . LEU B 1 12 ? 64.938 -8.312 -38.688 1 20.84 12 LEU B N 1
ATOM 3381 C CA . LEU B 1 12 ? 65.125 -9.047 -37.438 1 20.84 12 LEU B CA 1
ATOM 3382 C C . LEU B 1 12 ? 65 -8.125 -36.25 1 20.84 12 LEU B C 1
ATOM 3384 O O . LEU B 1 12 ? 64.375 -8.492 -35.25 1 20.84 12 LEU B O 1
ATOM 3388 N N . PRO B 1 13 ? 65.812 -6.93 -36.156 1 21.03 13 PRO B N 1
ATOM 3389 C CA . PRO B 1 13 ? 66.688 -6.832 -35 1 21.03 13 PRO B CA 1
ATOM 3390 C C . PRO B 1 13 ? 65.938 -6.473 -33.719 1 21.03 13 PRO B C 1
ATOM 3392 O O . PRO B 1 13 ? 66.188 -7.043 -32.656 1 21.03 13 PRO B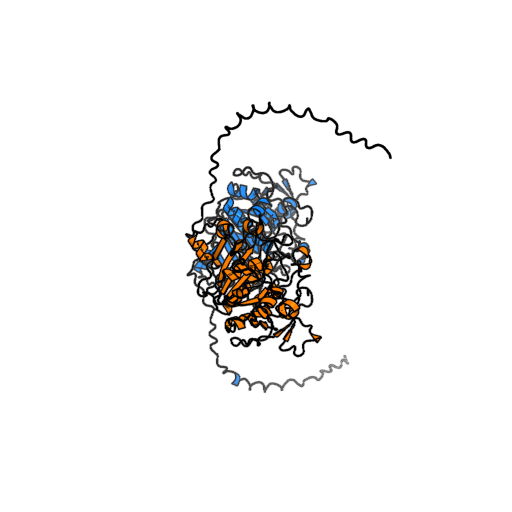 O 1
ATOM 3395 N N . ALA B 1 14 ? 65.438 -5.168 -33.594 1 21.3 14 ALA B N 1
ATOM 3396 C CA . ALA B 1 14 ? 65.938 -4.152 -32.656 1 21.3 14 ALA B CA 1
ATOM 3397 C C . ALA B 1 14 ? 65.188 -4.262 -31.312 1 21.3 14 ALA B C 1
ATOM 3399 O O . ALA B 1 14 ? 65.25 -3.369 -30.469 1 21.3 14 ALA B O 1
ATOM 3400 N N . ILE B 1 15 ? 64.188 -5.164 -31.031 1 21.53 15 ILE B N 1
ATOM 3401 C CA . ILE B 1 15 ? 63.125 -4.762 -30.172 1 21.53 15 ILE B CA 1
ATOM 3402 C C . ILE B 1 15 ? 63.562 -4.73 -28.719 1 21.53 15 ILE B C 1
ATOM 3404 O O . ILE B 1 15 ? 62.812 -5.066 -27.812 1 21.53 15 ILE B O 1
ATOM 3408 N N . ILE B 1 16 ? 64.938 -4.785 -28.375 1 21.31 16 ILE B N 1
ATOM 3409 C CA . ILE B 1 16 ? 65.312 -5.379 -27.109 1 21.31 16 ILE B CA 1
ATOM 3410 C C . ILE B 1 16 ? 64.938 -4.469 -25.953 1 21.31 16 ILE B C 1
ATOM 3412 O O . ILE B 1 16 ? 64.562 -4.949 -24.875 1 21.31 16 ILE B O 1
ATOM 3416 N N . LEU B 1 17 ? 65.125 -3.146 -26.094 1 20.94 17 LEU B N 1
ATOM 3417 C CA . LEU B 1 17 ? 65.875 -2.443 -25.047 1 20.94 17 LEU B CA 1
ATOM 3418 C C . LEU B 1 17 ? 65 -2.271 -23.812 1 20.94 17 LEU B C 1
ATOM 3420 O O . LEU B 1 17 ? 65.5 -2.41 -22.688 1 20.94 17 LEU B O 1
ATOM 3424 N N . PHE B 1 18 ? 63.75 -1.753 -23.891 1 23.05 18 PHE B N 1
ATOM 3425 C CA . PHE B 1 18 ? 63.344 -0.698 -22.953 1 23.05 18 PHE B CA 1
ATOM 3426 C C . PHE B 1 18 ? 63 -1.277 -21.594 1 23.05 18 PHE B C 1
ATOM 3428 O O . PHE B 1 18 ? 61.844 -1.507 -21.297 1 23.05 18 PHE B O 1
ATOM 3435 N N . THR B 1 19 ? 63.656 -2.346 -21.062 1 21.48 19 THR B N 1
ATOM 3436 C CA . THR B 1 19 ? 63.188 -3.182 -19.953 1 21.48 19 THR B CA 1
ATOM 3437 C C . THR B 1 19 ? 63.125 -2.379 -18.656 1 21.48 19 THR B C 1
ATOM 3439 O O . THR B 1 19 ? 62.25 -2.598 -17.828 1 21.48 19 THR B O 1
ATOM 3442 N N . LEU B 1 20 ? 64.188 -1.622 -18.281 1 23.19 20 LEU B N 1
ATOM 3443 C CA . LEU B 1 20 ? 64.75 -1.782 -16.953 1 23.19 20 LEU B CA 1
ATOM 3444 C C . LEU B 1 20 ? 63.938 -0.97 -15.93 1 23.19 20 LEU B C 1
ATOM 3446 O O . LEU B 1 20 ? 63.938 -1.307 -14.742 1 23.19 20 LEU B O 1
ATOM 3450 N N . VAL B 1 21 ? 63.719 0.301 -16.172 1 24.7 21 VAL B N 1
ATOM 3451 C CA . VAL B 1 21 ? 63.938 1.328 -15.156 1 24.7 21 VAL B CA 1
ATOM 3452 C C . VAL B 1 21 ? 62.844 1.235 -14.086 1 24.7 21 VAL B C 1
ATOM 3454 O O . VAL B 1 21 ? 63 1.797 -12.992 1 24.7 21 VAL B O 1
ATOM 3457 N N . SER B 1 22 ? 61.656 0.727 -14.359 1 22.89 22 SER B N 1
ATOM 3458 C CA . SER B 1 22 ? 60.562 1.385 -13.695 1 22.89 22 SER B CA 1
ATOM 3459 C C . SER B 1 22 ? 60.438 0.945 -12.242 1 22.89 22 SER B C 1
ATOM 3461 O O . SER B 1 22 ? 59.344 0.853 -11.703 1 22.89 22 SER B O 1
ATOM 3463 N N . LEU B 1 23 ? 61.5 0.437 -11.602 1 23.97 23 LEU B N 1
ATOM 3464 C CA . LEU B 1 23 ? 61.312 -0.325 -10.367 1 23.97 23 LEU B CA 1
ATOM 3465 C C . LEU B 1 23 ? 60.938 0.592 -9.211 1 23.97 23 LEU B C 1
ATOM 3467 O O . LEU B 1 23 ? 60.375 0.135 -8.203 1 23.97 23 LEU B O 1
ATOM 3471 N N . PHE B 1 24 ? 61.594 1.728 -9.156 1 25.45 24 PHE B N 1
ATOM 3472 C CA . PHE B 1 24 ? 61.969 2.236 -7.844 1 25.45 24 PHE B CA 1
ATOM 3473 C C . PHE B 1 24 ? 60.75 2.674 -7.055 1 25.45 24 PHE B C 1
ATOM 3475 O O . PHE B 1 24 ? 60.719 2.566 -5.828 1 25.45 24 PHE B O 1
ATOM 3482 N N . PHE B 1 25 ? 59.969 3.555 -7.605 1 27.56 25 PHE B N 1
ATOM 3483 C CA . PHE B 1 25 ? 59.344 4.559 -6.77 1 27.56 25 PHE B CA 1
ATOM 3484 C C . PHE B 1 25 ? 58.219 3.926 -5.922 1 27.56 25 PHE B C 1
ATOM 3486 O O . PHE B 1 25 ? 57.156 4.496 -5.77 1 27.56 25 PHE B O 1
ATOM 3493 N N . ILE B 1 26 ? 58.125 2.619 -5.828 1 25.62 26 ILE B N 1
ATOM 3494 C CA . ILE B 1 26 ? 56.875 2.055 -5.34 1 25.62 26 ILE B CA 1
ATOM 3495 C C . ILE B 1 26 ? 56.781 2.221 -3.824 1 25.62 26 ILE B C 1
ATOM 3497 O O . ILE B 1 26 ? 55.812 1.794 -3.201 1 25.62 26 ILE B O 1
ATOM 3501 N N . TYR B 1 27 ? 57.875 2.598 -3.209 1 25.89 27 TYR B N 1
ATOM 3502 C CA . TYR B 1 27 ? 57.938 2.121 -1.83 1 25.89 27 TYR B CA 1
ATOM 3503 C C . TYR B 1 27 ? 56.906 2.857 -0.969 1 25.89 27 TYR B C 1
ATOM 3505 O O . TYR B 1 27 ? 56.375 2.287 -0.023 1 25.89 27 TYR B O 1
ATOM 3513 N N . ASN B 1 28 ? 57.062 4.145 -1.014 1 26.34 28 ASN B N 1
ATOM 3514 C CA . ASN B 1 28 ? 56.781 4.852 0.234 1 26.34 28 ASN B CA 1
ATOM 3515 C C . ASN B 1 28 ? 55.281 4.844 0.578 1 26.34 28 ASN B C 1
ATOM 3517 O O . ASN B 1 28 ? 54.875 5.402 1.597 1 26.34 28 ASN B O 1
ATOM 3521 N N . LEU B 1 29 ? 54.469 4.816 -0.37 1 27.5 29 LEU B N 1
ATOM 3522 C CA . LEU B 1 29 ? 53.25 5.516 -0.029 1 27.5 29 LEU B CA 1
ATOM 3523 C C . LEU B 1 29 ? 52.406 4.703 0.961 1 27.5 29 LEU B C 1
ATOM 3525 O O . LEU B 1 29 ? 51.281 5.047 1.246 1 27.5 29 LEU B O 1
ATOM 3529 N N . SER B 1 30 ? 52.875 3.57 1.398 1 24.83 30 SER B N 1
ATOM 3530 C CA . SER B 1 30 ? 51.812 2.637 1.82 1 24.83 30 SER B CA 1
ATOM 3531 C C . SER B 1 30 ? 51.25 3.033 3.17 1 24.83 30 SER B C 1
ATOM 3533 O O . SER B 1 30 ? 50.375 2.34 3.705 1 24.83 30 SER B O 1
ATOM 3535 N N . THR B 1 31 ? 51.906 3.846 3.914 1 29.42 31 THR B N 1
ATOM 3536 C CA . THR B 1 31 ? 51.562 3.611 5.309 1 29.42 31 THR B CA 1
ATOM 3537 C C . THR B 1 31 ? 50.156 4.148 5.613 1 29.42 31 THR B C 1
ATOM 3539 O O . THR B 1 31 ? 49.812 4.332 6.777 1 29.42 31 THR B O 1
ATOM 3542 N N . THR B 1 32 ? 49.312 4.406 4.68 1 28.22 32 THR B N 1
ATOM 3543 C CA . THR B 1 32 ? 48.156 5.129 5.219 1 28.22 32 THR B CA 1
ATOM 3544 C C . THR B 1 32 ? 47.5 4.32 6.32 1 28.22 32 THR B C 1
ATOM 3546 O O . THR B 1 32 ? 47.312 3.109 6.18 1 28.22 32 THR B O 1
ATOM 3549 N N . SER B 1 33 ? 47.406 4.812 7.562 1 27.83 33 SER B N 1
ATOM 3550 C CA . SER B 1 33 ? 46.781 4.293 8.766 1 27.83 33 SER B CA 1
ATOM 3551 C C . SER B 1 33 ? 45.344 3.807 8.469 1 27.83 33 SER B C 1
ATOM 3553 O O . SER B 1 33 ? 44.562 4.516 7.844 1 27.83 33 SER B O 1
ATOM 3555 N N . ARG B 1 34 ? 45.125 2.506 8.383 1 30.17 34 ARG B N 1
ATOM 3556 C CA . ARG B 1 34 ? 43.812 1.836 8.375 1 30.17 34 ARG B CA 1
ATOM 3557 C C . ARG B 1 34 ? 42.906 2.396 9.461 1 30.17 34 ARG B C 1
ATOM 3559 O O . ARG B 1 34 ? 43.156 2.211 10.648 1 30.17 34 ARG B O 1
ATOM 3566 N N . ASP B 1 35 ? 42.5 3.582 9.227 1 28.33 35 ASP B N 1
ATOM 3567 C CA . ASP B 1 35 ? 41.469 4.012 10.164 1 28.33 35 ASP B CA 1
ATOM 3568 C C . ASP B 1 35 ? 40.406 2.939 10.328 1 28.33 35 ASP B C 1
ATOM 3570 O O . ASP B 1 35 ? 39.875 2.408 9.336 1 28.33 35 ASP B O 1
ATOM 3574 N N . ALA B 1 36 ? 40.344 2.219 11.477 1 30.73 36 ALA B N 1
ATOM 3575 C CA . ALA B 1 36 ? 39.344 1.274 11.984 1 30.73 36 ALA B CA 1
ATOM 3576 C C . ALA B 1 36 ? 37.938 1.763 11.703 1 30.73 36 ALA B C 1
ATOM 3578 O O . ALA B 1 36 ? 37.406 2.639 12.406 1 30.73 36 ALA B O 1
ATOM 3579 N N . THR B 1 37 ? 37.656 2.055 10.422 1 30.56 37 THR B N 1
ATOM 3580 C CA . THR B 1 37 ? 36.219 2.24 10.273 1 30.56 37 THR B CA 1
ATOM 3581 C C . THR B 1 37 ? 35.469 1.021 10.797 1 30.56 37 THR B C 1
ATOM 3583 O O . THR B 1 37 ? 35.594 -0.072 10.234 1 30.56 37 THR B O 1
ATOM 3586 N N . THR B 1 38 ? 35.344 0.896 12.133 1 31.33 38 THR B N 1
ATOM 3587 C CA . THR B 1 38 ? 34.406 -0.034 12.734 1 31.33 38 THR B CA 1
ATOM 3588 C C . THR B 1 38 ? 33.125 -0.131 11.883 1 31.33 38 THR B C 1
ATOM 3590 O O . THR B 1 38 ? 32.406 0.856 11.719 1 31.33 38 THR B O 1
ATOM 3593 N N . SER B 1 39 ? 33.281 -0.819 10.805 1 31.34 39 SER B N 1
ATOM 3594 C CA . SER B 1 39 ? 32.031 -1.174 10.109 1 31.34 39 SER B CA 1
ATOM 3595 C C . SER B 1 39 ? 30.953 -1.602 11.086 1 31.34 39 SER B C 1
ATOM 3597 O O . SER B 1 39 ? 31.094 -2.611 11.781 1 31.34 39 SER B O 1
ATOM 3599 N N . ASN B 1 40 ? 30.453 -0.724 11.883 1 30.66 40 ASN B N 1
ATOM 3600 C CA . ASN B 1 40 ? 29.266 -1.102 12.633 1 30.66 40 ASN B CA 1
ATOM 3601 C C . ASN B 1 40 ? 28.328 -1.954 11.789 1 30.66 40 ASN B C 1
ATOM 3603 O O . ASN B 1 40 ? 27.625 -1.437 10.914 1 30.66 40 ASN B O 1
ATOM 3607 N N . ALA B 1 41 ? 28.75 -3.17 11.516 1 36.25 41 ALA B N 1
ATOM 3608 C CA . ALA B 1 41 ? 27.766 -4.105 10.977 1 36.25 41 ALA B CA 1
ATOM 3609 C C . ALA B 1 41 ? 26.391 -3.869 11.594 1 36.25 41 ALA B C 1
ATOM 3611 O O . ALA B 1 41 ? 26.266 -3.725 12.812 1 36.25 41 ALA B O 1
ATOM 3612 N N . PRO B 1 42 ? 25.484 -3.447 10.797 1 38.38 42 PRO B N 1
ATOM 3613 C CA . PRO B 1 42 ? 24.188 -3.219 11.438 1 38.38 42 PRO B CA 1
ATOM 3614 C C . PRO B 1 42 ? 23.781 -4.355 12.375 1 38.38 42 PRO B C 1
ATOM 3616 O O . PRO B 1 42 ? 24.172 -5.508 12.156 1 38.38 42 PRO B O 1
ATOM 3619 N N . ALA B 1 43 ? 23.484 -4.109 13.648 1 36.56 43 ALA B N 1
ATOM 3620 C CA . ALA B 1 43 ? 23 -5.031 14.672 1 36.56 43 ALA B CA 1
ATOM 3621 C C . ALA B 1 43 ? 22.062 -6.074 14.078 1 36.56 43 ALA B C 1
ATOM 3623 O O . ALA B 1 43 ? 21.125 -5.734 13.336 1 36.56 43 ALA B O 1
ATOM 3624 N N . VAL B 1 44 ? 22.547 -7.363 13.992 1 37.28 44 VAL B N 1
ATOM 3625 C CA . VAL B 1 44 ? 21.688 -8.5 13.672 1 37.28 44 VAL B CA 1
ATOM 3626 C C . VAL B 1 44 ? 20.422 -8.445 14.516 1 37.28 44 VAL B C 1
ATOM 3628 O O . VAL B 1 44 ? 20.484 -8.453 15.742 1 37.28 44 VAL B O 1
ATOM 3631 N N . ILE B 1 45 ? 19.391 -7.871 14.156 1 43.06 45 ILE B N 1
ATOM 3632 C CA . ILE B 1 45 ? 18.109 -7.875 14.875 1 43.06 45 ILE B CA 1
ATOM 3633 C C . ILE B 1 45 ? 17.656 -9.312 15.102 1 43.06 45 ILE B C 1
ATOM 3635 O O . ILE B 1 45 ? 17.406 -10.055 14.148 1 43.06 45 ILE B O 1
ATOM 3639 N N . ARG B 1 46 ? 18.094 -9.945 16.219 1 39.47 46 ARG B N 1
ATOM 3640 C CA . ARG B 1 46 ? 17.562 -11.242 16.625 1 39.47 46 ARG B CA 1
ATOM 3641 C C . ARG B 1 46 ? 16.047 -11.164 16.859 1 39.47 46 ARG B C 1
ATOM 3643 O O . ARG B 1 46 ? 15.523 -10.109 17.203 1 39.47 46 ARG B O 1
ATOM 3650 N N . LYS B 1 47 ? 15.344 -12.289 16.547 1 46.16 47 LYS B N 1
ATOM 3651 C CA . LYS B 1 47 ? 13.914 -12.562 16.625 1 46.16 47 LYS B CA 1
ATOM 3652 C C . LYS B 1 47 ? 13.383 -12.32 18.031 1 46.16 47 LYS B C 1
ATOM 3654 O O . LYS B 1 47 ? 13.266 -13.258 18.828 1 46.16 47 LYS B O 1
ATOM 3659 N N . LYS B 1 48 ? 13.945 -11.57 18.844 1 45.69 48 LYS B N 1
ATOM 3660 C CA . LYS B 1 48 ? 13.297 -11.664 20.141 1 45.69 48 LYS B CA 1
ATOM 3661 C C . LYS B 1 48 ? 11.781 -11.508 20.016 1 45.69 48 LYS B C 1
ATOM 3663 O O . LYS B 1 48 ? 11.023 -12.18 20.719 1 45.69 48 LYS B O 1
ATOM 3668 N N . ALA B 1 49 ? 11.172 -10.445 19.422 1 59.94 49 ALA B N 1
ATOM 3669 C CA . ALA B 1 49 ? 9.758 -10.078 19.5 1 59.94 49 ALA B CA 1
ATOM 3670 C C . ALA B 1 49 ? 9 -10.516 18.25 1 59.94 49 ALA B C 1
ATOM 3672 O O . ALA B 1 49 ? 9.586 -10.664 17.188 1 59.94 49 ALA B O 1
ATOM 3673 N N . ASN B 1 50 ? 7.785 -11.258 18.312 1 81.62 50 ASN B N 1
ATOM 3674 C CA . ASN B 1 50 ? 6.855 -11.773 17.312 1 81.62 50 ASN B CA 1
ATOM 3675 C C . ASN B 1 50 ? 6.414 -10.688 16.344 1 81.62 50 ASN B C 1
ATOM 3677 O O . ASN B 1 50 ? 5.297 -10.734 15.812 1 81.62 50 ASN B O 1
ATOM 3681 N N . ILE B 1 51 ? 7.371 -9.578 16.25 1 89 51 ILE B N 1
ATOM 3682 C CA . ILE B 1 51 ? 7.008 -8.469 15.367 1 89 51 ILE B CA 1
ATOM 3683 C C . ILE B 1 51 ? 8.227 -8.039 14.547 1 89 51 ILE B C 1
ATOM 3685 O O . ILE B 1 51 ? 9.32 -7.875 15.094 1 89 51 ILE B O 1
ATOM 3689 N N . ILE B 1 52 ? 8.109 -7.969 13.281 1 92.31 52 ILE B N 1
ATOM 3690 C CA . ILE B 1 52 ? 9.07 -7.246 12.445 1 92.31 52 ILE B CA 1
ATOM 3691 C C . ILE B 1 52 ? 8.727 -5.758 12.438 1 92.31 52 ILE B C 1
ATOM 3693 O O . ILE B 1 52 ? 7.816 -5.324 11.727 1 92.31 52 ILE B O 1
ATOM 3697 N N . GLU B 1 53 ? 9.43 -4.988 13.18 1 92.94 53 GLU B N 1
ATOM 3698 C CA . GLU B 1 53 ? 9.109 -3.572 13.32 1 92.94 53 GLU B CA 1
ATOM 3699 C C . GLU B 1 53 ? 9.367 -2.818 12.016 1 92.94 53 GLU B C 1
ATOM 3701 O O . GLU B 1 53 ? 8.492 -2.104 11.523 1 92.94 53 GLU B O 1
ATOM 3706 N N . ASP B 1 54 ? 10.578 -2.998 11.469 1 95.06 54 ASP B N 1
ATOM 3707 C CA . ASP B 1 54 ? 10.977 -2.318 10.242 1 95.06 54 ASP B CA 1
ATOM 3708 C C . ASP B 1 54 ? 11.172 -3.316 9.102 1 95.06 54 ASP B C 1
ATOM 3710 O O . ASP B 1 54 ? 12.25 -3.895 8.945 1 95.06 54 ASP B O 1
ATOM 3714 N N . THR B 1 55 ? 10.195 -3.43 8.25 1 94.94 55 THR B N 1
ATOM 3715 C CA . THR B 1 55 ? 10.203 -4.398 7.164 1 94.94 55 THR B CA 1
ATOM 3716 C C . THR B 1 55 ? 11.219 -4.004 6.094 1 94.94 55 THR B C 1
ATOM 3718 O O . THR B 1 55 ? 11.609 -4.828 5.262 1 94.94 55 THR B O 1
ATOM 3721 N N . ALA B 1 56 ? 11.648 -2.758 6.055 1 94.19 56 ALA B N 1
ATOM 3722 C CA . ALA B 1 56 ? 12.648 -2.322 5.082 1 94.19 56 ALA B CA 1
ATOM 3723 C C . ALA B 1 56 ? 13.992 -2.979 5.355 1 94.19 56 ALA B C 1
ATOM 3725 O O . ALA B 1 56 ? 14.875 -2.994 4.488 1 94.19 56 ALA B O 1
ATOM 3726 N N . LEU B 1 57 ? 14.172 -3.51 6.562 1 90.62 57 LEU B N 1
ATOM 3727 C CA . LEU B 1 57 ? 15.445 -4.082 6.961 1 90.62 57 LEU B CA 1
ATOM 3728 C C . LEU B 1 57 ? 15.398 -5.605 6.93 1 90.62 57 LEU B C 1
ATOM 3730 O O . LEU B 1 57 ? 16.172 -6.273 7.609 1 90.62 57 LEU B O 1
ATOM 3734 N N . VAL B 1 58 ? 14.531 -6.121 6.176 1 88.25 58 VAL B N 1
ATOM 3735 C CA . VAL B 1 58 ? 14.305 -7.562 6.133 1 88.25 58 VAL B CA 1
ATOM 3736 C C . VAL B 1 58 ? 15.594 -8.273 5.734 1 88.25 58 VAL B C 1
ATOM 3738 O O . VAL B 1 58 ? 15.875 -9.375 6.215 1 88.25 58 VAL B O 1
ATOM 3741 N N . ASP B 1 59 ? 16.344 -7.652 4.879 1 87.31 59 ASP B N 1
ATOM 3742 C CA . ASP B 1 59 ? 17.578 -8.266 4.406 1 87.31 59 ASP B CA 1
ATOM 3743 C C . ASP B 1 59 ? 18.609 -8.359 5.531 1 87.31 59 ASP B C 1
ATOM 3745 O O . ASP B 1 59 ? 19.609 -9.078 5.41 1 87.31 59 ASP B O 1
ATOM 3749 N N . GLN B 1 60 ? 18.344 -7.621 6.594 1 87 60 GLN B N 1
ATOM 3750 C CA . GLN B 1 60 ? 19.281 -7.613 7.711 1 87 60 GLN B CA 1
ATOM 3751 C C . GLN B 1 60 ? 18.891 -8.656 8.758 1 87 60 GLN B C 1
ATOM 3753 O O . GLN B 1 60 ? 19.641 -8.891 9.711 1 87 60 GLN B O 1
ATOM 3758 N N . ILE B 1 61 ? 17.797 -9.234 8.539 1 85.44 61 ILE B N 1
ATOM 3759 C CA . ILE B 1 61 ? 17.391 -10.305 9.438 1 85.44 61 ILE B CA 1
ATOM 3760 C C . ILE B 1 61 ? 18.203 -11.562 9.141 1 85.44 61 ILE B C 1
ATOM 3762 O O . ILE B 1 61 ? 18.156 -12.102 8.031 1 85.44 61 ILE B O 1
ATOM 3766 N N . GLN B 1 62 ? 19 -11.977 10.047 1 84.25 62 GLN B N 1
ATOM 3767 C CA . GLN B 1 62 ? 19.859 -13.148 9.859 1 84.25 62 GLN B CA 1
ATOM 3768 C C . GLN B 1 62 ? 19.203 -14.398 10.445 1 84.25 62 GLN B C 1
ATOM 3770 O O . GLN B 1 62 ? 18.938 -14.461 11.648 1 84.25 62 GLN B O 1
ATOM 3775 N N . LEU B 1 63 ? 18.969 -15.289 9.547 1 89.62 63 LEU B N 1
ATOM 3776 C CA . LEU B 1 63 ? 18.5 -16.609 9.961 1 89.62 63 LEU B CA 1
ATOM 3777 C C . LEU B 1 63 ? 19.656 -17.578 10.125 1 89.62 63 LEU B C 1
ATOM 3779 O O . LEU B 1 63 ? 20.641 -17.516 9.367 1 89.62 63 LEU B O 1
ATOM 3783 N N . THR B 1 64 ? 19.547 -18.438 11.148 1 93.94 64 THR B N 1
ATOM 3784 C CA . THR B 1 64 ? 20.469 -19.578 11.164 1 93.94 64 THR B CA 1
ATOM 3785 C C . THR B 1 64 ? 20.219 -20.484 9.969 1 93.94 64 THR B C 1
ATOM 3787 O O . THR B 1 64 ? 19.172 -20.406 9.32 1 93.94 64 THR B O 1
ATOM 3790 N N . ARG B 1 65 ? 21.219 -21.281 9.688 1 95.56 65 ARG B N 1
ATOM 3791 C CA . ARG B 1 65 ? 21.047 -22.234 8.602 1 95.56 65 ARG B CA 1
ATOM 3792 C C . ARG B 1 65 ? 19.812 -23.109 8.828 1 95.56 65 ARG B C 1
ATOM 3794 O O . ARG B 1 65 ? 19.062 -23.391 7.891 1 95.56 65 ARG B O 1
ATOM 3801 N N . GLN B 1 66 ? 19.641 -23.469 10.07 1 96.5 66 GLN B N 1
ATOM 3802 C CA . GLN B 1 66 ? 18.5 -24.312 10.414 1 96.5 66 GLN B CA 1
ATOM 3803 C C . GLN B 1 66 ? 17.188 -23.594 10.18 1 96.5 66 GLN B C 1
ATOM 3805 O O . GLN B 1 66 ? 16.234 -24.172 9.648 1 96.5 66 GLN B O 1
ATOM 3810 N N . GLU B 1 67 ? 17.109 -22.328 10.562 1 95.31 67 GLU B N 1
ATOM 3811 C CA . GLU B 1 67 ? 15.906 -21.531 10.367 1 95.31 67 GLU B CA 1
ATOM 3812 C C . GLU B 1 67 ? 15.633 -21.312 8.883 1 95.31 67 GLU B C 1
ATOM 3814 O O . GLU B 1 67 ? 14.477 -21.344 8.445 1 95.31 67 GLU B O 1
ATOM 3819 N N . TRP B 1 68 ? 16.703 -21.062 8.203 1 96.88 68 TRP B N 1
ATOM 3820 C CA . TRP B 1 68 ? 16.609 -20.875 6.758 1 96.88 68 TRP B CA 1
ATOM 3821 C C . TRP B 1 68 ? 16.094 -22.125 6.078 1 96.88 68 TRP B C 1
ATOM 3823 O O . TRP B 1 68 ? 15.172 -22.062 5.254 1 96.88 68 TRP B O 1
ATOM 3833 N N . GLU B 1 69 ? 16.594 -23.281 6.465 1 97.75 69 GLU B N 1
ATOM 3834 C CA . GLU B 1 69 ? 16.156 -24.562 5.91 1 97.75 69 GLU B CA 1
ATOM 3835 C C . GLU B 1 69 ? 14.703 -24.844 6.27 1 97.75 69 GLU B C 1
ATOM 3837 O O . GLU B 1 69 ? 13.93 -25.328 5.438 1 97.75 69 GLU B O 1
ATOM 3842 N N . ALA B 1 70 ? 14.383 -24.531 7.469 1 97.25 70 ALA B N 1
ATOM 3843 C CA . ALA B 1 70 ? 13.008 -24.734 7.918 1 97.25 70 ALA B CA 1
ATOM 3844 C C . ALA B 1 70 ? 12.039 -23.844 7.137 1 97.25 70 ALA B C 1
ATOM 3846 O O . ALA B 1 70 ? 10.922 -24.266 6.824 1 97.25 70 ALA B O 1
ATOM 3847 N N . CYS B 1 71 ? 12.484 -22.641 6.852 1 97.31 71 CYS B N 1
ATOM 3848 C CA . CYS B 1 71 ? 11.664 -21.703 6.09 1 97.31 71 CYS B CA 1
ATOM 3849 C C . CYS B 1 71 ? 11.391 -22.234 4.691 1 97.31 71 CYS B C 1
ATOM 3851 O O . CYS B 1 71 ? 10.281 -22.078 4.168 1 97.31 71 CYS B O 1
ATOM 3853 N N . LEU B 1 72 ? 12.297 -22.875 4.105 1 98.44 72 LEU B N 1
ATOM 3854 C CA . LEU B 1 72 ? 12.188 -23.328 2.727 1 98.44 72 LEU B CA 1
ATOM 3855 C C . LEU B 1 72 ? 11.516 -24.688 2.656 1 98.44 72 LEU B C 1
ATOM 3857 O O . LEU B 1 72 ? 11.016 -25.094 1.603 1 98.44 72 LEU B O 1
ATOM 3861 N N . GLU B 1 73 ? 11.43 -25.422 3.729 1 97.56 73 GLU B N 1
ATOM 3862 C CA . GLU B 1 73 ? 11.031 -26.828 3.746 1 97.56 73 GLU B CA 1
ATOM 3863 C C . GLU B 1 73 ? 9.562 -26.984 3.373 1 97.56 73 GLU B C 1
ATOM 3865 O O . GLU B 1 73 ? 8.68 -26.438 4.043 1 97.56 73 GLU B O 1
ATOM 3870 N N . PRO B 1 74 ? 9.281 -27.75 2.338 1 97.38 74 PRO B N 1
ATOM 3871 C CA . PRO B 1 74 ? 7.883 -27.984 1.971 1 97.38 74 PRO B CA 1
ATOM 3872 C C . PRO B 1 74 ? 7.195 -29 2.883 1 97.38 74 PRO B C 1
ATOM 3874 O O . PRO B 1 74 ? 5.965 -29.016 2.963 1 97.38 74 PRO B O 1
ATOM 3877 N N . GLY B 1 75 ? 8 -29.875 3.525 1 95.81 75 GLY B N 1
ATOM 3878 C CA . GLY B 1 75 ? 7.457 -30.938 4.352 1 95.81 75 GLY B CA 1
ATOM 3879 C C . GLY B 1 75 ? 7.094 -32.188 3.559 1 95.81 75 GLY B C 1
ATOM 3880 O O . GLY B 1 75 ? 6.762 -32.094 2.375 1 95.81 75 GLY B O 1
ATOM 3881 N N . SER B 1 76 ? 7.125 -33.406 4.234 1 95.56 76 SER B N 1
ATOM 3882 C CA . SER B 1 76 ? 6.746 -34.656 3.6 1 95.56 76 SER B CA 1
ATOM 3883 C C . SER B 1 76 ? 5.234 -34.75 3.43 1 95.56 76 SER B C 1
ATOM 3885 O O . SER B 1 76 ? 4.75 -35.438 2.516 1 95.56 76 SER B O 1
ATOM 3887 N N . THR B 1 77 ? 4.562 -34.125 4.32 1 97.31 77 THR B N 1
ATOM 3888 C CA . THR B 1 77 ? 3.111 -34 4.227 1 97.31 77 THR B CA 1
ATOM 3889 C C . THR B 1 77 ? 2.701 -32.562 4.109 1 97.31 77 THR B C 1
ATOM 3891 O O . THR B 1 77 ? 3.318 -31.672 4.719 1 97.31 77 THR B O 1
ATOM 3894 N N . PRO B 1 78 ? 1.677 -32.312 3.322 1 97.94 78 PRO B N 1
ATOM 3895 C CA . PRO B 1 78 ? 1.251 -30.938 3.203 1 97.94 78 PRO B CA 1
ATOM 3896 C C . PRO B 1 78 ? 0.716 -30.359 4.516 1 97.94 78 PRO B C 1
ATOM 3898 O O . PRO B 1 78 ? -0.009 -31.047 5.238 1 97.94 78 PRO B O 1
ATOM 3901 N N . SER B 1 79 ? 1.101 -29.172 4.824 1 97.94 79 SER B N 1
ATOM 3902 C CA . SER B 1 79 ? 0.588 -28.5 6.008 1 97.94 79 SER B CA 1
ATOM 3903 C C . SER B 1 79 ? -0.579 -27.578 5.656 1 97.94 79 SER B C 1
ATOM 3905 O O . SER B 1 79 ? -1.33 -27.156 6.535 1 97.94 79 SER B O 1
ATOM 3907 N N . GLU B 1 80 ? -0.698 -27.219 4.375 1 98.62 80 GLU B N 1
ATOM 3908 C CA . GLU B 1 80 ? -1.785 -26.406 3.854 1 98.62 80 GLU B CA 1
ATOM 3909 C C . GLU B 1 80 ? -2.562 -27.141 2.766 1 98.62 80 GLU B C 1
ATOM 3911 O O . GLU B 1 80 ? -2.068 -28.109 2.195 1 98.62 80 GLU B O 1
ATOM 3916 N N . TYR B 1 81 ? -3.758 -26.703 2.561 1 98.81 81 TYR B N 1
ATOM 3917 C CA . TYR B 1 81 ? -4.531 -27.281 1.466 1 98.81 81 TYR B CA 1
ATOM 3918 C C . TYR B 1 81 ? -4.07 -26.719 0.123 1 98.81 81 TYR B C 1
ATOM 3920 O O . TYR B 1 81 ? -3.99 -27.453 -0.865 1 98.81 81 TYR B O 1
ATOM 3928 N N . LEU B 1 82 ? -3.746 -25.438 0.151 1 98.94 82 LEU B N 1
ATOM 3929 C CA . LEU B 1 82 ? -3.418 -24.75 -1.098 1 98.94 82 LEU B CA 1
ATOM 3930 C C . LEU B 1 82 ? -2.217 -23.828 -0.915 1 98.94 82 LEU B C 1
ATOM 3932 O O . LEU B 1 82 ? -2.15 -23.078 0.06 1 98.94 82 LEU B O 1
ATOM 3936 N N . SER B 1 83 ? -1.262 -23.969 -1.813 1 98.94 83 SER B N 1
ATOM 3937 C CA . SER B 1 83 ? -0.256 -22.922 -1.999 1 98.94 83 SER B CA 1
ATOM 3938 C C . SER B 1 83 ? -0.551 -22.094 -3.238 1 98.94 83 SER B C 1
ATOM 3940 O O . SER B 1 83 ? -0.691 -22.625 -4.34 1 98.94 83 SER B O 1
ATOM 3942 N N . ILE B 1 84 ? -0.657 -20.812 -3.047 1 98.94 84 ILE B N 1
ATOM 3943 C CA . ILE B 1 84 ? -0.732 -19.859 -4.152 1 98.94 84 ILE B CA 1
ATOM 3944 C C . ILE B 1 84 ? 0.664 -19.328 -4.469 1 98.94 84 ILE B C 1
ATOM 3946 O O . ILE B 1 84 ? 1.308 -18.703 -3.621 1 98.94 84 ILE B O 1
ATOM 3950 N N . VAL B 1 85 ? 1.123 -19.531 -5.688 1 98.94 85 VAL B N 1
ATOM 3951 C CA . VAL B 1 85 ? 2.479 -19.156 -6.07 1 98.94 85 VAL B CA 1
ATOM 3952 C C . VAL B 1 85 ? 2.428 -18.031 -7.098 1 98.94 85 VAL B C 1
ATOM 3954 O O . VAL B 1 85 ? 1.771 -18.141 -8.133 1 98.94 85 VAL B O 1
ATOM 3957 N N . ILE B 1 86 ? 3.109 -16.969 -6.773 1 98.75 86 ILE B N 1
ATOM 3958 C CA . ILE B 1 86 ? 3.324 -15.914 -7.754 1 98.75 86 ILE B CA 1
ATOM 3959 C C . ILE B 1 86 ? 4.805 -15.531 -7.785 1 98.75 86 ILE B C 1
ATOM 3961 O O . ILE B 1 86 ? 5.535 -15.773 -6.824 1 98.75 86 ILE B O 1
ATOM 3965 N N . VAL B 1 87 ? 5.195 -15.016 -8.898 1 97.75 87 VAL B N 1
ATOM 3966 C CA . VAL B 1 87 ? 6.516 -14.43 -9.078 1 97.75 87 VAL B CA 1
ATOM 3967 C C . VAL B 1 87 ? 6.383 -12.938 -9.352 1 97.75 87 VAL B C 1
ATOM 3969 O O . VAL B 1 87 ? 5.582 -12.523 -10.195 1 97.75 87 VAL B O 1
ATOM 3972 N N . THR B 1 88 ? 7.121 -12.156 -8.578 1 97.31 88 THR B N 1
ATOM 3973 C CA . THR B 1 88 ? 6.996 -10.719 -8.789 1 97.31 88 THR B CA 1
ATOM 3974 C C . THR B 1 88 ? 8.297 -10.008 -8.43 1 97.31 88 THR B C 1
ATOM 3976 O O . THR B 1 88 ? 9.258 -10.641 -7.992 1 97.31 88 THR B O 1
ATOM 3979 N N . ARG B 1 89 ? 8.328 -8.852 -8.812 1 94.56 89 ARG B N 1
ATOM 3980 C CA . ARG B 1 89 ? 9.367 -7.879 -8.5 1 94.56 89 ARG B CA 1
ATOM 3981 C C . ARG B 1 89 ? 8.789 -6.465 -8.453 1 94.56 89 ARG B C 1
ATOM 3983 O O . ARG B 1 89 ? 7.93 -6.109 -9.258 1 94.56 89 ARG B O 1
ATOM 3990 N N . VAL B 1 90 ? 9.039 -5.656 -7.504 1 94.5 90 VAL B N 1
ATOM 3991 C CA . VAL B 1 90 ? 8.422 -4.352 -7.297 1 94.5 90 VAL B CA 1
ATOM 3992 C C . VAL B 1 90 ? 9.086 -3.316 -8.203 1 94.5 90 VAL B C 1
ATOM 3994 O O . VAL B 1 90 ? 9.734 -2.381 -7.73 1 94.5 90 VAL B O 1
ATOM 3997 N N . ASP B 1 91 ? 8.812 -3.432 -9.523 1 92.69 91 ASP B N 1
ATOM 3998 C CA . ASP B 1 91 ? 9.414 -2.521 -10.492 1 92.69 91 ASP B CA 1
ATOM 3999 C C . ASP B 1 91 ? 8.344 -1.771 -11.281 1 92.69 91 ASP B C 1
ATOM 4001 O O . ASP B 1 91 ? 8.609 -1.276 -12.383 1 92.69 91 ASP B O 1
ATOM 4005 N N . ASN B 1 92 ? 7.152 -1.72 -10.758 1 93.31 92 ASN B N 1
ATOM 4006 C CA . ASN B 1 92 ? 5.996 -1.027 -11.312 1 93.31 92 ASN B CA 1
ATOM 4007 C C . ASN B 1 92 ? 5.633 -1.573 -12.695 1 93.31 92 ASN B C 1
ATOM 4009 O O . ASN B 1 92 ? 5.297 -0.808 -13.602 1 93.31 92 ASN B O 1
ATOM 4013 N N . TYR B 1 93 ? 5.734 -2.879 -12.75 1 85.06 93 TYR B N 1
ATOM 4014 C CA . TYR B 1 93 ? 5.402 -3.588 -13.977 1 85.06 93 TYR B CA 1
ATOM 4015 C C . TYR B 1 93 ? 4.051 -3.133 -14.523 1 85.06 93 TYR B C 1
ATOM 4017 O O . TYR B 1 93 ? 3.057 -3.115 -13.789 1 85.06 93 TYR B O 1
ATOM 4025 N N . ALA B 1 94 ? 4.016 -2.652 -15.859 1 86.44 94 ALA B N 1
ATOM 4026 C CA . ALA B 1 94 ? 2.836 -2.295 -16.641 1 86.44 94 ALA B CA 1
ATOM 4027 C C . ALA B 1 94 ? 2.055 -1.165 -15.977 1 86.44 94 ALA B C 1
ATOM 4029 O O . ALA B 1 94 ? 0.868 -0.976 -16.25 1 86.44 94 ALA B O 1
ATOM 4030 N N . GLY B 1 95 ? 2.715 -0.427 -15.055 1 89.88 95 GLY B N 1
ATOM 4031 C CA . GLY B 1 95 ? 2.025 0.653 -14.367 1 89.88 95 GLY B CA 1
ATOM 4032 C C . GLY B 1 95 ? 0.956 0.164 -13.406 1 89.88 95 GLY B C 1
ATOM 4033 O O . GLY B 1 95 ? 0.26 -0.812 -13.695 1 89.88 95 GLY B O 1
ATOM 4034 N N . GLY B 1 96 ? 0.806 0.744 -12.242 1 93.56 96 GLY B N 1
ATOM 4035 C CA . GLY B 1 96 ? -0.25 0.402 -11.305 1 93.56 96 GLY B CA 1
ATOM 4036 C C . GLY B 1 96 ? -0.018 -0.923 -10.602 1 93.56 96 GLY B C 1
ATOM 4037 O O . GLY B 1 96 ? -0.967 -1.565 -10.148 1 93.56 96 GLY B O 1
ATOM 4038 N N . GLN B 1 97 ? 1.19 -1.329 -10.547 1 95.75 97 GLN B N 1
ATOM 4039 C CA . GLN B 1 97 ? 1.502 -2.629 -9.961 1 95.75 97 GLN B CA 1
ATOM 4040 C C . GLN B 1 97 ? 1.044 -2.699 -8.508 1 95.75 97 GLN B C 1
ATOM 4042 O O . GLN B 1 97 ? 0.549 -3.734 -8.055 1 95.75 97 GLN B O 1
ATOM 4047 N N . HIS B 1 98 ? 1.255 -1.573 -7.785 1 96.94 98 HIS B N 1
ATOM 4048 C CA . HIS B 1 98 ? 0.858 -1.592 -6.383 1 96.94 98 HIS B CA 1
ATOM 4049 C C . HIS B 1 98 ? -0.622 -1.924 -6.234 1 96.94 98 HIS B C 1
ATOM 4051 O O . HIS B 1 98 ? -0.995 -2.762 -5.406 1 96.94 98 HIS B O 1
ATOM 4057 N N . HIS B 1 99 ? -1.408 -1.278 -7.039 1 96.81 99 HIS B N 1
ATOM 4058 C CA . HIS B 1 99 ? -2.852 -1.474 -6.992 1 96.81 99 HIS B CA 1
ATOM 4059 C C . HIS B 1 99 ? -3.221 -2.928 -7.266 1 96.81 99 HIS B C 1
ATOM 4061 O O . HIS B 1 99 ? -3.941 -3.549 -6.48 1 96.81 99 HIS B O 1
ATOM 4067 N N . ARG B 1 100 ? -2.729 -3.52 -8.266 1 97.5 100 ARG B N 1
ATOM 4068 C CA . ARG B 1 100 ? -3.1 -4.863 -8.695 1 97.5 100 ARG B CA 1
ATOM 4069 C C . ARG B 1 100 ? -2.57 -5.914 -7.727 1 97.5 100 ARG B C 1
ATOM 4071 O O . ARG B 1 100 ? -3.297 -6.832 -7.344 1 97.5 100 ARG B O 1
ATOM 4078 N N . LEU B 1 101 ? -1.335 -5.777 -7.316 1 98.44 101 LEU B N 1
ATOM 4079 C CA . LEU B 1 101 ? -0.741 -6.781 -6.441 1 98.44 101 LEU B CA 1
ATOM 4080 C C . LEU B 1 101 ? -1.338 -6.703 -5.039 1 98.44 101 LEU B C 1
ATOM 4082 O O . LEU B 1 101 ? -1.521 -7.727 -4.383 1 98.44 101 LEU B O 1
ATOM 4086 N N . GLN B 1 102 ? -1.637 -5.5 -4.543 1 98.62 102 GLN B N 1
ATOM 4087 C CA . GLN B 1 102 ? -2.326 -5.418 -3.258 1 98.62 102 GLN B CA 1
ATOM 4088 C C . GLN B 1 102 ? -3.699 -6.082 -3.328 1 98.62 102 GLN B C 1
ATOM 4090 O O . GLN B 1 102 ? -4.102 -6.789 -2.402 1 98.62 102 GLN B O 1
ATOM 4095 N N . ASN B 1 103 ? -4.441 -5.785 -4.445 1 98.69 103 ASN B N 1
ATOM 4096 C CA . ASN B 1 103 ? -5.715 -6.465 -4.633 1 98.69 103 ASN B CA 1
ATOM 4097 C C . ASN B 1 103 ? -5.551 -7.98 -4.629 1 98.69 103 ASN B C 1
ATOM 4099 O O . ASN B 1 103 ? -6.375 -8.703 -4.059 1 98.69 103 ASN B O 1
ATOM 4103 N N . PHE B 1 104 ? -4.523 -8.414 -5.273 1 98.81 104 PHE B N 1
ATOM 4104 C CA . PHE B 1 104 ? -4.246 -9.844 -5.328 1 98.81 104 PHE B CA 1
ATOM 4105 C C . PHE B 1 104 ? -4.008 -10.406 -3.932 1 98.81 104 PHE B C 1
ATOM 4107 O O . PHE B 1 104 ? -4.586 -11.43 -3.562 1 98.81 104 PHE B O 1
ATOM 4114 N N . ILE B 1 105 ? -3.135 -9.766 -3.129 1 98.88 105 ILE B N 1
ATOM 4115 C CA . ILE B 1 105 ? -2.838 -10.188 -1.765 1 98.88 105 ILE B CA 1
ATOM 4116 C C . ILE B 1 105 ? -4.121 -10.211 -0.939 1 98.88 105 ILE B C 1
ATOM 4118 O O . ILE B 1 105 ? -4.383 -11.172 -0.208 1 98.88 105 ILE B O 1
ATOM 4122 N N . ASP B 1 106 ? -4.961 -9.188 -1.089 1 98.81 106 ASP B N 1
ATOM 4123 C CA . ASP B 1 106 ? -6.238 -9.125 -0.38 1 98.81 106 ASP B CA 1
ATOM 4124 C C . ASP B 1 106 ? -7.176 -10.242 -0.841 1 98.81 106 ASP B C 1
ATOM 4126 O O . ASP B 1 106 ? -7.922 -10.805 -0.038 1 98.81 106 ASP B O 1
ATOM 4130 N N . SER B 1 107 ? -7.156 -10.516 -2.135 1 98.88 107 SER B N 1
ATOM 4131 C CA . SER B 1 107 ? -7.996 -11.586 -2.664 1 98.88 107 SER B CA 1
ATOM 4132 C C . SER B 1 107 ? -7.609 -12.938 -2.072 1 98.88 107 SER B C 1
ATOM 4134 O O . SER B 1 107 ? -8.469 -13.773 -1.809 1 98.88 107 SER B O 1
ATOM 4136 N N . ALA B 1 108 ? -6.289 -13.18 -1.916 1 98.88 108 ALA B N 1
ATOM 4137 C CA . ALA B 1 108 ? -5.828 -14.398 -1.254 1 98.88 108 ALA B CA 1
ATOM 4138 C C . ALA B 1 108 ? -6.324 -14.461 0.187 1 98.88 108 ALA B C 1
ATOM 4140 O O . ALA B 1 108 ? -6.742 -15.523 0.659 1 98.88 108 ALA B O 1
ATOM 4141 N N . TYR B 1 109 ? -6.242 -13.344 0.874 1 98.81 109 TYR B N 1
ATOM 4142 C CA . TYR B 1 109 ? -6.758 -13.242 2.234 1 98.81 109 TYR B CA 1
ATOM 4143 C C . TYR B 1 109 ? -8.242 -13.578 2.283 1 98.81 109 TYR B C 1
ATOM 4145 O O . TYR B 1 109 ? -8.68 -14.375 3.117 1 98.81 109 TYR B O 1
ATOM 4153 N N . ILE B 1 110 ? -9.016 -13.008 1.407 1 98.81 110 ILE B N 1
ATOM 4154 C CA . ILE B 1 110 ? -10.453 -13.211 1.344 1 98.81 110 ILE B CA 1
ATOM 4155 C C . ILE B 1 110 ? -10.75 -14.688 1.065 1 98.81 110 ILE B C 1
ATOM 4157 O O . ILE B 1 110 ? -11.648 -15.273 1.68 1 98.81 110 ILE B O 1
ATOM 4161 N N . LEU B 1 111 ? -9.984 -15.25 0.138 1 98.88 111 LEU B N 1
ATOM 4162 C CA . LEU B 1 111 ? -10.148 -16.672 -0.177 1 98.88 111 LEU B CA 1
ATOM 4163 C C . LEU B 1 111 ? -9.977 -17.531 1.072 1 98.88 111 LEU B C 1
ATOM 4165 O O . LEU B 1 111 ? -10.805 -18.391 1.354 1 98.88 111 LEU B O 1
ATOM 4169 N N . ALA B 1 112 ? -8.93 -17.281 1.795 1 98.88 112 ALA B N 1
ATOM 4170 C CA . ALA B 1 112 ? -8.648 -18.047 3.004 1 98.88 112 ALA B CA 1
ATOM 4171 C C . ALA B 1 112 ? -9.75 -17.875 4.039 1 98.88 112 ALA B C 1
ATOM 4173 O O . ALA B 1 112 ? -10.242 -18.844 4.617 1 98.88 112 ALA B O 1
ATOM 4174 N N . GLU B 1 113 ? -10.141 -16.656 4.27 1 98.44 113 GLU B N 1
ATOM 4175 C CA . GLU B 1 113 ? -11.125 -16.359 5.301 1 98.44 113 GLU B CA 1
ATOM 4176 C C . GLU B 1 113 ? -12.492 -16.938 4.949 1 98.44 113 GLU B C 1
ATOM 4178 O O . GLU B 1 113 ? -13.172 -17.5 5.809 1 98.44 113 GLU B O 1
ATOM 4183 N N . LYS B 1 114 ? -12.852 -16.844 3.725 1 98.12 114 LYS B N 1
ATOM 4184 C CA . LYS B 1 114 ? -14.195 -17.266 3.334 1 98.12 114 LYS B CA 1
ATOM 4185 C C . LYS B 1 114 ? -14.289 -18.781 3.223 1 98.12 114 LYS B C 1
ATOM 4187 O O . LYS B 1 114 ? -15.336 -19.359 3.51 1 98.12 114 LYS B O 1
ATOM 4192 N N . THR B 1 115 ? -13.273 -19.391 2.768 1 98.56 115 THR B N 1
ATOM 4193 C CA . THR B 1 115 ? -13.305 -20.844 2.609 1 98.56 115 THR B CA 1
ATOM 4194 C C . THR B 1 115 ? -12.945 -21.531 3.92 1 98.56 115 THR B C 1
ATOM 4196 O O . THR B 1 115 ? -13.258 -22.719 4.109 1 98.56 115 THR B O 1
ATOM 4199 N N . GLN B 1 116 ? -12.172 -20.875 4.766 1 98.06 116 GLN B N 1
ATOM 4200 C CA . GLN B 1 116 ? -11.656 -21.391 6.031 1 98.06 116 GLN B CA 1
ATOM 4201 C C . GLN B 1 116 ? -10.766 -22.609 5.805 1 98.06 116 GLN B C 1
ATOM 4203 O O . GLN B 1 116 ? -10.742 -23.531 6.621 1 98.06 116 GLN B O 1
ATOM 4208 N N . GLU B 1 117 ? -10.188 -22.672 4.66 1 98.56 117 GLU B N 1
ATOM 4209 C CA . GLU B 1 117 ? -9.13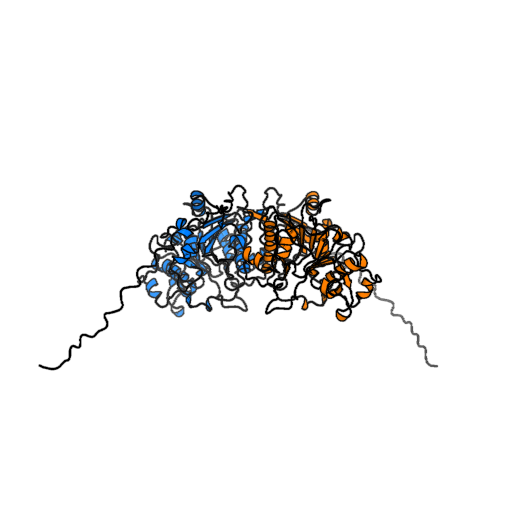3 -23.641 4.375 1 98.56 117 GLU B CA 1
ATOM 4210 C C . GLU B 1 117 ? -7.754 -23.062 4.66 1 98.56 117 GLU B C 1
ATOM 4212 O O . GLU B 1 117 ? -7.551 -21.844 4.566 1 98.56 117 GLU B O 1
ATOM 4217 N N . LYS B 1 118 ? -6.832 -23.875 5.02 1 98.69 118 LYS B N 1
ATOM 4218 C CA . LYS B 1 118 ? -5.461 -23.438 5.238 1 98.69 118 LYS B CA 1
ATOM 4219 C C . LYS B 1 118 ? -4.754 -23.156 3.912 1 98.69 118 LYS B C 1
ATOM 4221 O O . LYS B 1 118 ? -4.617 -24.062 3.082 1 98.69 118 LYS B O 1
ATOM 4226 N N . ILE B 1 119 ? -4.297 -21.953 3.762 1 98.81 119 ILE B N 1
ATOM 4227 C CA . ILE B 1 119 ? -3.693 -21.516 2.506 1 98.81 119 ILE B CA 1
ATOM 4228 C C . ILE B 1 119 ? -2.359 -20.828 2.783 1 98.81 119 ILE B C 1
ATOM 4230 O O . ILE B 1 119 ? -2.188 -20.203 3.826 1 98.81 119 ILE B O 1
ATOM 4234 N N . GLU B 1 120 ? -1.471 -21.062 1.869 1 98.56 120 GLU B N 1
ATOM 4235 C CA . GLU B 1 120 ? -0.228 -20.297 1.87 1 98.56 120 GLU B CA 1
ATOM 4236 C C . GLU B 1 120 ? -0.113 -19.422 0.62 1 98.56 120 GLU B C 1
ATOM 4238 O O . GLU B 1 120 ? -0.402 -19.875 -0.488 1 98.56 120 GLU B O 1
ATOM 4243 N N . LEU B 1 121 ? 0.134 -18.172 0.854 1 98.94 121 LEU B N 1
ATOM 4244 C CA . LEU B 1 121 ? 0.575 -17.328 -0.246 1 98.94 121 LEU B CA 1
ATOM 4245 C C . LEU B 1 121 ? 2.098 -17.281 -0.329 1 98.94 121 LEU B C 1
ATOM 4247 O O . LEU B 1 121 ? 2.756 -16.703 0.535 1 98.94 121 LEU B O 1
ATOM 4251 N N . LEU B 1 122 ? 2.645 -17.938 -1.301 1 98.94 122 LEU B N 1
ATOM 4252 C CA . LEU B 1 122 ? 4.082 -18.031 -1.534 1 98.94 122 LEU B CA 1
ATOM 4253 C C . LEU B 1 122 ? 4.508 -17.094 -2.656 1 98.94 122 LEU B C 1
ATOM 4255 O O . LEU B 1 122 ? 4.254 -17.359 -3.832 1 98.94 122 LEU B O 1
ATOM 4259 N N . ILE B 1 123 ? 5.164 -16.031 -2.26 1 98.94 123 ILE B N 1
ATOM 4260 C CA . ILE B 1 123 ? 5.633 -15.039 -3.213 1 98.94 123 ILE B CA 1
ATOM 4261 C C . ILE B 1 123 ? 7.117 -15.25 -3.5 1 98.94 123 ILE B C 1
ATOM 4263 O O . ILE B 1 123 ? 7.941 -15.227 -2.584 1 98.94 123 ILE B O 1
ATOM 4267 N N . VAL B 1 124 ? 7.426 -15.516 -4.711 1 98.88 124 VAL B N 1
ATOM 4268 C CA . VAL B 1 124 ? 8.812 -15.531 -5.152 1 98.88 124 VAL B CA 1
ATOM 4269 C C . VAL B 1 124 ? 9.219 -14.148 -5.656 1 98.88 124 VAL B C 1
ATOM 4271 O O . VAL B 1 124 ? 8.766 -13.719 -6.723 1 98.88 124 VAL B O 1
ATOM 4274 N N . GLU B 1 125 ? 9.945 -13.453 -4.891 1 98.56 125 GLU B N 1
ATOM 4275 C CA . GLU B 1 125 ? 10.484 -12.156 -5.27 1 98.56 125 GLU B CA 1
ATOM 4276 C C . GLU B 1 125 ? 11.773 -12.305 -6.066 1 98.56 125 GLU B C 1
ATOM 4278 O O . GLU B 1 125 ? 12.805 -12.703 -5.516 1 98.56 125 GLU B O 1
ATOM 4283 N N . TRP B 1 126 ? 11.711 -11.953 -7.348 1 97.25 126 TRP B N 1
ATOM 4284 C CA . TRP B 1 126 ? 12.812 -12.242 -8.266 1 97.25 126 TRP B CA 1
ATOM 4285 C C . TRP B 1 126 ? 13.656 -11 -8.508 1 97.25 126 TRP B C 1
ATOM 4287 O O . TRP B 1 126 ? 13.148 -9.977 -8.969 1 97.25 126 TRP B O 1
ATOM 4297 N N . ASN B 1 127 ? 14.922 -11.031 -8.141 1 96.94 127 ASN B N 1
ATOM 4298 C CA . ASN B 1 127 ? 15.906 -10.016 -8.508 1 96.94 127 ASN B CA 1
ATOM 4299 C C . ASN B 1 127 ? 15.422 -8.617 -8.148 1 96.94 127 ASN B C 1
ATOM 4301 O O . ASN B 1 127 ? 15.312 -7.746 -9.016 1 96.94 127 ASN B O 1
ATOM 4305 N N . PRO B 1 128 ? 15.117 -8.422 -6.871 1 96.62 128 PRO B N 1
ATOM 4306 C CA . PRO B 1 128 ? 14.609 -7.109 -6.477 1 96.62 128 PRO B CA 1
ATOM 4307 C C . PRO B 1 128 ? 15.516 -5.965 -6.938 1 96.62 128 PRO B C 1
ATOM 4309 O O . PRO B 1 128 ? 16.75 -6.07 -6.852 1 96.62 128 PRO B O 1
ATOM 4312 N N . PRO B 1 129 ? 14.914 -4.914 -7.547 1 94.81 129 PRO B N 1
ATOM 4313 C CA . PRO B 1 129 ? 15.734 -3.785 -7.984 1 94.81 129 PRO B CA 1
ATOM 4314 C C . PRO B 1 129 ? 16.359 -3.023 -6.82 1 94.81 129 PRO B C 1
ATOM 4316 O O . PRO B 1 129 ? 15.773 -2.949 -5.738 1 94.81 129 PRO B O 1
ATOM 4319 N N . ALA B 1 130 ? 17.406 -2.389 -7.246 1 90.62 130 ALA B N 1
ATOM 4320 C CA . ALA B 1 130 ? 18.062 -1.538 -6.262 1 90.62 130 ALA B CA 1
ATOM 4321 C C . ALA B 1 130 ? 17.234 -0.285 -5.98 1 90.62 130 ALA B C 1
ATOM 4323 O O . ALA B 1 130 ? 16.5 0.18 -6.84 1 90.62 130 ALA B O 1
ATOM 4324 N N . ASN B 1 131 ? 17.234 0.284 -4.883 1 92.56 131 ASN B N 1
ATOM 4325 C CA . ASN B 1 131 ? 16.656 1.564 -4.492 1 92.56 131 ASN B CA 1
ATOM 4326 C C . ASN B 1 131 ? 15.133 1.485 -4.383 1 92.56 131 ASN B C 1
ATOM 4328 O O . ASN B 1 131 ? 14.461 2.51 -4.242 1 92.56 131 ASN B O 1
ATOM 4332 N N . HIS B 1 132 ? 14.516 0.238 -4.633 1 95.81 132 HIS B N 1
ATOM 4333 C CA . HIS B 1 132 ? 13.086 0.014 -4.418 1 95.81 132 HIS B CA 1
ATOM 4334 C C . HIS B 1 132 ? 12.836 -0.75 -3.121 1 95.81 132 HIS B C 1
ATOM 4336 O O . HIS B 1 132 ? 13.742 -1.409 -2.602 1 95.81 132 HIS B O 1
ATOM 4342 N N . ARG B 1 133 ? 11.734 -0.625 -2.67 1 97 133 ARG B N 1
ATOM 4343 C CA . ARG B 1 133 ? 11.305 -1.427 -1.529 1 97 133 ARG B CA 1
ATOM 4344 C C . ARG B 1 133 ? 11.172 -2.896 -1.913 1 97 133 ARG B C 1
ATOM 4346 O O . ARG B 1 133 ? 10.898 -3.219 -3.07 1 97 133 ARG B O 1
ATOM 4353 N N . ARG B 1 134 ? 11.422 -3.748 -0.912 1 97.19 134 ARG B N 1
ATOM 4354 C CA . ARG B 1 134 ? 11.125 -5.168 -1.074 1 97.19 134 ARG B CA 1
ATOM 4355 C C . ARG B 1 134 ? 9.617 -5.418 -1.021 1 97.19 134 ARG B C 1
ATOM 4357 O O . ARG B 1 134 ? 8.859 -4.57 -0.541 1 97.19 134 ARG B O 1
ATOM 4364 N N . VAL B 1 135 ? 9.156 -6.559 -1.476 1 98.19 135 VAL B N 1
ATOM 4365 C CA . VAL B 1 135 ? 7.738 -6.902 -1.495 1 98.19 135 VAL B CA 1
ATOM 4366 C C . VAL B 1 135 ? 7.16 -6.789 -0.086 1 98.19 135 VAL B C 1
ATOM 4368 O O . VAL B 1 135 ? 6.109 -6.172 0.115 1 98.19 135 VAL B O 1
ATOM 4371 N N . ILE B 1 136 ? 7.84 -7.277 0.934 1 97.69 136 ILE B N 1
ATOM 4372 C CA . ILE B 1 136 ? 7.34 -7.336 2.303 1 97.69 136 ILE B CA 1
ATOM 4373 C C . ILE B 1 136 ? 7.16 -5.922 2.848 1 97.69 136 ILE B C 1
ATOM 4375 O O . ILE B 1 136 ? 6.371 -5.699 3.771 1 97.69 136 ILE B O 1
ATOM 4379 N N . ASP B 1 137 ? 7.863 -4.926 2.256 1 97.5 137 ASP B N 1
ATOM 4380 C CA . ASP B 1 137 ? 7.863 -3.545 2.732 1 97.5 137 ASP B CA 1
ATOM 4381 C C . ASP B 1 137 ? 7.023 -2.65 1.822 1 97.5 137 ASP B C 1
ATOM 4383 O O . ASP B 1 137 ? 6.844 -1.464 2.104 1 97.5 137 ASP B O 1
ATOM 4387 N N . ALA B 1 138 ? 6.566 -3.207 0.732 1 97.81 138 ALA B N 1
ATOM 4388 C CA . ALA B 1 138 ? 5.805 -2.414 -0.23 1 97.81 138 ALA B CA 1
ATOM 4389 C C . ALA B 1 138 ? 4.305 -2.619 -0.041 1 97.81 138 ALA B C 1
ATOM 4391 O O . ALA B 1 138 ? 3.502 -1.775 -0.448 1 97.81 138 ALA B O 1
ATOM 4392 N N . PHE B 1 139 ? 3.895 -3.715 0.606 1 98.06 139 PHE B N 1
ATOM 4393 C CA . PHE B 1 139 ? 2.484 -4.082 0.642 1 98.06 139 PHE B CA 1
ATOM 4394 C C . PHE B 1 139 ? 2.031 -4.348 2.072 1 98.06 139 PHE B C 1
ATOM 4396 O O . PHE B 1 139 ? 2.855 -4.59 2.957 1 98.06 139 PHE B O 1
ATOM 4403 N N . ARG B 1 140 ? 0.76 -4.184 2.277 1 97.12 140 ARG B N 1
ATOM 4404 C CA . ARG B 1 140 ? 0.119 -4.523 3.545 1 97.12 140 ARG B CA 1
ATOM 4405 C C . ARG B 1 140 ? -0.331 -5.98 3.557 1 97.12 140 ARG B C 1
ATOM 4407 O O . ARG B 1 140 ? -0.875 -6.477 2.568 1 97.12 140 ARG B O 1
ATOM 4414 N N . PHE B 1 141 ? -0.024 -6.707 4.633 1 98.12 141 PHE B N 1
ATOM 4415 C CA . PHE B 1 141 ? -0.413 -8.094 4.836 1 98.12 141 PHE B CA 1
ATOM 4416 C C . PHE B 1 141 ? -1.242 -8.25 6.109 1 98.12 141 PHE B C 1
ATOM 4418 O O . PHE B 1 141 ? -0.748 -8 7.211 1 98.12 141 PHE B O 1
ATOM 4425 N N . ARG B 1 142 ? -2.453 -8.656 5.996 1 97.69 142 ARG B N 1
ATOM 4426 C CA . ARG B 1 142 ? -3.309 -8.867 7.16 1 97.69 142 ARG B CA 1
ATOM 4427 C C . ARG B 1 142 ? -3.092 -10.258 7.754 1 97.69 142 ARG B C 1
ATOM 4429 O O . ARG B 1 142 ? -2.646 -11.172 7.059 1 97.69 142 ARG B O 1
ATOM 4436 N N . GLY B 1 143 ? -3.396 -10.359 9.008 1 96.25 143 GLY B N 1
ATOM 4437 C CA . GLY B 1 143 ? -3.268 -11.648 9.68 1 96.25 143 GLY B CA 1
ATOM 4438 C C . GLY B 1 143 ? -4.52 -12.492 9.586 1 96.25 143 GLY B C 1
ATOM 4439 O O . GLY B 1 143 ? -5.637 -11.969 9.609 1 96.25 143 GLY B O 1
ATOM 4440 N N . SER B 1 144 ? -4.312 -13.758 9.453 1 96.75 144 SER B N 1
ATOM 4441 C CA . SER B 1 144 ? -5.395 -14.742 9.391 1 96.75 144 SER B CA 1
ATOM 4442 C C . SER B 1 144 ? -4.953 -16.094 9.945 1 96.75 144 SER B C 1
ATOM 4444 O O . SER B 1 144 ? -3.809 -16.5 9.758 1 96.75 144 SER B O 1
ATOM 4446 N N . LYS B 1 145 ? -5.848 -16.75 10.586 1 96.06 145 LYS B N 1
ATOM 4447 C CA . LYS B 1 145 ? -5.543 -18.094 11.047 1 96.06 145 LYS B CA 1
ATOM 4448 C C . LYS B 1 145 ? -5.52 -19.078 9.875 1 96.06 145 LYS B C 1
ATOM 4450 O O . LYS B 1 145 ? -5.027 -20.203 10.016 1 96.06 145 LYS B O 1
ATOM 4455 N N . TYR B 1 146 ? -6.004 -18.641 8.703 1 98.31 146 TYR B N 1
ATOM 4456 C CA . TYR B 1 146 ? -6.145 -19.547 7.57 1 98.31 146 TYR B CA 1
ATOM 4457 C C . TYR B 1 146 ? -5.133 -19.203 6.477 1 98.31 146 TYR B C 1
ATOM 4459 O O . TYR B 1 146 ? -5.07 -19.891 5.453 1 98.31 146 TYR B O 1
ATOM 4467 N N . LEU B 1 147 ? -4.34 -18.156 6.691 1 98.56 147 LEU B N 1
ATOM 4468 C CA . LEU B 1 147 ? -3.41 -17.734 5.648 1 98.56 147 LEU B CA 1
ATOM 4469 C C . LEU B 1 147 ? -2.018 -17.5 6.223 1 98.56 147 LEU B C 1
ATOM 4471 O O . LEU B 1 147 ? -1.853 -16.734 7.176 1 98.56 147 LEU B O 1
ATOM 4475 N N . LYS B 1 148 ? -1.058 -18.141 5.648 1 98 148 LYS B N 1
ATOM 4476 C CA . LYS B 1 148 ? 0.352 -17.906 5.949 1 98 148 LYS B CA 1
ATOM 4477 C C . LYS B 1 148 ? 1.064 -17.25 4.766 1 98 148 LYS B C 1
ATOM 4479 O O . LYS B 1 148 ? 0.8 -17.594 3.611 1 98 148 LYS B O 1
ATOM 4484 N N . TYR B 1 149 ? 1.918 -16.359 5.113 1 98.56 149 TYR B N 1
ATOM 4485 C CA . TYR B 1 149 ? 2.699 -15.688 4.074 1 98.56 149 TYR B CA 1
ATOM 4486 C C . TYR B 1 149 ? 4.145 -16.172 4.086 1 98.56 149 TYR B C 1
ATOM 4488 O O . TYR B 1 149 ? 4.742 -16.344 5.152 1 98.56 149 TYR B O 1
ATOM 4496 N N . ARG B 1 150 ? 4.648 -16.391 2.949 1 98.56 150 ARG B N 1
ATOM 4497 C CA . ARG B 1 150 ? 6.066 -16.703 2.777 1 98.56 150 ARG B CA 1
ATOM 4498 C C . ARG B 1 150 ? 6.621 -16.047 1.52 1 98.56 150 ARG B C 1
ATOM 4500 O O . ARG B 1 150 ? 5.969 -16.047 0.472 1 98.56 150 ARG B O 1
ATOM 4507 N N . ILE B 1 151 ? 7.781 -15.453 1.632 1 98.69 151 ILE B N 1
ATOM 4508 C CA . ILE B 1 151 ? 8.461 -14.836 0.5 1 98.69 151 ILE B CA 1
ATOM 4509 C C . ILE B 1 151 ? 9.836 -15.477 0.315 1 98.69 151 ILE B C 1
ATOM 4511 O O . ILE B 1 151 ? 10.633 -15.547 1.258 1 98.69 151 ILE B O 1
ATOM 4515 N N . ILE B 1 152 ? 10.086 -16 -0.809 1 98.75 152 ILE B N 1
ATOM 4516 C CA . ILE B 1 152 ? 11.406 -16.453 -1.22 1 98.75 152 ILE B CA 1
ATOM 4517 C C . ILE B 1 152 ? 12.023 -15.461 -2.191 1 98.75 152 ILE B C 1
ATOM 4519 O O . ILE B 1 152 ? 11.445 -15.164 -3.24 1 98.75 152 ILE B O 1
ATOM 4523 N N . THR B 1 153 ? 13.164 -14.984 -1.865 1 98.31 153 THR B N 1
ATOM 4524 C CA . THR B 1 153 ? 13.789 -13.953 -2.688 1 98.31 153 THR B CA 1
ATOM 4525 C C . THR B 1 153 ? 14.969 -14.531 -3.475 1 98.31 153 THR B C 1
ATOM 4527 O O . THR B 1 153 ? 15.898 -15.086 -2.893 1 98.31 153 THR B O 1
ATOM 4530 N N . ILE B 1 154 ? 14.859 -14.453 -4.746 1 98.31 154 ILE B N 1
ATOM 4531 C CA . ILE B 1 154 ? 15.969 -14.773 -5.637 1 98.31 154 ILE B CA 1
ATOM 4532 C C . ILE B 1 154 ? 16.859 -13.555 -5.812 1 98.31 154 ILE B C 1
ATOM 4534 O O . ILE B 1 154 ? 16.469 -12.578 -6.457 1 98.31 154 ILE B O 1
ATOM 4538 N N . PRO B 1 155 ? 18.016 -13.57 -5.289 1 97.19 155 PRO B N 1
ATOM 4539 C CA . PRO B 1 155 ? 18.891 -12.398 -5.355 1 97.19 155 PRO B CA 1
ATOM 4540 C C . PRO B 1 155 ? 19.484 -12.18 -6.746 1 97.19 155 PRO B C 1
ATOM 4542 O O . PRO B 1 155 ? 19.375 -13.055 -7.609 1 97.19 155 PRO B O 1
ATOM 4545 N N . ASN B 1 156 ? 20.078 -11.008 -6.906 1 96.31 156 ASN B N 1
ATOM 4546 C CA . ASN B 1 156 ? 20.75 -10.68 -8.164 1 96.31 156 ASN B CA 1
ATOM 4547 C C . ASN B 1 156 ? 21.828 -11.703 -8.516 1 96.31 156 ASN B C 1
ATOM 4549 O O . ASN B 1 156 ? 22.016 -12.023 -9.688 1 96.31 156 ASN B O 1
ATOM 4553 N N . SER B 1 157 ? 22.531 -12.266 -7.562 1 96.31 157 SER B N 1
ATOM 4554 C CA . SER B 1 157 ? 23.594 -13.242 -7.785 1 96.31 157 SER B CA 1
ATOM 4555 C C . SER B 1 157 ? 23.062 -14.477 -8.508 1 96.31 157 SER B C 1
ATOM 4557 O O . SER B 1 157 ? 23.688 -14.969 -9.445 1 96.31 157 SER B O 1
ATOM 4559 N N . LEU B 1 158 ? 21.906 -14.945 -8.109 1 96.31 158 LEU B N 1
ATOM 4560 C CA . LEU B 1 158 ? 21.297 -16.094 -8.773 1 96.31 158 LEU B CA 1
ATOM 4561 C C . LEU B 1 158 ? 20.75 -15.703 -10.141 1 96.31 158 LEU B C 1
ATOM 4563 O O . LEU B 1 158 ? 20.922 -16.453 -11.109 1 96.31 158 LEU B O 1
ATOM 4567 N N . HIS B 1 159 ? 20.141 -14.547 -10.219 1 95.75 159 HIS B N 1
ATOM 4568 C CA . HIS B 1 159 ? 19.609 -14.062 -11.484 1 95.75 159 HIS B CA 1
ATOM 4569 C C . HIS B 1 159 ? 20.703 -14.016 -12.555 1 95.75 159 HIS B C 1
ATOM 4571 O O . HIS B 1 159 ? 20.453 -14.375 -13.711 1 95.75 159 HIS B O 1
ATOM 4577 N N . GLU B 1 160 ? 21.875 -13.656 -12.188 1 94.5 160 GLU B N 1
ATOM 4578 C CA . GLU B 1 160 ? 22.969 -13.438 -13.125 1 94.5 160 GLU B CA 1
ATOM 4579 C C . GLU B 1 160 ? 23.516 -14.758 -13.664 1 94.5 160 GLU B C 1
ATOM 4581 O O . GLU B 1 160 ? 24.047 -14.805 -14.766 1 94.5 160 GLU B O 1
ATOM 4586 N N . ILE B 1 161 ? 23.344 -15.828 -12.906 1 94.19 161 ILE B N 1
ATOM 4587 C CA . ILE B 1 161 ? 23.969 -17.078 -13.336 1 94.19 161 ILE B CA 1
ATOM 4588 C C . ILE B 1 161 ? 22.922 -17.984 -13.953 1 94.19 161 ILE B C 1
ATOM 4590 O O . ILE B 1 161 ? 23.25 -19.047 -14.508 1 94.19 161 ILE B O 1
ATOM 4594 N N . ILE B 1 162 ? 21.641 -17.641 -13.844 1 93.06 162 ILE B N 1
ATOM 4595 C CA . ILE B 1 162 ? 20.562 -18.391 -14.492 1 93.06 162 ILE B CA 1
ATOM 4596 C C . ILE B 1 162 ? 20.406 -17.891 -15.93 1 93.06 162 ILE B C 1
ATOM 4598 O O . ILE B 1 162 ? 20.531 -16.703 -16.203 1 93.06 162 ILE B O 1
ATOM 4602 N N . GLN B 1 163 ? 20.141 -18.828 -16.797 1 87.19 163 GLN B N 1
ATOM 4603 C CA . GLN B 1 163 ? 19.953 -18.484 -18.203 1 87.19 163 GLN B CA 1
ATOM 4604 C C . GLN B 1 163 ? 18.859 -17.422 -18.359 1 87.19 163 GLN B C 1
ATOM 4606 O O . GLN B 1 163 ? 17.781 -17.547 -17.781 1 87.19 163 GLN B O 1
ATOM 4611 N N . ASN B 1 164 ? 19.188 -16.344 -19.094 1 85.81 164 ASN B N 1
ATOM 4612 C CA . ASN B 1 164 ? 18.281 -15.219 -19.297 1 85.81 164 ASN B CA 1
ATOM 4613 C C . ASN B 1 164 ? 18.109 -14.883 -20.766 1 85.81 164 ASN B C 1
ATOM 4615 O O . ASN B 1 164 ? 19.078 -14.531 -21.453 1 85.81 164 ASN B O 1
ATOM 4619 N N . ARG B 1 165 ? 16.969 -15.078 -21.203 1 79.12 165 ARG B N 1
ATOM 4620 C CA . ARG B 1 165 ? 16.656 -14.68 -22.562 1 79.12 165 ARG B CA 1
ATOM 4621 C C . ARG B 1 165 ? 16.141 -13.242 -22.609 1 79.12 165 ARG B C 1
ATOM 4623 O O . ARG B 1 165 ? 15.266 -12.867 -21.844 1 79.12 165 ARG B O 1
ATOM 4630 N N . GLY B 1 166 ? 16.688 -12.352 -23.5 1 76.44 166 GLY B N 1
ATOM 4631 C CA . GLY B 1 166 ? 16.188 -11.008 -23.75 1 76.44 166 GLY B CA 1
ATOM 4632 C C . GLY B 1 166 ? 16.422 -10.062 -22.578 1 76.44 166 GLY B C 1
ATOM 4633 O O . GLY B 1 166 ? 15.664 -9.109 -22.391 1 76.44 166 GLY B O 1
ATOM 4634 N N . LYS B 1 167 ? 17.266 -10.414 -21.688 1 82.31 167 LYS B N 1
ATOM 4635 C CA . LYS B 1 167 ? 17.609 -9.578 -20.547 1 82.31 167 LYS B CA 1
ATOM 4636 C C . LYS B 1 167 ? 16.375 -9.273 -19.703 1 82.31 167 LYS B C 1
ATOM 4638 O O . LYS B 1 167 ? 16.141 -8.125 -19.312 1 82.31 167 LYS B O 1
ATOM 4643 N N . SER B 1 168 ? 15.555 -10.281 -19.562 1 86.56 168 SER B N 1
ATOM 4644 C CA . SER B 1 168 ? 14.359 -10.117 -18.734 1 86.56 168 SER B CA 1
ATOM 4645 C C . SER B 1 168 ? 14.727 -9.852 -17.281 1 86.56 168 SER B C 1
ATOM 4647 O O . SER B 1 168 ? 15.617 -10.5 -16.734 1 86.56 168 SER B O 1
ATOM 4649 N N . PRO B 1 169 ? 14.117 -8.875 -16.672 1 90.12 169 PRO B N 1
ATOM 4650 C CA . PRO B 1 169 ? 14.453 -8.578 -15.281 1 90.12 169 PRO B CA 1
ATOM 4651 C C . PRO B 1 169 ? 13.938 -9.641 -14.312 1 90.12 169 PRO B C 1
ATOM 4653 O O . PRO B 1 169 ? 14.352 -9.672 -13.148 1 90.12 169 PRO B O 1
ATOM 4656 N N . LEU B 1 170 ? 13.078 -10.445 -14.797 1 91.56 170 LEU B N 1
ATOM 4657 C CA . LEU B 1 170 ? 12.477 -11.516 -13.992 1 91.56 170 LEU B CA 1
ATOM 4658 C C . LEU B 1 170 ? 12.219 -12.75 -14.844 1 91.56 170 LEU B C 1
ATOM 4660 O O . LEU B 1 170 ? 11.867 -12.641 -16.016 1 91.56 170 LEU B O 1
ATOM 4664 N N . HIS B 1 171 ? 12.422 -13.906 -14.281 1 92.69 171 HIS B N 1
ATOM 4665 C CA . HIS B 1 171 ? 12.109 -15.18 -14.922 1 92.69 171 HIS B CA 1
ATOM 4666 C C . HIS B 1 171 ? 10.859 -15.805 -14.328 1 92.69 171 HIS B C 1
ATOM 4668 O O . HIS B 1 171 ? 10.93 -16.531 -13.336 1 92.69 171 HIS B O 1
ATOM 4674 N N . GLU B 1 172 ? 9.805 -15.617 -15 1 92.75 172 GLU B N 1
ATOM 4675 C CA . GLU B 1 172 ? 8.5 -15.961 -14.438 1 92.75 172 GLU B CA 1
ATOM 4676 C C . GLU B 1 172 ? 8.391 -17.469 -14.18 1 92.75 172 GLU B C 1
ATOM 4678 O O . GLU B 1 172 ? 8.039 -17.891 -13.078 1 92.75 172 GLU B O 1
ATOM 4683 N N . PHE B 1 173 ? 8.758 -18.234 -15.133 1 95.38 173 PHE B N 1
ATOM 4684 C CA . PHE B 1 173 ? 8.461 -19.672 -15.039 1 95.38 173 PHE B CA 1
ATOM 4685 C C . PHE B 1 173 ? 9.516 -20.375 -14.195 1 95.38 173 PHE B C 1
ATOM 4687 O O . PHE B 1 173 ? 9.203 -21.344 -13.484 1 95.38 173 PHE B O 1
ATOM 4694 N N . GLU B 1 174 ? 10.781 -19.938 -14.242 1 96.44 174 GLU B N 1
ATOM 4695 C CA . GLU B 1 174 ? 11.766 -20.422 -13.281 1 96.44 174 GLU B CA 1
ATOM 4696 C C . GLU B 1 174 ? 11.344 -20.109 -11.844 1 96.44 174 GLU B C 1
ATOM 4698 O O . GLU B 1 174 ? 11.516 -20.938 -10.945 1 96.44 174 GLU B O 1
ATOM 4703 N N . GLY B 1 175 ? 10.82 -18.891 -11.688 1 97.62 175 GLY B N 1
ATOM 4704 C CA . GLY B 1 175 ? 10.32 -18.516 -10.375 1 97.62 175 GLY B CA 1
ATOM 4705 C C . GLY B 1 175 ? 9.148 -19.359 -9.914 1 97.62 175 GLY B C 1
ATOM 4706 O O . GLY B 1 175 ? 9.078 -19.75 -8.75 1 97.62 175 GLY B O 1
ATOM 4707 N N . LYS B 1 176 ? 8.219 -19.625 -10.789 1 98.5 176 LYS B N 1
ATOM 4708 C CA . LYS B 1 176 ? 7.094 -20.5 -10.453 1 98.5 176 LYS B CA 1
ATOM 4709 C C . LYS B 1 176 ? 7.578 -21.891 -10.07 1 98.5 176 LYS B C 1
ATOM 4711 O O . LYS B 1 176 ? 7.066 -22.484 -9.125 1 98.5 176 LYS B O 1
ATOM 4716 N N . ASN B 1 177 ? 8.594 -22.391 -10.789 1 98.5 177 ASN B N 1
ATOM 4717 C CA . ASN B 1 177 ? 9.172 -23.688 -10.438 1 98.5 177 ASN B CA 1
ATOM 4718 C C . ASN B 1 177 ? 9.75 -23.672 -9.023 1 98.5 177 ASN B C 1
ATOM 4720 O O . ASN B 1 177 ? 9.625 -24.656 -8.297 1 98.5 177 ASN B O 1
ATOM 4724 N N . VAL B 1 178 ? 10.383 -22.562 -8.633 1 98.75 178 VAL B N 1
ATOM 4725 C CA . VAL B 1 178 ? 10.891 -22.422 -7.27 1 98.75 178 VAL B CA 1
ATOM 4726 C C . VAL B 1 178 ? 9.734 -22.516 -6.277 1 98.75 178 VAL B C 1
ATOM 4728 O O . VAL B 1 178 ? 9.82 -23.203 -5.266 1 98.75 178 VAL B O 1
ATOM 4731 N N . GLY B 1 179 ? 8.641 -21.812 -6.602 1 98.88 179 GLY B N 1
ATOM 4732 C CA . GLY B 1 179 ? 7.449 -21.906 -5.777 1 98.88 179 GLY B CA 1
ATOM 4733 C C . GLY B 1 179 ? 6.91 -23.312 -5.656 1 98.88 179 GLY B C 1
ATOM 4734 O O . GLY B 1 179 ? 6.559 -23.75 -4.562 1 98.88 179 GLY B O 1
ATOM 4735 N N . ILE B 1 180 ? 6.855 -24.016 -6.758 1 98.88 180 ILE B N 1
ATOM 4736 C CA . ILE B 1 180 ? 6.379 -25.391 -6.777 1 98.88 180 ILE B CA 1
ATOM 4737 C C . ILE B 1 180 ? 7.258 -26.25 -5.879 1 98.88 180 ILE B C 1
ATOM 4739 O O . ILE B 1 180 ? 6.754 -27.031 -5.074 1 98.88 180 ILE B O 1
ATOM 4743 N N . ARG B 1 181 ? 8.531 -26.062 -5.961 1 98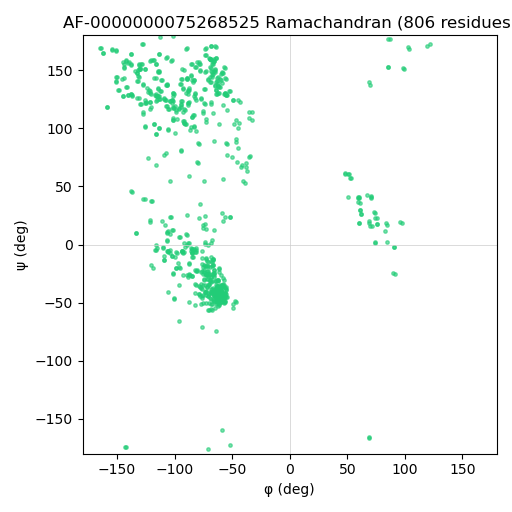.75 181 ARG B N 1
ATOM 4744 C CA . ARG B 1 181 ? 9.5 -26.844 -5.199 1 98.75 181 ARG B CA 1
ATOM 4745 C C . ARG B 1 181 ? 9.266 -26.703 -3.699 1 98.75 181 ARG B C 1
ATOM 4747 O O . ARG B 1 181 ? 9.328 -27.688 -2.955 1 98.75 181 ARG B O 1
ATOM 4754 N N . PHE B 1 182 ? 8.969 -25.516 -3.275 1 98.81 182 PHE B N 1
ATOM 4755 C CA . PHE B 1 182 ? 8.992 -25.234 -1.846 1 98.81 182 PHE B CA 1
ATOM 4756 C C . PHE B 1 182 ? 7.582 -25.094 -1.292 1 98.81 182 PHE B C 1
ATOM 4758 O O . PHE B 1 182 ? 7.398 -24.828 -0.105 1 98.81 182 PHE B O 1
ATOM 4765 N N . ALA B 1 183 ? 6.551 -25.328 -2.133 1 98.81 183 ALA B N 1
ATOM 4766 C CA . ALA B 1 183 ? 5.16 -25.188 -1.708 1 98.81 183 ALA B CA 1
ATOM 4767 C C . ALA B 1 183 ? 4.816 -26.188 -0.605 1 98.81 183 ALA B C 1
ATOM 4769 O O . ALA B 1 183 ? 5.25 -27.328 -0.649 1 98.81 183 ALA B O 1
ATOM 4770 N N . ARG B 1 184 ? 4.02 -25.766 0.32 1 98.81 184 ARG B N 1
ATOM 4771 C CA . ARG B 1 184 ? 3.617 -26.578 1.455 1 98.81 184 ARG B CA 1
ATOM 4772 C C . ARG B 1 184 ? 2.18 -27.062 1.298 1 98.81 184 ARG B C 1
ATOM 4774 O O . ARG B 1 184 ? 1.689 -27.844 2.117 1 98.81 184 ARG B O 1
ATOM 4781 N N . GLY B 1 185 ? 1.478 -26.609 0.264 1 98.88 185 GLY B N 1
ATOM 4782 C CA . GLY B 1 185 ? 0.096 -26.984 0.005 1 98.88 185 GLY B CA 1
ATOM 4783 C C . GLY B 1 185 ? -0.046 -28.359 -0.616 1 98.88 185 GLY B C 1
ATOM 4784 O O . GLY B 1 185 ? 0.831 -28.797 -1.361 1 98.88 185 GLY B O 1
ATOM 4785 N N . GLU B 1 186 ? -1.149 -29 -0.306 1 98.88 186 GLU B N 1
ATOM 4786 C CA . GLU B 1 186 ? -1.516 -30.219 -1.019 1 98.88 186 GLU B CA 1
ATOM 4787 C C . GLU B 1 186 ? -1.658 -29.953 -2.516 1 98.88 186 GLU B C 1
ATOM 4789 O O . GLU B 1 186 ? -1.21 -30.766 -3.334 1 98.88 186 GLU B O 1
ATOM 4794 N N . PHE B 1 187 ? -2.256 -28.875 -2.775 1 98.94 187 PHE B N 1
ATOM 4795 C CA . PHE B 1 187 ? -2.354 -28.391 -4.145 1 98.94 187 PHE B CA 1
ATOM 4796 C C . PHE B 1 187 ? -1.566 -27.094 -4.309 1 98.94 187 PHE B C 1
ATOM 4798 O O . PHE B 1 187 ? -1.41 -26.328 -3.352 1 98.94 187 PHE B O 1
ATOM 4805 N N . VAL B 1 188 ? -1.037 -26.891 -5.512 1 98.94 188 VAL B N 1
ATOM 4806 C CA . VAL B 1 188 ? -0.276 -25.688 -5.84 1 98.94 188 VAL B CA 1
ATOM 4807 C C . VAL B 1 188 ? -0.875 -25.016 -7.074 1 98.94 188 VAL B C 1
ATOM 4809 O O . VAL B 1 188 ? -1.047 -25.656 -8.117 1 98.94 188 VAL B O 1
ATOM 4812 N N . VAL B 1 189 ? -1.265 -23.812 -6.926 1 98.94 189 VAL B N 1
ATOM 4813 C CA . VAL B 1 189 ? -1.713 -23.031 -8.078 1 98.94 189 VAL B CA 1
ATOM 4814 C C . VAL B 1 189 ? -0.665 -21.969 -8.422 1 98.94 189 VAL B C 1
ATOM 4816 O O . VAL B 1 189 ? -0.207 -21.234 -7.551 1 98.94 189 VAL B O 1
ATOM 4819 N N . CYS B 1 190 ? -0.199 -21.984 -9.656 1 98.81 190 CYS B N 1
ATOM 4820 C CA . CYS B 1 190 ? 0.646 -20.938 -10.211 1 98.81 190 CYS B CA 1
ATOM 4821 C C . CYS B 1 190 ? -0.19 -19.891 -10.953 1 98.81 190 CYS B C 1
ATOM 4823 O O . CYS B 1 190 ? -0.968 -20.234 -11.844 1 98.81 190 CYS B O 1
ATOM 4825 N N . THR B 1 191 ? -0.044 -18.656 -10.523 1 98.44 191 THR B N 1
ATOM 4826 C CA . THR B 1 191 ? -0.828 -17.562 -11.086 1 98.44 191 THR B CA 1
ATOM 4827 C C . THR B 1 191 ? 0.008 -16.297 -11.172 1 98.44 191 THR B C 1
ATOM 4829 O O . THR B 1 191 ? 1.238 -16.344 -11.125 1 98.44 191 THR B O 1
ATOM 4832 N N . ASN B 1 192 ? -0.672 -15.203 -11.57 1 96.31 192 ASN B N 1
ATOM 4833 C CA . ASN B 1 192 ? -0.001 -13.914 -11.695 1 96.31 192 ASN B CA 1
ATOM 4834 C C . ASN B 1 192 ? -0.593 -12.875 -10.742 1 96.31 192 ASN B C 1
ATOM 4836 O O . ASN B 1 192 ? -1.726 -13.031 -10.281 1 96.31 192 ASN B O 1
ATOM 4840 N N . GLN B 1 193 ? 0.168 -11.867 -10.461 1 96.44 193 GLN B N 1
ATOM 4841 C CA . GLN B 1 193 ? -0.167 -10.844 -9.484 1 96.44 193 GLN B CA 1
ATOM 4842 C C . GLN B 1 193 ? -1.362 -10.008 -9.945 1 96.44 193 GLN B C 1
ATOM 4844 O O . GLN B 1 193 ? -1.939 -9.258 -9.156 1 96.44 193 GLN B O 1
ATOM 4849 N N . ASP B 1 194 ? -1.732 -10.117 -11.203 1 95.88 194 ASP B N 1
ATOM 4850 C CA . ASP B 1 194 ? -2.826 -9.312 -11.734 1 95.88 194 ASP B CA 1
ATOM 4851 C C . ASP B 1 194 ? -4.113 -10.133 -11.836 1 95.88 194 ASP B C 1
ATOM 4853 O O . ASP B 1 194 ? -5.094 -9.68 -12.43 1 95.88 194 ASP B O 1
ATOM 4857 N N . ASP B 1 195 ? -4.172 -11.312 -11.227 1 97.88 195 ASP B N 1
ATOM 4858 C CA . ASP B 1 195 ? -5.367 -12.156 -11.227 1 97.88 195 ASP B CA 1
ATOM 4859 C C . ASP B 1 195 ? -5.965 -12.25 -9.82 1 97.88 195 ASP B C 1
ATOM 4861 O O . ASP B 1 195 ? -5.246 -12.516 -8.852 1 97.88 195 ASP B O 1
ATOM 4865 N N . ILE B 1 196 ? -7.25 -12.055 -9.703 1 98.69 196 ILE B N 1
ATOM 4866 C CA . ILE B 1 196 ? -7.938 -12.242 -8.43 1 98.69 196 ILE B CA 1
ATOM 4867 C C . ILE B 1 196 ? -8.898 -13.43 -8.539 1 98.69 196 ILE B C 1
ATOM 4869 O O . ILE B 1 196 ? -9.242 -13.859 -9.641 1 98.69 196 ILE B O 1
ATOM 4873 N N . TRP B 1 197 ? -9.391 -13.977 -7.461 1 98.81 197 TRP B N 1
ATOM 4874 C CA . TRP B 1 197 ? -10.086 -15.258 -7.414 1 98.81 197 TRP B CA 1
ATOM 4875 C C . TRP B 1 197 ? -11.586 -15.07 -7.648 1 98.81 197 TRP B C 1
ATOM 4877 O O . TRP B 1 197 ? -12.188 -14.133 -7.125 1 98.81 197 TRP B O 1
ATOM 4887 N N . SER B 1 198 ? -12.195 -15.977 -8.352 1 98.69 198 SER B N 1
ATOM 4888 C CA . SER B 1 198 ? -13.625 -15.945 -8.633 1 98.69 198 SER B CA 1
ATOM 4889 C C . SER B 1 198 ? -14.422 -16.672 -7.559 1 98.69 198 SER B C 1
ATOM 4891 O O . SER B 1 198 ? -13.859 -17.438 -6.773 1 98.69 198 SER B O 1
ATOM 4893 N N . HIS B 1 199 ? -15.719 -16.484 -7.629 1 98.62 199 HIS B N 1
ATOM 4894 C CA . HIS B 1 199 ? -16.625 -17.25 -6.777 1 98.62 199 HIS B CA 1
ATOM 4895 C C . HIS B 1 199 ? -16.484 -18.75 -7.047 1 98.62 199 HIS B C 1
ATOM 4897 O O . HIS B 1 199 ? -16.609 -19.562 -6.129 1 98.62 199 HIS B O 1
ATOM 4903 N N . ASN B 1 200 ? -16.25 -19.062 -8.297 1 98.56 200 ASN B N 1
ATOM 4904 C CA . ASN B 1 200 ? -16.062 -20.469 -8.641 1 98.56 200 ASN B CA 1
ATOM 4905 C C . ASN B 1 200 ? -14.898 -21.094 -7.887 1 98.56 200 ASN B C 1
ATOM 4907 O O . ASN B 1 200 ? -15 -22.203 -7.371 1 98.56 200 ASN B O 1
ATOM 4911 N N . PHE B 1 201 ? -13.797 -20.391 -7.812 1 98.81 201 PHE B N 1
ATOM 4912 C CA . PHE B 1 201 ? -12.625 -20.938 -7.121 1 98.81 201 PHE B CA 1
ATOM 4913 C C . PHE B 1 201 ? -12.875 -21.031 -5.621 1 98.81 201 PHE B C 1
ATOM 4915 O O . PHE B 1 201 ? -12.508 -22.016 -4.988 1 98.81 201 PHE B O 1
ATOM 4922 N N . HIS B 1 202 ? -13.422 -19.953 -5.055 1 98.81 202 HIS B N 1
ATOM 4923 C CA . HIS B 1 202 ? -13.836 -20.031 -3.656 1 98.81 202 HIS B CA 1
ATOM 4924 C C . HIS B 1 202 ? -14.633 -21.297 -3.381 1 98.81 202 HIS B C 1
ATOM 4926 O O . HIS B 1 202 ? -14.352 -22.031 -2.424 1 98.81 202 HIS B O 1
ATOM 4932 N N . ASN B 1 203 ? -15.609 -21.531 -4.223 1 98.75 203 ASN B N 1
ATOM 4933 C CA . ASN B 1 203 ? -16.484 -22.688 -4.027 1 98.75 203 ASN B CA 1
ATOM 4934 C C . ASN B 1 203 ? -15.734 -24 -4.238 1 98.75 203 ASN B C 1
ATOM 4936 O O . ASN B 1 203 ? -15.953 -24.953 -3.5 1 98.75 203 ASN B O 1
ATOM 4940 N N . ALA B 1 204 ? -14.938 -24.047 -5.207 1 98.75 204 ALA B N 1
ATOM 4941 C CA . ALA B 1 204 ? -14.164 -25.25 -5.48 1 98.75 204 ALA B CA 1
ATOM 4942 C C . ALA B 1 204 ? -13.242 -25.594 -4.312 1 98.75 204 ALA B C 1
ATOM 4944 O O . ALA B 1 204 ? -13.117 -26.766 -3.934 1 98.75 204 ALA B O 1
ATOM 4945 N N . ILE B 1 205 ? -12.57 -24.578 -3.764 1 98.75 205 ILE B N 1
ATOM 4946 C CA . ILE B 1 205 ? -11.695 -24.766 -2.613 1 98.75 205 ILE B CA 1
ATOM 4947 C C . ILE B 1 205 ? -12.508 -25.234 -1.412 1 98.75 205 ILE B C 1
ATOM 4949 O O . ILE B 1 205 ? -12.148 -26.203 -0.754 1 98.75 205 ILE B O 1
ATOM 4953 N N . LYS B 1 206 ? -13.578 -24.578 -1.205 1 97.94 206 LYS B N 1
ATOM 4954 C CA . LYS B 1 206 ? -14.445 -24.938 -0.086 1 97.94 206 LYS B CA 1
ATOM 4955 C C . LYS B 1 206 ? -14.953 -26.375 -0.218 1 97.94 206 LYS B C 1
ATOM 4957 O O . LYS B 1 206 ? -15.062 -27.094 0.776 1 97.94 206 LYS B O 1
ATOM 4962 N N . SER B 1 207 ? -15.234 -26.797 -1.437 1 98.25 207 SER B N 1
ATOM 4963 C CA . SER B 1 207 ? -15.812 -28.109 -1.717 1 98.25 207 SER B CA 1
ATOM 4964 C C . SER B 1 207 ? -14.727 -29.172 -1.805 1 98.25 207 SER B C 1
ATOM 4966 O O . SER B 1 207 ? -15.031 -30.375 -1.881 1 98.25 207 SER B O 1
ATOM 4968 N N . ARG B 1 208 ? -13.492 -28.781 -1.848 1 97.94 208 ARG B N 1
ATOM 4969 C CA . ARG B 1 208 ? -12.352 -29.688 -1.936 1 97.94 208 ARG B CA 1
ATOM 4970 C C . ARG B 1 208 ? -12.531 -30.688 -3.076 1 97.94 208 ARG B C 1
ATOM 4972 O O . ARG B 1 208 ? -12.406 -31.891 -2.873 1 97.94 208 ARG B O 1
ATOM 4979 N N . VAL B 1 209 ? -12.633 -30.172 -4.234 1 98.5 209 VAL B N 1
ATOM 4980 C CA . VAL B 1 209 ? -13.062 -31 -5.348 1 98.5 209 VAL B CA 1
ATOM 4981 C C . VAL B 1 209 ? -11.852 -31.469 -6.152 1 98.5 209 VAL B C 1
ATOM 4983 O O . VAL B 1 209 ? -11.969 -32.312 -7.043 1 98.5 209 VAL B O 1
ATOM 4986 N N . PHE B 1 210 ? -10.703 -30.984 -5.84 1 98.69 210 PHE B N 1
ATOM 4987 C CA . PHE B 1 210 ? -9.531 -31.234 -6.668 1 98.69 210 PHE B CA 1
ATOM 4988 C C . PHE B 1 210 ? -8.93 -32.594 -6.344 1 98.69 210 PHE B C 1
ATOM 4990 O O . PHE B 1 210 ? -9.047 -33.094 -5.219 1 98.69 210 PHE B O 1
ATOM 4997 N N . GLN B 1 211 ? -8.266 -33.156 -7.383 1 98.44 211 GLN B N 1
ATOM 4998 C CA . GLN B 1 211 ? -7.73 -34.5 -7.242 1 98.44 211 GLN B CA 1
ATOM 4999 C C . GLN B 1 211 ? -6.266 -34.562 -7.672 1 98.44 211 GLN B C 1
ATOM 5001 O O . GLN B 1 211 ? -5.828 -33.781 -8.508 1 98.44 211 GLN B O 1
ATOM 5006 N N . LYS B 1 212 ? -5.566 -35.469 -7.062 1 98.5 212 LYS B N 1
ATOM 5007 C CA . LYS B 1 212 ? -4.203 -35.75 -7.492 1 98.5 212 LYS B CA 1
ATOM 5008 C C . LYS B 1 212 ? -4.188 -36.344 -8.898 1 98.5 212 LYS B C 1
ATOM 5010 O O . LYS B 1 212 ? -5.168 -36.969 -9.336 1 98.5 212 LYS B O 1
ATOM 5015 N N . ASP B 1 213 ? -3.072 -36.062 -9.68 1 98.62 213 ASP B N 1
ATOM 5016 C CA . ASP B 1 213 ? -2.816 -36.625 -11.008 1 98.62 213 ASP B CA 1
ATOM 5017 C C . ASP B 1 213 ? -3.742 -35.969 -12.047 1 98.62 213 ASP B C 1
ATOM 5019 O O . ASP B 1 213 ? -4.188 -36.656 -12.977 1 98.62 213 ASP B O 1
ATOM 5023 N N . VAL B 1 214 ? -4.148 -34.812 -11.828 1 98.75 214 VAL B N 1
ATOM 5024 C CA . VAL B 1 214 ? -4.922 -34 -12.758 1 98.75 214 VAL B CA 1
ATOM 5025 C C . VAL B 1 214 ? -4.309 -32.594 -12.852 1 98.75 214 VAL B C 1
ATOM 5027 O O . VAL B 1 214 ? -3.836 -32.062 -11.852 1 98.75 214 VAL B O 1
ATOM 5030 N N . ILE B 1 215 ? -4.285 -32.031 -14.07 1 98.75 215 ILE B N 1
ATOM 5031 C CA . ILE B 1 215 ? -3.939 -30.641 -14.273 1 98.75 215 ILE B CA 1
ATOM 5032 C C . ILE B 1 215 ? -5.211 -29.812 -14.484 1 98.75 215 ILE B C 1
ATOM 5034 O O . ILE B 1 215 ? -6.078 -30.188 -15.273 1 98.75 215 ILE B O 1
ATOM 5038 N N . TYR B 1 216 ? -5.32 -28.734 -13.758 1 98.69 216 TYR B N 1
ATOM 5039 C CA . TYR B 1 216 ? -6.473 -27.859 -13.883 1 98.69 216 TYR B CA 1
ATOM 5040 C C . TYR B 1 216 ? -6.082 -26.547 -14.555 1 98.69 216 TYR B C 1
ATOM 5042 O O . TYR B 1 216 ? -5.129 -25.875 -14.141 1 98.69 216 TYR B O 1
ATOM 5050 N N . VAL B 1 217 ? -6.77 -26.188 -15.617 1 98.31 217 VAL B N 1
ATOM 5051 C CA . VAL B 1 217 ? -6.648 -24.906 -16.297 1 98.31 217 VAL B CA 1
ATOM 5052 C C . VAL B 1 217 ? -8.031 -24.266 -16.453 1 98.31 217 VAL B C 1
ATOM 5054 O O . VAL B 1 217 ? -9.039 -24.859 -16.062 1 98.31 217 VAL B O 1
ATOM 5057 N N . GLN B 1 218 ? -8.023 -23 -16.922 1 97.06 218 GLN B N 1
ATOM 5058 C CA . GLN B 1 218 ? -9.281 -22.266 -16.969 1 97.06 218 GLN B CA 1
ATOM 5059 C C . GLN B 1 218 ? -9.414 -21.469 -18.266 1 97.06 218 GLN B C 1
ATOM 5061 O O . GLN B 1 218 ? -8.43 -21.297 -18.984 1 97.06 218 GLN B O 1
ATOM 5066 N N . HIS B 1 219 ? -10.633 -21.109 -18.438 1 93.69 219 HIS B N 1
ATOM 5067 C CA . HIS B 1 219 ? -10.875 -20.062 -19.422 1 93.69 219 HIS B CA 1
ATOM 5068 C C . HIS B 1 219 ? -10.648 -18.672 -18.828 1 93.69 219 HIS B C 1
ATOM 5070 O O . HIS B 1 219 ? -11.039 -18.422 -17.688 1 93.69 219 HIS B O 1
ATOM 5076 N N . GLN B 1 220 ? -10.109 -17.828 -19.562 1 91.81 220 GLN B N 1
ATOM 5077 C CA . GLN B 1 220 ? -10.039 -16.391 -19.312 1 91.81 220 GLN B CA 1
ATOM 5078 C C . GLN B 1 220 ? -9.977 -15.609 -20.609 1 91.81 220 GLN B C 1
ATOM 5080 O O . GLN B 1 220 ? -9.297 -16.016 -21.562 1 91.81 220 GLN B O 1
ATOM 5085 N N . ASP B 1 221 ? -10.664 -14.516 -20.625 1 90.56 221 ASP B N 1
ATOM 5086 C CA . ASP B 1 221 ? -10.688 -13.711 -21.844 1 90.56 221 ASP B CA 1
ATOM 5087 C C . ASP B 1 221 ? -9.328 -13.055 -22.094 1 90.56 221 ASP B C 1
ATOM 5089 O O . ASP B 1 221 ? -8.523 -12.906 -21.172 1 90.56 221 ASP B O 1
ATOM 5093 N N . HIS B 1 222 ? -9.219 -12.695 -23.312 1 85.69 222 HIS B N 1
ATOM 5094 C CA . HIS B 1 222 ? -7.957 -12.094 -23.719 1 85.69 222 HIS B CA 1
ATOM 5095 C C . HIS B 1 222 ? -7.754 -10.734 -23.047 1 85.69 222 HIS B C 1
ATOM 5097 O O . HIS B 1 222 ? -8.703 -9.961 -22.891 1 85.69 222 HIS B O 1
ATOM 5103 N N . HIS B 1 223 ? -6.504 -10.453 -22.75 1 82 223 HIS B N 1
ATOM 5104 C CA . HIS B 1 223 ? -6.156 -9.281 -21.953 1 82 223 HIS B CA 1
ATOM 5105 C C . HIS B 1 223 ? -6.113 -8.023 -22.797 1 82 223 HIS B C 1
ATOM 5107 O O . HIS B 1 223 ? -5.945 -6.918 -22.281 1 82 223 HIS B O 1
ATOM 5113 N N . ASN B 1 224 ? -6.25 -8.125 -24.062 1 79 224 ASN B N 1
ATOM 5114 C CA . ASN B 1 224 ? -6.125 -6.969 -24.953 1 79 224 ASN B CA 1
ATOM 5115 C C . ASN B 1 224 ? -7.465 -6.273 -25.156 1 79 224 ASN B C 1
ATOM 5117 O O . ASN B 1 224 ? -7.586 -5.387 -26 1 79 224 ASN B O 1
ATOM 5121 N N . ILE B 1 225 ? -8.438 -6.68 -24.422 1 79.69 225 ILE B N 1
ATOM 5122 C CA . ILE B 1 225 ? -9.742 -6.031 -24.438 1 79.69 225 ILE B CA 1
ATOM 5123 C C . ILE B 1 225 ? -9.789 -4.938 -23.375 1 79.69 225 ILE B C 1
ATOM 5125 O O . ILE B 1 225 ? -9.711 -5.227 -22.172 1 79.69 225 ILE B O 1
ATOM 5129 N N . HIS B 1 226 ? -9.93 -3.701 -23.828 1 81.94 226 HIS B N 1
ATOM 5130 C CA . HIS B 1 226 ? -9.797 -2.607 -22.875 1 81.94 226 HIS B CA 1
ATOM 5131 C C . HIS B 1 226 ? -11.109 -1.836 -22.75 1 81.94 226 HIS B C 1
ATOM 5133 O O . HIS B 1 226 ? -11.219 -0.94 -21.906 1 81.94 226 HIS B O 1
ATOM 5139 N N . ASP B 1 227 ? -12.031 -2.221 -23.562 1 85.38 227 ASP B N 1
ATOM 5140 C CA . ASP B 1 227 ? -13.367 -1.633 -23.484 1 85.38 227 ASP B CA 1
ATOM 5141 C C . ASP B 1 227 ? -14.445 -2.715 -23.453 1 85.38 227 ASP B C 1
ATOM 5143 O O . ASP B 1 227 ? -14.258 -3.793 -24.031 1 85.38 227 ASP B O 1
ATOM 5147 N N . ASN B 1 228 ? -15.57 -2.375 -22.812 1 90.31 228 ASN B N 1
ATOM 5148 C CA . ASN B 1 228 ? -16.625 -3.379 -22.688 1 90.31 228 ASN B CA 1
ATOM 5149 C C . ASN B 1 228 ? -16.062 -4.719 -22.203 1 90.31 228 ASN B C 1
ATOM 5151 O O . ASN B 1 228 ? -16.203 -5.73 -22.891 1 90.31 228 ASN B O 1
ATOM 5155 N N . LEU B 1 229 ? -15.531 -4.641 -21.078 1 92.81 229 LEU B N 1
ATOM 5156 C CA . LEU B 1 229 ? -14.742 -5.75 -20.547 1 92.81 229 LEU B CA 1
ATOM 5157 C C . LEU B 1 229 ? -15.609 -7 -20.391 1 92.81 229 LEU B C 1
ATOM 5159 O O . LEU B 1 229 ? -16.719 -6.934 -19.844 1 92.81 229 LEU B O 1
ATOM 5163 N N . PRO B 1 230 ? -15.086 -8.055 -20.906 1 93.94 230 PRO B N 1
ATOM 5164 C CA . PRO B 1 230 ? -15.781 -9.312 -20.641 1 93.94 230 PRO B CA 1
ATOM 5165 C C . PRO B 1 230 ? -15.766 -9.688 -19.156 1 93.94 230 PRO B C 1
ATOM 5167 O O . PRO B 1 230 ? -15.031 -9.086 -18.375 1 93.94 230 PRO B O 1
ATOM 5170 N N . PRO B 1 231 ? -16.5 -10.672 -18.766 1 93.19 231 PRO B N 1
ATOM 5171 C CA . PRO B 1 231 ? -16.703 -10.977 -17.344 1 93.19 231 PRO B CA 1
ATOM 5172 C C . PRO B 1 231 ? -15.406 -11.367 -16.625 1 93.19 231 PRO B C 1
ATOM 5174 O O . PRO B 1 231 ? -15.258 -11.125 -15.43 1 93.19 231 PRO B O 1
ATOM 5177 N N . SER B 1 232 ? -14.492 -11.969 -17.328 1 96 232 SER B N 1
ATOM 5178 C CA . SER B 1 232 ? -13.297 -12.477 -16.672 1 96 232 SER B CA 1
ATOM 5179 C C . SER B 1 232 ? -12.211 -11.406 -16.594 1 96 232 SER B C 1
ATOM 5181 O O . SER B 1 232 ? -11.086 -11.688 -16.172 1 96 232 SER B O 1
ATOM 5183 N N . ILE B 1 233 ? -12.484 -10.188 -17.094 1 96.31 233 ILE B N 1
ATOM 5184 C CA . ILE B 1 233 ? -11.602 -9.039 -16.969 1 96.31 233 ILE B CA 1
ATOM 5185 C C . ILE B 1 233 ? -12.266 -7.973 -16.094 1 96.31 233 ILE B C 1
ATOM 5187 O O . ILE B 1 233 ? -13.391 -7.547 -16.375 1 96.31 233 ILE B O 1
ATOM 5191 N N . VAL B 1 234 ? -11.547 -7.523 -15.086 1 97.25 234 VAL B N 1
ATOM 5192 C CA . VAL B 1 234 ? -12.164 -6.598 -14.148 1 97.25 234 VAL B CA 1
ATOM 5193 C C . VAL B 1 234 ? -11.32 -5.332 -14.031 1 97.25 234 VAL B C 1
ATOM 5195 O O . VAL B 1 234 ? -10.109 -5.363 -14.266 1 97.25 234 VAL B O 1
ATOM 5198 N N . ASN B 1 235 ? -11.898 -4.262 -13.758 1 95.94 235 ASN B N 1
ATOM 5199 C CA . ASN B 1 235 ? -11.289 -2.967 -13.469 1 95.94 235 ASN B CA 1
ATOM 5200 C C . ASN B 1 235 ? -11.766 -2.41 -12.133 1 95.94 235 ASN B C 1
ATOM 5202 O O . ASN B 1 235 ? -12.859 -1.848 -12.039 1 95.94 235 ASN B O 1
ATOM 5206 N N . LEU B 1 236 ? -10.93 -2.525 -11.133 1 96.38 236 LEU B N 1
ATOM 5207 C CA . LEU B 1 236 ? -11.281 -2.086 -9.789 1 96.38 236 LEU B CA 1
ATOM 5208 C C . LEU B 1 236 ? -10.773 -0.67 -9.531 1 96.38 236 LEU B C 1
ATOM 5210 O O . LEU B 1 236 ? -9.648 -0.329 -9.906 1 96.38 236 LEU B O 1
ATOM 5214 N N . GLU B 1 237 ? -11.586 0.125 -8.906 1 94.94 237 GLU B N 1
ATOM 5215 C CA . GLU B 1 237 ? -11.133 1.432 -8.445 1 94.94 237 GLU B CA 1
ATOM 5216 C C . GLU B 1 237 ? -10.133 1.292 -7.297 1 94.94 237 GLU B C 1
ATOM 5218 O O . GLU B 1 237 ? -10.094 0.264 -6.617 1 94.94 237 GLU B O 1
ATOM 5223 N N . PRO B 1 238 ? -9.375 2.361 -7.109 1 95.62 238 PRO B N 1
ATOM 5224 C CA . PRO B 1 238 ? -8.414 2.309 -6 1 95.62 238 PRO B CA 1
ATOM 5225 C C . PRO B 1 238 ? -9.094 2.119 -4.645 1 95.62 238 PRO B C 1
ATOM 5227 O O . PRO B 1 238 ? -10.219 2.586 -4.441 1 95.62 238 PRO B O 1
ATOM 5230 N N . PHE B 1 239 ? -8.5 1.351 -3.773 1 97.44 239 PHE B N 1
ATOM 5231 C CA . PHE B 1 239 ? -8.844 1.116 -2.377 1 97.44 239 PHE B CA 1
ATOM 5232 C C . PHE B 1 239 ? -10.133 0.308 -2.271 1 97.44 239 PHE B C 1
ATOM 5234 O O . PHE B 1 239 ? -11 0.619 -1.453 1 97.44 239 PHE B O 1
ATOM 5241 N N . PRO B 1 240 ? -10.32 -0.67 -3.084 1 97.94 240 PRO B N 1
ATOM 5242 C CA . PRO B 1 240 ? -11.555 -1.448 -2.955 1 97.94 240 PRO B CA 1
ATOM 5243 C C . PRO B 1 240 ? -11.656 -2.188 -1.623 1 97.94 240 PRO B C 1
ATOM 5245 O O . PRO B 1 240 ? -10.648 -2.699 -1.123 1 97.94 240 PRO B O 1
ATOM 5248 N N . SER B 1 241 ? -12.789 -2.236 -1.016 1 97.5 241 SER B N 1
ATOM 5249 C CA . SER B 1 241 ? -13.039 -3.061 0.163 1 97.5 241 SER B CA 1
ATOM 5250 C C . SER B 1 241 ? -13.008 -4.547 -0.184 1 97.5 241 SER B C 1
ATOM 5252 O O . SER B 1 241 ? -12.977 -4.914 -1.361 1 97.5 241 SER B O 1
ATOM 5254 N N . ASP B 1 242 ? -13.031 -5.406 0.836 1 98.12 242 ASP B N 1
ATOM 5255 C CA . ASP B 1 242 ? -13.062 -6.848 0.626 1 98.12 242 ASP B CA 1
ATOM 5256 C C . ASP B 1 242 ? -14.305 -7.262 -0.16 1 98.12 242 ASP B C 1
ATOM 5258 O O . ASP B 1 242 ? -14.227 -8.109 -1.052 1 98.12 242 ASP B O 1
ATOM 5262 N N . ASP B 1 243 ? -15.422 -6.645 0.152 1 97.81 243 ASP B N 1
ATOM 5263 C CA . ASP B 1 243 ? -16.672 -6.969 -0.527 1 97.81 243 ASP B CA 1
ATOM 5264 C C . ASP B 1 243 ? -16.609 -6.613 -2.012 1 97.81 243 ASP B C 1
ATOM 5266 O O . ASP B 1 243 ? -17.094 -7.367 -2.857 1 97.81 243 ASP B O 1
ATOM 5270 N N . VAL B 1 244 ? -16.016 -5.477 -2.283 1 98.25 244 VAL B N 1
ATOM 5271 C CA . VAL B 1 244 ? -15.891 -5.047 -3.672 1 98.25 244 VAL B CA 1
ATOM 5272 C C . VAL B 1 244 ? -15 -6.023 -4.434 1 98.25 244 VAL B C 1
ATOM 5274 O O . VAL B 1 244 ? -15.344 -6.461 -5.535 1 98.25 244 VAL B O 1
ATOM 5277 N N . ILE B 1 245 ? -13.852 -6.438 -3.85 1 98.62 245 ILE B N 1
ATOM 5278 C CA . ILE B 1 245 ? -12.938 -7.371 -4.496 1 98.62 245 ILE B CA 1
ATOM 5279 C C . ILE B 1 245 ? -13.633 -8.711 -4.711 1 98.62 245 ILE B C 1
ATOM 5281 O O . ILE B 1 245 ? -13.633 -9.25 -5.82 1 98.62 245 ILE B O 1
ATOM 5285 N N . TYR B 1 246 ? -14.258 -9.227 -3.689 1 98.5 246 TYR B N 1
ATOM 5286 C CA . TYR B 1 246 ? -14.906 -10.531 -3.707 1 98.5 246 TYR B CA 1
ATOM 5287 C C . TYR B 1 246 ? -15.992 -10.586 -4.773 1 98.5 246 TYR B C 1
ATOM 5289 O O . TYR B 1 246 ? -16.094 -11.57 -5.516 1 98.5 246 TYR B O 1
ATOM 5297 N N . ASN B 1 247 ? -16.703 -9.523 -4.926 1 98.12 247 ASN B N 1
ATOM 5298 C CA . ASN B 1 247 ? -17.875 -9.531 -5.797 1 98.12 247 ASN B CA 1
ATOM 5299 C C . ASN B 1 247 ? -17.531 -9.055 -7.207 1 98.12 247 ASN B C 1
ATOM 5301 O O . ASN B 1 247 ? -18.375 -9.094 -8.102 1 98.12 247 ASN B O 1
ATOM 5305 N N . SER B 1 248 ? -16.344 -8.617 -7.398 1 97.88 248 SER B N 1
ATOM 5306 C CA . SER B 1 248 ? -15.953 -8.133 -8.719 1 97.88 248 SER B CA 1
ATOM 5307 C C . SER B 1 248 ? -15.75 -9.297 -9.688 1 97.88 248 SER B C 1
ATOM 5309 O O . SER B 1 248 ? -15.789 -9.102 -10.906 1 97.88 248 SER B O 1
ATOM 5311 N N . CYS B 1 249 ? -15.461 -10.5 -9.195 1 97.69 249 CYS B N 1
ATOM 5312 C CA . CYS B 1 249 ? -15.18 -11.656 -10.031 1 97.69 249 CYS B CA 1
ATOM 5313 C C . CYS B 1 249 ? -16.234 -12.742 -9.844 1 97.69 249 CYS B C 1
ATOM 5315 O O . CYS B 1 249 ? -15.938 -13.828 -9.328 1 97.69 249 CYS B O 1
ATOM 5317 N N . LYS B 1 250 ? -17.406 -12.43 -10.297 1 96.62 250 LYS B N 1
ATOM 5318 C CA . LYS B 1 250 ? -18.547 -13.352 -10.258 1 96.62 250 LYS B CA 1
ATOM 5319 C C . LYS B 1 250 ? -18.75 -14.023 -11.609 1 96.62 250 LYS B C 1
ATOM 5321 O O . LYS B 1 250 ? -19.484 -13.492 -12.461 1 96.62 250 LYS B O 1
ATOM 5326 N N . LEU B 1 251 ? -18.25 -15.156 -11.766 1 95.94 251 LEU B N 1
ATOM 5327 C CA . LEU B 1 251 ? -18.312 -15.859 -13.039 1 95.94 251 LEU B CA 1
ATOM 5328 C C . LEU B 1 251 ? -19.359 -16.969 -12.992 1 95.94 251 LEU B C 1
ATOM 5330 O O . LEU B 1 251 ? -19.047 -18.141 -13.234 1 95.94 251 LEU B O 1
ATOM 5334 N N . GLY B 1 252 ? -20.625 -16.625 -12.633 1 94.12 252 GLY B N 1
ATOM 5335 C CA . GLY B 1 252 ? -21.734 -17.562 -12.617 1 94.12 252 GLY B CA 1
ATOM 5336 C C . GLY B 1 252 ? -22.344 -17.734 -11.242 1 94.12 252 GLY B C 1
ATOM 5337 O O . GLY B 1 252 ? -21.812 -17.219 -10.25 1 94.12 252 GLY B O 1
ATOM 5338 N N . GLU B 1 253 ? -23.422 -18.406 -11.211 1 95.12 253 GLU B N 1
ATOM 5339 C CA . GLU B 1 253 ? -24.109 -18.688 -9.953 1 95.12 253 GLU B CA 1
ATOM 5340 C C . GLU B 1 253 ? -23.438 -19.828 -9.203 1 95.12 253 GLU B C 1
ATOM 5342 O O . GLU B 1 253 ? -22.75 -20.656 -9.805 1 95.12 253 GLU B O 1
ATOM 5347 N N . GLN B 1 254 ? -23.656 -19.844 -7.887 1 96.62 254 GLN B N 1
ATOM 5348 C CA . GLN B 1 254 ? -22.969 -20.844 -7.066 1 96.62 254 GLN B CA 1
ATOM 5349 C C . GLN B 1 254 ? -23.953 -21.703 -6.301 1 96.62 254 GLN B C 1
ATOM 5351 O O . GLN B 1 254 ? -24.969 -21.203 -5.801 1 96.62 254 GLN B O 1
ATOM 5356 N N . ASN B 1 255 ? -23.75 -22.969 -6.344 1 96.25 255 ASN B N 1
ATOM 5357 C CA . ASN B 1 255 ? -24.25 -23.891 -5.328 1 96.25 255 ASN B CA 1
ATOM 5358 C C . ASN B 1 255 ? -23.203 -24.172 -4.254 1 96.25 255 ASN B C 1
ATOM 5360 O O . ASN B 1 255 ? -22.562 -25.219 -4.266 1 96.25 255 ASN B O 1
ATOM 5364 N N . TRP B 1 256 ? -23.094 -23.25 -3.32 1 96 256 TRP B N 1
ATOM 5365 C CA . TRP B 1 256 ? -21.984 -23.203 -2.379 1 96 256 TRP B CA 1
ATOM 5366 C C . TRP B 1 256 ? -21.844 -24.531 -1.623 1 96 256 TRP B C 1
ATOM 5368 O O . TRP B 1 256 ? -22.828 -25.047 -1.103 1 96 256 TRP B O 1
ATOM 5378 N N . GLY B 1 257 ? -20.688 -25 -1.632 1 95.31 257 GLY B N 1
ATOM 5379 C CA . GLY B 1 257 ? -20.391 -26.234 -0.931 1 95.31 257 GLY B CA 1
ATOM 5380 C C . GLY B 1 257 ? -20.562 -27.469 -1.797 1 95.31 257 GLY B C 1
ATOM 5381 O O . GLY B 1 257 ? -20.234 -28.578 -1.375 1 95.31 257 GLY B O 1
ATOM 5382 N N . ASN B 1 258 ? -20.984 -27.281 -3.023 1 96.94 258 ASN B N 1
ATOM 5383 C CA . ASN B 1 258 ? -21.25 -28.406 -3.93 1 96.94 258 ASN B CA 1
ATOM 5384 C C . ASN B 1 258 ? -20.719 -28.109 -5.336 1 96.94 258 ASN B C 1
ATOM 5386 O O . ASN B 1 258 ? -21.438 -28.297 -6.32 1 96.94 258 ASN B O 1
ATOM 5390 N N . TYR B 1 259 ? -19.516 -27.625 -5.352 1 97.44 259 TYR B N 1
ATOM 5391 C CA . TYR B 1 259 ? -18.938 -27.328 -6.66 1 97.44 259 TYR B CA 1
ATOM 5392 C C . TYR B 1 259 ? -18.656 -28.609 -7.434 1 97.44 259 TYR B C 1
ATOM 5394 O O . TYR B 1 259 ? -18.188 -29.594 -6.863 1 97.44 259 TYR B O 1
ATOM 5402 N N . THR B 1 260 ? -18.922 -28.594 -8.719 1 96.75 260 THR B N 1
ATOM 5403 C CA . THR B 1 260 ? -18.641 -29.734 -9.57 1 96.75 260 THR B CA 1
ATOM 5404 C C . THR B 1 260 ? -17.672 -29.359 -10.695 1 96.75 260 THR B C 1
ATOM 5406 O O . THR B 1 260 ? -17.906 -28.375 -11.398 1 96.75 260 THR B O 1
ATOM 5409 N N . LEU B 1 261 ? -16.656 -30.172 -10.812 1 97.31 261 LEU B N 1
ATOM 5410 C CA . LEU B 1 261 ? -15.711 -30 -11.906 1 97.31 261 LEU B CA 1
ATOM 5411 C C . LEU B 1 261 ? -16.188 -30.719 -13.164 1 97.31 261 LEU B C 1
ATOM 5413 O O . LEU B 1 261 ? -16.812 -31.766 -13.078 1 97.31 261 LEU B O 1
ATOM 5417 N N . PRO B 1 262 ? -15.906 -30.125 -14.328 1 96.75 262 PRO B N 1
ATOM 5418 C CA . PRO B 1 262 ? -16.141 -30.891 -15.547 1 96.75 262 PRO B CA 1
ATOM 5419 C C . PRO B 1 262 ? -15.18 -32.062 -15.695 1 96.75 262 PRO B C 1
ATOM 5421 O O . PRO B 1 262 ? -14.156 -32.125 -15 1 96.75 262 PRO B O 1
ATOM 5424 N N . PRO B 1 263 ? -15.562 -33.031 -16.5 1 96.81 263 PRO B N 1
ATOM 5425 C CA . PRO B 1 263 ? -14.617 -34.125 -16.75 1 96.81 263 PRO B CA 1
ATOM 5426 C C . PRO B 1 263 ? -13.375 -33.656 -17.5 1 96.81 263 PRO B C 1
ATOM 5428 O O . PRO B 1 263 ? -13.391 -32.625 -18.156 1 96.81 263 PRO B O 1
ATOM 5431 N N . PRO B 1 264 ? -12.258 -34.469 -17.406 1 97.94 264 PRO B N 1
ATOM 5432 C CA . PRO B 1 264 ? -11.086 -34.125 -18.219 1 97.94 264 PRO B CA 1
ATOM 5433 C C . PRO B 1 264 ? -11.398 -34.062 -19.719 1 97.94 264 PRO B C 1
ATOM 5435 O O . PRO B 1 264 ? -12.281 -34.781 -20.188 1 97.94 264 PRO B O 1
ATOM 5438 N N . ILE B 1 265 ? -10.68 -33.312 -20.391 1 97.5 265 ILE B N 1
ATOM 5439 C CA . ILE B 1 265 ? -10.852 -33.156 -21.828 1 97.5 265 ILE B CA 1
ATOM 5440 C C . ILE B 1 265 ? -9.688 -33.875 -22.547 1 97.5 265 ILE B C 1
ATOM 5442 O O . ILE B 1 265 ? -8.648 -34.125 -21.938 1 97.5 265 ILE B O 1
ATOM 5446 N N . THR B 1 266 ? -10 -34.125 -23.828 1 97.06 266 THR B N 1
ATOM 5447 C CA . THR B 1 266 ? -8.914 -34.5 -24.734 1 97.06 266 THR B CA 1
ATOM 5448 C C . THR B 1 266 ? -8.273 -33.281 -25.359 1 97.06 266 THR B C 1
ATOM 5450 O O . THR B 1 266 ? -8.953 -32.469 -26.016 1 97.06 266 THR B O 1
ATOM 5453 N N . VAL B 1 267 ? -6.992 -33.125 -25.156 1 97.44 267 VAL B N 1
ATOM 5454 C CA . VAL B 1 267 ? -6.254 -32.031 -25.734 1 97.44 267 VAL B CA 1
ATOM 5455 C C . VAL B 1 267 ? -5.648 -32.438 -27.078 1 97.44 267 VAL B C 1
ATOM 5457 O O . VAL B 1 267 ? -5.062 -33.531 -27.188 1 97.44 267 VAL B O 1
ATOM 5460 N N . THR B 1 268 ? -5.812 -31.562 -28.078 1 97 268 THR B N 1
ATOM 5461 C CA . THR B 1 268 ? -5.289 -31.938 -29.391 1 97 268 THR B CA 1
ATOM 5462 C C . THR B 1 268 ? -4.598 -30.734 -30.047 1 97 268 THR B C 1
ATOM 5464 O O . THR B 1 268 ? -4.828 -29.594 -29.656 1 97 268 THR B O 1
ATOM 5467 N N . SER B 1 269 ? -3.674 -31.062 -30.938 1 95 269 SER B N 1
ATOM 5468 C CA . SER B 1 269 ? -3.02 -30.031 -31.734 1 95 269 SER B CA 1
ATOM 5469 C C . SER B 1 269 ? -3.83 -29.688 -32.969 1 95 269 SER B C 1
ATOM 5471 O O . SER B 1 269 ? -3.5 -28.766 -33.719 1 95 269 SER B O 1
ATOM 5473 N N . ARG B 1 270 ? -4.84 -30.438 -33.188 1 91.44 270 ARG B N 1
ATOM 5474 C CA . ARG B 1 270 ? -5.664 -30.234 -34.375 1 91.44 270 ARG B CA 1
ATOM 5475 C C . ARG B 1 270 ? -6.41 -28.906 -34.312 1 91.44 270 ARG B C 1
ATOM 5477 O O . ARG B 1 270 ? -6.809 -28.469 -33.25 1 91.44 270 ARG B O 1
ATOM 5484 N N . ASN B 1 271 ? -6.719 -28.453 -35.594 1 91.12 271 ASN B N 1
ATOM 5485 C CA . ASN B 1 271 ? -7.516 -27.234 -35.656 1 91.12 271 ASN B CA 1
ATOM 5486 C C . ASN B 1 271 ? -8.984 -27.5 -35.375 1 91.12 271 ASN B C 1
ATOM 5488 O O . ASN B 1 271 ? -9.484 -28.609 -35.625 1 91.12 271 ASN B O 1
ATOM 5492 N N . ASN B 1 272 ? -9.594 -26.484 -34.938 1 87.94 272 ASN B N 1
ATOM 5493 C CA . ASN B 1 272 ? -10.969 -26.594 -34.469 1 87.94 272 ASN B CA 1
ATOM 5494 C C . ASN B 1 272 ? -11.875 -27.219 -35.531 1 87.94 272 ASN B C 1
ATOM 5496 O O . ASN B 1 272 ? -12.672 -28.109 -35.219 1 87.94 272 ASN B O 1
ATOM 5500 N N . PRO B 1 273 ? -11.758 -26.781 -36.781 1 90.38 273 PRO B N 1
ATOM 5501 C CA . PRO B 1 273 ? -12.641 -27.375 -37.781 1 90.38 273 PRO B CA 1
ATOM 5502 C C . PRO B 1 273 ? -12.438 -28.875 -37.938 1 90.38 273 PRO B C 1
ATOM 5504 O O . PRO B 1 273 ? -13.32 -29.578 -38.438 1 90.38 273 PRO B O 1
ATOM 5507 N N . ASP B 1 274 ? -11.336 -29.359 -37.531 1 91.81 274 ASP B N 1
ATOM 5508 C CA . ASP B 1 274 ? -10.992 -30.766 -37.719 1 91.81 274 ASP B CA 1
ATOM 5509 C C . ASP B 1 274 ? -11.383 -31.578 -36.5 1 91.81 274 ASP B C 1
ATOM 5511 O O . ASP B 1 274 ? -11.234 -32.812 -36.5 1 91.81 274 ASP B O 1
ATOM 5515 N N . ILE B 1 275 ? -11.836 -30.953 -35.469 1 92.69 275 ILE B N 1
ATOM 5516 C CA . ILE B 1 275 ? -12.227 -31.641 -34.219 1 92.69 275 ILE B CA 1
ATOM 5517 C C . ILE B 1 275 ? -13.688 -32.062 -34.312 1 92.69 275 ILE B C 1
ATOM 5519 O O . ILE B 1 275 ? -14.586 -31.234 -34.438 1 92.69 275 ILE B O 1
ATOM 5523 N N . LYS B 1 276 ? -13.938 -33.281 -34.219 1 90.5 276 LYS B N 1
ATOM 5524 C CA . LYS B 1 276 ? -15.273 -33.844 -34.406 1 90.5 276 LYS B CA 1
ATOM 5525 C C . LYS B 1 276 ? -16.203 -33.469 -33.25 1 90.5 276 LYS B C 1
ATOM 5527 O O . LYS B 1 276 ? -17.328 -33.062 -33.469 1 90.5 276 LYS B O 1
ATOM 5532 N N . ASP B 1 277 ? -15.758 -33.688 -32 1 91.69 277 ASP B N 1
ATOM 5533 C CA . ASP B 1 277 ? -16.531 -33.375 -30.797 1 91.69 277 ASP B CA 1
ATOM 5534 C C . ASP B 1 277 ? -15.828 -32.344 -29.938 1 91.69 277 ASP B C 1
ATOM 5536 O O . ASP B 1 277 ? -14.992 -32.688 -29.094 1 91.69 277 ASP B O 1
ATOM 5540 N N . ARG B 1 278 ? -16.266 -31.188 -29.984 1 89.06 278 ARG B N 1
ATOM 5541 C CA . ARG B 1 278 ? -15.609 -30.078 -29.312 1 89.06 278 ARG B CA 1
ATOM 5542 C C . ARG B 1 278 ? -16.047 -29.969 -27.859 1 89.06 278 ARG B C 1
ATOM 5544 O O . ARG B 1 278 ? -15.547 -29.125 -27.109 1 89.06 278 ARG B O 1
ATOM 5551 N N . THR B 1 279 ? -16.938 -30.828 -27.531 1 87.06 279 THR B N 1
ATOM 5552 C CA . THR B 1 279 ? -17.375 -30.828 -26.141 1 87.06 279 THR B CA 1
ATOM 5553 C C . THR B 1 279 ? -16.391 -31.609 -25.266 1 87.06 279 THR B C 1
ATOM 5555 O O . THR B 1 279 ? -16.297 -31.359 -24.062 1 87.06 279 THR B O 1
ATOM 5558 N N . THR B 1 280 ? -15.672 -32.469 -25.875 1 92.94 280 THR B N 1
ATOM 5559 C CA . THR B 1 280 ? -14.773 -33.312 -25.094 1 92.94 280 THR B CA 1
ATOM 5560 C C . THR B 1 280 ? -13.328 -33.125 -25.531 1 92.94 280 THR B C 1
ATOM 5562 O O . THR B 1 280 ? -12.398 -33.531 -24.828 1 92.94 280 THR B O 1
ATOM 5565 N N . THR B 1 281 ? -13.195 -32.562 -26.703 1 96.25 281 THR B N 1
ATOM 5566 C CA . THR B 1 281 ? -11.867 -32.375 -27.281 1 96.25 281 THR B CA 1
ATOM 5567 C C . THR B 1 281 ? -11.633 -30.906 -27.594 1 96.25 281 THR B C 1
ATOM 5569 O O . THR B 1 281 ? -12.492 -30.234 -28.188 1 96.25 281 THR B O 1
ATOM 5572 N N . MET B 1 282 ? -10.484 -30.438 -27.141 1 96.56 282 MET B N 1
ATOM 5573 C CA . MET B 1 282 ? -10.172 -29.031 -27.359 1 96.56 282 MET B CA 1
ATOM 5574 C C . MET B 1 282 ? -8.758 -28.859 -27.906 1 96.56 282 MET B C 1
ATOM 5576 O O . MET B 1 282 ? -7.863 -29.641 -27.562 1 96.56 282 MET B O 1
ATOM 5580 N N . ASN B 1 283 ? -8.625 -27.781 -28.688 1 96.19 283 ASN B N 1
ATOM 5581 C CA . ASN B 1 283 ? -7.309 -27.422 -29.188 1 96.19 283 ASN B CA 1
ATOM 5582 C C . ASN B 1 283 ? -6.395 -26.922 -28.078 1 96.19 283 ASN B C 1
ATOM 5584 O O . ASN B 1 283 ? -6.832 -26.156 -27.219 1 96.19 283 ASN B O 1
ATOM 5588 N N . ILE B 1 284 ? -5.102 -27.266 -28.203 1 96.25 284 ILE B N 1
ATOM 5589 C CA . ILE B 1 284 ? -4.105 -26.953 -27.188 1 96.25 284 ILE B CA 1
ATOM 5590 C C . ILE B 1 284 ? -3.982 -25.438 -27.047 1 96.25 284 ILE B C 1
ATOM 5592 O O . ILE B 1 284 ? -3.783 -24.938 -25.938 1 96.25 284 ILE B O 1
ATOM 5596 N N . LEU B 1 285 ? -4.09 -24.672 -28.031 1 93.06 285 LEU B N 1
ATOM 5597 C CA . LEU B 1 285 ? -3.918 -23.219 -27.984 1 93.06 285 LEU B CA 1
ATOM 5598 C C . LEU B 1 285 ? -5.102 -22.547 -27.281 1 93.06 285 LEU B C 1
ATOM 5600 O O . LEU B 1 285 ? -4.969 -21.453 -26.75 1 93.06 285 LEU B O 1
ATOM 5604 N N . GLU B 1 286 ? -6.207 -23.172 -27.328 1 93.81 286 GLU B N 1
ATOM 5605 C CA . GLU B 1 286 ? -7.367 -22.703 -26.578 1 93.81 286 GLU B CA 1
ATOM 5606 C C . GLU B 1 286 ? -7.258 -23.094 -25.094 1 93.81 286 GLU B C 1
ATOM 5608 O O . GLU B 1 286 ? -7.488 -22.25 -24.219 1 93.81 286 GLU B O 1
ATOM 5613 N N . VAL B 1 287 ? -6.844 -24.25 -24.875 1 95.06 287 VAL B N 1
ATOM 5614 C CA . VAL B 1 287 ? -6.781 -24.812 -23.531 1 95.06 287 VAL B CA 1
ATOM 5615 C C . VAL B 1 287 ? -5.715 -24.094 -22.719 1 95.06 287 VAL B C 1
ATOM 5617 O O . VAL B 1 287 ? -5.914 -23.797 -21.531 1 95.06 287 VAL B O 1
ATOM 5620 N N . ALA B 1 288 ? -4.629 -23.781 -23.406 1 94.69 288 ALA B N 1
ATOM 5621 C CA . ALA B 1 288 ? -3.461 -23.281 -22.688 1 94.69 288 ALA B CA 1
ATOM 5622 C C . ALA B 1 288 ? -3.281 -21.781 -22.906 1 94.69 288 ALA B C 1
ATOM 5624 O O . ALA B 1 288 ? -2.236 -21.219 -22.578 1 94.69 288 ALA B O 1
ATOM 5625 N N . ASP B 1 289 ? -4.223 -21.109 -23.484 1 90.06 289 ASP B N 1
ATOM 5626 C CA . ASP B 1 289 ? -4.113 -19.688 -23.844 1 90.06 289 ASP B CA 1
ATOM 5627 C C . ASP B 1 289 ? -3.76 -18.844 -22.625 1 90.06 289 ASP B C 1
ATOM 5629 O O . ASP B 1 289 ? -2.945 -17.922 -22.719 1 90.06 289 ASP B O 1
ATOM 5633 N N . GLN B 1 290 ? -4.34 -19.078 -21.5 1 89.81 290 GLN B N 1
ATOM 5634 C CA . GLN B 1 290 ? -4.09 -18.312 -20.281 1 89.81 290 GLN B CA 1
ATOM 5635 C C . GLN B 1 290 ? -3.547 -19.219 -19.172 1 89.81 290 GLN B C 1
ATOM 5637 O O . GLN B 1 290 ? -3.871 -19.016 -18 1 89.81 290 GLN B O 1
ATOM 5642 N N . ALA B 1 291 ? -2.738 -20.141 -19.594 1 88.88 291 ALA B N 1
ATOM 5643 C CA . ALA B 1 291 ? -2.213 -21.109 -18.625 1 88.88 291 ALA B CA 1
ATOM 5644 C C . ALA B 1 291 ? -1.169 -20.469 -17.719 1 88.88 291 ALA B C 1
ATOM 5646 O O . ALA B 1 291 ? -0.852 -21 -16.656 1 88.88 291 ALA B O 1
ATOM 5647 N N . GLY B 1 292 ? -0.625 -19.359 -18.125 1 91.81 292 GLY B N 1
ATOM 5648 C CA . GLY B 1 292 ? 0.264 -18.594 -17.266 1 91.81 292 GLY B CA 1
ATOM 5649 C C . GLY B 1 292 ? -0.458 -17.922 -16.109 1 91.81 292 GLY B C 1
ATOM 5650 O O . GLY B 1 292 ? 0.125 -17.719 -15.047 1 91.81 292 GLY B O 1
ATOM 5651 N N . ASP B 1 293 ? -1.698 -17.688 -16.344 1 94.75 293 ASP B N 1
ATOM 5652 C CA . ASP B 1 293 ? -2.514 -16.984 -15.352 1 94.75 293 ASP B CA 1
ATOM 5653 C C . ASP B 1 293 ? -3.104 -17.969 -14.336 1 94.75 293 ASP B C 1
ATOM 5655 O O . ASP B 1 293 ? -3.43 -17.578 -13.211 1 94.75 293 ASP B O 1
ATOM 5659 N N . PHE B 1 294 ? -3.24 -19.172 -14.82 1 98 294 PHE B N 1
ATOM 5660 C CA . PHE B 1 294 ? -3.771 -20.141 -13.883 1 98 294 PHE B CA 1
ATOM 5661 C C . PHE B 1 294 ? -3.416 -21.562 -14.32 1 98 294 PHE B C 1
ATOM 5663 O O . PHE B 1 294 ? -3.857 -22.031 -15.375 1 98 294 PHE B O 1
ATOM 5670 N N . THR B 1 295 ? -2.727 -22.266 -13.594 1 98.75 295 THR B N 1
ATOM 5671 C CA . THR B 1 295 ? -2.486 -23.703 -13.656 1 98.75 295 THR B CA 1
ATOM 5672 C C . THR B 1 295 ? -2.359 -24.297 -12.258 1 98.75 295 THR B C 1
ATOM 5674 O O . THR B 1 295 ? -1.635 -23.766 -11.414 1 98.75 295 THR B O 1
ATOM 5677 N N . MET B 1 296 ? -3.109 -25.297 -12.008 1 98.88 296 MET B N 1
ATOM 5678 C CA . MET B 1 296 ? -3.096 -25.891 -10.672 1 98.88 296 MET B CA 1
ATOM 5679 C C . MET B 1 296 ? -2.977 -27.406 -10.758 1 98.88 296 MET B C 1
ATOM 5681 O O . MET B 1 296 ? -3.477 -28.031 -11.703 1 98.88 296 MET B O 1
ATOM 5685 N N . ALA B 1 297 ? -2.34 -27.984 -9.805 1 98.88 297 ALA B N 1
ATOM 5686 C CA . ALA B 1 297 ? -2.213 -29.438 -9.656 1 98.88 297 ALA B CA 1
ATOM 5687 C C . ALA B 1 297 ? -1.789 -29.797 -8.234 1 98.88 297 ALA B C 1
ATOM 5689 O O . ALA B 1 297 ? -1.391 -28.938 -7.453 1 98.88 297 ALA B O 1
ATOM 5690 N N . HIS B 1 298 ? -1.958 -31.031 -7.949 1 98.88 298 HIS B N 1
ATOM 5691 C CA . HIS B 1 298 ? -1.357 -31.531 -6.723 1 98.88 298 HIS B CA 1
ATOM 5692 C C . HIS B 1 298 ? 0.153 -31.328 -6.719 1 98.88 298 HIS B C 1
ATOM 5694 O O . HIS B 1 298 ? 0.8 -31.422 -7.766 1 98.88 298 HIS B O 1
ATOM 5700 N N . ARG B 1 299 ? 0.703 -31.109 -5.539 1 98.69 299 ARG B N 1
ATOM 5701 C CA . ARG B 1 299 ? 2.121 -30.781 -5.418 1 98.69 299 ARG B CA 1
ATOM 5702 C C . ARG B 1 299 ? 2.986 -31.891 -6.023 1 98.69 299 ARG B C 1
ATOM 5704 O O . ARG B 1 299 ? 4.031 -31.609 -6.613 1 98.69 299 ARG B O 1
ATOM 5711 N N . ASP B 1 300 ? 2.623 -33.156 -5.922 1 98.44 300 ASP B N 1
ATOM 5712 C CA . ASP B 1 300 ? 3.379 -34.25 -6.492 1 98.44 300 ASP B CA 1
ATOM 5713 C C . ASP B 1 300 ? 3.166 -34.344 -8 1 98.44 300 ASP B C 1
ATOM 5715 O O . ASP B 1 300 ? 4.066 -34.75 -8.734 1 98.44 300 ASP B O 1
ATOM 5719 N N . THR B 1 301 ? 1.946 -34 -8.461 1 98.81 301 THR B N 1
ATOM 5720 C CA . THR B 1 301 ? 1.64 -34.062 -9.883 1 98.81 301 THR B CA 1
ATOM 5721 C C . THR B 1 301 ? 2.504 -33.062 -10.648 1 98.81 301 THR B C 1
ATOM 5723 O O . THR B 1 301 ? 2.936 -33.312 -11.773 1 98.81 301 THR B O 1
ATOM 5726 N N . TRP B 1 302 ? 2.818 -31.891 -10.078 1 98.69 302 TRP B N 1
ATOM 5727 C CA . TRP B 1 302 ? 3.678 -30.875 -10.688 1 98.69 302 TRP B CA 1
ATOM 5728 C C . TRP B 1 302 ? 5.051 -31.453 -11.016 1 98.69 302 TRP B C 1
ATOM 5730 O O . TRP B 1 302 ? 5.703 -31.016 -11.969 1 98.69 302 TRP B O 1
ATOM 5740 N N . LYS B 1 303 ? 5.449 -32.375 -10.258 1 97.56 303 LYS B N 1
ATOM 5741 C CA . LYS B 1 303 ? 6.812 -32.906 -10.344 1 97.56 303 LYS B CA 1
ATOM 5742 C C . LYS B 1 303 ? 6.957 -33.906 -11.477 1 97.56 303 LYS B C 1
ATOM 5744 O O . LYS B 1 303 ? 8.07 -34.188 -11.938 1 97.56 303 LYS B O 1
ATOM 5749 N N . ILE B 1 304 ? 5.891 -34.469 -11.883 1 98.12 304 ILE B N 1
ATOM 5750 C CA . ILE B 1 304 ? 5.918 -35.5 -12.93 1 98.12 304 ILE B CA 1
ATOM 5751 C C . ILE B 1 304 ? 6.473 -34.906 -14.219 1 98.12 304 ILE B C 1
ATOM 5753 O O . ILE B 1 304 ? 7.465 -35.375 -14.766 1 98.12 304 ILE B O 1
ATOM 5757 N N . PRO B 1 305 ? 5.93 -33.781 -14.68 1 97.75 305 PRO B N 1
ATOM 5758 C CA . PRO B 1 305 ? 6.547 -33.125 -15.828 1 97.75 305 PRO B CA 1
ATOM 5759 C C . PRO B 1 305 ? 7.758 -32.25 -15.445 1 97.75 305 PRO B C 1
ATOM 5761 O O . PRO B 1 305 ? 8.352 -31.609 -16.312 1 97.75 305 PRO B O 1
ATOM 5764 N N . ARG B 1 306 ? 8.047 -32.156 -14.18 1 97.94 306 ARG B N 1
ATOM 5765 C CA . ARG B 1 306 ? 9.18 -31.406 -13.633 1 97.94 306 ARG B CA 1
ATOM 5766 C C . ARG B 1 306 ? 9.016 -29.906 -13.836 1 97.94 306 ARG B C 1
ATOM 5768 O O . ARG B 1 306 ? 9.953 -29.234 -14.273 1 97.94 306 ARG B O 1
ATOM 5775 N N . GLY B 1 307 ? 7.852 -29.422 -13.617 1 97.69 307 GLY B N 1
ATOM 5776 C CA . GLY B 1 307 ? 7.547 -28 -13.703 1 97.69 307 GLY B CA 1
ATOM 5777 C C . GLY B 1 307 ? 7.613 -27.469 -15.117 1 97.69 307 GLY B C 1
ATOM 5778 O O . GLY B 1 307 ? 7.523 -28.234 -16.078 1 97.69 307 GLY B O 1
ATOM 5779 N N . TYR B 1 308 ? 7.629 -26.125 -15.219 1 96.88 308 TYR B N 1
ATOM 5780 C CA . TYR B 1 308 ? 7.812 -25.453 -16.5 1 96.88 308 TYR B CA 1
ATOM 5781 C C . TYR B 1 308 ? 9.242 -25.625 -17 1 96.88 308 TYR B C 1
ATOM 5783 O O . TYR B 1 308 ? 10.195 -25.578 -16.219 1 96.88 308 TYR B O 1
ATOM 5791 N N . ARG B 1 309 ? 9.336 -25.781 -18.281 1 94.25 309 ARG B N 1
ATOM 5792 C CA . ARG B 1 309 ? 10.688 -25.844 -18.828 1 94.25 309 ARG B CA 1
ATOM 5793 C C . ARG B 1 309 ? 11.43 -24.531 -18.609 1 94.25 309 ARG B C 1
ATOM 5795 O O . ARG B 1 309 ? 10.898 -23.453 -18.891 1 94.25 309 ARG B O 1
ATOM 5802 N N . GLU B 1 310 ? 12.57 -24.625 -18.094 1 93.69 310 GLU B N 1
ATOM 5803 C CA . GLU B 1 310 ? 13.367 -23.453 -17.781 1 93.69 310 GLU B CA 1
ATOM 5804 C C . GLU B 1 310 ? 14.289 -23.078 -18.938 1 93.69 310 GLU B C 1
ATOM 5806 O O . GLU B 1 310 ? 15.25 -23.797 -19.234 1 93.69 310 GLU B O 1
ATOM 5811 N N . ALA B 1 311 ? 13.945 -22.062 -19.656 1 86.12 311 ALA B N 1
ATOM 5812 C CA . ALA B 1 311 ? 14.695 -21.656 -20.844 1 86.12 311 ALA B CA 1
ATOM 5813 C C . ALA B 1 311 ? 14.938 -20.141 -20.844 1 86.12 311 ALA B C 1
ATOM 5815 O O . ALA B 1 311 ? 15.344 -19.578 -21.859 1 86.12 311 ALA B O 1
ATOM 5816 N N . GLY B 1 312 ? 14.625 -19.484 -19.703 1 79.62 312 GLY B N 1
ATOM 5817 C CA . GLY B 1 312 ? 14.992 -18.094 -19.484 1 79.62 312 GLY B CA 1
ATOM 5818 C C . GLY B 1 312 ? 14.016 -17.109 -20.109 1 79.62 312 GLY B C 1
ATOM 5819 O O . GLY B 1 312 ? 14.305 -15.906 -20.188 1 79.62 312 GLY B O 1
ATOM 5820 N N . GLY B 1 313 ? 12.812 -17.5 -20.594 1 72.31 313 GLY B N 1
ATOM 5821 C CA . GLY B 1 313 ? 11.875 -16.594 -21.234 1 72.31 313 GLY B CA 1
ATOM 5822 C C . GLY B 1 313 ? 10.609 -16.375 -20.422 1 72.31 313 GLY B C 1
ATOM 5823 O O . GLY B 1 313 ? 10.477 -16.891 -19.312 1 72.31 313 GLY B O 1
ATOM 5824 N N . VAL B 1 314 ? 9.688 -15.461 -21.016 1 68.69 314 VAL B N 1
ATOM 5825 C CA . VAL B 1 314 ? 8.547 -15.016 -20.219 1 68.69 314 VAL B CA 1
ATOM 5826 C C . VAL B 1 314 ? 7.246 -15.516 -20.844 1 68.69 314 VAL B C 1
ATOM 5828 O O . VAL B 1 314 ? 6.168 -15.32 -20.281 1 68.69 314 VAL B O 1
ATOM 5831 N N . ALA B 1 315 ? 7.352 -16.172 -21.953 1 74.19 315 ALA B N 1
ATOM 5832 C CA . ALA B 1 315 ? 6.098 -16.594 -22.578 1 74.19 315 ALA B CA 1
ATOM 5833 C C . ALA B 1 315 ? 6.25 -17.953 -23.25 1 74.19 315 ALA B C 1
ATOM 5835 O O . ALA B 1 315 ? 7.371 -18.438 -23.453 1 74.19 315 ALA B O 1
ATOM 5836 N N . TRP B 1 316 ? 5.145 -18.641 -23.391 1 85.38 316 TRP B N 1
ATOM 5837 C CA . TRP B 1 316 ? 5.055 -19.875 -24.156 1 85.38 316 TRP B CA 1
ATOM 5838 C C . TRP B 1 316 ? 5.305 -21.094 -23.266 1 85.38 316 TRP B C 1
ATOM 5840 O O . TRP B 1 316 ? 4.836 -22.188 -23.562 1 85.38 316 TRP B O 1
ATOM 5850 N N . MET B 1 317 ? 6.031 -20.875 -22.188 1 90.62 317 MET B N 1
ATOM 5851 C CA . MET B 1 317 ? 6.414 -22.016 -21.359 1 90.62 317 MET B CA 1
ATOM 5852 C C . MET B 1 317 ? 5.191 -22.656 -20.703 1 90.62 317 MET B C 1
ATOM 5854 O O . MET B 1 317 ? 5.191 -23.844 -20.406 1 90.62 317 MET B O 1
ATOM 5858 N N . ASP B 1 318 ? 4.227 -21.812 -20.547 1 93.31 318 ASP B N 1
ATOM 5859 C CA . ASP B 1 318 ? 2.99 -22.328 -19.969 1 93.31 318 ASP B CA 1
ATOM 5860 C C . ASP B 1 318 ? 2.287 -23.281 -20.922 1 93.31 318 ASP B C 1
ATOM 5862 O O . ASP B 1 318 ? 1.814 -24.344 -20.516 1 93.31 318 ASP B O 1
ATOM 5866 N N . ILE B 1 319 ? 2.271 -22.938 -22.203 1 93.62 319 ILE B N 1
ATOM 5867 C CA . ILE B 1 319 ? 1.679 -23.812 -23.219 1 93.62 319 ILE B CA 1
ATOM 5868 C C . ILE B 1 319 ? 2.49 -25.094 -23.328 1 93.62 319 ILE B C 1
ATOM 5870 O O . ILE B 1 319 ? 1.924 -26.188 -23.359 1 93.62 319 ILE B O 1
ATOM 5874 N N . GLU B 1 320 ? 3.76 -24.969 -23.344 1 93.19 320 GLU B N 1
ATOM 5875 C CA . GLU B 1 320 ? 4.645 -26.125 -23.406 1 93.19 320 GLU B CA 1
ATOM 5876 C C . GLU B 1 320 ? 4.418 -27.062 -22.234 1 93.19 320 GLU B C 1
ATOM 5878 O O . GLU B 1 320 ? 4.441 -28.281 -22.391 1 93.19 320 GLU B O 1
ATOM 5883 N N . PHE B 1 321 ? 4.246 -26.5 -21.109 1 96.06 321 PHE B N 1
ATOM 5884 C CA . PHE B 1 321 ? 3.994 -27.312 -19.922 1 96.06 321 PHE B CA 1
ATOM 5885 C C . PHE B 1 321 ? 2.748 -28.172 -20.109 1 96.06 321 PHE B C 1
ATOM 5887 O O . PHE B 1 321 ? 2.75 -29.359 -19.781 1 96.06 321 PHE B O 1
ATOM 5894 N N . ILE B 1 322 ? 1.669 -27.547 -20.594 1 97.19 322 ILE B N 1
ATOM 5895 C CA . ILE B 1 322 ? 0.426 -28.297 -20.781 1 97.19 322 ILE B CA 1
ATOM 5896 C C . ILE B 1 322 ? 0.63 -29.391 -21.812 1 97.19 322 ILE B C 1
ATOM 5898 O O . ILE B 1 322 ? 0.12 -30.5 -21.656 1 97.19 322 ILE B O 1
ATOM 5902 N N . CYS B 1 323 ? 1.377 -29.141 -22.891 1 95.94 323 CYS B N 1
ATOM 5903 C CA . CYS B 1 323 ? 1.716 -30.172 -23.875 1 95.94 323 CYS B CA 1
ATOM 5904 C C . CYS B 1 323 ? 2.426 -31.344 -23.219 1 95.94 323 CYS B C 1
ATOM 5906 O O . CYS B 1 323 ? 2.043 -32.5 -23.406 1 95.94 323 CYS B O 1
ATOM 5908 N N . THR B 1 324 ? 3.408 -31 -22.469 1 95.81 324 THR B N 1
ATOM 5909 C CA . THR B 1 324 ? 4.199 -32.031 -21.812 1 95.81 324 THR B CA 1
ATOM 5910 C C . THR B 1 324 ? 3.334 -32.844 -20.844 1 95.81 324 THR B C 1
ATOM 5912 O O . THR B 1 324 ? 3.393 -34.062 -20.859 1 95.81 324 THR B O 1
ATOM 5915 N N . ALA B 1 325 ? 2.553 -32.188 -20.094 1 97.31 325 ALA B N 1
ATOM 5916 C CA . ALA B 1 325 ? 1.695 -32.844 -19.125 1 97.31 325 ALA B CA 1
ATOM 5917 C C . ALA B 1 325 ? 0.679 -33.75 -19.812 1 97.31 325 ALA B C 1
ATOM 5919 O O . ALA B 1 325 ? 0.574 -34.938 -19.5 1 97.31 325 ALA B O 1
ATOM 5920 N N . ALA B 1 326 ? -0.013 -33.25 -20.781 1 97.62 326 ALA B N 1
ATOM 5921 C CA . ALA B 1 326 ? -1.117 -33.938 -21.422 1 97.62 326 ALA B CA 1
ATOM 5922 C C . ALA B 1 326 ? -0.6 -35.031 -22.344 1 97.62 326 ALA B C 1
ATOM 5924 O O . ALA B 1 326 ? -1.143 -36.156 -22.359 1 97.62 326 ALA B O 1
ATOM 5925 N N . TRP B 1 327 ? 0.435 -34.75 -23.109 1 97.81 327 TRP B N 1
ATOM 5926 C CA . TRP B 1 327 ? 0.808 -35.625 -24.203 1 97.81 327 TRP B CA 1
ATOM 5927 C C . TRP B 1 327 ? 1.983 -36.531 -23.812 1 97.81 327 TRP B C 1
ATOM 5929 O O . TRP B 1 327 ? 1.97 -37.719 -24.062 1 97.81 327 TRP B O 1
ATOM 5939 N N . THR B 1 328 ? 2.98 -35.938 -23.234 1 96.88 328 THR B N 1
ATOM 5940 C CA . THR B 1 328 ? 4.176 -36.719 -22.875 1 96.88 328 THR B CA 1
ATOM 5941 C C . THR B 1 328 ? 3.936 -37.562 -21.641 1 96.88 328 THR B C 1
ATOM 5943 O O . THR B 1 328 ? 4.336 -38.719 -21.578 1 96.88 328 THR B O 1
ATOM 5946 N N . LYS B 1 329 ? 3.324 -37.031 -20.625 1 97.75 329 LYS B N 1
ATOM 5947 C CA . LYS B 1 329 ? 3.172 -37.688 -19.344 1 97.75 329 LYS B CA 1
ATOM 5948 C C . LYS B 1 329 ? 1.746 -38.219 -19.156 1 97.75 329 LYS B C 1
ATOM 5950 O O . LYS B 1 329 ? 1.442 -38.875 -18.156 1 97.75 329 LYS B O 1
ATOM 5955 N N . LYS B 1 330 ? 0.825 -37.906 -20.062 1 97.75 330 LYS B N 1
ATOM 5956 C CA . LYS B 1 330 ? -0.534 -38.438 -20.141 1 97.75 330 LYS B CA 1
ATOM 5957 C C . LYS B 1 330 ? -1.32 -38.094 -18.875 1 97.75 330 LYS B C 1
ATOM 5959 O O . LYS B 1 330 ? -2.035 -38.969 -18.328 1 97.75 330 LYS B O 1
ATOM 5964 N N . ILE B 1 331 ? -1.097 -36.969 -18.328 1 98.62 331 ILE B N 1
ATOM 5965 C CA . ILE B 1 331 ? -1.877 -36.5 -17.188 1 98.62 331 ILE B CA 1
ATOM 5966 C C . ILE B 1 331 ? -3.18 -35.875 -17.672 1 98.62 331 ILE B C 1
ATOM 5968 O O . ILE B 1 331 ? -3.168 -35 -18.562 1 98.62 331 ILE B O 1
ATOM 5972 N N . PRO B 1 332 ? -4.324 -36.312 -17.172 1 98.62 332 PRO B N 1
ATOM 5973 C CA . PRO B 1 332 ? -5.598 -35.688 -17.547 1 98.62 332 PRO B CA 1
ATOM 5974 C C . PRO B 1 332 ? -5.617 -34.188 -17.281 1 98.62 332 PRO B C 1
ATOM 5976 O O . PRO B 1 332 ? -5.062 -33.719 -16.281 1 98.62 332 PRO B O 1
ATOM 5979 N N . VAL B 1 333 ? -6.285 -33.438 -18.219 1 98.56 333 VAL B N 1
ATOM 5980 C CA . VAL B 1 333 ? -6.426 -32 -18.109 1 98.56 333 VAL B CA 1
ATOM 5981 C C . VAL B 1 333 ? -7.902 -31.625 -17.938 1 98.56 333 VAL B C 1
ATOM 5983 O O . VAL B 1 333 ? -8.742 -32.062 -18.734 1 98.56 333 VAL B O 1
ATOM 5986 N N . VAL B 1 334 ? -8.188 -30.922 -16.891 1 98.38 334 VAL B N 1
ATOM 5987 C CA . VAL B 1 334 ? -9.523 -30.391 -16.672 1 98.38 334 VAL B CA 1
ATOM 5988 C C . VAL B 1 334 ? -9.555 -28.906 -17.031 1 98.38 334 VAL B C 1
ATOM 5990 O O . VAL B 1 334 ? -8.734 -28.125 -16.531 1 98.38 334 VAL B O 1
ATOM 5993 N N . TYR B 1 335 ? -10.398 -28.547 -17.938 1 97.62 335 TYR B N 1
ATOM 5994 C CA . TYR B 1 335 ? -10.578 -27.172 -18.391 1 97.62 335 TYR B CA 1
ATOM 5995 C C . TYR B 1 335 ? -11.859 -26.578 -17.828 1 97.62 335 TYR B C 1
ATOM 5997 O O . TYR B 1 335 ? -12.961 -27.031 -18.141 1 97.62 335 TYR B O 1
ATOM 6005 N N . VAL B 1 336 ? -11.719 -25.547 -17.016 1 96.19 336 VAL B N 1
ATOM 6006 C CA . VAL B 1 336 ? -12.875 -24.938 -16.359 1 96.19 336 VAL B CA 1
ATOM 6007 C C . VAL B 1 336 ? -13.297 -23.688 -17.125 1 96.19 336 VAL B C 1
ATOM 6009 O O . VAL B 1 336 ? -12.625 -22.656 -17.062 1 96.19 336 VAL B O 1
ATOM 6012 N N . LYS B 1 337 ? -14.445 -23.656 -17.734 1 92 337 LYS B N 1
ATOM 6013 C CA . LYS B 1 337 ? -14.883 -22.609 -18.656 1 92 337 LYS B CA 1
ATOM 6014 C C . LYS B 1 337 ? -15.359 -21.375 -17.906 1 92 337 LYS B C 1
ATOM 6016 O O . LYS B 1 337 ? -15.078 -20.25 -18.328 1 92 337 LYS B O 1
ATOM 6021 N N . PRO B 1 338 ? -16.141 -21.516 -16.797 1 91.38 338 PRO B N 1
ATOM 6022 C CA . PRO B 1 338 ? -16.531 -20.266 -16.141 1 91.38 338 PRO B CA 1
ATOM 6023 C C . PRO B 1 338 ? -15.328 -19.484 -15.625 1 91.38 338 PRO B C 1
ATOM 6025 O O . PRO B 1 338 ? -15.375 -18.25 -15.555 1 91.38 338 PRO B O 1
ATOM 6028 N N . GLY B 1 339 ? -14.297 -20.25 -15.25 1 96.06 339 GLY B N 1
ATOM 6029 C CA . GLY B 1 339 ? -13.055 -19.625 -14.852 1 96.06 339 GLY B CA 1
ATOM 6030 C C . GLY B 1 339 ? -12.891 -19.531 -13.344 1 96.06 339 GLY B C 1
ATOM 6031 O O . GLY B 1 339 ? -13.875 -19.391 -12.617 1 96.06 339 GLY B O 1
ATOM 6032 N N . PHE B 1 340 ? -11.664 -19.547 -12.914 1 98.44 340 PHE B N 1
ATOM 6033 C CA . PHE B 1 340 ? -11.328 -19.531 -11.492 1 98.44 340 PHE B CA 1
ATOM 6034 C C . PHE B 1 340 ? -10.727 -18.188 -11.094 1 98.44 340 PHE B C 1
ATOM 6036 O O . PHE B 1 340 ? -10.609 -17.875 -9.906 1 98.44 340 PHE B O 1
ATOM 6043 N N . THR B 1 341 ? -10.344 -17.359 -12.07 1 98.31 341 THR B N 1
ATOM 6044 C CA . THR B 1 341 ? -9.766 -16.047 -11.773 1 98.31 341 THR B CA 1
ATOM 6045 C C . THR B 1 341 ? -10.289 -15 -12.742 1 98.31 341 THR B C 1
ATOM 6047 O O . THR B 1 341 ? -10.812 -15.328 -13.812 1 98.31 341 THR B O 1
ATOM 6050 N N . CYS B 1 342 ? -10.25 -13.797 -12.359 1 97.88 342 CYS B N 1
ATOM 6051 C CA . CYS B 1 342 ? -10.43 -12.641 -13.227 1 97.88 342 CYS B CA 1
ATOM 6052 C C . CYS B 1 342 ? -9.156 -11.82 -13.312 1 97.88 342 CYS B C 1
ATOM 6054 O O . CYS B 1 342 ? -8.477 -11.602 -12.305 1 97.88 342 CYS B O 1
ATOM 6056 N N . HIS B 1 343 ? -8.844 -11.461 -14.5 1 97.06 343 HIS B N 1
ATOM 6057 C CA . HIS B 1 343 ? -7.668 -10.633 -14.75 1 97.06 343 HIS B CA 1
ATOM 6058 C C . HIS B 1 343 ? -7.977 -9.156 -14.523 1 97.06 343 HIS B C 1
ATOM 6060 O O . HIS B 1 343 ? -8.992 -8.641 -15.008 1 97.06 343 HIS B O 1
ATOM 6066 N N . GLN B 1 344 ? -7.148 -8.461 -13.75 1 97 344 GLN B N 1
ATOM 6067 C CA . GLN B 1 344 ? -7.297 -7.02 -13.562 1 97 344 GLN B CA 1
ATOM 6068 C C . GLN B 1 344 ? -6.781 -6.25 -14.773 1 97 344 GLN B C 1
ATOM 6070 O O . GLN B 1 344 ? -5.629 -6.418 -15.18 1 97 344 GLN B O 1
ATOM 6075 N N . GLU B 1 345 ? -7.582 -5.449 -15.281 1 94 345 GLU B N 1
ATOM 6076 C CA . GLU B 1 345 ? -7.289 -4.703 -16.5 1 94 345 GLU B CA 1
ATOM 6077 C C . GLU B 1 345 ? -6.074 -3.801 -16.312 1 94 345 GLU B C 1
ATOM 6079 O O . GLU B 1 345 ? -5.934 -3.143 -15.281 1 94 345 GLU B O 1
ATOM 6084 N N . HIS B 1 346 ? -5.188 -3.771 -17.234 1 90.88 346 HIS B N 1
ATOM 6085 C CA . HIS B 1 346 ? -4.047 -2.867 -17.297 1 90.88 346 HIS B CA 1
ATOM 6086 C C . HIS B 1 346 ? -3.438 -2.846 -18.688 1 90.88 346 HIS B C 1
ATOM 6088 O O . HIS B 1 346 ? -3.832 -3.629 -19.562 1 90.88 346 HIS B O 1
ATOM 6094 N N . ALA B 1 347 ? -2.564 -1.903 -18.891 1 81.62 347 ALA B N 1
ATOM 6095 C CA . ALA B 1 347 ? -1.891 -1.826 -20.188 1 81.62 347 ALA B CA 1
ATOM 6096 C C . ALA B 1 347 ? -1.068 -3.084 -20.453 1 81.62 347 ALA B C 1
ATOM 6098 O O . ALA B 1 347 ? -0.489 -3.662 -19.531 1 81.62 347 ALA B O 1
ATOM 6099 N N . ASN B 1 348 ? -1.133 -3.592 -21.625 1 69.69 348 ASN B N 1
ATOM 6100 C CA . ASN B 1 348 ? -0.389 -4.785 -22.016 1 69.69 348 ASN B CA 1
ATOM 6101 C C . ASN B 1 348 ? 1.019 -4.438 -22.5 1 69.69 348 ASN B C 1
ATOM 6103 O O . ASN B 1 348 ? 1.192 -3.891 -23.594 1 69.69 348 ASN B O 1
ATOM 6107 N N . ILE B 1 349 ? 2.016 -4.574 -21.641 1 65 349 ILE B N 1
ATOM 6108 C CA . ILE B 1 349 ? 3.355 -4.105 -21.984 1 65 349 ILE B CA 1
ATOM 6109 C C . ILE B 1 349 ? 4.156 -5.246 -22.609 1 65 349 ILE B C 1
ATOM 6111 O O . ILE B 1 349 ? 5.141 -5.008 -23.312 1 65 349 ILE B O 1
ATOM 6115 N N . TRP B 1 350 ? 3.875 -6.438 -22.328 1 59.72 350 TRP B N 1
ATOM 6116 C CA . TRP B 1 350 ? 4.688 -7.535 -22.844 1 59.72 350 TRP B CA 1
ATOM 6117 C C . TRP B 1 350 ? 4.66 -7.555 -24.359 1 59.72 350 TRP B C 1
ATOM 6119 O O . TRP B 1 350 ? 5.613 -8.008 -25 1 59.72 350 TRP B O 1
ATOM 6129 N N . GLU B 1 351 ? 3.666 -7 -24.781 1 59.59 351 GLU B N 1
ATOM 6130 C CA . GLU B 1 351 ? 3.572 -6.988 -26.234 1 59.59 351 GLU B CA 1
ATOM 6131 C C . GLU B 1 351 ? 4.676 -6.129 -26.859 1 59.59 351 GLU B C 1
ATOM 6133 O O . GLU B 1 351 ? 5.039 -6.32 -28.016 1 59.59 351 GLU B O 1
ATOM 6138 N N . SER B 1 352 ? 5.23 -5.422 -25.812 1 60.91 352 SER B N 1
ATOM 6139 C CA . SER B 1 352 ? 6.223 -4.496 -26.359 1 60.91 352 SER B CA 1
ATOM 6140 C C . SER B 1 352 ? 7.633 -5.051 -26.203 1 60.91 352 SER B C 1
ATOM 6142 O O . SER B 1 352 ? 8.57 -4.555 -26.828 1 60.91 352 SER B O 1
ATOM 6144 N N . ASN B 1 353 ? 7.762 -6.164 -25.406 1 66.56 353 ASN B N 1
ATOM 6145 C CA . ASN B 1 353 ? 9.094 -6.742 -25.266 1 66.56 353 ASN B CA 1
ATOM 6146 C C . ASN B 1 353 ? 9.195 -8.086 -25.984 1 66.56 353 ASN B C 1
ATOM 6148 O O . ASN B 1 353 ? 9.383 -9.125 -25.344 1 66.56 353 ASN B O 1
ATOM 6152 N N . LYS B 1 354 ? 9.312 -8.164 -27.219 1 69.25 354 LYS B N 1
ATOM 6153 C CA . LYS B 1 354 ? 9.281 -9.359 -28.062 1 69.25 354 LYS B CA 1
ATOM 6154 C C . LYS B 1 354 ? 10.539 -10.203 -27.859 1 69.25 354 LYS B C 1
ATOM 6156 O O . LYS B 1 354 ? 10.5 -11.43 -27.984 1 69.25 354 LYS B O 1
ATOM 6161 N N . GLU B 1 355 ? 11.578 -9.57 -27.391 1 71.56 355 GLU B N 1
ATOM 6162 C CA . GLU B 1 355 ? 12.852 -10.273 -27.219 1 71.56 355 GLU B CA 1
ATOM 6163 C C . GLU B 1 355 ? 12.828 -11.18 -26 1 71.56 355 GLU B C 1
ATOM 6165 O O . GLU B 1 355 ? 13.617 -12.125 -25.906 1 71.56 355 GLU B O 1
ATOM 6170 N N . ALA B 1 356 ? 11.93 -10.953 -25.109 1 70.75 356 ALA B N 1
ATOM 6171 C CA . ALA B 1 356 ? 11.867 -11.734 -23.875 1 70.75 356 ALA B CA 1
ATOM 6172 C C . ALA B 1 356 ? 10.938 -12.93 -24.031 1 70.75 356 ALA B C 1
ATOM 6174 O O . ALA B 1 356 ? 10.773 -13.719 -23.094 1 70.75 356 ALA B O 1
ATOM 6175 N N . ILE B 1 357 ? 10.43 -13.031 -25.172 1 72 357 ILE B N 1
ATOM 6176 C CA . ILE B 1 357 ? 9.531 -14.148 -25.438 1 72 357 ILE B CA 1
ATOM 6177 C C . ILE B 1 357 ? 10.32 -15.359 -25.906 1 72 357 ILE B C 1
ATOM 6179 O O . ILE B 1 357 ? 11.234 -15.227 -26.734 1 72 357 ILE B O 1
ATOM 6183 N N . ASN B 1 358 ? 9.984 -16.453 -25.344 1 73 358 ASN B N 1
ATOM 6184 C CA . ASN B 1 358 ? 10.664 -17.672 -25.766 1 73 358 ASN B CA 1
ATOM 6185 C C . ASN B 1 358 ? 10.414 -17.969 -27.234 1 73 358 ASN B C 1
ATOM 6187 O O . ASN B 1 358 ? 9.32 -17.719 -27.75 1 73 358 ASN B O 1
ATOM 6191 N N . ASP B 1 359 ? 11.523 -18.391 -27.812 1 67.56 359 ASP B N 1
ATOM 6192 C CA . ASP B 1 359 ? 11.469 -18.734 -29.234 1 67.56 359 ASP B CA 1
ATOM 6193 C C . ASP B 1 359 ? 10.719 -20.047 -29.469 1 67.56 359 ASP B C 1
ATOM 6195 O O . ASP B 1 359 ? 11.188 -21.109 -29.062 1 67.56 359 ASP B O 1
ATOM 6199 N N . ASN B 1 360 ? 9.523 -19.875 -29.969 1 69 360 ASN B N 1
ATOM 6200 C CA . ASN B 1 360 ? 8.742 -21.078 -30.234 1 69 360 ASN B CA 1
ATOM 6201 C C . ASN B 1 360 ? 8.617 -21.359 -31.734 1 69 360 ASN B C 1
ATOM 6203 O O . ASN B 1 360 ? 7.766 -22.141 -32.156 1 69 360 ASN B O 1
ATOM 6207 N N . LYS B 1 361 ? 9.484 -20.719 -32.5 1 75.38 361 LYS B N 1
ATOM 6208 C CA . LYS B 1 361 ? 9.359 -20.828 -33.938 1 75.38 361 LYS B CA 1
ATOM 6209 C C . LYS B 1 361 ? 9.617 -22.266 -34.406 1 75.38 361 LYS B C 1
ATOM 6211 O O . LYS B 1 361 ? 9.031 -22.719 -35.406 1 75.38 361 LYS B O 1
ATOM 6216 N N . ASP B 1 362 ? 10.375 -22.906 -33.656 1 76.81 362 ASP B N 1
ATOM 6217 C CA . ASP B 1 362 ? 10.75 -24.234 -34.094 1 76.81 362 ASP B CA 1
ATOM 6218 C C . ASP B 1 362 ? 9.984 -25.312 -33.312 1 76.81 362 ASP B C 1
ATOM 6220 O O . ASP B 1 362 ? 10.297 -26.5 -33.438 1 76.81 362 ASP B O 1
ATOM 6224 N N . ILE B 1 363 ? 9.07 -24.906 -32.594 1 79.88 363 ILE B N 1
ATOM 6225 C CA . ILE B 1 363 ? 8.32 -25.875 -31.812 1 79.88 363 ILE B CA 1
ATOM 6226 C C . ILE B 1 363 ? 7.086 -26.328 -32.594 1 79.88 363 ILE B C 1
ATOM 6228 O O . ILE B 1 363 ? 6.23 -25.516 -32.938 1 79.88 363 ILE B O 1
ATOM 6232 N N . ASP B 1 364 ? 7.082 -27.594 -32.969 1 86.31 364 ASP B N 1
ATOM 6233 C CA . ASP B 1 364 ? 5.941 -28.234 -33.594 1 86.31 364 ASP B CA 1
ATOM 6234 C C . ASP B 1 364 ? 5.113 -29.031 -32.594 1 86.31 364 ASP B C 1
ATOM 6236 O O . ASP B 1 364 ? 5.48 -30.156 -32.219 1 86.31 364 ASP B O 1
ATOM 6240 N N . MET B 1 365 ? 4.027 -28.578 -32.281 1 90.25 365 MET B N 1
ATOM 6241 C CA . MET B 1 365 ? 3.203 -29.172 -31.234 1 90.25 365 MET B CA 1
ATOM 6242 C C . MET B 1 365 ? 2.691 -30.547 -31.641 1 90.25 365 MET B C 1
ATOM 6244 O O . MET B 1 365 ? 2.521 -31.422 -30.797 1 90.25 365 MET B O 1
ATOM 6248 N N . SER B 1 366 ? 2.484 -30.688 -32.938 1 92.31 366 SER B N 1
ATOM 6249 C CA . SER B 1 366 ? 2.016 -32 -33.375 1 92.31 366 SER B CA 1
ATOM 6250 C C . SER B 1 366 ? 3.055 -33.062 -33.125 1 92.31 366 SER B C 1
ATOM 6252 O O . SER B 1 366 ? 2.705 -34.219 -32.875 1 92.31 366 SER B O 1
ATOM 6254 N N . LYS B 1 367 ? 4.227 -32.75 -33.188 1 93.69 367 LYS B N 1
ATOM 6255 C CA . LYS B 1 367 ? 5.297 -33.719 -32.906 1 93.69 367 LYS B CA 1
ATOM 6256 C C . LYS B 1 367 ? 5.328 -34.062 -31.422 1 93.69 367 LYS B C 1
ATOM 6258 O O . LYS B 1 367 ? 5.66 -35.219 -31.062 1 93.69 367 LYS B O 1
ATOM 6263 N N . ILE B 1 368 ? 5.035 -33.125 -30.594 1 93.19 368 ILE B N 1
ATOM 6264 C CA . ILE B 1 368 ? 4.953 -33.406 -29.172 1 93.19 368 ILE B CA 1
ATOM 6265 C C . ILE B 1 368 ? 3.791 -34.344 -28.891 1 93.19 368 ILE B C 1
ATOM 6267 O O . ILE B 1 368 ? 3.945 -35.344 -28.172 1 93.19 368 ILE B O 1
ATOM 6271 N N . GLU B 1 369 ? 2.699 -34.031 -29.516 1 95.81 369 GLU B N 1
ATOM 6272 C CA . GLU B 1 369 ? 1.495 -34.844 -29.344 1 95.81 369 GLU B CA 1
ATOM 6273 C C . GLU B 1 369 ? 1.73 -36.281 -29.766 1 95.81 369 GLU B C 1
ATOM 6275 O O . GLU B 1 369 ? 1.229 -37.219 -29.125 1 95.81 369 GLU B O 1
ATOM 6280 N N . ARG B 1 370 ? 2.51 -36.469 -30.828 1 94.81 370 ARG B N 1
ATOM 6281 C CA . ARG B 1 370 ? 2.775 -37.812 -31.344 1 94.81 370 ARG B CA 1
ATOM 6282 C C . ARG B 1 370 ? 3.922 -38.469 -30.594 1 94.81 370 ARG B C 1
ATOM 6284 O O . ARG B 1 370 ? 4.301 -39.594 -30.906 1 94.81 370 ARG B O 1
ATOM 6291 N N . GLY B 1 371 ? 4.527 -37.719 -29.688 1 92.94 371 GLY B N 1
ATOM 6292 C CA . GLY B 1 371 ? 5.598 -38.281 -28.875 1 92.94 371 GLY B CA 1
ATOM 6293 C C . GLY B 1 371 ? 6.949 -38.219 -29.562 1 92.94 371 GLY B C 1
ATOM 6294 O O . GLY B 1 371 ? 7.902 -38.875 -29.109 1 92.94 371 GLY B O 1
ATOM 6295 N N . GLU B 1 372 ? 7.121 -37.438 -30.578 1 93.62 372 GLU B N 1
ATOM 6296 C CA . GLU B 1 372 ? 8.359 -37.344 -31.344 1 93.62 372 GLU B CA 1
ATOM 6297 C C . GLU B 1 372 ? 9.312 -36.312 -30.734 1 93.62 372 GLU B C 1
ATOM 6299 O O . GLU B 1 372 ? 10.523 -36.375 -30.969 1 93.62 372 GLU B O 1
ATOM 6304 N N . SER B 1 373 ? 8.75 -35.375 -30.047 1 92.19 373 SER B N 1
ATOM 6305 C CA . SER B 1 373 ? 9.531 -34.344 -29.359 1 92.19 373 SER B CA 1
ATOM 6306 C C . SER B 1 373 ? 9.133 -34.25 -27.891 1 92.19 373 SER B C 1
ATOM 6308 O O . SER B 1 373 ? 7.957 -34.344 -27.547 1 92.19 373 SER B O 1
ATOM 6310 N N . VAL B 1 374 ? 10.18 -34.125 -27.062 1 91.44 374 VAL B N 1
ATOM 6311 C CA . VAL B 1 374 ? 9.961 -34 -25.625 1 91.44 374 VAL B CA 1
ATOM 6312 C C . VAL B 1 374 ? 10.664 -32.719 -25.109 1 91.44 374 VAL B C 1
ATOM 6314 O O . VAL B 1 374 ? 11.852 -32.531 -25.359 1 91.44 374 VAL B O 1
ATOM 6317 N N . TYR B 1 375 ? 9.914 -31.891 -24.516 1 89.19 375 TYR B N 1
ATOM 6318 C CA . TYR B 1 375 ? 10.445 -30.672 -23.906 1 89.19 375 TYR B CA 1
ATOM 6319 C C . TYR B 1 375 ? 10.25 -30.688 -22.391 1 89.19 375 TYR B C 1
ATOM 6321 O O . TYR B 1 375 ? 9.18 -30.328 -21.891 1 89.19 375 TYR B O 1
ATOM 6329 N N . MET B 1 376 ? 11.242 -31.109 -21.703 1 92.94 376 MET B N 1
ATOM 6330 C CA . MET B 1 376 ? 11.195 -31.219 -20.25 1 92.94 376 MET B CA 1
ATOM 6331 C C . MET B 1 376 ? 12.555 -30.875 -19.625 1 92.94 376 MET B C 1
ATOM 6333 O O . MET B 1 376 ? 13.594 -31.094 -20.266 1 92.94 376 MET B O 1
ATOM 6337 N N . ASN B 1 377 ? 12.5 -30.406 -18.453 1 96 377 ASN B N 1
ATOM 6338 C CA . ASN B 1 377 ? 13.734 -30.219 -17.703 1 96 377 ASN B CA 1
ATOM 6339 C C . ASN B 1 377 ? 14.43 -31.531 -17.391 1 96 377 ASN B C 1
ATOM 6341 O O . ASN B 1 377 ? 13.766 -32.562 -17.281 1 96 377 ASN B O 1
ATOM 6345 N N . LYS B 1 378 ? 15.766 -31.5 -17.281 1 95.62 378 LYS B N 1
ATOM 6346 C CA . LYS B 1 378 ? 16.5 -32.656 -16.781 1 95.62 378 LYS B CA 1
ATOM 6347 C C . LYS B 1 378 ? 16.219 -32.906 -15.305 1 95.62 378 LYS B C 1
ATOM 6349 O O . LYS B 1 378 ? 15.906 -31.984 -14.57 1 95.62 378 LYS B O 1
ATOM 6354 N N . GLU B 1 379 ? 16.359 -34.188 -15 1 95.5 379 GLU B N 1
ATOM 6355 C CA . GLU B 1 379 ? 16.188 -34.531 -13.594 1 95.5 379 GLU B CA 1
ATOM 6356 C C . GLU B 1 379 ? 17.156 -33.75 -12.711 1 95.5 379 GLU B C 1
ATOM 6358 O O . GLU B 1 379 ? 18.328 -33.594 -13.031 1 95.5 379 GLU B O 1
ATOM 6363 N N . ASN B 1 380 ? 16.703 -33.125 -11.703 1 95.31 380 ASN B N 1
ATOM 6364 C CA . ASN B 1 380 ? 17.453 -32.375 -10.688 1 95.31 380 ASN B CA 1
ATOM 6365 C C . ASN B 1 380 ? 18.062 -31.109 -11.25 1 95.31 380 ASN B C 1
ATOM 6367 O O . ASN B 1 380 ? 19 -30.562 -10.672 1 95.31 380 ASN B O 1
ATOM 6371 N N . GLU B 1 381 ? 17.547 -30.609 -12.383 1 96.5 381 GLU B N 1
ATOM 6372 C CA . GLU B 1 381 ? 18.062 -29.375 -12.977 1 96.5 381 GLU B CA 1
ATOM 6373 C C . GLU B 1 381 ? 16.938 -28.375 -13.234 1 96.5 381 GLU B C 1
ATOM 6375 O O . GLU B 1 381 ? 16.875 -27.766 -14.312 1 96.5 381 GLU B O 1
ATOM 6380 N N . TRP B 1 382 ? 16.047 -28.281 -12.391 1 96.25 382 TRP B N 1
ATOM 6381 C CA . TRP B 1 382 ? 14.969 -27.297 -12.414 1 96.25 382 TRP B CA 1
ATOM 6382 C C . TRP B 1 382 ? 14.641 -26.812 -11.008 1 96.25 382 TRP B C 1
ATOM 6384 O O . TRP B 1 382 ? 15.047 -27.438 -10.023 1 96.25 382 TRP B O 1
ATOM 6394 N N . ALA B 1 383 ? 14.055 -25.688 -10.906 1 97.88 383 ALA B N 1
ATOM 6395 C CA . ALA B 1 383 ? 13.648 -25.125 -9.617 1 97.88 383 ALA B CA 1
ATOM 6396 C C . ALA B 1 383 ? 14.859 -24.891 -8.711 1 97.88 383 ALA B C 1
ATOM 6398 O O . ALA B 1 383 ? 14.773 -25.094 -7.496 1 97.88 383 ALA B O 1
ATOM 6399 N N . LEU B 1 384 ? 16.031 -24.625 -9.289 1 97.44 384 LEU B N 1
ATOM 6400 C CA . LEU B 1 384 ? 17.281 -24.281 -8.633 1 97.44 384 LEU B CA 1
ATOM 6401 C C . LEU B 1 384 ? 17.922 -25.516 -8.008 1 97.44 384 LEU B C 1
ATOM 6403 O O . LEU B 1 384 ? 18.797 -25.406 -7.148 1 97.44 384 LEU B O 1
ATOM 6407 N N . LEU B 1 385 ? 17.531 -26.656 -8.398 1 97.44 385 LEU B N 1
ATOM 6408 C CA . LEU B 1 385 ? 18.062 -27.891 -7.824 1 97.44 385 LEU B CA 1
ATOM 6409 C C . LEU B 1 385 ? 19.547 -28.047 -8.164 1 97.44 385 LEU B C 1
ATOM 6411 O O . LEU B 1 385 ? 20.281 -28.734 -7.453 1 97.44 385 LEU B O 1
ATOM 6415 N N . ASN B 1 386 ? 20 -27.469 -9.195 1 95.88 386 ASN B N 1
ATOM 6416 C CA . ASN B 1 386 ? 21.375 -27.594 -9.641 1 95.88 386 ASN B CA 1
ATOM 6417 C C . ASN B 1 386 ? 22.25 -26.453 -9.148 1 95.88 386 ASN B C 1
ATOM 6419 O O . ASN B 1 38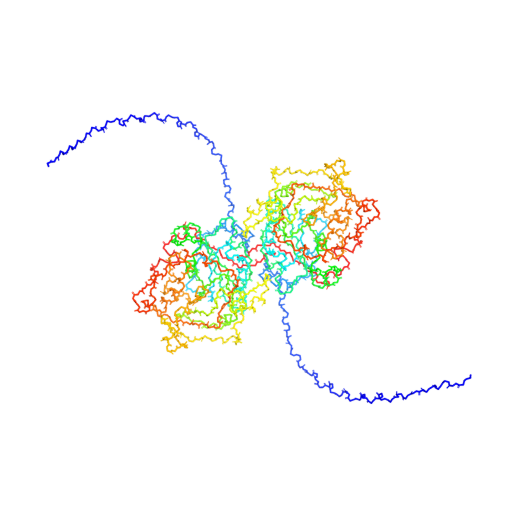6 ? 23.391 -26.281 -9.594 1 95.88 386 ASN B O 1
ATOM 6423 N N . TYR B 1 387 ? 21.75 -25.609 -8.32 1 97 387 TYR B N 1
ATOM 6424 C CA . TYR B 1 387 ? 22.484 -24.484 -7.77 1 97 387 TYR B CA 1
ATOM 6425 C C . TYR B 1 387 ? 22.672 -24.641 -6.266 1 97 387 TYR B C 1
ATOM 6427 O O . TYR B 1 387 ? 21.844 -25.25 -5.59 1 97 387 TYR B O 1
ATOM 6435 N N . ASN B 1 388 ? 23.766 -24.125 -5.742 1 97.06 388 ASN B N 1
ATOM 6436 C CA . ASN B 1 388 ? 23.938 -23.969 -4.301 1 97.06 388 ASN B CA 1
ATOM 6437 C C . ASN B 1 388 ? 23.188 -22.75 -3.773 1 97.06 388 ASN B C 1
ATOM 6439 O O . ASN B 1 388 ? 23.781 -21.672 -3.615 1 97.06 388 ASN B O 1
ATOM 6443 N N . ILE B 1 389 ? 21.938 -22.922 -3.443 1 97.38 389 ILE B N 1
ATOM 6444 C CA . ILE B 1 389 ? 21.031 -21.797 -3.229 1 97.38 389 ILE B CA 1
ATOM 6445 C C . ILE B 1 389 ? 21.391 -21.078 -1.935 1 97.38 389 ILE B C 1
ATOM 6447 O O . ILE B 1 389 ? 21.156 -19.875 -1.805 1 97.38 389 ILE B O 1
ATOM 6451 N N . TYR B 1 390 ? 21.953 -21.781 -0.935 1 96.81 390 TYR B N 1
ATOM 6452 C CA . TYR B 1 390 ? 22.391 -21.125 0.293 1 96.81 390 TYR B CA 1
ATOM 6453 C C . TYR B 1 390 ? 23.547 -20.172 0.026 1 96.81 390 TYR B C 1
ATOM 6455 O O . TYR B 1 390 ? 23.516 -19 0.42 1 96.81 390 TYR B O 1
ATOM 6463 N N . GLU B 1 391 ? 24.547 -20.625 -0.68 1 96.56 391 GLU B N 1
ATOM 6464 C CA . GLU B 1 391 ? 25.75 -19.828 -0.975 1 96.56 391 GLU B CA 1
ATOM 6465 C C . GLU B 1 391 ? 25.422 -18.672 -1.922 1 96.56 391 GLU B C 1
ATOM 6467 O O . GLU B 1 391 ? 26.062 -17.625 -1.86 1 96.56 391 GLU B O 1
ATOM 6472 N N . GLU B 1 392 ? 24.406 -18.938 -2.711 1 96.94 392 GLU B N 1
ATOM 6473 C CA . GLU B 1 392 ? 24.062 -17.922 -3.695 1 96.94 392 GLU B CA 1
ATOM 6474 C C . GLU B 1 392 ? 23.141 -16.875 -3.092 1 96.94 392 GLU B C 1
ATOM 6476 O O . GLU B 1 392 ? 22.781 -15.891 -3.758 1 96.94 392 GLU B O 1
ATOM 6481 N N . GLY B 1 393 ? 22.672 -17.031 -1.919 1 95.62 393 GLY B N 1
ATOM 6482 C CA . GLY B 1 393 ? 22.016 -15.953 -1.192 1 95.62 393 GLY B CA 1
ATOM 6483 C C . GLY B 1 393 ? 20.5 -16 -1.298 1 95.62 393 GLY B C 1
ATOM 6484 O O . GLY B 1 393 ? 19.828 -15 -1.078 1 95.62 393 GLY B O 1
ATOM 6485 N N . LEU B 1 394 ? 19.953 -17.203 -1.691 1 97.75 394 LEU B N 1
ATOM 6486 C CA . LEU B 1 394 ? 18.5 -17.328 -1.633 1 97.75 394 LEU B CA 1
ATOM 6487 C C . LEU B 1 394 ? 17.984 -17.031 -0.23 1 97.75 394 LEU B C 1
ATOM 6489 O O . LEU B 1 394 ? 18.516 -17.547 0.756 1 97.75 394 LEU B O 1
ATOM 6493 N N . SER B 1 395 ? 16.984 -16.156 -0.115 1 96.81 395 SER B N 1
ATOM 6494 C CA . SER B 1 395 ? 16.453 -15.828 1.204 1 96.81 395 SER B CA 1
ATOM 6495 C C . SER B 1 395 ? 15 -16.266 1.336 1 96.81 395 SER B C 1
ATOM 6497 O O . SER B 1 395 ? 14.32 -16.484 0.332 1 96.81 395 SER B O 1
ATOM 6499 N N . CYS B 1 396 ? 14.586 -16.484 2.564 1 97.5 396 CYS B N 1
ATOM 6500 C CA . CYS B 1 396 ? 13.227 -16.922 2.877 1 97.5 396 CYS B CA 1
ATOM 6501 C C . CYS B 1 396 ? 12.711 -16.219 4.125 1 97.5 396 CYS B C 1
ATOM 6503 O O . CYS B 1 396 ? 13.414 -16.125 5.133 1 97.5 396 CYS B O 1
ATOM 6505 N N . MET B 1 397 ? 11.547 -15.641 4.016 1 96.62 397 MET B N 1
ATOM 6506 C CA . MET B 1 397 ? 10.891 -15 5.152 1 96.62 397 MET B CA 1
ATOM 6507 C C . MET B 1 397 ? 9.445 -15.477 5.289 1 96.62 397 MET B C 1
ATOM 6509 O O . MET B 1 397 ? 8.656 -15.367 4.348 1 96.62 397 MET B O 1
ATOM 6513 N N . GLU B 1 398 ? 9.117 -16.047 6.387 1 96.25 398 GLU B N 1
ATOM 6514 C CA . GLU B 1 398 ? 7.754 -16.422 6.734 1 96.25 398 GLU B CA 1
ATOM 6515 C C . GLU B 1 398 ? 7.172 -15.5 7.797 1 96.25 398 GLU B C 1
ATOM 6517 O O . GLU B 1 398 ? 7.871 -15.094 8.727 1 96.25 398 GLU B O 1
ATOM 6522 N N . PHE B 1 399 ? 5.914 -15.109 7.625 1 95.25 399 PHE B N 1
ATOM 6523 C CA . PHE B 1 399 ? 5.2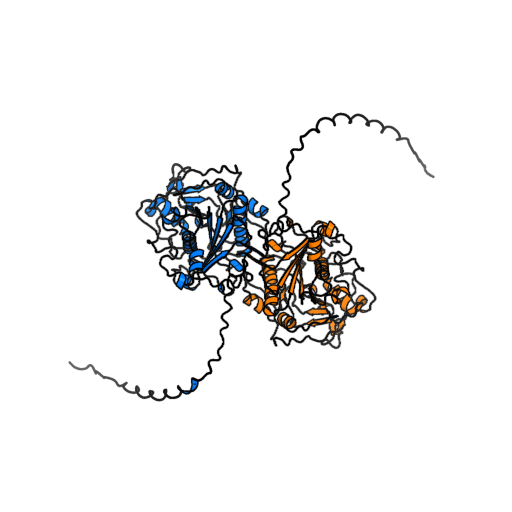93 -14.227 8.609 1 95.25 399 PHE B CA 1
ATOM 6524 C C . PHE B 1 399 ? 3.777 -14.391 8.602 1 95.25 399 PHE B C 1
ATOM 6526 O O . PHE B 1 399 ? 3.223 -15.039 7.711 1 95.25 399 PHE B O 1
ATOM 6533 N N . GLN B 1 400 ? 3.07 -13.867 9.555 1 93.69 400 GLN B N 1
ATOM 6534 C CA . GLN B 1 400 ? 1.64 -14.086 9.75 1 93.69 400 GLN B CA 1
ATOM 6535 C C . GLN B 1 400 ? 0.83 -12.891 9.242 1 93.69 400 GLN B C 1
ATOM 6537 O O . GLN B 1 400 ? -0.34 -13.039 8.883 1 93.69 400 GLN B O 1
ATOM 6542 N N . GLY B 1 401 ? 1.452 -11.789 9.211 1 93.69 401 GLY B N 1
ATOM 6543 C CA . GLY B 1 401 ? 0.72 -10.578 8.883 1 93.69 401 GLY B CA 1
ATOM 6544 C C . GLY B 1 401 ? 0.049 -9.938 10.078 1 93.69 401 GLY B C 1
ATOM 6545 O O . GLY B 1 401 ? 0.098 -10.484 11.188 1 93.69 401 GLY B O 1
ATOM 6546 N N . GLY B 1 402 ? -0.586 -8.773 9.867 1 93.88 402 GLY B N 1
ATOM 6547 C CA . GLY B 1 402 ? -1.211 -8.016 10.945 1 93.88 402 GLY B CA 1
ATOM 6548 C C . GLY B 1 402 ? -0.399 -6.809 11.375 1 93.88 402 GLY B C 1
ATOM 6549 O O . GLY B 1 402 ? 0.743 -6.633 10.945 1 93.88 402 GLY B O 1
ATOM 6550 N N . LEU B 1 403 ? -1.053 -5.996 12.164 1 92.06 403 LEU B N 1
ATOM 6551 C CA . LEU B 1 403 ? -0.485 -4.738 12.633 1 92.06 403 LEU B CA 1
ATOM 6552 C C . LEU B 1 403 ? -0.315 -4.746 14.148 1 92.06 403 LEU B C 1
ATOM 6554 O O . LEU B 1 403 ? -1.251 -5.078 14.875 1 92.06 403 LEU B O 1
ATOM 6558 N N . ALA B 1 404 ? 0.875 -4.402 14.586 1 88.81 404 ALA B N 1
ATOM 6559 C CA . ALA B 1 404 ? 1.119 -4.363 16.031 1 88.81 404 ALA B CA 1
ATOM 6560 C C . ALA B 1 404 ? 0.453 -3.148 16.656 1 88.81 404 ALA B C 1
ATOM 6562 O O . ALA B 1 404 ? 0.469 -2.055 16.094 1 88.81 404 ALA B O 1
ATOM 6563 N N . TRP B 1 405 ? -0.166 -3.43 17.703 1 82.5 405 TRP B N 1
ATOM 6564 C CA . TRP B 1 405 ? -0.838 -2.338 18.406 1 82.5 405 TRP B CA 1
ATOM 6565 C C . TRP B 1 405 ? -0.371 -2.248 19.844 1 82.5 405 TRP B C 1
ATOM 6567 O O . TRP B 1 405 ? 0.036 -3.25 20.438 1 82.5 405 TRP B O 1
#

InterPro domains:
  IPR029044 Nucleotide-diphospho-sugar transferases [G3DSA:3.90.550.10] (75-360)
  IPR029044 Nucleotide-diphospho-sugar transferases [SSF53448] (82-343)

Foldseek 3Di:
DDDDCPPPDDDPDDPDDPPDDPPPPPPDPPDDPPPCPVPPLPPQPPPPDLDDPALQCVLSNDDDPVRQCVQQALDPAFPFAEEEEFEDEPPCPLHPLLQLLQLALLLVVLLCVLLVGAYEYEYEYEAHDPPDGDPSNSYAHAFDPRYWYKYKYHHPLNVVVAAAFLVDSGDTQLRVLLCLSRHRHQKYKAAYSQKHFEPLQSQCSSLVAADALEKEFEDADDQPDQPPDDQLEFADDGPDDSVCSHPSHHLDDDPHNDRDFDFFAAEDCDDPVPDDDCVRYDYLCRQQVRQNHIMMHGSVNCPQLDGFFRNNADDDSSSLSVLCSCAVVNRTYTYYYSGTIGGYHGDDCVVVSVRRHDDCVPPDSNCSNVVNDHGGDDPLGGSCSVDPCVVSPTGMDMHRGDDDD/DDDPCPPPDDPDDDPPDDPDDDPPDPPPDPPDPPPPPVPPLPPQPPPPDLDDPALQCVLSNDDDPVRQCVQQALDPAFPFAEEEEFEDEPPCPLHPLLQLLQLALLLQVLLCVLLVGAYEYEYEYEAHDPPDGDPSNSYAHAFDPRYWYKYKYHHPLNVVVAAAFLVDSGDTQLRVLLCLSRHRHQKYKAAYSQKHFEPLQSQCSSLVAADALEKEFEDDDDQPDDPPDDLLEFADDGPDDSVCSHPSRYLDDDPHNDRDFDFFAAEDCDDPVVDPDCVRYDYLCRQQVRQNHIMMHGSVNCPQLDGFFRNNADDDSSSLSVLCSCAVVNRTYTYYYSGTIGGYHGDDCVVVSPRRHDDCVPPDSNCSNVVNDHGGDDVLGGSCSVDPCVVSSTGMDMHRGHDDD

Nearest PDB structures (foldseek):
  4py2-assembly3_C  TM=5.313E-01  e=4.590E-01  Brucella abortus 2308
  6ujd-assembly1_A-2  TM=5.312E-01  e=7.965E-01  Elizabethkingia sp.
  4py2-assembly2_B  TM=5.302E-01  e=6.628E-01  Brucella abortus 2308
  6jak-assembly2_D  TM=4.309E-01  e=5.515E-01  Escherichia coli
  2pyd-assembly1_A  TM=4.829E-01  e=1.997E+00  Oryctolagus cuniculus

Organism: NCBI:txid747725

Solvent-accessible surface area (backbone atoms only — not comparable to full-atom values): 44677 Å² total; per-residue (Å²): 140,82,75,86,80,75,82,79,77,80,91,69,77,86,72,75,72,87,65,70,76,76,67,67,85,62,65,76,73,64,70,70,75,76,71,77,67,70,70,71,61,74,76,64,57,68,80,78,61,65,49,43,33,53,47,82,48,55,88,51,51,69,66,52,71,66,54,44,50,57,59,51,52,24,65,97,57,58,82,23,55,31,18,41,27,32,47,47,53,66,72,47,61,59,58,63,32,68,61,40,38,48,49,23,55,49,37,53,51,50,45,16,64,73,42,65,43,42,29,30,46,36,38,26,35,34,33,68,59,84,69,33,36,52,69,79,51,67,47,71,52,59,27,47,97,24,38,40,42,35,37,38,34,40,32,60,65,45,55,71,74,42,74,63,32,59,75,48,74,54,46,49,45,50,34,43,24,37,38,60,66,39,40,33,16,45,25,36,35,39,34,40,49,47,39,34,56,12,46,48,36,44,25,32,60,52,39,61,65,78,55,74,65,34,40,38,33,32,41,59,66,71,74,86,58,88,62,87,59,53,80,33,41,35,80,80,64,83,50,55,18,71,66,52,55,52,64,58,19,37,61,66,86,79,61,78,66,62,52,78,79,69,70,62,42,46,76,36,77,56,55,70,92,75,49,87,54,67,88,48,34,44,35,46,71,67,55,30,63,43,28,59,54,31,34,34,28,19,49,68,45,43,53,73,51,42,44,44,49,72,72,26,28,66,39,63,40,43,40,47,33,52,47,33,31,44,45,68,66,61,35,47,35,28,67,38,69,68,21,44,44,19,39,52,67,58,65,72,50,65,80,73,45,65,64,29,41,43,87,56,87,83,64,58,61,59,40,28,61,73,63,75,45,83,76,59,44,56,88,66,53,48,53,60,55,71,49,66,48,72,84,45,49,53,43,65,50,69,33,37,29,14,33,26,71,132,84,87,77,89,72,85,79,77,76,93,70,82,79,83,72,72,91,69,77,75,84,67,69,86,68,67,74,75,67,70,70,77,78,70,79,69,72,70,73,64,74,77,67,59,69,81,76,61,66,50,42,33,54,48,83,48,53,88,51,52,71,67,51,70,66,54,44,50,57,61,50,53,24,66,98,56,57,81,23,55,32,19,41,27,33,51,46,52,65,71,48,61,57,56,62,33,67,61,38,38,47,50,22,55,49,37,54,50,50,46,16,65,73,43,65,42,40,29,31,46,35,37,27,35,33,34,67,58,84,68,33,36,51,68,78,51,68,47,71,52,60,26,48,98,24,39,39,40,34,37,38,34,40,31,58,65,45,56,70,73,43,72,63,30,58,75,48,75,55,46,49,45,49,33,42,23,37,37,59,66,37,39,31,16,45,25,37,36,40,34,40,51,46,39,33,56,12,51,49,35,45,25,31,60,52,37,62,65,77,54,76,64,35,39,39,33,34,41,59,68,70,74,85,58,87,61,86,58,54,81,36,40,35,80,80,64,83,51,56,19,72,66,52,54,54,62,57,21,63,54,70,87,79,60,80,63,60,52,77,80,69,72,63,41,44,76,35,77,55,55,71,92,75,49,89,53,69,88,49,35,44,35,45,69,69,56,29,65,43,28,61,56,31,34,32,28,18,49,70,45,44,52,72,52,43,44,42,49,72,74,27,29,67,41,64,40,42,39,47,32,52,47,33,30,45,44,67,65,61,34,46,35,29,67,37,68,67,19,45,44,19,38,52,68,59,64,76,51,66,80,72,46,65,62,23,41,46,85,55,86,83,62,56,60,58,39,28,61,73,63,76,45,84,76,61,44,54,89,66,54,48,54,61,57,72,50,65,48,72,85,45,50,54,42,64,50,71,36,38,29,14,33,28,70

pLDDT: mean 85.88, std 22.88, range [17.81, 98.94]

Secondary structure (DSSP, 8-state):
---------------S-TTGGGGSTTGGGGG---------------S-SSEES-GGGGGG-PPPHHHHHHHH---SS-SEEEEEEEEE-SS-TTS-HHHHHHHHHHHHHHHHHHH---EEEEEEEESPPTTBPPHHHHS----BTTEEEEEEEE-HHHHHHS--STT-S--HHHHHHHHHHH--EEEEEEE-TTEEE-HHHHHHHHHT---TT-EEEE----TT--SS--TTEE-PPSSB-HHHHHHH---S---TT---PPPPBEEESS-GGG-S-TTTEEEHHHHTTTTTTEEEEETTGGGTTTSS--SS-SSSHHHHHHHIIIIIS---EEEESS-SEEEEP----GGG-GGGS---TT--HHHHHTTS----PPTT-STTTTS-TTTTT-EEEEE---EE-/--------------TT---S-TTGGGSGGGG---------------S-SSEES-GGGGGG-PPPHHHHHHHH---SS-SEEEEEEEEE-SS-TTS-HHHHHHHHHHHHHHHHHHH---EEEEEEEESPPTTBPPHHHHS----BTTEEEEEEEE-HHHHHHS--STT-S--HHHHHHHHHHH--EEEEEEE-TTEEE-HHHHHHHHHT---TT-EEEE----TT--SS--TTEE-PPSSB-HHHHHHH---S---TT---PPPPBEEESS-GGG-S-TTTEEEHHHHTTTTTTEEEEETTGGGTTTSS--SS-SSSHHHHHHHIIIIIS---EEEESS-SEEEEP----GGG-GGGS---TT--HHHHHTTS----PPTT-STTTTS-TTTTT-EEEEE---EE-